Protein AF-0000000084456576 (afdb_homodimer)

Foldseek 3Di:
DFAEEEEALFLLRLLLLLQQLVLPGAYEYEYQAPDDDQAFPFFKAFVLLLQLCVLVPRSVVQPVLWAWDAWFPQQQFQQTQGFDCFLFQGPDRTMTGHGRSVSSVSSVVSSVVSPYHYHYQWAFDAWDDDQAKIKTWTAGPVGDIDIDMHRAYEYAHALPTPLCVRLVWDKDFDDFQFKKKKWKWAFPADDPAWHGDQDQQFIWTWDANRPDRIIMIMAGGLVCGRPDFVPWDDLVNQQVSCCVRPVGSRRTHDTPDITMDTATWIATPFQDRNRYGYFFNNGIDGDCRLNCRSVLSSLLSLQQNLLSSQVSVPLDDDPLNVVSNRVSRVFSVQQVVVVRVSRVVSVLLRHDNDPVSVVVNVVVSVVCSDPVNSSQVSCSSSNFNGDGDDDDPPDQPQAFTFDRQKAWQHGCNVVSNQAGSQAKEKEAQDPVCVVVVCVLCVVVVVRYHYDYNVRHMDGDDPSCVQWGMFMAHNSRGTHDTDGVPDDPVCPSVVVNVVCCSHGHPD/DFAEEEEALFLLRLLLLLQQLVLPGAYEYEYQAPDDDQDFPFFKAFPLLLQLCVLVPRSVVQPVLWAWDAWFPQQQFQQTQGFDCFLFQGQDRTMTGHGRSVSSVVSVVSSVVSPYHYHYQWAFDAWDDDQAKIKTWTAGPVGDIDIDMHRAYEYAHALPTPLCVRLVWDKDFDDFQFKKKKWKWAFPQDDPAWHGDQDLQFIWTWDCNRPDRIIMIMAGGLVCGRPDFVPWDDLVNQQVSCCVRPVGSRRTDDTPDITMDTATWIATPFQDRNRYGYFFNNGIDGDCRLNCRSVLSNLLSLQQNLLSSQVSVPQDDDPLNVVSNRVSRVFSVQQVVVVRVSRVVSVLLRHDNDPVSVVVNVVVSVVCSDPVNSSQVSCSSSNFNGDGDDDDPPDQPQAFTFDRQKAWQHGCNVVSNQAGSQAKEKEAQDPVCVVVVCVLCVVVVVRYHYDYNVRHMDGDDPSCVQWGMFMAHNSRGTHDTDGVPDDPVCPSVVVNVVCCSNGHPD

pLDDT: mean 93.98, std 5.39, range [57.94, 98.94]

Structure (mmCIF, N/CA/C/O backbone):
data_AF-0000000084456576-model_v1
#
loop_
_entity.id
_entity.type
_entity.pdbx_description
1 polymer 'FAD binding domain-containing protein'
#
loop_
_atom_site.group_PDB
_atom_site.id
_atom_site.type_symbol
_atom_site.label_atom_id
_atom_site.label_alt_id
_atom_site.label_comp_id
_atom_site.label_asym_id
_atom_site.label_entity_id
_atom_site.label_seq_id
_atom_site.pdbx_PDB_ins_code
_atom_site.Cartn_x
_atom_site.Cartn_y
_atom_site.Cartn_z
_atom_site.occupancy
_atom_site.B_iso_or_equiv
_atom_site.auth_seq_id
_atom_site.auth_comp_id
_atom_site.auth_asym_id
_atom_site.auth_atom_id
_atom_site.pdbx_PDB_model_num
ATOM 1 N N . MET A 1 1 ? -5.27 46.938 25.719 1 82.5 1 MET A N 1
ATOM 2 C CA . MET A 1 1 ? -5.734 45.562 25.734 1 82.5 1 MET A CA 1
ATOM 3 C C . MET A 1 1 ? -5.199 44.781 24.531 1 82.5 1 MET A C 1
ATOM 5 O O . MET A 1 1 ? -5.328 45.25 23.391 1 82.5 1 MET A O 1
ATOM 9 N N . PRO A 1 2 ? -4.539 43.688 24.875 1 90.06 2 PRO A N 1
ATOM 10 C CA . PRO A 1 2 ? -4.02 42.938 23.734 1 90.06 2 PRO A CA 1
ATOM 11 C C . PRO A 1 2 ? -5.125 42.438 22.812 1 90.06 2 PRO A C 1
ATOM 13 O O . PRO A 1 2 ? -6.277 42.312 23.234 1 90.06 2 PRO A O 1
ATOM 16 N N . ASP A 1 3 ? -4.77 42.281 21.594 1 93.88 3 ASP A N 1
ATOM 17 C CA . ASP A 1 3 ? -5.715 41.719 20.625 1 93.88 3 ASP A CA 1
ATOM 18 C C . ASP A 1 3 ? -5.953 40.219 20.891 1 93.88 3 ASP A C 1
ATOM 20 O O . ASP A 1 3 ? -7.09 39.75 20.828 1 93.88 3 ASP A O 1
ATOM 24 N N . ILE A 1 4 ? -4.891 39.562 21.219 1 98.25 4 ILE A N 1
ATOM 25 C CA . ILE A 1 4 ? -4.984 38.125 21.328 1 98.25 4 ILE A CA 1
ATOM 26 C C . ILE A 1 4 ? -4.145 37.656 22.516 1 98.25 4 ILE A C 1
ATOM 28 O O . ILE A 1 4 ? -3.027 38.125 22.719 1 98.25 4 ILE A O 1
ATOM 32 N N . ILE A 1 5 ? -4.633 36.719 23.297 1 98.75 5 ILE A N 1
ATOM 33 C CA . ILE A 1 5 ? -3.896 35.969 24.312 1 98.75 5 ILE A CA 1
ATOM 34 C C . ILE A 1 5 ? -3.66 34.531 23.844 1 98.75 5 ILE A C 1
ATOM 36 O O . ILE A 1 5 ? -4.574 33.906 23.328 1 98.75 5 ILE A O 1
ATOM 40 N N . ILE A 1 6 ? -2.473 34.094 23.922 1 98.88 6 ILE A N 1
ATOM 41 C CA . ILE A 1 6 ? -2.109 32.719 23.641 1 98.88 6 ILE A CA 1
ATOM 42 C C . ILE A 1 6 ? -1.64 32.031 24.922 1 98.88 6 ILE A C 1
ATOM 44 O O . ILE A 1 6 ? -0.748 32.531 25.609 1 98.88 6 ILE A O 1
ATOM 48 N N . VAL A 1 7 ? -2.271 30.953 25.266 1 98.81 7 VAL A N 1
ATOM 49 C CA . VAL A 1 7 ? -1.843 30.188 26.438 1 98.81 7 VAL A CA 1
ATOM 50 C C . VAL A 1 7 ? -1.043 28.969 25.984 1 98.81 7 VAL A C 1
ATOM 52 O O . VAL A 1 7 ? -1.587 28.062 25.344 1 98.81 7 VAL A O 1
ATOM 55 N N . GLY A 1 8 ? 0.192 28.906 26.344 1 98.19 8 GLY A N 1
ATOM 56 C CA . GLY A 1 8 ? 1.119 27.875 25.922 1 98.19 8 GLY A CA 1
ATOM 57 C C . GLY A 1 8 ? 2.242 28.391 25.047 1 98.19 8 GLY A C 1
ATOM 58 O O . GLY A 1 8 ? 1.994 28.938 23.969 1 98.19 8 GLY A O 1
ATOM 59 N N . ALA A 1 9 ? 3.447 28.219 25.453 1 97.31 9 ALA A N 1
ATOM 60 C CA . ALA A 1 9 ? 4.617 28.688 24.703 1 97.31 9 ALA A CA 1
ATOM 61 C C . ALA A 1 9 ? 5.391 27.516 24.109 1 97.31 9 ALA A C 1
ATOM 63 O O . ALA A 1 9 ? 6.621 27.469 24.172 1 97.31 9 ALA A O 1
ATOM 64 N N . GLY A 1 10 ? 4.633 26.516 23.625 1 95.94 10 GLY A N 1
ATOM 65 C CA . GLY A 1 10 ? 5.223 25.516 22.75 1 95.94 10 GLY A CA 1
ATOM 66 C C . GLY A 1 10 ? 5.395 26 21.312 1 95.94 10 GLY A C 1
ATOM 67 O O . GLY A 1 10 ? 5.066 27.141 21 1 95.94 10 GLY A O 1
ATOM 68 N N . PRO A 1 11 ? 5.867 25.125 20.453 1 96.31 11 PRO A N 1
ATOM 69 C CA . PRO A 1 11 ? 6.125 25.531 19.062 1 96.31 11 PRO A CA 1
ATOM 70 C C . PRO A 1 11 ? 4.891 26.109 18.375 1 96.31 11 PRO A C 1
ATOM 72 O O . PRO A 1 11 ? 4.98 27.125 17.688 1 96.31 11 PRO A O 1
ATOM 75 N N . THR A 1 12 ? 3.766 25.5 18.578 1 98.19 12 THR A N 1
ATOM 76 C CA . THR A 1 12 ? 2.521 25.938 17.969 1 98.19 12 THR A CA 1
ATOM 77 C C . THR A 1 12 ? 2.154 27.344 18.422 1 98.19 12 THR A C 1
ATOM 79 O O . THR A 1 12 ? 1.871 28.219 17.609 1 98.19 12 THR A O 1
ATOM 82 N N . GLY A 1 13 ? 2.156 27.562 19.734 1 98.75 13 GLY A N 1
ATOM 83 C CA . GLY A 1 13 ? 1.813 28.859 20.281 1 98.75 13 GLY A CA 1
ATOM 84 C C . GLY A 1 13 ? 2.793 29.953 19.891 1 98.75 13 GLY A C 1
ATOM 85 O O . GLY A 1 13 ? 2.389 31.078 19.594 1 98.75 13 GLY A O 1
ATOM 86 N N . LEU A 1 14 ? 4.035 29.641 19.922 1 98.56 14 LEU A N 1
ATOM 87 C CA . LEU A 1 14 ? 5.07 30.609 19.594 1 98.56 14 LEU A CA 1
ATOM 88 C C . LEU A 1 14 ? 4.988 31 18.109 1 98.56 14 LEU A C 1
ATOM 90 O O . LEU A 1 14 ? 5.145 32.188 17.766 1 98.56 14 LEU A O 1
ATOM 94 N N . TRP A 1 15 ? 4.77 30.031 17.266 1 98.69 15 TRP A N 1
ATOM 95 C CA . TRP A 1 15 ? 4.617 30.328 15.844 1 98.69 15 TRP A CA 1
ATOM 96 C C . TRP A 1 15 ? 3.404 31.219 15.609 1 98.69 15 TRP A C 1
ATOM 98 O O . TRP A 1 15 ? 3.484 32.219 14.859 1 98.69 15 TRP A O 1
ATOM 108 N N . LEU A 1 16 ? 2.312 30.859 16.234 1 98.88 16 LEU A N 1
ATOM 109 C CA . LEU A 1 16 ? 1.105 31.672 16.125 1 98.88 16 LEU A CA 1
ATOM 110 C C . LEU A 1 16 ? 1.364 33.094 16.578 1 98.88 16 LEU A C 1
ATOM 112 O O . LEU A 1 16 ? 0.956 34.062 15.914 1 98.88 16 LEU A O 1
ATOM 116 N N . ALA A 1 17 ? 2.033 33.219 17.688 1 98.88 17 ALA A N 1
ATOM 117 C CA . ALA A 1 17 ? 2.357 34.562 18.234 1 98.88 17 ALA A CA 1
ATOM 118 C C . ALA A 1 17 ? 3.186 35.375 17.25 1 98.88 17 ALA A C 1
ATOM 120 O O . ALA A 1 17 ? 2.914 36.562 17.031 1 98.88 17 ALA A O 1
ATOM 121 N N . LEU A 1 18 ? 4.129 34.75 16.703 1 98.69 18 LEU A N 1
ATOM 122 C CA . LEU A 1 18 ? 5.02 35.406 15.766 1 98.69 18 LEU A CA 1
ATOM 123 C C . LEU A 1 18 ? 4.254 35.906 14.539 1 98.69 18 LEU A C 1
ATOM 125 O O . LEU A 1 18 ? 4.445 37.031 14.094 1 98.69 18 LEU A O 1
ATOM 129 N N . GLU A 1 19 ? 3.396 35.062 13.992 1 98.38 19 GLU A N 1
ATOM 130 C CA . GLU A 1 19 ? 2.592 35.438 12.836 1 98.38 19 GLU A CA 1
ATOM 131 C C . GLU A 1 19 ? 1.697 36.625 13.141 1 98.38 19 GLU A C 1
ATOM 133 O O . GLU A 1 19 ? 1.658 37.594 12.367 1 98.38 19 GLU A O 1
ATOM 138 N N . LEU A 1 20 ? 1.04 36.562 14.227 1 98.56 20 LEU A N 1
ATOM 139 C CA . LEU A 1 20 ? 0.088 37.594 14.594 1 98.56 20 LEU A CA 1
ATOM 140 C C . LEU A 1 20 ? 0.802 38.938 14.852 1 98.56 20 LEU A C 1
ATOM 142 O O . LEU A 1 20 ? 0.344 39.969 14.406 1 98.56 20 LEU A O 1
ATOM 146 N N . ARG A 1 21 ? 1.88 38.812 15.547 1 98 21 ARG A N 1
ATOM 147 C CA . ARG A 1 21 ? 2.635 40.031 15.836 1 98 21 ARG A CA 1
ATOM 148 C C . ARG A 1 21 ? 3.209 40.625 14.562 1 98 21 ARG A C 1
ATOM 150 O O . ARG A 1 21 ? 3.314 41.844 14.453 1 98 21 ARG A O 1
ATOM 157 N N . SER A 1 22 ? 3.605 39.844 13.68 1 97.12 22 SER A N 1
ATOM 158 C CA . SER A 1 22 ? 4.145 40.281 12.406 1 97.12 22 SER A CA 1
ATOM 159 C C . SER A 1 22 ? 3.102 41.062 11.609 1 97.12 22 SER A C 1
ATOM 161 O O . SER A 1 22 ? 3.447 41.906 10.758 1 97.12 22 SER A O 1
ATOM 163 N N . ALA A 1 23 ? 1.873 40.844 11.898 1 96.31 23 ALA A N 1
ATOM 164 C CA . ALA A 1 23 ? 0.784 41.531 11.234 1 96.31 23 ALA A CA 1
ATOM 165 C C . ALA A 1 23 ? 0.39 42.781 12.008 1 96.31 23 ALA A C 1
ATOM 167 O O . ALA A 1 23 ? -0.576 43.469 11.656 1 96.31 23 ALA A O 1
ATOM 168 N N . GLY A 1 24 ? 1.051 43.062 13.078 1 96.56 24 GLY A N 1
ATOM 169 C CA . GLY A 1 24 ? 0.849 44.281 13.812 1 96.56 24 GLY A CA 1
ATOM 170 C C . GLY A 1 24 ? -0.122 44.156 14.969 1 96.56 24 GLY A C 1
ATOM 171 O O . GLY A 1 24 ? -0.495 45.125 15.602 1 96.56 24 GLY A O 1
ATOM 172 N N . LEU A 1 25 ? -0.509 42.969 15.297 1 98 25 LEU A N 1
ATOM 173 C CA . LEU A 1 25 ? -1.443 42.781 16.406 1 98 25 LEU A CA 1
ATOM 174 C C . LEU A 1 25 ? -0.707 42.719 17.734 1 98 25 LEU A C 1
ATOM 176 O O . LEU A 1 25 ? 0.457 42.312 17.797 1 98 25 LEU A O 1
ATOM 180 N N . GLU A 1 26 ? -1.353 43.156 18.734 1 98.31 26 GLU A N 1
ATOM 181 C CA . GLU A 1 26 ? -0.812 43.031 20.078 1 98.31 26 GLU A CA 1
ATOM 182 C C . GLU A 1 26 ? -1.069 41.656 20.656 1 98.31 26 GLU A C 1
ATOM 184 O O . GLU A 1 26 ? -2.221 41.25 20.797 1 98.31 26 GLU A O 1
ATOM 189 N N . VAL A 1 27 ? 0.01 40.969 21.047 1 98.56 27 VAL A N 1
ATOM 190 C CA . VAL A 1 27 ? -0.103 39.562 21.438 1 98.56 27 VAL A CA 1
ATOM 191 C C . VAL A 1 27 ? 0.546 39.375 22.812 1 98.56 27 VAL A C 1
ATOM 193 O O . VAL A 1 27 ? 1.632 39.906 23.078 1 98.56 27 VAL A O 1
ATOM 196 N N . THR A 1 28 ? -0.114 38.656 23.672 1 98.44 28 THR A N 1
ATOM 197 C CA . THR A 1 28 ? 0.409 38.219 24.969 1 98.44 28 THR A CA 1
ATOM 198 C C . THR A 1 28 ? 0.443 36.719 25.062 1 98.44 28 THR A C 1
ATOM 200 O O . THR A 1 28 ? -0.554 36.031 24.781 1 98.44 28 THR A O 1
ATOM 203 N N . VAL A 1 29 ? 1.594 36.125 25.453 1 98.69 29 VAL A N 1
ATOM 204 C CA . VAL A 1 29 ? 1.735 34.688 25.625 1 98.69 29 VAL A CA 1
ATOM 205 C C . VAL A 1 29 ? 1.855 34.344 27.109 1 98.69 29 VAL A C 1
ATOM 207 O O . VAL A 1 29 ? 2.695 34.938 27.812 1 98.69 29 VAL A O 1
ATOM 210 N N . ILE A 1 30 ? 1.03 33.5 27.531 1 98.31 30 ILE A N 1
ATOM 211 C CA . ILE A 1 30 ? 1.037 33.031 28.922 1 98.31 30 ILE A CA 1
ATOM 212 C C . ILE A 1 30 ? 1.534 31.578 28.969 1 98.31 30 ILE A C 1
ATOM 214 O O . ILE A 1 30 ? 1.06 30.734 28.219 1 98.31 30 ILE A O 1
ATOM 218 N N . GLU A 1 31 ? 2.475 31.312 29.797 1 97.62 31 GLU A N 1
ATOM 219 C CA . GLU A 1 31 ? 3.084 29.984 29.922 1 97.62 31 GLU A CA 1
ATOM 220 C C . GLU A 1 31 ? 3.275 29.609 31.391 1 97.62 31 GLU A C 1
ATOM 222 O O . GLU A 1 31 ? 3.758 30.422 32.188 1 97.62 31 GLU A O 1
ATOM 227 N N . LYS A 1 32 ? 2.895 28.391 31.672 1 95.69 32 LYS A N 1
ATOM 228 C CA . LYS A 1 32 ? 2.93 27.953 33.062 1 95.69 32 LYS A CA 1
ATOM 229 C C . LYS A 1 32 ? 4.363 27.719 33.531 1 95.69 32 LYS A C 1
ATOM 231 O O . LYS A 1 32 ? 4.684 27.906 34.719 1 95.69 32 LYS A O 1
ATOM 236 N N . ASN A 1 33 ? 5.223 27.266 32.688 1 93.62 33 ASN A N 1
ATOM 237 C CA . ASN A 1 33 ? 6.594 26.938 33.062 1 93.62 33 ASN A CA 1
ATOM 238 C C . ASN A 1 33 ? 7.488 28.172 33.062 1 93.62 33 ASN A C 1
ATOM 240 O O . ASN A 1 33 ? 7.375 29.031 32.188 1 93.62 33 ASN A O 1
ATOM 244 N N . ILE A 1 34 ? 8.344 28.203 34 1 91.25 34 ILE A N 1
ATOM 245 C CA . ILE A 1 34 ? 9.305 29.297 34.062 1 91.25 34 ILE A CA 1
ATOM 246 C C . ILE A 1 34 ? 10.539 28.953 33.25 1 91.25 34 ILE A C 1
ATOM 248 O O . ILE A 1 34 ? 11.062 29.812 32.5 1 91.25 34 ILE A O 1
ATOM 252 N N . ASN A 1 35 ? 10.969 27.672 33.438 1 83.69 35 ASN A N 1
ATOM 253 C CA . ASN A 1 35 ? 12.133 27.203 32.688 1 83.69 35 ASN A CA 1
ATOM 254 C C . ASN A 1 35 ? 11.742 26.188 31.625 1 83.69 35 ASN A C 1
ATOM 256 O O . ASN A 1 35 ? 10.719 25.516 31.734 1 83.69 35 ASN A O 1
ATOM 260 N N . ARG A 1 36 ? 12.648 26.266 30.641 1 78.81 36 ARG A N 1
ATOM 261 C CA . ARG A 1 36 ? 12.391 25.312 29.562 1 78.81 36 ARG A CA 1
ATOM 262 C C . ARG A 1 36 ? 13.062 23.969 29.844 1 78.81 36 ARG A C 1
ATOM 264 O O . ARG A 1 36 ? 14.148 23.922 30.438 1 78.81 36 ARG A O 1
ATOM 271 N N . ASP A 1 37 ? 12.305 22.969 29.469 1 76.06 37 ASP A N 1
ATOM 272 C CA . ASP A 1 37 ? 12.805 21.594 29.594 1 76.06 37 ASP A CA 1
ATOM 273 C C . ASP A 1 37 ? 13.734 21.234 28.438 1 76.06 37 ASP A C 1
ATOM 275 O O . ASP A 1 37 ? 13.43 21.516 27.281 1 76.06 37 ASP A O 1
ATOM 279 N N . ILE A 1 38 ? 14.891 20.719 28.766 1 72.44 38 ILE A N 1
ATOM 280 C CA . ILE A 1 38 ? 15.859 20.328 27.734 1 72.44 38 ILE A CA 1
ATOM 281 C C . ILE A 1 38 ? 15.391 19.062 27.031 1 72.44 38 ILE A C 1
ATOM 283 O O . ILE A 1 38 ? 15.867 18.734 25.938 1 72.44 38 ILE A O 1
ATOM 287 N N . ARG A 1 39 ? 14.672 18.375 27.734 1 72.5 39 ARG A N 1
ATOM 288 C CA . ARG A 1 39 ? 14.109 17.188 27.125 1 72.5 39 ARG A CA 1
ATOM 289 C C . ARG A 1 39 ? 13.156 17.547 25.984 1 72.5 39 ARG A C 1
ATOM 291 O O . ARG A 1 39 ? 12.312 18.422 26.141 1 72.5 39 ARG A O 1
ATOM 298 N N . SER A 1 40 ? 13.383 16.906 24.812 1 74.12 40 SER A N 1
ATOM 299 C CA . SER A 1 40 ? 12.641 17.281 23.609 1 74.12 40 SER A CA 1
ATOM 300 C C . SER A 1 40 ? 11.672 16.188 23.188 1 74.12 40 SER A C 1
ATOM 302 O O . SER A 1 40 ? 12.086 15.109 22.766 1 74.12 40 SER A O 1
ATOM 304 N N . ARG A 1 41 ? 10.391 16.469 23.359 1 73 41 ARG A N 1
ATOM 305 C CA . ARG A 1 41 ? 9.375 15.531 22.906 1 73 41 ARG A CA 1
ATOM 306 C C . ARG A 1 41 ? 9.43 15.352 21.391 1 73 41 ARG A C 1
ATOM 308 O O . ARG A 1 41 ? 9.344 14.234 20.891 1 73 41 ARG A O 1
ATOM 315 N N . ALA A 1 42 ? 9.578 16.438 20.781 1 79.44 42 ALA A N 1
ATOM 316 C CA . ALA A 1 42 ? 9.789 16.406 19.344 1 79.44 42 ALA A CA 1
ATOM 317 C C . ALA A 1 42 ? 11.25 16.688 18.984 1 79.44 42 ALA A C 1
ATOM 319 O O . ALA A 1 42 ? 11.906 17.5 19.641 1 79.44 42 ALA A O 1
ATOM 320 N N . ALA A 1 43 ? 11.711 15.922 18.016 1 83.75 43 ALA A N 1
ATOM 321 C CA . ALA A 1 43 ? 13.109 16.109 17.625 1 83.75 43 ALA A CA 1
ATOM 322 C C . ALA A 1 43 ? 13.242 16.266 16.109 1 83.75 43 ALA A C 1
ATOM 324 O O . ALA A 1 43 ? 14.352 16.344 15.586 1 83.75 43 ALA A O 1
ATOM 325 N N . ALA A 1 44 ? 12.102 16.344 15.469 1 88.75 44 ALA A N 1
ATOM 326 C CA . ALA A 1 44 ? 12.148 16.5 14.016 1 88.75 44 ALA A CA 1
ATOM 327 C C . ALA A 1 44 ? 11.18 17.578 13.547 1 88.75 44 ALA A C 1
ATOM 329 O O . ALA A 1 44 ? 10.039 17.641 14.008 1 88.75 44 ALA A O 1
ATOM 330 N N . MET A 1 45 ? 11.742 18.469 12.797 1 93.44 45 MET A N 1
ATOM 331 C CA . MET A 1 45 ? 10.93 19.438 12.07 1 93.44 45 MET A CA 1
ATOM 332 C C . MET A 1 45 ? 10.719 19 10.625 1 93.44 45 MET A C 1
ATOM 334 O O . MET A 1 45 ? 11.656 18.984 9.828 1 93.44 45 MET A O 1
ATOM 338 N N . ALA A 1 46 ? 9.555 18.672 10.312 1 96.5 46 ALA A N 1
ATOM 339 C CA . ALA A 1 46 ? 9.258 18.188 8.969 1 96.5 46 ALA A CA 1
ATOM 340 C C . ALA A 1 46 ? 9.477 19.281 7.93 1 96.5 46 ALA A C 1
ATOM 342 O O . ALA A 1 46 ? 9.438 20.469 8.25 1 96.5 46 ALA A O 1
ATOM 343 N N . ALA A 1 47 ? 9.633 18.906 6.695 1 97.56 47 ALA A N 1
ATOM 344 C CA . ALA A 1 47 ? 9.867 19.828 5.586 1 97.56 47 ALA A CA 1
ATOM 345 C C . ALA A 1 47 ? 8.742 20.844 5.469 1 97.56 47 ALA A C 1
ATOM 347 O O . ALA A 1 47 ? 8.977 22 5.094 1 97.56 47 ALA A O 1
ATOM 348 N N . GLY A 1 48 ? 7.566 20.406 5.777 1 97.44 48 GLY A N 1
ATOM 349 C CA . GLY A 1 48 ? 6.438 21.312 5.699 1 97.44 48 GLY A CA 1
ATOM 350 C C . GLY A 1 48 ? 6.543 22.484 6.66 1 97.44 48 GLY A C 1
ATOM 351 O O . GLY A 1 48 ? 6.168 23.609 6.324 1 97.44 48 GLY A O 1
ATOM 352 N N . SER A 1 49 ? 6.992 22.234 7.867 1 97.19 49 SER A N 1
ATOM 353 C CA . SER A 1 49 ? 7.234 23.297 8.836 1 97.19 49 SER A CA 1
ATOM 354 C C . SER A 1 49 ? 8.383 24.203 8.398 1 97.19 49 SER A C 1
ATOM 356 O O . SER A 1 49 ? 8.289 25.422 8.5 1 97.19 49 SER A O 1
ATOM 358 N N . LEU A 1 50 ? 9.367 23.547 7.918 1 97.5 50 LEU A N 1
ATOM 359 C CA . LEU A 1 50 ? 10.516 24.312 7.441 1 97.5 50 LEU A CA 1
ATOM 360 C C . LEU A 1 50 ? 10.117 25.234 6.297 1 97.5 50 LEU A C 1
ATOM 362 O O . LEU A 1 50 ? 10.586 26.375 6.227 1 97.5 50 LEU A O 1
ATOM 366 N N . GLU A 1 51 ? 9.312 24.734 5.43 1 97.75 51 GLU A N 1
ATOM 367 C CA . GLU A 1 51 ? 8.812 25.562 4.328 1 97.75 51 GLU A CA 1
ATOM 368 C C . GLU A 1 51 ? 7.992 26.734 4.848 1 97.75 51 GLU A C 1
ATOM 370 O O . GLU A 1 51 ? 8.094 27.844 4.324 1 97.75 51 GLU A O 1
ATOM 375 N N . THR A 1 52 ? 7.184 26.484 5.82 1 97.75 52 THR A N 1
ATOM 376 C CA . THR A 1 52 ? 6.414 27.562 6.434 1 97.75 52 THR A CA 1
ATOM 377 C C . THR A 1 52 ? 7.34 28.656 6.969 1 97.75 52 THR A C 1
ATOM 379 O O . THR A 1 52 ? 7.113 29.844 6.734 1 97.75 52 THR A O 1
ATOM 382 N N . PHE A 1 53 ? 8.398 28.266 7.645 1 98.12 53 PHE A N 1
ATOM 383 C CA . PHE A 1 53 ? 9.383 29.203 8.164 1 98.12 53 PHE A CA 1
ATOM 384 C C . PHE A 1 53 ? 10.094 29.938 7.031 1 98.12 53 PHE A C 1
ATOM 386 O O . PHE A 1 53 ? 10.391 31.125 7.137 1 98.12 53 PHE A O 1
ATOM 393 N N . ALA A 1 54 ? 10.312 29.203 5.965 1 97.62 54 ALA A N 1
ATOM 394 C CA . ALA A 1 54 ? 10.992 29.781 4.809 1 97.62 54 ALA A CA 1
ATOM 395 C C . ALA A 1 54 ? 10.164 30.906 4.184 1 97.62 54 ALA A C 1
ATOM 397 O O . ALA A 1 54 ? 10.703 31.922 3.746 1 97.62 54 ALA A O 1
ATOM 398 N N . THR A 1 55 ? 8.906 30.703 4.176 1 96.88 55 THR A N 1
ATOM 399 C CA . THR A 1 55 ? 8.016 31.703 3.582 1 96.88 55 THR A CA 1
ATOM 400 C C . THR A 1 55 ? 8.023 33 4.398 1 96.88 55 THR A C 1
ATOM 402 O O . THR A 1 55 ? 7.559 34.031 3.932 1 96.88 55 THR A O 1
ATOM 405 N N . ARG A 1 56 ? 8.57 32.906 5.578 1 97.06 56 ARG A N 1
ATOM 406 C CA . ARG A 1 56 ? 8.648 34.094 6.422 1 97.06 56 ARG A CA 1
ATOM 407 C C . ARG A 1 56 ? 10.094 34.531 6.594 1 97.06 56 ARG A C 1
ATOM 409 O O . ARG A 1 56 ? 10.375 35.438 7.402 1 97.06 56 ARG A O 1
ATOM 416 N N . GLY A 1 57 ? 11 33.875 5.969 1 96.44 57 GLY A N 1
ATOM 417 C CA . GLY A 1 57 ? 12.383 34.312 5.898 1 96.44 57 GLY A CA 1
ATOM 418 C C . GLY A 1 57 ? 13.18 33.938 7.137 1 96.44 57 GLY A C 1
ATOM 419 O O . GLY A 1 57 ? 14.227 34.562 7.402 1 96.44 57 GLY A O 1
ATOM 420 N N . ILE A 1 58 ? 12.773 32.969 7.902 1 97.44 58 ILE A N 1
ATOM 421 C CA . ILE A 1 58 ? 13.469 32.719 9.156 1 97.44 58 ILE A CA 1
ATOM 422 C C . ILE A 1 58 ? 14.023 31.312 9.18 1 97.44 58 ILE A C 1
ATOM 424 O O . ILE A 1 58 ? 14.633 30.891 10.164 1 97.44 58 ILE A O 1
ATOM 428 N N . ALA A 1 59 ? 13.844 30.531 8.117 1 97.81 59 ALA A N 1
ATOM 429 C CA . ALA A 1 59 ? 14.188 29.109 8.094 1 97.81 59 ALA A CA 1
ATOM 430 C C . ALA A 1 59 ? 15.672 28.906 8.367 1 97.81 59 ALA A C 1
ATOM 432 O O . ALA A 1 59 ? 16.062 27.922 9.008 1 97.81 59 ALA A O 1
ATOM 433 N N . GLN A 1 60 ? 16.484 29.812 7.902 1 97.38 60 GLN A N 1
ATOM 434 C CA . GLN A 1 60 ? 17.938 29.625 7.969 1 97.38 60 GLN A CA 1
ATOM 435 C C . GLN A 1 60 ? 18.406 29.516 9.414 1 97.38 60 GLN A C 1
ATOM 437 O O . GLN A 1 60 ? 19.344 28.766 9.711 1 97.38 60 GLN A O 1
ATOM 442 N N . ARG A 1 61 ? 17.844 30.266 10.312 1 96.94 61 ARG A N 1
ATOM 443 C CA . ARG A 1 61 ? 18.203 30.219 11.727 1 96.94 61 ARG A CA 1
ATOM 444 C C . ARG A 1 61 ? 18.031 28.812 12.289 1 96.94 61 ARG A C 1
ATOM 446 O O . ARG A 1 61 ? 18.828 28.359 13.117 1 96.94 61 ARG A O 1
ATOM 453 N N . PHE A 1 62 ? 17.031 28.156 11.867 1 97.06 62 PHE A N 1
ATOM 454 C CA . PHE A 1 62 ? 16.75 26.812 12.328 1 97.06 62 PHE A CA 1
ATOM 455 C C . PHE A 1 62 ? 17.672 25.797 11.656 1 97.06 62 PHE A C 1
ATOM 457 O O . PHE A 1 62 ? 18.172 24.875 12.297 1 97.06 62 PHE A O 1
ATOM 464 N N . ILE A 1 63 ? 17.906 25.969 10.367 1 97.25 63 ILE A N 1
ATOM 465 C CA . ILE A 1 63 ? 18.781 25.078 9.609 1 97.25 63 ILE A CA 1
ATOM 466 C C . ILE A 1 63 ? 20.188 25.109 10.211 1 97.25 63 ILE A C 1
ATOM 468 O O . ILE A 1 63 ? 20.828 24.062 10.344 1 97.25 63 ILE A O 1
ATOM 472 N N . ASP A 1 64 ? 20.609 26.25 10.633 1 96.56 64 ASP A N 1
ATOM 473 C CA . ASP A 1 64 ? 21.922 26.422 11.227 1 96.56 64 ASP A CA 1
ATOM 474 C C . ASP A 1 64 ? 22.016 25.703 12.57 1 96.56 64 ASP A C 1
ATOM 476 O O . ASP A 1 64 ? 23.109 25.297 12.992 1 96.56 64 ASP A O 1
ATOM 480 N N . ALA A 1 65 ? 20.891 25.547 13.219 1 94.19 65 ALA A N 1
ATOM 481 C CA . ALA A 1 65 ? 20.875 25 14.578 1 94.19 65 ALA A CA 1
ATOM 482 C C . ALA A 1 65 ? 20.578 23.516 14.578 1 94.19 65 ALA A C 1
ATOM 484 O O . ALA A 1 65 ? 20.641 22.859 15.617 1 94.19 65 ALA A O 1
ATOM 485 N N . GLY A 1 66 ? 20.281 22.969 13.422 1 93.56 66 GLY A N 1
ATOM 486 C CA . GLY A 1 66 ? 19.875 21.562 13.352 1 93.56 66 GLY A CA 1
ATOM 487 C C . GLY A 1 66 ? 20.672 20.766 12.336 1 93.56 66 GLY A C 1
ATOM 488 O O . GLY A 1 66 ? 21.734 21.219 11.883 1 93.56 66 GLY A O 1
ATOM 489 N N . THR A 1 67 ? 20.25 19.484 12.094 1 92.81 67 THR A N 1
ATOM 490 C CA . THR A 1 67 ? 20.875 18.578 11.133 1 92.81 67 THR A CA 1
ATOM 491 C C . THR A 1 67 ? 19.859 18.125 10.086 1 92.81 67 THR A C 1
ATOM 493 O O . THR A 1 67 ? 18.859 17.484 10.422 1 92.81 67 THR A O 1
ATOM 496 N N . PRO A 1 68 ? 20.156 18.438 8.828 1 94.56 68 PRO A N 1
ATOM 497 C CA . PRO A 1 68 ? 19.219 18.031 7.781 1 94.56 68 PRO A CA 1
ATOM 498 C C . PRO A 1 68 ? 19.109 16.516 7.652 1 94.56 68 PRO A C 1
ATOM 500 O O . PRO A 1 68 ? 20.109 15.805 7.793 1 94.56 68 PRO A O 1
ATOM 503 N N . ILE A 1 69 ? 17.953 16.031 7.445 1 93.5 69 ILE A N 1
ATOM 504 C CA . ILE A 1 69 ? 17.719 14.633 7.125 1 93.5 69 ILE A CA 1
ATOM 505 C C . ILE A 1 69 ? 16.891 14.539 5.84 1 93.5 69 ILE A C 1
ATOM 507 O O . ILE A 1 69 ? 15.945 15.297 5.645 1 93.5 69 ILE A O 1
ATOM 511 N N . HIS A 1 70 ? 17.234 13.594 5 1 95.31 70 HIS A N 1
ATOM 512 C CA . HIS A 1 70 ? 16.656 13.578 3.658 1 95.31 70 HIS A CA 1
ATOM 513 C C . HIS A 1 70 ? 15.734 12.383 3.463 1 95.31 70 HIS A C 1
ATOM 515 O O . HIS A 1 70 ? 15.219 12.164 2.365 1 95.31 70 HIS A O 1
ATOM 521 N N . SER A 1 71 ? 15.578 11.617 4.473 1 94.19 71 SER A N 1
ATOM 522 C CA . SER A 1 71 ? 14.633 10.508 4.426 1 94.19 71 SER A CA 1
ATOM 523 C C . SER A 1 71 ? 13.922 10.328 5.766 1 94.19 71 SER A C 1
ATOM 525 O O . SER A 1 71 ? 14.422 10.773 6.801 1 94.19 71 SER A O 1
ATOM 527 N N . ILE A 1 72 ? 12.758 9.75 5.73 1 94.06 72 ILE A N 1
ATOM 528 C CA . ILE A 1 72 ? 11.977 9.508 6.938 1 94.06 72 ILE A CA 1
ATOM 529 C C . ILE A 1 72 ? 11.344 8.117 6.867 1 94.06 72 ILE A C 1
ATOM 531 O O . ILE A 1 72 ? 11.18 7.562 5.777 1 94.06 72 ILE A O 1
ATOM 535 N N . HIS A 1 73 ? 11.117 7.57 8.008 1 92.69 73 HIS A N 1
ATOM 536 C CA . HIS A 1 73 ? 10.508 6.246 8.062 1 92.69 73 HIS A CA 1
ATOM 537 C C . HIS A 1 73 ? 8.992 6.328 7.922 1 92.69 73 HIS A C 1
ATOM 539 O O . HIS A 1 73 ? 8.398 7.375 8.188 1 92.69 73 HIS A O 1
ATOM 545 N N . TYR A 1 74 ? 8.32 5.348 7.527 1 94.5 74 TYR A N 1
ATOM 546 C CA . TYR A 1 74 ? 6.898 5.047 7.637 1 94.5 74 TYR A CA 1
ATOM 547 C C . TYR A 1 74 ? 6.68 3.725 8.367 1 94.5 74 TYR A C 1
ATOM 549 O O . TYR A 1 74 ? 7.035 2.66 7.855 1 94.5 74 TYR A O 1
ATOM 557 N N . GLY A 1 75 ? 6.066 3.826 9.492 1 92.62 75 GLY A N 1
ATOM 558 C CA . GLY A 1 75 ? 6.172 2.646 10.336 1 92.62 75 GLY A CA 1
ATOM 559 C C . GLY A 1 75 ? 7.602 2.299 10.703 1 92.62 75 GLY A C 1
ATOM 560 O O . GLY A 1 75 ? 8.375 3.168 11.109 1 92.62 75 GLY A O 1
ATOM 561 N N . SER A 1 76 ? 7.957 1.063 10.688 1 91.62 76 SER A N 1
ATOM 562 C CA . SER A 1 76 ? 9.32 0.635 10.961 1 91.62 76 SER A CA 1
ATOM 563 C C . SER A 1 76 ? 9.93 -0.088 9.766 1 91.62 76 SER A C 1
ATOM 565 O O . SER A 1 76 ? 10.586 -1.119 9.93 1 91.62 76 SER A O 1
ATOM 567 N N . SER A 1 77 ? 9.578 0.456 8.625 1 88.12 77 SER A N 1
ATOM 568 C CA . SER A 1 77 ? 10.102 -0.108 7.383 1 88.12 77 SER A CA 1
ATOM 569 C C . SER A 1 77 ? 11.586 0.207 7.211 1 88.12 77 SER A C 1
ATOM 571 O O . SER A 1 77 ? 12.031 1.313 7.527 1 88.12 77 SER A O 1
ATOM 573 N N . GLU A 1 78 ? 12.312 -0.766 6.656 1 87.5 78 GLU A N 1
ATOM 574 C CA . GLU A 1 78 ? 13.68 -0.49 6.246 1 87.5 78 GLU A CA 1
ATOM 575 C C . GLU A 1 78 ? 13.719 0.447 5.039 1 87.5 78 GLU A C 1
ATOM 577 O O . GLU A 1 78 ? 14.664 1.218 4.875 1 87.5 78 GLU A O 1
ATOM 582 N N . SER A 1 79 ? 12.695 0.243 4.215 1 88.31 79 SER A N 1
ATOM 583 C CA . SER A 1 79 ? 12.547 1.19 3.115 1 88.31 79 SER A CA 1
ATOM 584 C C . SER A 1 79 ? 12.047 2.543 3.613 1 88.31 79 SER A C 1
ATOM 586 O O . SER A 1 79 ? 10.984 2.633 4.223 1 88.31 79 SER A O 1
ATOM 588 N N . ARG A 1 80 ? 12.82 3.568 3.354 1 92.25 80 ARG A N 1
ATOM 589 C CA . ARG A 1 80 ? 12.5 4.902 3.852 1 92.25 80 ARG A CA 1
ATOM 590 C C . ARG A 1 80 ? 11.852 5.75 2.762 1 92.25 80 ARG A C 1
ATOM 592 O O . ARG A 1 80 ? 11.945 5.426 1.577 1 92.25 80 ARG A O 1
ATOM 599 N N . LEU A 1 81 ? 11.102 6.715 3.172 1 95 81 LEU A N 1
ATOM 600 C CA . LEU A 1 81 ? 10.555 7.73 2.277 1 95 81 LEU A CA 1
ATOM 601 C C . LEU A 1 81 ? 11.594 8.812 1.989 1 95 81 LEU A C 1
ATOM 603 O O . LEU A 1 81 ? 12.219 9.344 2.912 1 95 81 LEU A O 1
ATOM 607 N N . HIS A 1 82 ? 11.758 9.18 0.75 1 95.88 82 HIS A N 1
ATOM 608 C CA . HIS A 1 82 ? 12.852 10.062 0.358 1 95.88 82 HIS A CA 1
ATOM 609 C C . HIS A 1 82 ? 12.336 11.453 0.008 1 95.88 82 HIS A C 1
ATOM 611 O O . HIS A 1 82 ? 11.383 11.594 -0.756 1 95.88 82 HIS A O 1
ATOM 617 N N . MET A 1 83 ? 12.945 12.406 0.612 1 97.38 83 MET A N 1
ATOM 618 C CA . MET A 1 83 ? 12.664 13.805 0.322 1 97.38 83 MET A CA 1
ATOM 619 C C . MET A 1 83 ? 13.609 14.352 -0.738 1 97.38 83 MET A C 1
ATOM 621 O O . MET A 1 83 ? 14.828 14.195 -0.623 1 97.38 83 MET A O 1
ATOM 625 N N . SER A 1 84 ? 13.078 14.922 -1.773 1 97.12 84 SER A N 1
ATOM 626 C CA . SER A 1 84 ? 13.844 15.5 -2.875 1 97.12 84 SER A CA 1
ATOM 627 C C . SER A 1 84 ? 13.141 16.719 -3.453 1 97.12 84 SER A C 1
ATOM 629 O O . SER A 1 84 ? 11.992 17.016 -3.1 1 97.12 84 SER A O 1
ATOM 631 N N . ARG A 1 85 ? 13.906 17.422 -4.266 1 96.19 85 ARG A N 1
ATOM 632 C CA . ARG A 1 85 ? 13.32 18.562 -4.965 1 96.19 85 ARG A CA 1
ATOM 633 C C . ARG A 1 85 ? 12.117 18.125 -5.797 1 96.19 85 ARG A C 1
ATOM 635 O O . ARG A 1 85 ? 11.117 18.844 -5.859 1 96.19 85 ARG A O 1
ATOM 642 N N . GLU A 1 86 ? 12.188 16.984 -6.359 1 94.62 86 GLU A N 1
ATOM 643 C CA . GLU A 1 86 ? 11.109 16.469 -7.207 1 94.62 86 GLU A CA 1
ATOM 644 C C . GLU A 1 86 ? 9.891 16.078 -6.375 1 94.62 86 GLU A C 1
ATOM 646 O O . GLU A 1 86 ? 8.75 16.359 -6.77 1 94.62 86 GLU A O 1
ATOM 651 N N . SER A 1 87 ? 10.133 15.477 -5.254 1 95.56 87 SER A N 1
ATOM 652 C CA . SER A 1 87 ? 9.016 14.969 -4.465 1 95.56 87 SER A CA 1
ATOM 653 C C . SER A 1 87 ? 8.328 16.094 -3.691 1 95.56 87 SER A C 1
ATOM 655 O O . SER A 1 87 ? 7.098 16.141 -3.617 1 95.56 87 SER A O 1
ATOM 657 N N . LEU A 1 88 ? 9.094 17.047 -3.139 1 97.69 88 LEU A N 1
ATOM 658 C CA . LEU A 1 88 ? 8.5 18.031 -2.244 1 97.69 88 LEU A CA 1
ATOM 659 C C . LEU A 1 88 ? 8.305 19.359 -2.959 1 97.69 88 LEU A C 1
ATOM 661 O O . LEU A 1 88 ? 7.434 20.156 -2.59 1 97.69 88 LEU A O 1
ATOM 665 N N . GLY A 1 89 ? 9.195 19.75 -3.947 1 97.25 89 GLY A N 1
ATOM 666 C CA . GLY A 1 89 ? 9.055 20.953 -4.754 1 97.25 89 GLY A CA 1
ATOM 667 C C . GLY A 1 89 ? 9.242 22.234 -3.955 1 97.25 89 GLY A C 1
ATOM 668 O O . GLY A 1 89 ? 8.586 23.234 -4.227 1 97.25 89 GLY A O 1
ATOM 669 N N . THR A 1 90 ? 10.039 22.25 -2.871 1 97.5 90 THR A N 1
ATOM 670 C CA . THR A 1 90 ? 10.242 23.406 -2.004 1 97.5 90 THR A CA 1
ATOM 671 C C . THR A 1 90 ? 11.711 23.812 -1.978 1 97.5 90 THR A C 1
ATOM 673 O O . THR A 1 90 ? 12.57 23.094 -2.506 1 97.5 90 THR A O 1
ATOM 676 N N . LYS A 1 91 ? 12.031 24.906 -1.444 1 96.94 91 LYS A N 1
ATOM 677 C CA . LYS A 1 91 ? 13.383 25.453 -1.372 1 96.94 91 LYS A CA 1
ATOM 678 C C . LYS A 1 91 ? 14.305 24.516 -0.6 1 96.94 91 LYS A C 1
ATOM 680 O O . LYS A 1 91 ? 15.461 24.312 -0.984 1 96.94 91 LYS A O 1
ATOM 685 N N . HIS A 1 92 ? 13.828 24.047 0.515 1 97.56 92 HIS A N 1
ATOM 686 C CA . HIS A 1 92 ? 14.562 23.109 1.367 1 97.56 92 HIS A CA 1
ATOM 687 C C . HIS A 1 92 ? 13.867 21.75 1.421 1 97.56 92 HIS A C 1
ATOM 689 O O . HIS A 1 92 ? 13.156 21.453 2.383 1 97.56 92 HIS A O 1
ATOM 695 N N . PRO A 1 93 ? 14.195 20.922 0.448 1 97.75 93 PRO A N 1
ATOM 696 C CA . PRO A 1 93 ? 13.469 19.656 0.342 1 97.75 93 PRO A CA 1
ATOM 697 C C . PRO A 1 93 ? 14.008 18.578 1.296 1 97.75 93 PRO A C 1
ATOM 699 O O . PRO A 1 93 ? 14.383 17.5 0.86 1 97.75 93 PRO A O 1
ATOM 702 N N . HIS A 1 94 ? 14.055 18.906 2.584 1 97.31 94 HIS A N 1
ATOM 703 C CA . HIS A 1 94 ? 14.492 18.016 3.654 1 97.31 94 HIS A CA 1
ATOM 704 C C . HIS A 1 94 ? 13.82 18.375 4.977 1 97.31 94 HIS A C 1
ATOM 706 O O . HIS A 1 94 ? 13.227 19.453 5.102 1 97.31 94 HIS A O 1
ATOM 712 N N . SER A 1 95 ? 13.836 17.484 5.906 1 96.06 95 SER A N 1
ATOM 713 C CA . SER A 1 95 ? 13.477 17.766 7.293 1 96.06 95 SER A CA 1
ATOM 714 C C . SER A 1 95 ? 14.703 18.109 8.125 1 96.06 95 SER A C 1
ATOM 716 O O . SER A 1 95 ? 15.828 18.094 7.613 1 96.06 95 SER A O 1
ATOM 718 N N . LEU A 1 96 ? 14.461 18.516 9.297 1 95.19 96 LEU A N 1
ATOM 719 C CA . LEU A 1 96 ? 15.539 18.938 10.172 1 95.19 96 LEU A CA 1
ATOM 720 C C . LEU A 1 96 ? 15.43 18.266 11.539 1 95.19 96 LEU A C 1
ATOM 722 O O . LEU A 1 96 ? 14.383 18.328 12.188 1 95.19 96 LEU A O 1
ATOM 726 N N . MET A 1 97 ? 16.516 17.547 11.898 1 94.06 97 MET A N 1
ATOM 727 C CA . MET A 1 97 ? 16.625 17.125 13.289 1 94.06 97 MET A CA 1
ATOM 728 C C . MET A 1 97 ? 17.062 18.281 14.18 1 94.06 97 MET A C 1
ATOM 730 O O . MET A 1 97 ? 18.172 18.797 14.016 1 94.06 97 MET A O 1
ATOM 734 N N . ILE A 1 98 ? 16.188 18.656 15 1 93.06 98 ILE A N 1
ATOM 735 C CA . ILE A 1 98 ? 16.422 19.781 15.891 1 93.06 98 ILE A CA 1
ATOM 736 C C . ILE A 1 98 ? 15.609 19.609 17.172 1 93.06 98 ILE A C 1
ATOM 738 O O . ILE A 1 98 ? 14.383 19.469 17.125 1 93.06 98 ILE A O 1
ATOM 742 N N . PRO A 1 99 ? 16.281 19.531 18.312 1 91.81 99 PRO A N 1
ATOM 743 C CA . PRO A 1 99 ? 15.508 19.375 19.547 1 91.81 99 PRO A CA 1
ATOM 744 C C . PRO A 1 99 ? 14.445 20.469 19.703 1 91.81 99 PRO A C 1
ATOM 746 O O . PRO A 1 99 ? 14.68 21.625 19.375 1 91.81 99 PRO A O 1
ATOM 749 N N . GLN A 1 100 ? 13.336 20.062 20.203 1 92.06 100 GLN A N 1
ATOM 750 C CA . GLN A 1 100 ? 12.227 20.984 20.391 1 92.06 100 GLN A CA 1
ATOM 751 C C . GLN A 1 100 ? 12.641 22.188 21.234 1 92.06 100 GLN A C 1
ATOM 753 O O . GLN A 1 100 ? 12.203 23.312 20.984 1 92.06 100 GLN A O 1
ATOM 758 N N . ALA A 1 101 ? 13.461 21.984 22.234 1 90.75 101 ALA A N 1
ATOM 759 C CA . ALA A 1 101 ? 13.922 23.062 23.094 1 90.75 101 ALA A CA 1
ATOM 760 C C . ALA A 1 101 ? 14.625 24.156 22.297 1 90.75 101 ALA A C 1
ATOM 762 O O . ALA A 1 101 ? 14.484 25.344 22.594 1 90.75 101 ALA A O 1
ATOM 763 N N . VAL A 1 102 ? 15.359 23.734 21.344 1 92.69 102 VAL A N 1
ATOM 764 C CA . VAL A 1 102 ? 16.078 24.672 20.5 1 92.69 102 VAL A CA 1
ATOM 765 C C . VAL A 1 102 ? 15.086 25.438 19.625 1 92.69 102 VAL A C 1
ATOM 767 O O . VAL A 1 102 ? 15.18 26.656 19.484 1 92.69 102 VAL A O 1
ATOM 770 N N . THR A 1 103 ? 14.188 24.734 19.062 1 94.62 103 THR A N 1
ATOM 771 C CA . THR A 1 103 ? 13.141 25.359 18.266 1 94.62 103 THR A CA 1
ATOM 772 C C . THR A 1 103 ? 12.398 26.406 19.078 1 94.62 103 THR A C 1
ATOM 774 O O . THR A 1 103 ? 12.172 27.531 18.609 1 94.62 103 THR A O 1
ATOM 777 N N . GLU A 1 104 ? 12.039 26.047 20.25 1 95.5 104 GLU A N 1
ATOM 778 C CA . GLU A 1 104 ? 11.305 26.953 21.125 1 95.5 104 GLU A CA 1
ATOM 779 C C . GLU A 1 104 ? 12.141 28.172 21.5 1 95.5 104 GLU A C 1
ATOM 781 O O . GLU A 1 104 ? 11.641 29.297 21.516 1 95.5 104 GLU A O 1
ATOM 786 N N . GLN A 1 105 ? 13.344 27.922 21.75 1 94.56 105 GLN A N 1
ATOM 787 C CA . GLN A 1 105 ? 14.234 29.031 22.094 1 94.56 105 GLN A CA 1
ATOM 788 C C . GLN A 1 105 ? 14.344 30.016 20.938 1 94.56 105 GLN A C 1
ATOM 790 O O . GLN A 1 105 ? 14.242 31.234 21.141 1 94.56 105 GLN A O 1
ATOM 795 N N . LEU A 1 106 ? 14.539 29.531 19.781 1 96.5 106 LEU A N 1
ATOM 796 C CA . LEU A 1 106 ? 14.656 30.375 18.609 1 96.5 106 LEU A CA 1
ATOM 797 C C . LEU A 1 106 ? 13.367 31.156 18.375 1 96.5 106 LEU A C 1
ATOM 799 O O . LEU A 1 106 ? 13.398 32.344 18.062 1 96.5 106 LEU A O 1
ATOM 803 N N . LEU A 1 107 ? 12.297 30.484 18.547 1 97.81 107 LEU A N 1
ATOM 804 C CA . LEU A 1 107 ? 11.016 31.156 18.328 1 97.81 107 LEU A CA 1
ATOM 805 C C . LEU A 1 107 ? 10.758 32.219 19.406 1 97.81 107 LEU A C 1
ATOM 807 O O . LEU A 1 107 ? 10.188 33.25 19.109 1 97.81 107 LEU A O 1
ATOM 811 N N . VAL A 1 108 ? 11.117 31.922 20.625 1 97.31 108 VAL A N 1
ATOM 812 C CA . VAL A 1 108 ? 10.969 32.906 21.703 1 97.31 108 VAL A CA 1
ATOM 813 C C . VAL A 1 108 ? 11.766 34.156 21.375 1 97.31 108 VAL A C 1
ATOM 815 O O . VAL A 1 108 ? 11.266 35.281 21.5 1 97.31 108 VAL A O 1
ATOM 818 N N . GLU A 1 109 ? 12.969 33.938 20.938 1 97.69 109 GLU A N 1
ATOM 819 C CA . GLU A 1 109 ? 13.828 35.062 20.594 1 97.69 109 GLU A CA 1
ATOM 820 C C . GLU A 1 109 ? 13.211 35.906 19.469 1 97.69 109 GLU A C 1
ATOM 822 O O . GLU A 1 109 ? 13.18 37.156 19.547 1 97.69 109 GLU A O 1
ATOM 827 N N . LEU A 1 110 ? 12.727 35.25 18.531 1 98.19 110 LEU A N 1
ATOM 828 C CA . LEU A 1 110 ? 12.109 35.938 17.406 1 98.19 110 LEU A CA 1
ATOM 829 C C . LEU A 1 110 ? 10.867 36.719 17.844 1 98.19 110 LEU A C 1
ATOM 831 O O . LEU A 1 110 ? 10.641 37.844 17.406 1 98.19 110 LEU A O 1
ATOM 835 N N . CYS A 1 111 ? 10.086 36.062 18.688 1 98.44 111 CYS A N 1
ATOM 836 C CA . CYS A 1 111 ? 8.891 36.719 19.219 1 98.44 111 CYS A CA 1
ATOM 837 C C . CYS A 1 111 ? 9.25 37.938 20.031 1 98.44 111 CYS A C 1
ATOM 839 O O . CYS A 1 111 ? 8.602 38.969 19.906 1 98.44 111 CYS A O 1
ATOM 841 N N . GLN A 1 112 ? 10.25 37.781 20.797 1 97.62 112 GLN A N 1
ATOM 842 C CA . GLN A 1 112 ? 10.703 38.906 21.609 1 97.62 112 GLN A CA 1
ATOM 843 C C . GLN A 1 112 ? 11.195 40.062 20.734 1 97.62 112 GLN A C 1
ATOM 845 O O . GLN A 1 112 ? 10.883 41.219 21 1 97.62 112 GLN A O 1
ATOM 850 N N . GLU A 1 113 ? 11.906 39.719 19.734 1 97.31 113 GLU A N 1
ATOM 851 C CA . GLU A 1 113 ? 12.383 40.719 18.781 1 97.31 113 GLU A CA 1
ATOM 852 C C . GLU A 1 113 ? 11.219 41.469 18.156 1 97.31 113 GLU A C 1
ATOM 854 O O . GLU A 1 113 ? 11.336 42.656 17.844 1 97.31 113 GLU A O 1
ATOM 859 N N . LYS A 1 114 ? 10.102 40.844 18.047 1 97.06 114 LYS A N 1
ATOM 860 C CA . LYS A 1 114 ? 8.945 41.469 17.391 1 97.06 114 LYS A CA 1
ATOM 861 C C . LYS A 1 114 ? 8.047 42.156 18.406 1 97.06 114 LYS A C 1
ATOM 863 O O . LYS A 1 114 ? 7.086 42.844 18.031 1 97.06 114 LYS A O 1
ATOM 868 N N . GLY A 1 115 ? 8.305 41.938 19.672 1 97.06 115 GLY A N 1
ATOM 869 C CA . GLY A 1 115 ? 7.602 42.719 20.688 1 97.06 115 GLY A CA 1
ATOM 870 C C . GLY A 1 115 ? 6.477 41.938 21.359 1 97.06 115 GLY A C 1
ATOM 871 O O . GLY A 1 115 ? 5.582 42.531 21.953 1 97.06 115 GLY A O 1
ATOM 872 N N . VAL A 1 116 ? 6.492 40.625 21.281 1 98.06 116 VAL A N 1
ATOM 873 C CA . VAL A 1 116 ? 5.508 39.812 21.969 1 98.06 116 VAL A CA 1
ATOM 874 C C . VAL A 1 116 ? 5.746 39.875 23.484 1 98.06 116 VAL A C 1
ATOM 876 O O . VAL A 1 116 ? 6.891 39.875 23.938 1 98.06 116 VAL A O 1
ATOM 879 N N . GLU A 1 117 ? 4.691 40 24.203 1 97.88 117 GLU A N 1
ATOM 880 C CA . GLU A 1 117 ? 4.785 40 25.656 1 97.88 117 GLU A CA 1
ATOM 881 C C . GLU A 1 117 ? 4.602 38.594 26.234 1 97.88 117 GLU A C 1
ATOM 883 O O . GLU A 1 117 ? 3.65 37.906 25.875 1 97.88 117 GLU A O 1
ATOM 888 N N . PHE A 1 118 ? 5.531 38.25 27.125 1 97.69 118 PHE A N 1
ATOM 889 C CA . PHE A 1 118 ? 5.48 36.938 27.719 1 97.69 118 PHE A CA 1
ATOM 890 C C . PHE A 1 118 ? 5.203 37 29.219 1 97.69 118 PHE A C 1
ATOM 892 O O . PHE A 1 118 ? 5.727 37.906 29.891 1 97.69 118 PHE A O 1
ATOM 899 N N . PHE A 1 119 ? 4.371 36.156 29.703 1 97.38 119 PHE A N 1
ATOM 900 C CA . PHE A 1 119 ? 4.164 35.906 31.125 1 97.38 119 PHE A CA 1
ATOM 901 C C . PHE A 1 119 ? 4.434 34.469 31.484 1 97.38 119 PHE A C 1
ATOM 903 O O . PHE A 1 119 ? 3.531 33.625 31.422 1 97.38 119 PHE A O 1
ATOM 910 N N . PHE A 1 120 ? 5.645 34.188 31.922 1 96.31 120 PHE A N 1
ATOM 911 C CA . PHE A 1 120 ? 6.047 32.844 32.344 1 96.31 120 PHE A CA 1
ATOM 912 C C . PHE A 1 120 ? 5.676 32.594 33.781 1 96.31 120 PHE A C 1
ATOM 914 O O . PHE A 1 120 ? 5.59 33.531 34.594 1 96.31 120 PHE A O 1
ATOM 921 N N . GLY A 1 121 ? 5.414 31.344 34.094 1 96.25 121 GLY A N 1
ATOM 922 C CA . GLY A 1 121 ? 5.066 30.969 35.469 1 96.25 121 GLY A CA 1
ATOM 923 C C . GLY A 1 121 ? 3.609 31.219 35.812 1 96.25 121 GLY A C 1
ATOM 924 O O . GLY A 1 121 ? 3.223 31.188 36.969 1 96.25 121 GLY A O 1
ATOM 925 N N . HIS A 1 122 ? 2.814 31.531 34.844 1 97 122 HIS A N 1
ATOM 926 C CA . HIS A 1 122 ? 1.392 31.797 35.031 1 97 122 HIS A CA 1
ATOM 927 C C . HIS A 1 122 ? 0.545 30.625 34.562 1 97 122 HIS A C 1
ATOM 929 O O . HIS A 1 122 ? 0.593 30.25 33.375 1 97 122 HIS A O 1
ATOM 935 N N . LEU A 1 123 ? -0.165 30.047 35.438 1 96.81 123 LEU A N 1
ATOM 936 C CA . LEU A 1 123 ? -1.063 28.938 35.094 1 96.81 123 LEU A CA 1
ATOM 937 C C . LEU A 1 123 ? -2.482 29.438 34.875 1 96.81 123 LEU A C 1
ATOM 939 O O . LEU A 1 123 ? -3.049 30.125 35.719 1 96.81 123 LEU A O 1
ATOM 943 N N . ALA A 1 124 ? -3.025 29.156 33.719 1 97.88 124 ALA A N 1
ATOM 944 C CA . ALA A 1 124 ? -4.418 29.516 33.469 1 97.88 124 ALA A CA 1
ATOM 945 C C . ALA A 1 124 ? -5.363 28.688 34.344 1 97.88 124 ALA A C 1
ATOM 947 O O . ALA A 1 124 ? -5.297 27.453 34.344 1 97.88 124 ALA A O 1
ATOM 948 N N . SER A 1 125 ? -6.285 29.328 35.031 1 97 125 SER A N 1
ATOM 949 C CA . SER A 1 125 ? -7.129 28.625 35.969 1 97 125 SER A CA 1
ATOM 950 C C . SER A 1 125 ? -8.594 29 35.812 1 97 125 SER A C 1
ATOM 952 O O . SER A 1 125 ? -9.477 28.375 36.406 1 97 125 SER A O 1
ATOM 954 N N . GLY A 1 126 ? -8.852 29.984 35 1 98 126 GLY A N 1
ATOM 955 C CA . GLY A 1 126 ? -10.211 30.422 34.75 1 98 126 GLY A CA 1
ATOM 956 C C . GLY A 1 126 ? -10.383 31.109 33.406 1 98 126 GLY A C 1
ATOM 957 O O . GLY A 1 126 ? -9.422 31.625 32.844 1 98 126 GLY A O 1
ATOM 958 N N . LEU A 1 127 ? -11.656 31.094 32.938 1 98.31 127 LEU A N 1
ATOM 959 C CA . LEU A 1 127 ? -11.953 31.656 31.625 1 98.31 127 LEU A CA 1
ATOM 960 C C . LEU A 1 127 ? -13.391 32.156 31.562 1 98.31 127 LEU A C 1
ATOM 962 O O . LEU A 1 127 ? -14.312 31.422 31.969 1 98.31 127 LEU A O 1
ATOM 966 N N . VAL A 1 128 ? -13.586 33.406 31.219 1 98 128 VAL A N 1
ATOM 967 C CA . VAL A 1 128 ? -14.898 33.969 30.953 1 98 128 VAL A CA 1
ATOM 968 C C . VAL A 1 128 ? -14.875 34.719 29.625 1 98 128 VAL A C 1
ATOM 970 O O . VAL A 1 128 ? -13.898 35.406 29.312 1 98 128 VAL A O 1
ATOM 973 N N . GLN A 1 129 ? -15.891 34.5 28.812 1 97.62 129 GLN A N 1
ATOM 974 C CA . GLN A 1 129 ? -15.938 35.25 27.547 1 97.62 129 GLN A CA 1
ATOM 975 C C . GLN A 1 129 ? -17.328 35.812 27.281 1 97.62 129 GLN A C 1
ATOM 977 O O . GLN A 1 129 ? -18.328 35.281 27.797 1 97.62 129 GLN A O 1
ATOM 982 N N . ASP A 1 130 ? -17.406 36.906 26.594 1 95.5 130 ASP A N 1
ATOM 983 C CA . ASP A 1 130 ? -18.641 37.438 26.047 1 95.5 130 ASP A CA 1
ATOM 984 C C . ASP A 1 130 ? -18.5 37.688 24.547 1 95.5 130 ASP A C 1
ATOM 986 O O . ASP A 1 130 ? -17.641 37.094 23.891 1 95.5 130 ASP A O 1
ATOM 990 N N . SER A 1 131 ? -19.359 38.5 23.969 1 93.19 131 SER A N 1
ATOM 991 C CA . SER A 1 131 ? -19.391 38.656 22.516 1 93.19 131 SER A CA 1
ATOM 992 C C . SER A 1 131 ? -18.219 39.5 22.031 1 93.19 131 SER A C 1
ATOM 994 O O . SER A 1 131 ? -17.891 39.469 20.844 1 93.19 131 SER A O 1
ATOM 996 N N . ASN A 1 132 ? -17.547 40.156 23 1 92.81 132 ASN A N 1
ATOM 997 C CA . ASN A 1 132 ? -16.547 41.094 22.547 1 92.81 132 ASN A CA 1
ATOM 998 C C . ASN A 1 132 ? -15.172 40.812 23.141 1 92.81 132 ASN A C 1
ATOM 1000 O O . ASN A 1 132 ? -14.156 41.25 22.609 1 92.81 132 ASN A O 1
ATOM 1004 N N . THR A 1 133 ? -15.18 40.094 24.281 1 96.5 133 THR A N 1
ATOM 1005 C CA . THR A 1 133 ? -13.906 39.906 24.969 1 96.5 133 THR A CA 1
ATOM 1006 C C . THR A 1 133 ? -13.828 38.531 25.625 1 96.5 133 THR A C 1
ATOM 1008 O O . THR A 1 133 ? -14.852 37.906 25.844 1 96.5 133 THR A O 1
ATOM 1011 N N . VAL A 1 134 ? -12.633 38.125 25.891 1 98.12 134 VAL A N 1
ATOM 1012 C CA . VAL A 1 134 ? -12.328 36.938 26.672 1 98.12 134 VAL A CA 1
ATOM 1013 C C . VAL A 1 134 ? -11.32 37.281 27.766 1 98.12 134 VAL A C 1
ATOM 1015 O O . VAL A 1 134 ? -10.383 38.031 27.547 1 98.12 134 VAL A O 1
ATOM 1018 N N . ALA A 1 135 ? -11.594 36.781 28.922 1 98.31 135 ALA A N 1
ATOM 1019 C CA . ALA A 1 135 ? -10.719 37 30.078 1 98.31 135 ALA A CA 1
ATOM 1020 C C . ALA A 1 135 ? -10.195 35.656 30.609 1 98.31 135 ALA A C 1
ATOM 1022 O O . ALA A 1 135 ? -10.969 34.719 30.797 1 98.31 135 ALA A O 1
ATOM 1023 N N . VAL A 1 136 ? -8.875 35.625 30.828 1 98.19 136 VAL A N 1
ATOM 1024 C CA . VAL A 1 136 ? -8.234 34.438 31.406 1 98.19 136 VAL A CA 1
ATOM 1025 C C . VAL A 1 136 ? -7.684 34.781 32.781 1 98.19 136 VAL A C 1
ATOM 1027 O O . VAL A 1 136 ? -6.953 35.781 32.969 1 98.19 136 VAL A O 1
ATOM 1030 N N . GLU A 1 137 ? -8.094 34 33.719 1 98.38 137 GLU A N 1
ATOM 1031 C CA . GLU A 1 137 ? -7.5 34.094 35.062 1 98.38 137 GLU A CA 1
ATOM 1032 C C . GLU A 1 137 ? -6.281 33.188 35.188 1 98.38 137 GLU A C 1
ATOM 1034 O O . GLU A 1 137 ? -6.297 32.062 34.719 1 98.38 137 GLU A O 1
ATOM 1039 N N . THR A 1 138 ? -5.211 33.75 35.75 1 97.88 138 THR A N 1
ATOM 1040 C CA . THR A 1 138 ? -3.998 32.969 35.938 1 97.88 138 THR A CA 1
ATOM 1041 C C . THR A 1 138 ? -3.549 33 37.406 1 97.88 138 THR A C 1
ATOM 1043 O O . THR A 1 138 ? -3.971 33.875 38.156 1 97.88 138 THR A O 1
ATOM 1046 N N . GLU A 1 139 ? -2.799 32 37.688 1 97 139 GLU A N 1
ATOM 1047 C CA . GLU A 1 139 ? -2.215 31.906 39.031 1 97 139 GLU A CA 1
ATOM 1048 C C . GLU A 1 139 ? -0.733 31.547 38.969 1 97 139 GLU A C 1
ATOM 1050 O O . GLU A 1 139 ? -0.338 30.656 38.188 1 97 139 GLU A O 1
ATOM 1055 N N . THR A 1 140 ? 0.08 32.25 39.719 1 95.75 140 THR A N 1
ATOM 1056 C CA . THR A 1 140 ? 1.502 31.922 39.812 1 95.75 140 THR A CA 1
ATOM 1057 C C . THR A 1 140 ? 1.774 30.953 40.938 1 95.75 140 THR A C 1
ATOM 1059 O O . THR A 1 140 ? 0.872 30.641 41.719 1 95.75 140 THR A O 1
ATOM 1062 N N . GLY A 1 141 ? 3.027 30.484 40.969 1 92.25 141 GLY A N 1
ATOM 1063 C CA . GLY A 1 141 ? 3.402 29.516 42 1 92.25 141 GLY A CA 1
ATOM 1064 C C . GLY A 1 141 ? 3.201 30.031 43.406 1 92.25 141 GLY A C 1
ATOM 1065 O O . GLY A 1 141 ? 2.916 29.25 44.344 1 92.25 141 GLY A O 1
ATOM 1066 N N . ASP A 1 142 ? 3.252 31.328 43.625 1 92.75 142 ASP A N 1
ATOM 1067 C CA . ASP A 1 142 ? 3.119 31.922 44.969 1 92.75 142 ASP A CA 1
ATOM 1068 C C . ASP A 1 142 ? 1.658 32.219 45.281 1 92.75 142 ASP A C 1
ATOM 1070 O O . ASP A 1 142 ? 1.354 32.812 46.312 1 92.75 142 ASP A O 1
ATOM 1074 N N . GLY A 1 143 ? 0.824 31.906 44.375 1 92.38 143 GLY A N 1
ATOM 1075 C CA . GLY A 1 143 ? -0.6 32.062 44.625 1 92.38 143 GLY A CA 1
ATOM 1076 C C . GLY A 1 143 ? -1.157 33.375 44.125 1 92.38 143 GLY A C 1
ATOM 1077 O O . GLY A 1 143 ? -2.348 33.656 44.281 1 92.38 143 GLY A O 1
ATOM 1078 N N . THR A 1 144 ? -0.369 34.188 43.5 1 95.25 144 THR A N 1
ATOM 1079 C CA . THR A 1 144 ? -0.832 35.469 43 1 95.25 144 THR A CA 1
ATOM 1080 C C . THR A 1 144 ? -1.746 35.281 41.781 1 95.25 144 THR A C 1
ATOM 1082 O O . THR A 1 144 ? -1.385 34.562 40.844 1 95.25 144 THR A O 1
ATOM 1085 N N . LYS A 1 145 ? -2.834 35.906 41.812 1 96.5 145 LYS A N 1
ATOM 1086 C CA . LYS A 1 145 ? -3.805 35.812 40.719 1 96.5 145 LYS A CA 1
ATOM 1087 C C . LYS A 1 145 ? -3.768 37.031 39.812 1 96.5 145 LYS A C 1
ATOM 1089 O O . LYS A 1 145 ? -3.512 38.156 40.281 1 96.5 145 LYS A O 1
ATOM 1094 N N . SER A 1 146 ? -3.912 36.844 38.594 1 96.75 146 SER A N 1
ATOM 1095 C CA . SER A 1 146 ? -4 37.906 37.594 1 96.75 146 SER A CA 1
ATOM 1096 C C . SER A 1 146 ? -5.059 37.594 36.562 1 96.75 146 SER A C 1
ATOM 1098 O O . SER A 1 146 ? -5.406 36.406 36.344 1 96.75 146 SER A O 1
ATOM 1100 N N . THR A 1 147 ? -5.629 38.625 36 1 97.62 147 THR A N 1
ATOM 1101 C CA . THR A 1 147 ? -6.582 38.469 34.906 1 97.62 147 THR A CA 1
ATOM 1102 C C . THR A 1 147 ? -6.086 39.188 33.656 1 97.62 147 THR A C 1
ATOM 1104 O O . THR A 1 147 ? -5.707 40.344 33.719 1 97.62 147 THR A O 1
ATOM 1107 N N . PHE A 1 148 ? -6.066 38.469 32.625 1 97.75 148 PHE A N 1
ATOM 1108 C CA . PHE A 1 148 ? -5.707 39.031 31.297 1 97.75 148 PHE A CA 1
ATOM 1109 C C . PHE A 1 148 ? -6.918 39.031 30.375 1 97.75 148 PHE A C 1
ATOM 1111 O O . PHE A 1 148 ? -7.668 38.062 30.312 1 97.75 148 PHE A O 1
ATOM 1118 N N . THR A 1 149 ? -7.168 40.156 29.703 1 97.94 149 THR A N 1
ATOM 1119 C CA . THR A 1 149 ? -8.32 40.312 28.812 1 97.94 149 THR A CA 1
ATOM 1120 C C . THR A 1 149 ? -7.875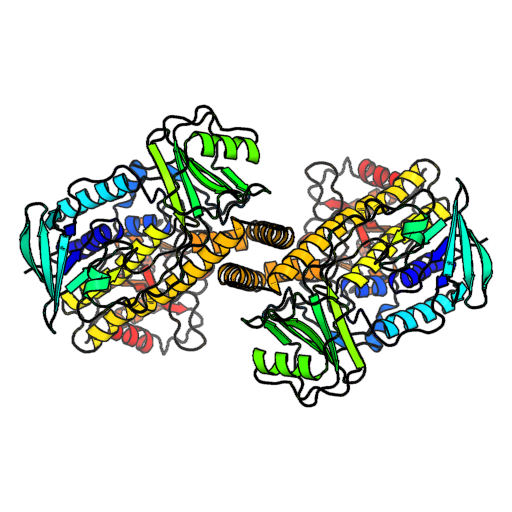 40.625 27.391 1 97.94 149 THR A C 1
ATOM 1122 O O . THR A 1 149 ? -6.922 41.375 27.188 1 97.94 149 THR A O 1
ATOM 1125 N N . ALA A 1 150 ? -8.516 40.031 26.422 1 98.25 150 ALA A N 1
ATOM 1126 C CA . ALA A 1 150 ? -8.234 40.281 25.016 1 98.25 150 ALA A CA 1
ATOM 1127 C C . ALA A 1 150 ? -9.469 40.031 24.156 1 98.25 150 ALA A C 1
ATOM 1129 O O . ALA A 1 150 ? -10.539 39.688 24.672 1 98.25 150 ALA A O 1
ATOM 1130 N N . SER A 1 151 ? -9.367 40.344 22.875 1 97.62 151 SER A N 1
ATOM 1131 C CA . SER A 1 151 ? -10.461 40.094 21.953 1 97.62 151 SER A CA 1
ATOM 1132 C C . SER A 1 151 ? -10.609 38.594 21.656 1 97.62 151 SER A C 1
ATOM 1134 O O . SER A 1 151 ? -11.719 38.125 21.469 1 97.62 151 SER A O 1
ATOM 1136 N N . TRP A 1 152 ? -9.477 37.875 21.562 1 98.31 152 TRP A N 1
ATOM 1137 C CA . TRP A 1 152 ? -9.469 36.438 21.281 1 98.31 152 TRP A CA 1
ATOM 1138 C C . TRP A 1 152 ? -8.477 35.719 22.188 1 98.31 152 TRP A C 1
ATOM 1140 O O . TRP A 1 152 ? -7.52 36.312 22.672 1 98.31 152 TRP A O 1
ATOM 1150 N N . LEU A 1 153 ? -8.75 34.438 22.375 1 98.81 153 LEU A N 1
ATOM 1151 C CA . LEU A 1 153 ? -7.898 33.531 23.156 1 98.81 153 LEU A CA 1
ATOM 1152 C C . LEU A 1 153 ? -7.602 32.281 22.375 1 98.81 153 LEU A C 1
ATOM 1154 O O . LEU A 1 153 ? -8.5 31.688 21.75 1 98.81 153 LEU A O 1
ATOM 1158 N N . VAL A 1 154 ? -6.383 31.875 22.312 1 98.94 154 VAL A N 1
ATOM 1159 C CA . VAL A 1 154 ? -6.023 30.609 21.672 1 98.94 154 VAL A CA 1
ATOM 1160 C C . VAL A 1 154 ? -5.301 29.719 22.688 1 98.94 154 VAL A C 1
ATOM 1162 O O . VAL A 1 154 ? -4.27 30.094 23.234 1 98.94 154 VAL A O 1
ATOM 1165 N N . GLY A 1 155 ? -5.879 28.562 22.922 1 98.88 155 GLY A N 1
ATOM 1166 C CA . GLY A 1 155 ? -5.219 27.562 23.734 1 98.88 155 GLY A CA 1
ATOM 1167 C C . GLY A 1 155 ? -4.23 26.719 22.953 1 98.88 155 GLY A C 1
ATOM 1168 O O . GLY A 1 155 ? -4.621 25.984 22.047 1 98.88 155 GLY A O 1
ATOM 1169 N N . CYS A 1 156 ? -2.977 26.812 23.266 1 98.69 156 CYS A N 1
ATOM 1170 C CA . CYS A 1 156 ? -1.877 26 22.75 1 98.69 156 CYS A CA 1
ATOM 1171 C C . CYS A 1 156 ? -1.12 25.328 23.891 1 98.69 156 CYS A C 1
ATOM 1173 O O . CYS A 1 156 ? 0.11 25.266 23.875 1 98.69 156 CYS A O 1
ATOM 1175 N N . ASP A 1 157 ? -1.858 24.812 24.859 1 98.12 157 ASP A N 1
ATOM 1176 C CA . ASP A 1 157 ? -1.257 24.438 26.141 1 98.12 157 ASP A CA 1
ATOM 1177 C C . ASP A 1 157 ? -1.19 22.922 26.281 1 98.12 157 ASP A C 1
ATOM 1179 O O . ASP A 1 157 ? -1.283 22.406 27.391 1 98.12 157 ASP A O 1
ATOM 1183 N N . GLY A 1 158 ? -1.143 22.234 25.219 1 95.94 158 GLY A N 1
ATOM 1184 C CA . GLY A 1 158 ? -0.741 20.844 25.219 1 95.94 158 GLY A CA 1
ATOM 1185 C C . GLY A 1 158 ? -1.901 19.891 25.422 1 95.94 158 GLY A C 1
ATOM 1186 O O . GLY A 1 158 ? -3.062 20.297 25.406 1 95.94 158 GLY A O 1
ATOM 1187 N N . THR A 1 159 ? -1.571 18.609 25.609 1 94.25 159 THR A N 1
ATOM 1188 C CA . THR A 1 159 ? -2.543 17.531 25.641 1 94.25 159 THR A CA 1
ATOM 1189 C C . THR A 1 159 ? -3.428 17.625 26.875 1 94.25 159 THR A C 1
ATOM 1191 O O . THR A 1 159 ? -4.559 17.141 26.875 1 94.25 159 THR A O 1
ATOM 1194 N N . LYS A 1 160 ? -2.926 18.25 27.922 1 95.62 160 LYS A N 1
ATOM 1195 C CA . LYS A 1 160 ? -3.695 18.484 29.141 1 95.62 160 LYS A CA 1
ATOM 1196 C C . LYS A 1 160 ? -4.191 19.938 29.203 1 95.62 160 LYS A C 1
ATOM 1198 O O . LYS A 1 160 ? -4.223 20.531 30.281 1 95.62 160 LYS A O 1
ATOM 1203 N N . SER A 1 161 ? -4.539 20.391 28.188 1 97.94 161 SER A N 1
ATOM 1204 C CA . SER A 1 161 ? -4.898 21.781 27.984 1 97.94 161 SER A CA 1
ATOM 1205 C C . SER A 1 161 ? -5.938 22.25 29 1 97.94 161 SER A C 1
ATOM 1207 O O . SER A 1 161 ? -7.051 21.719 29.047 1 97.94 161 SER A O 1
ATOM 1209 N N . ALA A 1 162 ? -5.609 23.281 29.781 1 98 162 ALA A N 1
ATOM 1210 C CA . ALA A 1 162 ? -6.543 23.953 30.672 1 98 162 ALA A CA 1
ATOM 1211 C C . ALA A 1 162 ? -7.594 24.734 29.891 1 98 162 ALA A C 1
ATOM 1213 O O . ALA A 1 162 ? -8.766 24.766 30.266 1 98 162 ALA A O 1
ATOM 1214 N N . ILE A 1 163 ? -7.188 25.297 28.812 1 98.69 163 ILE A N 1
ATOM 1215 C CA . ILE A 1 163 ? -8.086 26.109 28.016 1 98.69 163 ILE A CA 1
ATOM 1216 C C . ILE A 1 163 ? -9.164 25.234 27.391 1 98.69 163 ILE A C 1
ATOM 1218 O O . ILE A 1 163 ? -10.344 25.625 27.359 1 98.69 163 ILE A O 1
ATOM 1222 N N . ARG A 1 164 ? -8.758 24.094 26.828 1 98.44 164 ARG A N 1
ATOM 1223 C CA . ARG A 1 164 ? -9.734 23.172 26.266 1 98.44 164 ARG A CA 1
ATOM 1224 C C . ARG A 1 164 ? -10.82 22.828 27.281 1 98.44 164 ARG A C 1
ATOM 1226 O O . ARG A 1 164 ? -12.008 22.859 26.953 1 98.44 164 ARG A O 1
ATOM 1233 N N . LYS A 1 165 ? -10.406 22.578 28.484 1 97.88 165 LYS A N 1
ATOM 1234 C CA . LYS A 1 165 ? -11.336 22.203 29.547 1 97.88 165 LYS A CA 1
ATOM 1235 C C . LYS A 1 165 ? -12.203 23.391 29.953 1 97.88 165 LYS A C 1
ATOM 1237 O O . LYS A 1 165 ? -13.422 23.266 30.078 1 97.88 165 LYS A O 1
ATOM 1242 N N . LEU A 1 166 ? -11.562 24.5 30.188 1 98.06 166 LEU A N 1
ATOM 1243 C CA . LEU A 1 166 ? -12.25 25.688 30.672 1 98.06 166 LEU A CA 1
ATOM 1244 C C . LEU A 1 166 ? -13.266 26.172 29.641 1 98.06 166 LEU A C 1
ATOM 1246 O O . LEU A 1 166 ? -14.305 26.734 30 1 98.06 166 LEU A O 1
ATOM 1250 N N . ALA A 1 167 ? -12.977 25.984 28.391 1 98.12 167 ALA A N 1
ATOM 1251 C CA . ALA A 1 167 ? -13.867 26.438 27.328 1 98.12 167 ALA A CA 1
ATOM 1252 C C . ALA A 1 167 ? -14.836 25.344 26.922 1 98.12 167 ALA A C 1
ATOM 1254 O O . ALA A 1 167 ? -15.609 25.5 25.969 1 98.12 167 ALA A O 1
ATOM 1255 N N . ASN A 1 168 ? -14.797 24.172 27.469 1 97.12 168 ASN A N 1
ATOM 1256 C CA . ASN A 1 168 ? -15.727 23.047 27.328 1 97.12 168 ASN A CA 1
ATOM 1257 C C . ASN A 1 168 ? -15.641 22.438 25.938 1 97.12 168 ASN A C 1
ATOM 1259 O O . ASN A 1 168 ? -16.672 22.156 25.312 1 97.12 168 ASN A O 1
ATOM 1263 N N . PHE A 1 169 ? -14.469 22.375 25.422 1 98.12 169 PHE A N 1
ATOM 1264 C CA . PHE A 1 169 ? -14.258 21.609 24.203 1 98.12 169 PHE A CA 1
ATOM 1265 C C . PHE A 1 169 ? -14.328 20.125 24.469 1 98.12 169 PHE A C 1
ATOM 1267 O O . PHE A 1 169 ? -13.68 19.625 25.391 1 98.12 169 PHE A O 1
ATOM 1274 N N . GLU A 1 170 ? -15.125 19.375 23.688 1 97.94 170 GLU A N 1
ATOM 1275 C CA . GLU A 1 170 ? -15.109 17.922 23.766 1 97.94 170 GLU A CA 1
ATOM 1276 C C . GLU A 1 170 ? -13.836 17.344 23.156 1 97.94 170 GLU A C 1
ATOM 1278 O O . GLU A 1 170 ? -13.367 17.828 22.125 1 97.94 170 GLU A O 1
ATOM 1283 N N . PHE A 1 171 ? -13.297 16.344 23.797 1 97.56 171 PHE A N 1
ATOM 1284 C CA . PHE A 1 171 ? -12.039 15.75 23.375 1 97.56 171 PHE A CA 1
ATOM 1285 C C . PHE A 1 171 ? -12.148 14.227 23.344 1 97.56 171 PHE A C 1
ATOM 1287 O O . PHE A 1 171 ? -11.383 13.531 24.016 1 97.56 171 PHE A O 1
ATOM 1294 N N . PRO A 1 172 ? -12.992 13.68 22.469 1 97.38 172 PRO A N 1
ATOM 1295 C CA . PRO A 1 172 ? -13.18 12.234 22.422 1 97.38 172 PRO A CA 1
ATOM 1296 C C . PRO A 1 172 ? -11.984 11.5 21.828 1 97.38 172 PRO A C 1
ATOM 1298 O O . PRO A 1 172 ? -11.133 12.125 21.188 1 97.38 172 PRO A O 1
ATOM 1301 N N . GLY A 1 173 ? -11.938 10.164 22.047 1 95.38 173 GLY A N 1
ATOM 1302 C CA . GLY A 1 173 ? -10.883 9.336 21.484 1 95.38 173 GLY A CA 1
ATOM 1303 C C . GLY A 1 173 ? -10.711 8.008 22.203 1 95.38 173 GLY A C 1
ATOM 1304 O O . GLY A 1 173 ? -11.656 7.492 22.797 1 95.38 173 GLY A O 1
ATOM 1305 N N . THR A 1 174 ? -9.523 7.426 22.031 1 93.38 174 THR A N 1
ATOM 1306 C CA . THR A 1 174 ? -9.242 6.121 22.609 1 93.38 174 THR A CA 1
ATOM 1307 C C . THR A 1 174 ? -8.023 6.195 23.531 1 93.38 174 THR A C 1
ATOM 1309 O O . THR A 1 174 ? -7.062 6.906 23.25 1 93.38 174 THR A O 1
ATOM 1312 N N . ASP A 1 175 ? -8.117 5.422 24.578 1 93.25 175 ASP A N 1
ATOM 1313 C CA . ASP A 1 175 ? -6.965 5.305 25.469 1 93.25 175 ASP A CA 1
ATOM 1314 C C . ASP A 1 175 ? -5.867 4.449 24.844 1 93.25 175 ASP A C 1
ATOM 1316 O O . ASP A 1 175 ? -6.133 3.668 23.938 1 93.25 175 ASP A O 1
ATOM 1320 N N . GLY A 1 176 ? -4.719 4.68 25.406 1 91.69 176 GLY A N 1
ATOM 1321 C CA . GLY A 1 176 ? -3.596 3.9 24.906 1 91.69 176 GLY A CA 1
ATOM 1322 C C . GLY A 1 176 ? -3.639 2.449 25.344 1 91.69 176 GLY A C 1
ATOM 1323 O O . GLY A 1 176 ? -4.012 2.146 26.484 1 91.69 176 GLY A O 1
ATOM 1324 N N . ASN A 1 177 ? -3.342 1.549 24.344 1 89.31 177 ASN A N 1
ATOM 1325 C CA . ASN A 1 177 ? -3.227 0.131 24.672 1 89.31 177 ASN A CA 1
ATOM 1326 C C . ASN A 1 177 ? -1.881 -0.436 24.234 1 89.31 177 ASN A C 1
ATOM 1328 O O . ASN A 1 177 ? -1.569 -1.596 24.516 1 89.31 177 ASN A O 1
ATOM 1332 N N . ILE A 1 178 ? -1.182 0.329 23.562 1 91.31 178 ILE A N 1
ATOM 1333 C CA . ILE A 1 178 ? 0.175 0.009 23.125 1 91.31 178 ILE A CA 1
ATOM 1334 C C . ILE A 1 178 ? 1.12 1.146 23.516 1 91.31 178 ILE A C 1
ATOM 1336 O O . ILE A 1 178 ? 0.758 2.32 23.422 1 91.31 178 ILE A O 1
ATOM 1340 N N . SER A 1 179 ? 2.271 0.745 24.016 1 94.62 179 SER A N 1
ATOM 1341 C CA . SER A 1 179 ? 3.252 1.774 24.359 1 94.62 179 SER A CA 1
ATOM 1342 C C . SER A 1 179 ? 4.609 1.465 23.734 1 94.62 179 SER A C 1
ATOM 1344 O O . SER A 1 179 ? 4.965 0.298 23.562 1 94.62 179 SER A O 1
ATOM 1346 N N . GLY A 1 180 ? 5.266 2.436 23.281 1 95.12 180 GLY A N 1
ATOM 1347 C CA . GLY A 1 180 ? 6.664 2.381 22.875 1 95.12 180 GLY A CA 1
ATOM 1348 C C . GLY A 1 180 ? 7.598 3.061 23.859 1 95.12 180 GLY A C 1
ATOM 1349 O O . GLY A 1 180 ? 7.164 3.529 24.906 1 95.12 180 GLY A O 1
ATOM 1350 N N . TRP A 1 181 ? 8.844 2.955 23.578 1 95.69 181 TRP A N 1
ATOM 1351 C CA . TRP A 1 181 ? 9.836 3.609 24.438 1 95.69 181 TRP A CA 1
ATOM 1352 C C . TRP A 1 181 ? 10.727 4.539 23.609 1 95.69 181 TRP A C 1
ATOM 1354 O O . TRP A 1 181 ? 10.828 4.395 22.391 1 95.69 181 TRP A O 1
ATOM 1364 N N . LEU A 1 182 ? 11.234 5.5 24.266 1 95.44 182 LEU A N 1
ATOM 1365 C CA . LEU A 1 182 ? 12.156 6.488 23.719 1 95.44 182 LEU A CA 1
ATOM 1366 C C . LEU A 1 182 ? 13.398 6.617 24.578 1 95.44 182 LEU A C 1
ATOM 1368 O O . LEU A 1 182 ? 13.305 6.59 25.812 1 95.44 182 LEU A O 1
ATOM 1372 N N . ALA A 1 183 ? 14.578 6.738 23.938 1 96.56 183 ALA A N 1
ATOM 1373 C CA . ALA A 1 183 ? 15.844 6.957 24.641 1 96.56 183 ALA A CA 1
ATOM 1374 C C . ALA A 1 183 ? 16.734 7.922 23.875 1 96.56 183 ALA A C 1
ATOM 1376 O O . ALA A 1 183 ? 17.078 7.68 22.703 1 96.56 183 ALA A O 1
ATOM 1377 N N . ASP A 1 184 ? 17.062 9.008 24.438 1 95.75 184 ASP A N 1
ATOM 1378 C CA . ASP A 1 184 ? 18.094 9.898 23.922 1 95.75 184 ASP A CA 1
ATOM 1379 C C . ASP A 1 184 ? 19.453 9.578 24.547 1 95.75 184 ASP A C 1
ATOM 1381 O O . ASP A 1 184 ? 19.641 9.773 25.75 1 95.75 184 ASP A O 1
ATOM 1385 N N . VAL A 1 185 ? 20.359 9.148 23.641 1 97.06 185 VAL A N 1
ATOM 1386 C CA . VAL A 1 185 ? 21.562 8.57 24.219 1 97.06 185 VAL A CA 1
ATOM 1387 C C . VAL A 1 185 ? 22.781 8.969 23.375 1 97.06 185 VAL A C 1
ATOM 1389 O O . VAL A 1 185 ? 22.625 9.445 22.25 1 97.06 185 VAL A O 1
ATOM 1392 N N . LEU A 1 186 ? 23.922 8.805 23.969 1 97.25 186 LEU A N 1
ATOM 1393 C CA . LEU A 1 186 ? 25.156 8.742 23.188 1 97.25 186 LEU A CA 1
ATOM 1394 C C . LEU A 1 186 ? 25.453 7.309 22.75 1 97.25 186 LEU A C 1
ATOM 1396 O O . LEU A 1 186 ? 24.938 6.355 23.344 1 97.25 186 LEU A O 1
ATOM 1400 N N . ALA A 1 187 ? 26.156 7.176 21.703 1 97.25 187 ALA A N 1
ATOM 1401 C CA . ALA A 1 187 ? 26.531 5.855 21.188 1 97.25 187 ALA A CA 1
ATOM 1402 C C . ALA A 1 187 ? 27.984 5.828 20.734 1 97.25 187 ALA A C 1
ATOM 1404 O O . ALA A 1 187 ? 28.469 6.766 20.094 1 97.25 187 ALA A O 1
ATOM 1405 N N . THR A 1 188 ? 28.719 4.785 21.062 1 97.19 188 THR A N 1
ATOM 1406 C CA . THR A 1 188 ? 30.109 4.664 20.688 1 97.19 188 THR A CA 1
ATOM 1407 C C . THR A 1 188 ? 30.25 4.148 19.25 1 97.19 188 THR A C 1
ATOM 1409 O O . THR A 1 188 ? 31.266 4.402 18.594 1 97.19 188 THR A O 1
ATOM 1412 N N . ASP A 1 189 ? 29.297 3.395 18.828 1 95.75 189 ASP A N 1
ATOM 1413 C CA . ASP A 1 189 ? 29.328 2.84 17.484 1 95.75 189 ASP A CA 1
ATOM 1414 C C . ASP A 1 189 ? 27.984 2.996 16.797 1 95.75 189 ASP A C 1
ATOM 1416 O O . ASP A 1 189 ? 27.344 2.004 16.438 1 95.75 189 ASP A O 1
ATOM 1420 N N . PRO A 1 190 ? 27.609 4.242 16.562 1 94.25 190 PRO A N 1
ATOM 1421 C CA . PRO A 1 190 ? 26.297 4.457 15.93 1 94.25 190 PRO A CA 1
ATOM 1422 C C . PRO A 1 190 ? 26.312 4.121 14.438 1 94.25 190 PRO A C 1
ATOM 1424 O O . PRO A 1 190 ? 27.375 4.102 13.812 1 94.25 190 PRO A O 1
ATOM 1427 N N . PRO A 1 191 ? 25.109 3.764 13.898 1 91.5 191 PRO A N 1
ATOM 1428 C CA . PRO A 1 191 ? 25.047 3.57 12.453 1 91.5 191 PRO A CA 1
ATOM 1429 C C . PRO A 1 191 ? 25.328 4.855 11.672 1 91.5 191 PRO A C 1
ATOM 1431 O O . PRO A 1 191 ? 25.125 5.953 12.195 1 91.5 191 PRO A O 1
ATOM 1434 N N . SER A 1 192 ? 25.781 4.727 10.414 1 87.94 192 SER A N 1
ATOM 1435 C CA . SER A 1 192 ? 26.141 5.867 9.57 1 87.94 192 SER A CA 1
ATOM 1436 C C . SER A 1 192 ? 24.891 6.586 9.062 1 87.94 192 SER A C 1
ATOM 1438 O O . SER A 1 192 ? 24.938 7.77 8.727 1 87.94 192 SER A O 1
ATOM 1440 N N . GLN A 1 193 ? 23.812 5.879 8.992 1 88.94 193 GLN A N 1
ATOM 1441 C CA . GLN A 1 193 ? 22.531 6.406 8.539 1 88.94 193 GLN A CA 1
ATOM 1442 C C . GLN A 1 193 ? 21.406 6.016 9.484 1 88.94 193 GLN A C 1
ATOM 1444 O O . GLN A 1 193 ? 21.547 5.066 10.258 1 88.94 193 GLN A O 1
ATOM 1449 N N . PRO A 1 194 ? 20.391 6.812 9.445 1 91.38 194 PRO A N 1
ATOM 1450 C CA . PRO A 1 194 ? 19.234 6.41 10.266 1 91.38 194 PRO A CA 1
ATOM 1451 C C . PRO A 1 194 ? 18.812 4.965 10.023 1 91.38 194 PRO A C 1
ATOM 1453 O O . PRO A 1 194 ? 18.859 4.492 8.883 1 91.38 194 PRO A O 1
ATOM 1456 N N . LEU A 1 195 ? 18.469 4.352 11.102 1 92 195 LEU A N 1
ATOM 1457 C CA . LEU A 1 195 ? 18.188 2.922 11.078 1 92 195 LEU A CA 1
ATOM 1458 C C . LEU A 1 195 ? 16.734 2.658 11.453 1 92 195 LEU A C 1
ATOM 1460 O O . LEU A 1 195 ? 16.203 3.275 12.375 1 92 195 LEU A O 1
ATOM 1464 N N . SER A 1 196 ? 16.047 1.851 10.688 1 92.31 196 SER A N 1
ATOM 1465 C CA . SER A 1 196 ? 14.719 1.322 11 1 92.31 196 SER A CA 1
ATOM 1466 C C . SER A 1 196 ? 14.656 -0.183 10.766 1 92.31 196 SER A C 1
ATOM 1468 O O . SER A 1 196 ? 14.969 -0.658 9.672 1 92.31 196 SER A O 1
ATOM 1470 N N . VAL A 1 197 ? 14.312 -0.908 11.836 1 89.62 197 VAL A N 1
ATOM 1471 C CA . VAL A 1 197 ? 14.203 -2.357 11.688 1 89.62 197 VAL A CA 1
ATOM 1472 C C . VAL A 1 197 ? 12.906 -2.848 12.312 1 89.62 197 VAL A C 1
ATOM 1474 O O . VAL A 1 197 ? 12.398 -2.248 13.266 1 89.62 197 VAL A O 1
ATOM 1477 N N . ASN A 1 198 ? 12.273 -3.812 11.75 1 89.81 198 ASN A N 1
ATOM 1478 C CA . ASN A 1 198 ? 11.086 -4.508 12.242 1 89.81 198 ASN A CA 1
ATOM 1479 C C . ASN A 1 198 ? 11.25 -6.023 12.156 1 89.81 198 ASN A C 1
ATOM 1481 O O . ASN A 1 198 ? 11.562 -6.559 11.094 1 89.81 198 ASN A O 1
ATOM 1485 N N . ASN A 1 199 ? 11.148 -6.668 13.242 1 88.88 199 ASN A N 1
ATOM 1486 C CA . ASN A 1 199 ? 11.25 -8.125 13.258 1 88.88 199 ASN A CA 1
ATOM 1487 C C . ASN A 1 199 ? 10.391 -8.734 14.359 1 88.88 199 ASN A C 1
ATOM 1489 O O . ASN A 1 199 ? 9.445 -8.102 14.844 1 88.88 199 ASN A O 1
ATOM 1493 N N . GLU A 1 200 ? 10.555 -10 14.711 1 87 200 GLU A N 1
ATOM 1494 C CA . GLU A 1 200 ? 9.703 -10.742 15.633 1 87 200 GLU A CA 1
ATOM 1495 C C . GLU A 1 200 ? 9.742 -10.133 17.031 1 87 200 GLU A C 1
ATOM 1497 O O . GLU A 1 200 ? 8.859 -10.383 17.859 1 87 200 GLU A O 1
ATOM 1502 N N . TYR A 1 201 ? 10.75 -9.281 17.281 1 91.06 201 TYR A N 1
ATOM 1503 C CA . TYR A 1 201 ? 10.883 -8.672 18.609 1 91.06 201 TYR A CA 1
ATOM 1504 C C . TYR A 1 201 ? 10.172 -7.324 18.656 1 91.06 201 TYR A C 1
ATOM 1506 O O . TYR A 1 201 ? 9.891 -6.801 19.734 1 91.06 201 TYR A O 1
ATOM 1514 N N . GLY A 1 202 ? 9.922 -6.777 17.531 1 92.44 202 GLY A N 1
ATOM 1515 C CA . GLY A 1 202 ? 9.297 -5.469 17.438 1 92.44 202 GLY A CA 1
ATOM 1516 C C . GLY A 1 202 ? 10.047 -4.512 16.531 1 92.44 202 GLY A C 1
ATOM 1517 O O . GLY A 1 202 ? 10.695 -4.934 15.57 1 92.44 202 GLY A O 1
ATOM 1518 N N . SER A 1 203 ? 9.805 -3.264 16.781 1 94.88 203 SER A N 1
ATOM 1519 C CA . SER A 1 203 ? 10.391 -2.232 15.938 1 94.88 203 SER A CA 1
ATOM 1520 C C . SER A 1 203 ? 11.469 -1.452 16.688 1 94.88 203 SER A C 1
ATOM 1522 O O . SER A 1 203 ? 11.406 -1.316 17.906 1 94.88 203 SER A O 1
ATOM 1524 N N . PHE A 1 204 ? 12.492 -0.982 15.961 1 94.69 204 PHE A N 1
ATOM 1525 C CA . PHE A 1 204 ? 13.602 -0.2 16.484 1 94.69 204 PHE A CA 1
ATOM 1526 C C . PHE A 1 204 ? 14.031 0.865 15.484 1 94.69 204 PHE A C 1
ATOM 1528 O O . PHE A 1 204 ? 14.273 0.562 14.312 1 94.69 204 PHE A O 1
ATOM 1535 N N . LEU A 1 205 ? 14.062 2.104 15.945 1 94.94 205 LEU A N 1
ATOM 1536 C CA . LEU A 1 205 ? 14.531 3.23 15.148 1 94.94 205 LEU A CA 1
ATOM 1537 C C . LEU A 1 205 ? 15.664 3.963 15.852 1 94.94 205 LEU A C 1
ATOM 1539 O O . LEU A 1 205 ? 15.641 4.121 17.078 1 94.94 205 LEU A O 1
ATOM 1543 N N . MET A 1 206 ? 16.672 4.375 15.117 1 94.94 206 MET A N 1
ATOM 1544 C CA . MET A 1 206 ? 17.797 5.152 15.648 1 94.94 206 MET A CA 1
ATOM 1545 C C . MET A 1 206 ? 18.203 6.246 14.664 1 94.94 206 MET A C 1
ATOM 1547 O O . MET A 1 206 ? 18.469 5.969 13.492 1 94.94 206 MET A O 1
ATOM 1551 N N . GLN A 1 207 ? 18.203 7.418 15.133 1 92.62 207 GLN A N 1
ATOM 1552 C CA . GLN A 1 207 ? 18.609 8.547 14.305 1 92.62 207 GLN A CA 1
ATOM 1553 C C . GLN A 1 207 ? 19.281 9.633 15.141 1 92.62 207 GLN A C 1
ATOM 1555 O O . GLN A 1 207 ? 19.109 9.688 16.359 1 92.62 207 GLN A O 1
ATOM 1560 N N . PRO A 1 208 ? 20.016 10.508 14.469 1 92.44 208 PRO A N 1
ATOM 1561 C CA . PRO A 1 208 ? 20.609 11.625 15.219 1 92.44 208 PRO A CA 1
ATOM 1562 C C . PRO A 1 208 ? 19.547 12.531 15.852 1 92.44 208 PRO A C 1
ATOM 1564 O O . PRO A 1 208 ? 18.5 12.766 15.25 1 92.44 208 PRO A O 1
ATOM 1567 N N . LEU A 1 209 ? 19.828 13.023 17 1 90.56 209 LEU A N 1
ATOM 1568 C CA . LEU A 1 209 ? 18.906 13.898 17.703 1 90.56 209 LEU A CA 1
ATOM 1569 C C . LEU A 1 209 ? 19.031 15.336 17.219 1 90.56 209 LEU A C 1
ATOM 1571 O O . LEU A 1 209 ? 18.094 16.125 17.344 1 90.56 209 LEU A O 1
ATOM 1575 N N . GLY A 1 210 ? 20.234 15.695 16.625 1 86.88 210 GLY A N 1
ATOM 1576 C CA . GLY A 1 210 ? 20.516 17.062 16.234 1 86.88 210 GLY A CA 1
ATOM 1577 C C . GLY A 1 210 ? 21.078 17.906 17.375 1 86.88 210 GLY A C 1
ATOM 1578 O O . GLY A 1 210 ? 21.047 19.125 17.328 1 86.88 210 GLY A O 1
ATOM 1579 N N . TYR A 1 211 ? 21.422 17.312 18.422 1 85.69 211 TYR A N 1
ATOM 1580 C CA . TYR A 1 211 ? 22.047 17.922 19.594 1 85.69 211 TYR A CA 1
ATOM 1581 C C . TYR A 1 211 ? 23.312 17.172 19.984 1 85.69 211 TYR A C 1
ATOM 1583 O O . TYR A 1 211 ? 23.234 16.047 20.5 1 85.69 211 TYR A O 1
ATOM 1591 N N . GLN A 1 212 ? 24.375 17.922 19.734 1 86 212 GLN A N 1
ATOM 1592 C CA . GLN A 1 212 ? 25.672 17.312 20.031 1 86 212 GLN A CA 1
ATOM 1593 C C . GLN A 1 212 ? 25.812 15.961 19.312 1 86 212 GLN A C 1
ATOM 1595 O O . GLN A 1 212 ? 25.609 15.867 18.109 1 86 212 GLN A O 1
ATOM 1600 N N . LYS A 1 213 ? 26.141 14.859 20.047 1 91.5 213 LYS A N 1
ATOM 1601 C CA . LYS A 1 213 ? 26.328 13.547 19.438 1 91.5 213 LYS A CA 1
ATOM 1602 C C . LYS A 1 213 ? 25.266 12.562 19.922 1 91.5 213 LYS A C 1
ATOM 1604 O O . LYS A 1 213 ? 25.438 11.344 19.797 1 91.5 213 LYS A O 1
ATOM 1609 N N . TYR A 1 214 ? 24.234 13.156 20.375 1 93.12 214 TYR A N 1
ATOM 1610 C CA . TYR A 1 214 ? 23.172 12.297 20.891 1 93.12 214 TYR A CA 1
ATOM 1611 C C . TYR A 1 214 ? 22.344 11.719 19.75 1 93.12 214 TYR A C 1
ATOM 1613 O O . TYR A 1 214 ? 22.219 12.328 18.688 1 93.12 214 TYR A O 1
ATOM 1621 N N . TYR A 1 215 ? 21.859 10.523 20.047 1 94.69 215 TYR A N 1
ATOM 1622 C CA . TYR A 1 215 ? 20.922 9.836 19.156 1 94.69 215 TYR A CA 1
ATOM 1623 C C . TYR A 1 215 ? 19.578 9.625 19.844 1 94.69 215 TYR A C 1
ATOM 1625 O O . TYR A 1 215 ? 19.516 9.414 21.062 1 94.69 215 TYR A O 1
ATOM 1633 N N . ARG A 1 216 ? 18.516 9.688 19.078 1 95.19 216 ARG A N 1
ATOM 1634 C CA . ARG A 1 216 ? 17.203 9.273 19.547 1 95.19 216 ARG A CA 1
ATOM 1635 C C . ARG A 1 216 ? 16.891 7.852 19.094 1 95.19 216 ARG A C 1
ATOM 1637 O O . ARG A 1 216 ? 16.906 7.562 17.891 1 95.19 216 ARG A O 1
ATOM 1644 N N . LEU A 1 217 ? 16.672 7.016 20.078 1 95.81 217 LEU A N 1
ATOM 1645 C CA . LEU A 1 217 ? 16.156 5.664 19.859 1 95.81 217 LEU A CA 1
ATOM 1646 C C . LEU A 1 217 ? 14.68 5.57 20.203 1 95.81 217 LEU A C 1
ATOM 1648 O O . LEU A 1 217 ? 14.234 6.133 21.203 1 95.81 217 LEU A O 1
ATOM 1652 N N . THR A 1 218 ? 13.945 4.984 19.359 1 95.25 218 THR A N 1
ATOM 1653 C CA . THR A 1 218 ? 12.555 4.652 19.656 1 95.25 218 THR A CA 1
ATOM 1654 C C . THR A 1 218 ? 12.25 3.207 19.281 1 95.25 218 THR A C 1
ATOM 1656 O O . THR A 1 218 ? 12.898 2.643 18.391 1 95.25 218 THR A O 1
ATOM 1659 N N . GLY A 1 219 ? 11.359 2.627 20.047 1 94.81 219 GLY A N 1
ATOM 1660 C CA . GLY A 1 219 ? 10.992 1.26 19.719 1 94.81 219 GLY A CA 1
ATOM 1661 C C . GLY A 1 219 ? 9.656 0.844 20.297 1 94.81 219 GLY A C 1
ATOM 1662 O O . GLY A 1 219 ? 9.125 1.513 21.188 1 94.81 219 GLY A O 1
ATOM 1663 N N . VAL A 1 220 ? 9.047 -0.08 19.734 1 95.38 220 VAL A N 1
ATOM 1664 C CA . VAL A 1 220 ? 7.906 -0.826 20.25 1 95.38 220 VAL A CA 1
ATOM 1665 C C . VAL A 1 220 ? 8.273 -2.301 20.391 1 95.38 220 VAL A C 1
ATOM 1667 O O . VAL A 1 220 ? 8.453 -3 19.391 1 95.38 220 VAL A O 1
ATOM 1670 N N . SER A 1 221 ? 8.43 -2.748 21.656 1 94.38 221 SER A N 1
ATOM 1671 C CA . SER A 1 221 ? 8.797 -4.133 21.938 1 94.38 221 SER A CA 1
ATOM 1672 C C . SER A 1 221 ? 7.562 -4.992 22.188 1 94.38 221 SER A C 1
ATOM 1674 O O . SER A 1 221 ? 6.742 -4.68 23.047 1 94.38 221 SER A O 1
ATOM 1676 N N . ILE A 1 222 ? 7.5 -6.105 21.469 1 91.5 222 ILE A N 1
ATOM 1677 C CA . ILE A 1 222 ? 6.359 -7.004 21.609 1 91.5 222 ILE A CA 1
ATOM 1678 C C . ILE A 1 222 ? 6.223 -7.441 23.062 1 91.5 222 ILE A C 1
ATOM 1680 O O . ILE A 1 222 ? 5.109 -7.566 23.578 1 91.5 222 ILE A O 1
ATOM 1684 N N . GLY A 1 223 ? 7.297 -7.562 23.766 1 91.56 223 GLY A N 1
ATOM 1685 C CA . GLY A 1 223 ? 7.293 -8.055 25.141 1 91.56 223 GLY A CA 1
ATOM 1686 C C . GLY A 1 223 ? 6.879 -6.996 26.141 1 91.56 223 GLY A C 1
ATOM 1687 O O . GLY A 1 223 ? 6.449 -7.324 27.25 1 91.56 223 GLY A O 1
ATOM 1688 N N . THR A 1 224 ? 6.984 -5.73 25.766 1 93.94 224 THR A N 1
ATOM 1689 C CA . THR A 1 224 ? 6.75 -4.703 26.781 1 93.94 224 THR A CA 1
ATOM 1690 C C . THR A 1 224 ? 5.73 -3.682 26.281 1 93.94 224 THR A C 1
ATOM 1692 O O . THR A 1 224 ? 5.48 -2.672 26.938 1 93.94 224 THR A O 1
ATOM 1695 N N . MET A 1 225 ? 5.156 -3.896 25.125 1 94.06 225 MET A N 1
ATOM 1696 C CA . MET A 1 225 ? 4.289 -2.902 24.5 1 94.06 225 MET A CA 1
ATOM 1697 C C . MET A 1 225 ? 3.006 -2.715 25.297 1 94.06 225 MET A C 1
ATOM 1699 O O . MET A 1 225 ? 2.27 -1.75 25.094 1 94.06 225 MET A O 1
ATOM 1703 N N . ASN A 1 226 ? 2.715 -3.592 26.25 1 93.62 226 ASN A N 1
ATOM 1704 C CA . ASN A 1 226 ? 1.485 -3.496 27.031 1 93.62 226 ASN A CA 1
ATOM 1705 C C . ASN A 1 226 ? 1.732 -2.844 28.391 1 93.62 226 ASN A C 1
ATOM 1707 O O . ASN A 1 226 ? 0.802 -2.67 29.188 1 93.62 226 ASN A O 1
ATOM 1711 N N . LEU A 1 227 ? 2.961 -2.438 28.656 1 94.81 227 LEU A N 1
ATOM 1712 C CA . LEU A 1 227 ? 3.271 -1.723 29.891 1 94.81 227 LEU A CA 1
ATOM 1713 C C . LEU A 1 227 ? 2.725 -0.3 29.844 1 94.81 227 LEU A C 1
ATOM 1715 O O . LEU A 1 227 ? 2.65 0.307 28.781 1 94.81 227 LEU A O 1
ATOM 1719 N N . PRO A 1 228 ? 2.379 0.168 30.953 1 93.25 228 PRO A N 1
ATOM 1720 C CA . PRO A 1 228 ? 1.884 1.546 31 1 93.25 228 PRO A CA 1
ATOM 1721 C C . PRO A 1 228 ? 2.986 2.576 30.766 1 93.25 228 PRO A C 1
ATOM 1723 O O . PRO A 1 228 ? 4.164 2.285 30.984 1 93.25 228 PRO A O 1
ATOM 1726 N N . PRO A 1 229 ? 2.607 3.738 30.391 1 91.12 229 PRO A N 1
ATOM 1727 C CA . PRO A 1 229 ? 3.59 4.797 30.141 1 91.12 229 PRO A CA 1
ATOM 1728 C C . PRO A 1 229 ? 4.426 5.121 31.375 1 91.12 229 PRO A C 1
ATOM 1730 O O . PRO A 1 229 ? 5.531 5.656 31.266 1 91.12 229 PRO A O 1
ATOM 1733 N N . SER A 1 230 ? 3.98 4.828 32.531 1 93.31 230 SER A N 1
ATOM 1734 C CA . SER A 1 230 ? 4.688 5.109 33.781 1 93.31 230 SER A CA 1
ATOM 1735 C C . SER A 1 230 ? 5.855 4.152 33.969 1 93.31 230 SER A C 1
ATOM 1737 O O . SER A 1 230 ? 6.742 4.41 34.781 1 93.31 230 SER A O 1
ATOM 1739 N N . ALA A 1 231 ? 5.832 3.094 33.219 1 94.75 231 ALA A N 1
ATOM 1740 C CA . ALA A 1 231 ? 6.918 2.117 33.312 1 94.75 231 ALA A CA 1
ATOM 1741 C C . ALA A 1 231 ? 8.094 2.52 32.406 1 94.75 231 ALA A C 1
ATOM 1743 O O . ALA A 1 231 ? 8.359 1.872 31.406 1 94.75 231 ALA A O 1
ATOM 1744 N N . ILE A 1 232 ? 8.875 3.449 32.875 1 95.38 232 ILE A N 1
ATOM 1745 C CA . ILE A 1 232 ? 9.992 3.996 32.125 1 95.38 232 ILE A CA 1
ATOM 1746 C C . ILE A 1 232 ? 11.07 2.932 31.938 1 95.38 232 ILE A C 1
ATOM 1748 O O . ILE A 1 232 ? 11.445 2.254 32.906 1 95.38 232 ILE A O 1
ATOM 1752 N N . PRO A 1 233 ? 11.508 2.744 30.75 1 96.38 233 PRO A N 1
ATOM 1753 C CA . PRO A 1 233 ? 12.57 1.755 30.562 1 96.38 233 PRO A CA 1
ATOM 1754 C C . PRO A 1 233 ? 13.906 2.195 31.156 1 96.38 233 PRO A C 1
ATOM 1756 O O . PRO A 1 233 ? 14.172 3.395 31.266 1 96.38 233 PRO A O 1
ATOM 1759 N N . THR A 1 234 ? 14.68 1.253 31.562 1 96.88 234 THR A N 1
ATOM 1760 C CA . THR A 1 234 ? 16.078 1.532 31.906 1 96.88 234 THR A CA 1
ATOM 1761 C C . THR A 1 234 ? 16.953 1.48 30.656 1 96.88 234 THR A C 1
ATOM 1763 O O . THR A 1 234 ? 16.531 0.974 29.609 1 96.88 234 THR A O 1
ATOM 1766 N N . LEU A 1 235 ? 18.109 2.064 30.812 1 97.75 235 LEU A N 1
ATOM 1767 C CA . LEU A 1 235 ? 19.047 1.968 29.703 1 97.75 235 LEU A CA 1
ATOM 1768 C C . LEU A 1 235 ? 19.344 0.51 29.375 1 97.75 235 LEU A C 1
ATOM 1770 O O . LEU A 1 235 ? 19.531 0.166 28.203 1 97.75 235 LEU A O 1
ATOM 1774 N N . ASP A 1 236 ? 19.375 -0.329 30.375 1 97.44 236 ASP A N 1
ATOM 1775 C CA . ASP A 1 236 ? 19.641 -1.752 30.188 1 97.44 236 ASP A CA 1
ATOM 1776 C C . ASP A 1 236 ? 18.516 -2.41 29.391 1 97.44 236 ASP A C 1
ATOM 1778 O O . ASP A 1 236 ? 18.766 -3.316 28.594 1 97.44 236 ASP A O 1
ATOM 1782 N N . ASN A 1 237 ? 17.297 -2.033 29.672 1 96.94 237 ASN A N 1
ATOM 1783 C CA . ASN A 1 237 ? 16.172 -2.52 28.875 1 96.94 237 ASN A CA 1
ATOM 1784 C C . ASN A 1 237 ? 16.375 -2.205 27.391 1 96.94 237 ASN A C 1
ATOM 1786 O O . ASN A 1 237 ? 16.141 -3.059 26.531 1 96.94 237 ASN A O 1
ATOM 1790 N N . VAL A 1 238 ? 16.812 -0.996 27.125 1 97.44 238 VAL A N 1
ATOM 1791 C CA . VAL A 1 238 ? 17 -0.538 25.75 1 97.44 238 VAL A CA 1
ATOM 1792 C C . VAL A 1 238 ? 18.141 -1.313 25.094 1 97.44 238 VAL A C 1
ATOM 1794 O O . VAL A 1 238 ? 18 -1.783 23.969 1 97.44 238 VAL A O 1
ATOM 1797 N N . LYS A 1 239 ? 19.188 -1.486 25.844 1 97.62 239 LYS A N 1
ATOM 1798 C CA . LYS A 1 239 ? 20.344 -2.234 25.359 1 97.62 239 LYS A CA 1
ATOM 1799 C C . LYS A 1 239 ? 19.969 -3.68 25.047 1 97.62 239 LYS A C 1
ATOM 1801 O O . LYS A 1 239 ? 20.359 -4.215 24 1 97.62 239 LYS A O 1
ATOM 1806 N N . SER A 1 240 ? 19.266 -4.246 25.922 1 96.5 240 SER A N 1
ATOM 1807 C CA . SER A 1 240 ? 18.844 -5.633 25.75 1 96.5 240 SER A CA 1
ATOM 1808 C C . SER A 1 240 ? 17.984 -5.801 24.5 1 96.5 240 SER A C 1
ATOM 1810 O O . SER A 1 240 ? 18.172 -6.754 23.734 1 96.5 240 SER A O 1
ATOM 1812 N N . PHE A 1 241 ? 17.078 -4.945 24.344 1 94.81 241 PHE A N 1
ATOM 1813 C CA . PHE A 1 241 ? 16.219 -5.008 23.172 1 94.81 241 PHE A CA 1
ATOM 1814 C C . PHE A 1 241 ? 17.047 -4.879 21.891 1 94.81 241 PHE A C 1
ATOM 1816 O O . PHE A 1 241 ? 16.875 -5.645 20.953 1 94.81 241 PHE A O 1
ATOM 1823 N N . ALA A 1 242 ? 17.922 -3.863 21.844 1 96.38 242 ALA A N 1
ATOM 1824 C CA . ALA A 1 242 ? 18.766 -3.633 20.672 1 96.38 242 ALA A CA 1
ATOM 1825 C C . ALA A 1 242 ? 19.609 -4.863 20.344 1 96.38 242 ALA A C 1
ATOM 1827 O O . ALA A 1 242 ? 19.734 -5.258 19.188 1 96.38 242 ALA A O 1
ATOM 1828 N N . THR A 1 243 ? 20.125 -5.453 21.375 1 96.75 243 THR A N 1
ATOM 1829 C CA . THR A 1 243 ? 20.953 -6.645 21.203 1 96.75 243 THR A CA 1
ATOM 1830 C C . THR A 1 243 ? 20.125 -7.805 20.672 1 96.75 243 THR A C 1
ATOM 1832 O O . THR A 1 243 ? 20.562 -8.523 19.766 1 96.75 243 THR A O 1
ATOM 1835 N N . GLU A 1 244 ? 18.984 -7.969 21.203 1 93.81 244 GLU A N 1
ATOM 1836 C CA . GLU A 1 244 ? 18.094 -9.047 20.781 1 93.81 244 GLU A CA 1
ATOM 1837 C C . GLU A 1 244 ? 17.641 -8.852 19.328 1 93.81 244 GLU A C 1
ATOM 1839 O O . GLU A 1 244 ? 17.609 -9.805 18.547 1 93.81 244 GLU A O 1
ATOM 1844 N N . ALA A 1 245 ? 17.25 -7.684 19.031 1 91 245 ALA A N 1
ATOM 1845 C CA . ALA A 1 245 ? 16.641 -7.402 17.75 1 91 245 ALA A CA 1
ATOM 1846 C C . ALA A 1 245 ? 17.703 -7.254 16.656 1 91 245 ALA A C 1
ATOM 1848 O O . ALA A 1 245 ? 17.469 -7.621 15.5 1 91 245 ALA A O 1
ATOM 1849 N N . LEU A 1 246 ? 18.906 -6.707 17.016 1 94.12 246 LEU A N 1
ATOM 1850 C CA . LEU A 1 246 ? 19.844 -6.293 15.969 1 94.12 246 LEU A CA 1
ATOM 1851 C C . LEU A 1 246 ? 21.203 -6.961 16.172 1 94.12 246 LEU A C 1
ATOM 1853 O O . LEU A 1 246 ? 22.078 -6.84 15.312 1 94.12 246 LEU A O 1
ATOM 1857 N N . GLY A 1 247 ? 21.406 -7.586 17.219 1 95.44 247 GLY A N 1
ATOM 1858 C CA . GLY A 1 247 ? 22.688 -8.227 17.5 1 95.44 247 GLY A CA 1
ATOM 1859 C C . GLY A 1 247 ? 23.719 -7.266 18.062 1 95.44 247 GLY A C 1
ATOM 1860 O O . GLY A 1 247 ? 24.875 -7.641 18.266 1 95.44 247 GLY A O 1
ATOM 1861 N N . THR A 1 248 ? 23.344 -5.996 18.328 1 96.44 248 THR A N 1
ATOM 1862 C CA . THR A 1 248 ? 24.234 -4.969 18.859 1 96.44 248 THR A CA 1
ATOM 1863 C C . THR A 1 248 ? 23.453 -3.959 19.688 1 96.44 248 THR A C 1
ATOM 1865 O O . THR A 1 248 ? 22.266 -3.758 19.469 1 96.44 248 THR A O 1
ATOM 1868 N N . ASP A 1 249 ? 24.094 -3.393 20.672 1 96.38 249 ASP A N 1
ATOM 1869 C CA . ASP A 1 249 ? 23.484 -2.299 21.406 1 96.38 249 ASP A CA 1
ATOM 1870 C C . ASP A 1 249 ? 24.094 -0.955 21.016 1 96.38 249 ASP A C 1
ATOM 1872 O O . ASP A 1 249 ? 23.812 0.066 21.641 1 96.38 249 ASP A O 1
ATOM 1876 N N . PHE A 1 250 ? 25 -0.984 20 1 96.69 250 PHE A N 1
ATOM 1877 C CA . PHE A 1 250 ? 25.641 0.188 19.422 1 96.69 250 PHE A CA 1
ATOM 1878 C C . PHE A 1 250 ? 26.516 0.905 20.438 1 96.69 250 PHE A C 1
ATOM 1880 O O . PHE A 1 250 ? 26.938 2.037 20.219 1 96.69 250 PHE A O 1
ATOM 1887 N N . GLY A 1 251 ? 26.734 0.31 21.594 1 98.12 251 GLY A N 1
ATOM 1888 C CA . GLY A 1 251 ? 27.484 0.941 22.672 1 98.12 251 GLY A CA 1
ATOM 1889 C C . GLY A 1 251 ? 26.781 2.145 23.266 1 98.12 251 GLY A C 1
ATOM 1890 O O . GLY A 1 251 ? 27.422 3.154 23.578 1 98.12 251 GLY A O 1
ATOM 1891 N N . ILE A 1 252 ? 25.453 2.109 23.344 1 97.88 252 ILE A N 1
ATOM 1892 C CA . ILE A 1 252 ? 24.703 3.26 23.812 1 97.88 252 ILE A CA 1
ATOM 1893 C C . ILE A 1 252 ? 25 3.504 25.297 1 97.88 252 ILE A C 1
ATOM 1895 O O . ILE A 1 252 ? 25.203 2.555 26.062 1 97.88 252 ILE A O 1
ATOM 1899 N N . HIS A 1 253 ? 25.078 4.773 25.688 1 97.69 253 HIS A N 1
ATOM 1900 C CA . HIS A 1 253 ? 25.375 5.176 27.062 1 97.69 253 HIS A CA 1
ATOM 1901 C C . HIS A 1 253 ? 24.938 6.617 27.312 1 97.69 253 HIS A C 1
ATOM 1903 O O . HIS A 1 253 ? 24.391 7.273 26.422 1 97.69 253 HIS A O 1
ATOM 1909 N N . SER A 1 254 ? 24.984 7.09 28.594 1 96.69 254 SER A N 1
ATOM 1910 C CA . SER A 1 254 ? 24.766 8.469 29.016 1 96.69 254 SER A CA 1
ATOM 1911 C C . SER A 1 254 ? 23.406 8.984 28.547 1 96.69 254 SER A C 1
ATOM 1913 O O . SER A 1 254 ? 23.328 9.945 27.781 1 96.69 254 SER A O 1
ATOM 1915 N N . PRO A 1 255 ? 22.375 8.352 29 1 95.81 255 PRO A N 1
ATOM 1916 C CA . PRO A 1 255 ? 21.031 8.781 28.562 1 95.81 255 PRO A CA 1
ATOM 1917 C C . PRO A 1 255 ? 20.719 10.211 28.984 1 95.81 255 PRO A C 1
ATOM 1919 O O . PRO A 1 255 ? 21 10.609 30.109 1 95.81 255 PRO A O 1
ATOM 1922 N N . LEU A 1 256 ? 20.234 10.945 28 1 92.56 256 LEU A N 1
ATOM 1923 C CA . LEU A 1 256 ? 19.688 12.273 28.266 1 92.56 256 LEU A CA 1
ATOM 1924 C C . LEU A 1 256 ? 18.234 12.172 28.719 1 92.56 256 LEU A C 1
ATOM 1926 O O . LEU A 1 256 ? 17.781 12.969 29.531 1 92.56 256 LEU A O 1
ATOM 1930 N N . TRP A 1 257 ? 17.531 11.234 28.203 1 93.81 257 TRP A N 1
ATOM 1931 C CA . TRP A 1 257 ? 16.094 11.094 28.453 1 93.81 257 TRP A CA 1
ATOM 1932 C C . TRP A 1 257 ? 15.625 9.672 28.156 1 93.81 257 TRP A C 1
ATOM 1934 O O . TRP A 1 257 ? 15.977 9.102 27.125 1 93.81 257 TRP A O 1
ATOM 1944 N N . LEU A 1 258 ? 14.93 9.047 29.047 1 95.88 258 LEU A N 1
ATOM 1945 C CA . LEU A 1 258 ? 14.211 7.785 28.875 1 95.88 258 LEU A CA 1
ATOM 1946 C C . LEU A 1 258 ? 12.734 7.957 29.188 1 95.88 258 LEU A C 1
ATOM 1948 O O . LEU A 1 258 ? 12.375 8.539 30.219 1 95.88 258 LEU A O 1
ATOM 1952 N N . SER A 1 259 ? 11.914 7.527 28.297 1 95.25 259 SER A N 1
ATOM 1953 C CA . SER A 1 259 ? 10.477 7.688 28.516 1 95.25 259 SER A CA 1
ATOM 1954 C C . SER A 1 259 ? 9.68 6.648 27.75 1 95.25 259 SER A C 1
ATOM 1956 O O . SER A 1 259 ? 10.25 5.84 27.016 1 95.25 259 SER A O 1
ATOM 1958 N N . ARG A 1 260 ? 8.398 6.566 28.016 1 95.12 260 ARG A N 1
ATOM 1959 C CA . ARG A 1 260 ? 7.453 5.766 27.25 1 95.12 260 ARG A CA 1
ATOM 1960 C C . ARG A 1 260 ? 6.352 6.645 26.656 1 95.12 260 ARG A C 1
ATOM 1962 O O . ARG A 1 260 ? 6.004 7.68 27.219 1 95.12 260 ARG A O 1
ATOM 1969 N N . PHE A 1 261 ? 5.934 6.277 25.547 1 93.12 261 PHE A N 1
ATOM 1970 C CA . PHE A 1 261 ? 4.809 6.934 24.891 1 93.12 261 PHE A CA 1
ATOM 1971 C C . PHE A 1 261 ? 3.725 5.922 24.531 1 93.12 261 PHE A C 1
ATOM 1973 O O . PHE A 1 261 ? 3.984 4.719 24.469 1 93.12 261 PHE A O 1
ATOM 1980 N N . SER A 1 262 ? 2.518 6.371 24.375 1 93.94 262 SER A N 1
ATOM 1981 C CA . SER A 1 262 ? 1.398 5.477 24.109 1 93.94 262 SER A CA 1
ATOM 1982 C C . SER A 1 262 ? 0.68 5.875 22.812 1 93.94 262 SER A C 1
ATOM 1984 O O . SER A 1 262 ? 0.988 6.91 22.219 1 93.94 262 SER A O 1
ATOM 1986 N N . ASN A 1 263 ? -0.255 5.027 22.406 1 93.38 263 ASN A N 1
ATOM 1987 C CA . ASN A 1 263 ? -1.018 5.297 21.203 1 93.38 263 ASN A CA 1
ATOM 1988 C C . ASN A 1 263 ? -2.355 5.957 21.516 1 93.38 263 ASN A C 1
ATOM 1990 O O . ASN A 1 263 ? -3.324 5.793 20.766 1 93.38 263 ASN A O 1
ATOM 1994 N N . THR A 1 264 ? -2.406 6.668 22.672 1 95.44 264 THR A N 1
ATOM 1995 C CA . THR A 1 264 ? -3.596 7.469 22.938 1 95.44 264 THR A CA 1
ATOM 1996 C C . THR A 1 264 ? -3.918 8.367 21.75 1 95.44 264 THR A C 1
ATOM 1998 O O . THR A 1 264 ? -3.027 9.016 21.188 1 95.44 264 THR A O 1
ATOM 2001 N N . THR A 1 265 ? -5.141 8.344 21.297 1 96.31 265 THR A N 1
ATOM 2002 C CA . THR A 1 265 ? -5.578 9.125 20.156 1 96.31 265 THR A CA 1
ATOM 2003 C C . THR A 1 265 ? -6.855 9.891 20.469 1 96.31 265 THR A C 1
ATOM 2005 O O . THR A 1 265 ? -7.867 9.297 20.844 1 96.31 265 THR A O 1
ATOM 2008 N N . ARG A 1 266 ? -6.766 11.234 20.375 1 97.75 266 ARG A N 1
ATOM 2009 C CA . ARG A 1 266 ? -7.906 12.102 20.641 1 97.75 266 ARG A CA 1
ATOM 2010 C C . ARG A 1 266 ? -7.961 13.258 19.656 1 97.75 266 ARG A C 1
ATOM 2012 O O . ARG A 1 266 ? -6.926 13.719 19.172 1 97.75 266 ARG A O 1
ATOM 2019 N N . LEU A 1 267 ? -9.094 13.68 19.344 1 98.38 267 LEU A N 1
ATOM 2020 C CA . LEU A 1 267 ? -9.344 14.812 18.469 1 98.38 267 LEU A CA 1
ATOM 2021 C C . LEU A 1 267 ? -10.531 15.625 18.969 1 98.38 267 LEU A C 1
ATOM 2023 O O . LEU A 1 267 ? -11.641 15.094 19.094 1 98.38 267 LEU A O 1
ATOM 2027 N N . ALA A 1 268 ? -10.273 16.875 19.203 1 98.62 268 ALA A N 1
ATOM 2028 C CA . ALA A 1 268 ? -11.383 17.734 19.625 1 98.62 268 ALA A CA 1
ATOM 2029 C C . ALA A 1 268 ? -12.469 17.781 18.547 1 98.62 268 ALA A C 1
ATOM 2031 O O . ALA A 1 268 ? -12.172 17.781 17.344 1 98.62 268 ALA A O 1
ATOM 2032 N N . THR A 1 269 ? -13.758 17.922 18.938 1 97.75 269 THR A N 1
ATOM 2033 C CA . THR A 1 269 ? -14.875 17.906 18 1 97.75 269 THR A CA 1
ATOM 2034 C C . THR A 1 269 ? -14.984 19.266 17.281 1 97.75 269 THR A C 1
ATOM 2036 O O . THR A 1 269 ? -15.57 19.344 16.203 1 97.75 269 THR A O 1
ATOM 2039 N N . ASN A 1 270 ? -14.484 20.25 17.969 1 97.94 270 ASN A N 1
ATOM 2040 C CA . ASN A 1 270 ? -14.406 21.609 17.438 1 97.94 270 ASN A CA 1
ATOM 2041 C C . ASN A 1 270 ? -13.156 22.328 17.938 1 97.94 270 ASN A C 1
ATOM 2043 O O . ASN A 1 270 ? -12.672 22.062 19.031 1 97.94 270 ASN A O 1
ATOM 2047 N N . PHE A 1 271 ? -12.758 23.281 17.078 1 98.69 271 PHE A N 1
ATOM 2048 C CA . PHE A 1 271 ? -11.531 23.984 17.438 1 98.69 271 PHE A CA 1
ATOM 2049 C C . PHE A 1 271 ? -11.844 25.438 17.828 1 98.69 271 PHE A C 1
ATOM 2051 O O . PHE A 1 271 ? -10.93 26.203 18.109 1 98.69 271 PHE A O 1
ATOM 2058 N N . ARG A 1 272 ? -13.102 25.766 17.812 1 98.62 272 ARG A N 1
ATOM 2059 C CA . ARG A 1 272 ? -13.547 27.109 18.188 1 98.62 272 ARG A CA 1
ATOM 2060 C C . ARG A 1 272 ? -14.742 27.047 19.125 1 98.62 272 ARG A C 1
ATOM 2062 O O . ARG A 1 272 ? -15.641 26.219 18.953 1 98.62 272 ARG A O 1
ATOM 2069 N N . SER A 1 273 ? -14.719 27.828 20.141 1 97.56 273 SER A N 1
ATOM 2070 C CA . SER A 1 273 ? -15.836 28.094 21.031 1 97.56 273 SER A CA 1
ATOM 2071 C C . SER A 1 273 ? -15.953 29.594 21.344 1 97.56 273 SER A C 1
ATOM 2073 O O . SER A 1 273 ? -15.312 30.094 22.266 1 97.56 273 SER A O 1
ATOM 2075 N N . GLY A 1 274 ? -16.859 30.312 20.547 1 96.69 274 GLY A N 1
ATOM 2076 C CA . GLY A 1 274 ? -16.922 31.766 20.672 1 96.69 274 GLY A CA 1
ATOM 2077 C C . GLY A 1 274 ? -15.656 32.469 20.234 1 96.69 274 GLY A C 1
ATOM 2078 O O . GLY A 1 274 ? -15.242 32.344 19.078 1 96.69 274 GLY A O 1
ATOM 2079 N N . ARG A 1 275 ? -15.039 33.125 21.219 1 97.88 275 ARG A N 1
ATOM 2080 C CA . ARG A 1 275 ? -13.812 33.875 20.938 1 97.88 275 ARG A CA 1
ATOM 2081 C C . ARG A 1 275 ? -12.578 33.062 21.312 1 97.88 275 ARG A C 1
ATOM 2083 O O . ARG A 1 275 ? -11.453 33.531 21.234 1 97.88 275 ARG A O 1
ATOM 2090 N N . VAL A 1 276 ? -12.773 31.766 21.656 1 98.69 276 VAL A N 1
ATOM 2091 C CA . VAL A 1 276 ? -11.695 30.891 22.109 1 98.69 276 VAL A CA 1
ATOM 2092 C C . VAL A 1 276 ? -11.391 29.844 21.031 1 98.69 276 VAL A C 1
ATOM 2094 O O . VAL A 1 276 ? -12.305 29.219 20.484 1 98.69 276 VAL A O 1
ATOM 2097 N N . PHE A 1 277 ? -10.125 29.703 20.688 1 98.88 277 PHE A N 1
ATOM 2098 C CA . PHE A 1 277 ? -9.641 28.672 19.766 1 98.88 277 PHE A CA 1
ATOM 2099 C C . PHE A 1 277 ? -8.648 27.75 20.469 1 98.88 277 PHE A C 1
ATOM 2101 O O . PHE A 1 277 ? -8.086 28.109 21.5 1 98.88 277 PHE A O 1
ATOM 2108 N N . ILE A 1 278 ? -8.484 26.562 19.938 1 98.88 278 ILE A N 1
ATOM 2109 C CA . ILE A 1 278 ? -7.41 25.656 20.359 1 98.88 278 ILE A CA 1
ATOM 2110 C C . ILE A 1 278 ? -6.605 25.203 19.141 1 98.88 278 ILE A C 1
ATOM 2112 O O . ILE A 1 278 ? -7.137 25.125 18.031 1 98.88 278 ILE A O 1
ATOM 2116 N N . ALA A 1 279 ? -5.332 24.938 19.328 1 98.75 279 ALA A N 1
ATOM 2117 C CA . ALA A 1 279 ? -4.418 24.531 18.266 1 98.75 279 ALA A CA 1
ATOM 2118 C C . ALA A 1 279 ? -3.332 23.609 18.797 1 98.75 279 ALA A C 1
ATOM 2120 O O . ALA A 1 279 ? -3.002 23.641 19.984 1 98.75 279 ALA A O 1
ATOM 2121 N N . GLY A 1 280 ? -2.771 22.766 17.953 1 97.94 280 GLY A N 1
ATOM 2122 C CA . GLY A 1 280 ? -1.729 21.828 18.344 1 97.94 280 GLY A CA 1
ATOM 2123 C C . GLY A 1 280 ? -2.229 20.719 19.25 1 97.94 280 GLY A C 1
ATOM 2124 O O . GLY A 1 280 ? -3.348 20.234 19.078 1 97.94 280 GLY A O 1
ATOM 2125 N N . ASP A 1 281 ? -1.375 20.344 20.234 1 96.75 281 ASP A N 1
ATOM 2126 C CA . ASP A 1 281 ? -1.671 19.219 21.109 1 96.75 281 ASP A CA 1
ATOM 2127 C C . ASP A 1 281 ? -2.873 19.516 22 1 96.75 281 ASP A C 1
ATOM 2129 O O . ASP A 1 281 ? -3.457 18.594 22.578 1 96.75 281 ASP A O 1
ATOM 2133 N N . ALA A 1 282 ? -3.234 20.75 22.062 1 98.5 282 ALA A N 1
ATOM 2134 C CA . ALA A 1 282 ? -4.457 21.109 22.781 1 98.5 282 ALA A CA 1
ATOM 2135 C C . ALA A 1 282 ? -5.691 20.578 22.047 1 98.5 282 ALA A C 1
ATOM 2137 O O . ALA A 1 282 ? -6.723 20.312 22.656 1 98.5 282 ALA A O 1
ATOM 2138 N N . ALA A 1 283 ? -5.555 20.406 20.719 1 98.5 283 ALA A N 1
ATOM 2139 C CA . ALA A 1 283 ? -6.703 20.031 19.891 1 98.5 283 ALA A CA 1
ATOM 2140 C C . ALA A 1 283 ? -6.609 18.562 19.469 1 98.5 283 ALA A C 1
ATOM 2142 O O . ALA A 1 283 ? -7.609 17.969 19.078 1 98.5 283 ALA A O 1
ATOM 2143 N N . HIS A 1 284 ? -5.469 18.047 19.469 1 98 284 HIS A N 1
ATOM 2144 C CA . HIS A 1 284 ? -5.305 16.688 18.938 1 98 284 HIS A CA 1
ATOM 2145 C C . HIS A 1 284 ? -4.152 15.969 19.625 1 98 284 HIS A C 1
ATOM 2147 O O . HIS A 1 284 ? -3.186 16.594 20.062 1 98 284 HIS A O 1
ATOM 2153 N N . GLN A 1 285 ? -4.258 14.68 19.766 1 96.56 285 GLN A N 1
ATOM 2154 C CA . GLN A 1 285 ? -3.27 13.758 20.297 1 96.56 285 GLN A CA 1
ATOM 2155 C C . GLN A 1 285 ? -3.254 12.445 19.516 1 96.56 285 GLN A C 1
ATOM 2157 O O . GLN A 1 285 ? -4.309 11.875 19.234 1 96.56 285 GLN A O 1
ATOM 2162 N N . PHE A 1 286 ? -2.166 12.016 19.062 1 94.69 286 PHE A N 1
ATOM 2163 C CA . PHE A 1 286 ? -2.049 10.742 18.359 1 94.69 286 PHE A CA 1
ATOM 2164 C C . PHE A 1 286 ? -0.649 10.164 18.516 1 94.69 286 PHE A C 1
ATOM 2166 O O . PHE A 1 286 ? 0.246 10.82 19.047 1 94.69 286 PHE A O 1
ATOM 2173 N N . PHE A 1 287 ? -0.481 8.938 18.172 1 92.25 287 PHE A N 1
ATOM 2174 C CA . PHE A 1 287 ? 0.783 8.211 18.25 1 92.25 287 PHE A CA 1
ATOM 2175 C C . PHE A 1 287 ? 1.87 8.945 17.469 1 92.25 287 PHE A C 1
ATOM 2177 O O . PHE A 1 287 ? 1.629 9.422 16.359 1 92.25 287 PHE A O 1
ATOM 2184 N N . PRO A 1 288 ? 2.992 9.125 18.062 1 89.62 288 PRO A N 1
ATOM 2185 C CA . PRO A 1 288 ? 4.027 9.922 17.406 1 89.62 288 PRO A CA 1
ATOM 2186 C C . PRO A 1 288 ? 4.723 9.164 16.266 1 89.62 288 PRO A C 1
ATOM 2188 O O . PRO A 1 288 ? 5.953 9.156 16.203 1 89.62 288 PRO A O 1
ATOM 2191 N N . ALA A 1 289 ? 3.914 8.664 15.383 1 87.69 289 ALA A N 1
ATOM 2192 C CA . ALA A 1 289 ? 4.414 7.965 14.203 1 87.69 289 ALA A CA 1
ATOM 2193 C C . ALA A 1 289 ? 4.863 8.953 13.133 1 87.69 289 ALA A C 1
ATOM 2195 O O . ALA A 1 289 ? 4.035 9.602 12.492 1 87.69 289 ALA A O 1
ATOM 2196 N N . GLY A 1 290 ? 6.184 9.07 12.922 1 81.56 290 GLY A N 1
ATOM 2197 C CA . GLY A 1 290 ? 6.703 9.961 11.898 1 81.56 290 GLY A CA 1
ATOM 2198 C C . GLY A 1 290 ? 6.883 11.383 12.383 1 81.56 290 GLY A C 1
ATOM 2199 O O . GLY A 1 290 ? 7.168 12.289 11.594 1 81.56 290 GLY A O 1
ATOM 2200 N N . GLY A 1 291 ? 6.652 11.625 13.656 1 85.31 291 GLY A N 1
ATOM 2201 C CA . GLY A 1 291 ? 6.891 12.938 14.234 1 85.31 291 GLY A CA 1
ATOM 2202 C C . GLY A 1 291 ? 6.055 14.031 13.602 1 85.31 291 GLY A C 1
ATOM 2203 O O . GLY A 1 291 ? 6.57 15.094 13.258 1 85.31 291 GLY A O 1
ATOM 2204 N N . GLN A 1 292 ? 4.797 13.836 13.508 1 90.5 292 GLN A N 1
ATOM 2205 C CA . GLN A 1 292 ? 3.953 14.742 12.734 1 90.5 292 GLN A CA 1
ATOM 2206 C C . GLN A 1 292 ? 3.312 15.797 13.641 1 90.5 292 GLN A C 1
ATOM 2208 O O . GLN A 1 292 ? 2.645 16.719 13.164 1 90.5 292 GLN A O 1
ATOM 2213 N N . GLY A 1 293 ? 3.545 15.742 14.945 1 92.56 293 GLY A N 1
ATOM 2214 C CA . GLY A 1 293 ? 2.846 16.594 15.891 1 92.56 293 GLY A CA 1
ATOM 2215 C C . GLY A 1 293 ? 3.17 18.078 15.719 1 92.56 293 GLY A C 1
ATOM 2216 O O . GLY A 1 293 ? 2.271 18.891 15.516 1 92.56 293 GLY A O 1
ATOM 2217 N N . ILE A 1 294 ? 4.426 18.391 15.734 1 93.62 294 ILE A N 1
ATOM 2218 C CA . ILE A 1 294 ? 4.848 19.781 15.625 1 93.62 294 ILE A CA 1
ATOM 2219 C C . ILE A 1 294 ? 4.441 20.344 14.266 1 93.62 294 ILE A C 1
ATOM 2221 O O . ILE A 1 294 ? 3.947 21.469 14.18 1 93.62 294 ILE A O 1
ATOM 2225 N N . THR A 1 295 ? 4.605 19.547 13.281 1 94.69 295 THR A N 1
ATOM 2226 C CA . THR A 1 295 ? 4.262 19.984 11.93 1 94.69 295 THR A CA 1
ATOM 2227 C C . THR A 1 295 ? 2.768 20.297 11.828 1 94.69 295 THR A C 1
ATOM 2229 O O . THR A 1 295 ? 2.371 21.297 11.25 1 94.69 295 THR A O 1
ATOM 2232 N N . THR A 1 296 ? 2.021 19.453 12.391 1 96 296 THR A N 1
ATOM 2233 C CA . THR A 1 296 ? 0.576 19.656 12.391 1 96 296 THR A CA 1
ATOM 2234 C C . THR A 1 296 ? 0.211 20.922 13.172 1 96 296 THR A C 1
ATOM 2236 O O . THR A 1 296 ? -0.622 21.703 12.719 1 96 296 THR A O 1
ATOM 2239 N N . GLY A 1 297 ? 0.799 21.109 14.273 1 97.5 297 GLY A N 1
ATOM 2240 C CA . GLY A 1 297 ? 0.557 22.312 15.07 1 97.5 297 GLY A CA 1
ATOM 2241 C C . GLY A 1 297 ? 0.915 23.594 14.352 1 97.5 297 GLY A C 1
ATOM 2242 O O . GLY A 1 297 ? 0.179 24.578 14.422 1 97.5 297 GLY A O 1
ATOM 2243 N N . ILE A 1 298 ? 2.027 23.562 13.688 1 97.94 298 ILE A N 1
ATOM 2244 C CA . ILE A 1 298 ? 2.469 24.75 12.945 1 97.94 298 ILE A CA 1
ATOM 2245 C C . ILE A 1 298 ? 1.469 25.062 11.828 1 97.94 298 ILE A C 1
ATOM 2247 O O . ILE A 1 298 ? 1.168 26.219 11.57 1 97.94 298 ILE A O 1
ATOM 2251 N N . GLN A 1 299 ? 0.961 24.047 11.234 1 97.5 299 GLN A N 1
ATOM 2252 C CA . GLN A 1 299 ? -0.038 24.25 10.188 1 97.5 299 GLN A CA 1
ATOM 2253 C C . GLN A 1 299 ? -1.348 24.766 10.773 1 97.5 299 GLN A C 1
ATOM 2255 O O . GLN A 1 299 ? -2.027 25.594 10.148 1 97.5 299 GLN A O 1
ATOM 2260 N N . ASP A 1 300 ? -1.714 24.25 11.961 1 98.62 300 ASP A N 1
ATOM 2261 C CA . ASP A 1 300 ? -2.865 24.812 12.656 1 98.62 300 ASP A CA 1
ATOM 2262 C C . ASP A 1 300 ? -2.699 26.312 12.852 1 98.62 300 ASP A C 1
ATOM 2264 O O . ASP A 1 300 ? -3.598 27.094 12.531 1 98.62 300 ASP A O 1
ATOM 2268 N N . ALA A 1 301 ? -1.556 26.641 13.344 1 98.69 301 ALA A N 1
ATOM 2269 C CA . ALA A 1 301 ? -1.27 28.031 13.672 1 98.69 301 ALA A CA 1
ATOM 2270 C C . ALA A 1 301 ? -1.298 28.906 12.414 1 98.69 301 ALA A C 1
ATOM 2272 O O . ALA A 1 301 ? -1.85 30.016 12.43 1 98.69 301 ALA A O 1
ATOM 2273 N N . ALA A 1 302 ? -0.713 28.438 11.367 1 98.12 302 ALA A N 1
ATOM 2274 C CA . ALA A 1 302 ? -0.685 29.188 10.117 1 98.12 302 ALA A CA 1
ATOM 2275 C C . ALA A 1 302 ? -2.094 29.406 9.57 1 98.12 302 ALA A C 1
ATOM 2277 O O . ALA A 1 302 ? -2.428 30.5 9.109 1 98.12 302 ALA A O 1
ATOM 2278 N N . ASN A 1 303 ? -2.865 28.359 9.602 1 98.31 303 ASN A N 1
ATOM 2279 C CA . ASN A 1 303 ? -4.246 28.438 9.133 1 98.31 303 ASN A CA 1
ATOM 2280 C C . ASN A 1 303 ? -5.062 29.438 9.961 1 98.31 303 ASN A C 1
ATOM 2282 O O . ASN A 1 303 ? -5.797 30.25 9.406 1 98.31 303 ASN A O 1
ATOM 2286 N N . LEU A 1 304 ? -4.883 29.422 11.234 1 98.75 304 LEU A N 1
ATOM 2287 C CA . LEU A 1 304 ? -5.656 30.266 12.148 1 98.75 304 LEU A CA 1
ATOM 2288 C C . LEU A 1 304 ? -5.18 31.703 12.094 1 98.75 304 LEU A C 1
ATOM 2290 O O . LEU A 1 304 ? -5.988 32.625 12.156 1 98.75 304 LEU A O 1
ATOM 2294 N N . ALA A 1 305 ? -3.908 31.891 11.953 1 98.69 305 ALA A N 1
ATOM 2295 C CA . ALA A 1 305 ? -3.295 33.219 12.062 1 98.69 305 ALA A CA 1
ATOM 2296 C C . ALA A 1 305 ? -3.869 34.188 11.023 1 98.69 305 ALA A C 1
ATOM 2298 O O . ALA A 1 305 ? -4.32 35.281 11.367 1 98.69 305 ALA A O 1
ATOM 2299 N N . TRP A 1 306 ? -3.869 33.812 9.797 1 97.81 306 TRP A N 1
ATOM 2300 C CA . TRP A 1 306 ? -4.301 34.75 8.773 1 97.81 306 TRP A CA 1
ATOM 2301 C C . TRP A 1 306 ? -5.785 35.094 8.922 1 97.81 306 TRP A C 1
ATOM 2303 O O . TRP A 1 306 ? -6.219 36.188 8.602 1 97.81 306 TRP A O 1
ATOM 2313 N N . LYS A 1 307 ? -6.543 34.156 9.438 1 97.69 307 LYS A N 1
ATOM 2314 C CA . LYS A 1 307 ? -7.969 34.375 9.664 1 97.69 307 LYS A CA 1
ATOM 2315 C C . LYS A 1 307 ? -8.195 35.375 10.797 1 97.69 307 LYS A C 1
ATOM 2317 O O . LYS A 1 307 ? -9.016 36.281 10.672 1 97.69 307 LYS A O 1
ATOM 2322 N N . LEU A 1 308 ? -7.48 35.156 11.852 1 98.06 308 LEU A N 1
ATOM 2323 C CA . LEU A 1 308 ? -7.578 36.094 12.977 1 98.06 308 LEU A CA 1
ATOM 2324 C C . LEU A 1 308 ? -7.129 37.469 12.578 1 98.06 308 LEU A C 1
ATOM 2326 O O . LEU A 1 308 ? -7.738 38.469 12.984 1 98.06 308 LEU A O 1
ATOM 2330 N N . VAL A 1 309 ? -6.102 37.562 11.805 1 97.06 309 VAL A N 1
ATOM 2331 C CA . VAL A 1 309 ? -5.594 38.844 11.336 1 97.06 309 VAL A CA 1
ATOM 2332 C C . VAL A 1 309 ? -6.668 39.562 10.508 1 97.06 309 VAL A C 1
ATOM 2334 O O . VAL A 1 309 ? -6.934 40.75 10.719 1 97.06 309 VAL A O 1
ATOM 2337 N N . ALA A 1 310 ? -7.273 38.844 9.602 1 95.62 310 ALA A N 1
ATOM 2338 C CA . ALA A 1 310 ? -8.305 39.438 8.734 1 95.62 310 ALA A CA 1
ATOM 2339 C C . ALA A 1 310 ? -9.445 40 9.562 1 95.62 310 ALA A C 1
ATOM 2341 O O . ALA A 1 310 ? -9.922 41.125 9.273 1 95.62 310 ALA A O 1
ATOM 2342 N N . VAL A 1 311 ? -9.836 39.312 10.57 1 95.75 311 VAL A N 1
ATOM 2343 C CA . VAL A 1 311 ? -10.977 39.75 11.375 1 95.75 311 VAL A CA 1
ATOM 2344 C C . VAL A 1 311 ? -10.555 40.844 12.344 1 95.75 311 VAL A C 1
ATOM 2346 O O . VAL A 1 311 ? -11.273 41.844 12.539 1 95.75 311 VAL A O 1
ATOM 2349 N N . ALA A 1 312 ? -9.391 40.688 13 1 95.25 312 ALA A N 1
ATOM 2350 C CA . ALA A 1 312 ? -8.891 41.656 13.953 1 95.25 312 ALA A CA 1
ATOM 2351 C C . ALA A 1 312 ? -8.672 43.031 13.281 1 95.25 312 ALA A C 1
ATOM 2353 O O . ALA A 1 312 ? -8.875 44.062 13.898 1 95.25 312 ALA A O 1
ATOM 2354 N N . GLN A 1 313 ? -8.281 43 12.031 1 92.38 313 GLN A N 1
ATOM 2355 C CA . GLN A 1 313 ? -8.039 44.25 11.281 1 92.38 313 GLN A CA 1
ATOM 2356 C C . GLN A 1 313 ? -9.32 44.75 10.625 1 92.38 313 GLN A C 1
ATOM 2358 O O . GLN A 1 313 ? -9.281 45.688 9.82 1 92.38 313 GLN A O 1
ATOM 2363 N N . ARG A 1 314 ? -10.398 44.062 10.797 1 92.38 314 ARG A N 1
ATOM 2364 C CA . ARG A 1 314 ? -11.742 44.469 10.359 1 92.38 314 ARG A CA 1
ATOM 2365 C C . ARG A 1 314 ? -11.859 44.406 8.844 1 92.38 314 ARG A C 1
ATOM 2367 O O . ARG A 1 314 ? -12.586 45.219 8.25 1 92.38 314 ARG A O 1
ATOM 2374 N N . ARG A 1 315 ? -11.031 43.594 8.266 1 90.38 315 ARG A N 1
ATOM 2375 C CA . ARG A 1 315 ? -11.211 43.344 6.84 1 90.38 315 ARG A CA 1
ATOM 2376 C C . ARG A 1 315 ? -12.531 42.625 6.566 1 90.38 315 ARG A C 1
ATOM 2378 O O . ARG A 1 315 ? -13.148 42.844 5.52 1 90.38 315 ARG A O 1
ATOM 2385 N N . LEU A 1 316 ? -12.828 41.75 7.449 1 91.88 316 LEU A N 1
ATOM 2386 C CA . LEU A 1 316 ? -14.133 41.094 7.457 1 91.88 316 LEU A CA 1
ATOM 2387 C C . LEU A 1 316 ? -14.852 41.344 8.781 1 91.88 316 LEU A C 1
ATOM 2389 O O . LEU A 1 316 ? -14.227 41.312 9.844 1 91.88 316 LEU A O 1
ATOM 2393 N N . THR A 1 317 ? -16.172 41.594 8.648 1 91.44 317 THR A N 1
ATOM 2394 C CA . THR A 1 317 ? -16.953 41.844 9.844 1 91.44 317 THR A CA 1
ATOM 2395 C C . THR A 1 317 ? -18.281 41.094 9.812 1 91.44 317 THR A C 1
ATOM 2397 O O . THR A 1 317 ? -18.625 40.469 8.805 1 91.44 317 THR A O 1
ATOM 2400 N N . GLY A 1 318 ? -18.922 41 10.891 1 90.62 318 GLY A N 1
ATOM 2401 C CA . GLY A 1 318 ? -20.25 40.406 10.961 1 90.62 318 GLY A CA 1
ATOM 2402 C C . GLY A 1 318 ? -20.25 38.938 10.656 1 90.62 318 GLY A C 1
ATOM 2403 O O . GLY A 1 318 ? -19.391 38.188 11.148 1 90.62 318 GLY A O 1
ATOM 2404 N N . GLU A 1 319 ? -21.188 38.594 9.922 1 91.5 319 GLU A N 1
ATOM 2405 C CA . GLU A 1 319 ? -21.391 37.188 9.609 1 91.5 319 GLU A CA 1
ATOM 2406 C C . GLU A 1 319 ? -20.234 36.625 8.789 1 91.5 319 GLU A C 1
ATOM 2408 O O . GLU A 1 319 ? -19.875 35.438 8.938 1 91.5 319 GLU A O 1
ATOM 2413 N N . ASN A 1 320 ? -19.688 37.406 7.973 1 92.38 320 ASN A N 1
ATOM 2414 C CA . ASN A 1 320 ? -18.562 36.969 7.148 1 92.38 320 ASN A CA 1
ATOM 2415 C C . ASN A 1 320 ? -17.328 36.656 7.992 1 92.38 320 ASN A C 1
ATOM 2417 O O . ASN A 1 320 ? -16.594 35.719 7.684 1 92.38 320 ASN A O 1
ATOM 2421 N N . ALA A 1 321 ? -17.141 37.469 9.031 1 94.44 321 ALA A N 1
ATOM 2422 C CA . ALA A 1 321 ? -16.047 37.219 9.953 1 94.44 321 ALA A CA 1
ATOM 2423 C C . ALA A 1 321 ? -16.234 35.875 10.672 1 94.44 321 ALA A C 1
ATOM 2425 O O . ALA A 1 321 ? -15.289 35.062 10.781 1 94.44 321 ALA A O 1
ATOM 2426 N N . ASP A 1 322 ? -17.484 35.625 11.07 1 95 322 ASP A N 1
ATOM 2427 C CA . ASP A 1 322 ? -17.797 34.375 11.766 1 95 322 ASP A CA 1
ATOM 2428 C C . ASP A 1 322 ? -17.609 33.188 10.836 1 95 322 ASP A C 1
ATOM 2430 O O . ASP A 1 322 ? -17.078 32.156 11.25 1 95 322 ASP A O 1
ATOM 2434 N N . GLU A 1 323 ? -18.047 33.344 9.688 1 94.62 323 GLU A N 1
ATOM 2435 C CA . GLU A 1 323 ? -17.938 32.281 8.719 1 94.62 323 GLU A CA 1
ATOM 2436 C C . GLU A 1 323 ? -16.469 31.938 8.43 1 94.62 323 GLU A C 1
ATOM 2438 O O . GLU A 1 323 ? -16.094 30.766 8.375 1 94.62 323 GLU A O 1
ATOM 2443 N N . LEU A 1 324 ? -15.664 32.906 8.25 1 95.81 324 LEU A N 1
ATOM 2444 C CA . LEU A 1 324 ? -14.242 32.688 8 1 95.81 324 LEU A CA 1
ATOM 2445 C C . LEU A 1 324 ? -13.586 31.984 9.172 1 95.81 324 LEU A C 1
ATOM 2447 O O . LEU A 1 324 ? -12.859 31 8.984 1 95.81 324 LEU A O 1
ATOM 2451 N N . LEU A 1 325 ? -13.867 32.469 10.375 1 97.31 325 LEU A N 1
ATOM 2452 C CA . LEU A 1 325 ? -13.258 31.891 11.57 1 97.31 325 LEU A CA 1
ATOM 2453 C C . LEU A 1 325 ? -13.695 30.438 11.75 1 97.31 325 LEU A C 1
ATOM 2455 O O . LEU A 1 325 ? -12.922 29.609 12.227 1 97.31 325 LEU A O 1
ATOM 2459 N N . ASN A 1 326 ? -14.891 30.109 11.297 1 96.94 326 ASN A N 1
ATOM 2460 C CA . ASN A 1 326 ? -15.422 28.766 11.43 1 96.94 326 ASN A CA 1
ATOM 2461 C C . ASN A 1 326 ? -14.727 27.797 10.477 1 96.94 326 ASN A C 1
ATOM 2463 O O . ASN A 1 326 ? -14.68 26.594 10.734 1 96.94 326 ASN A O 1
ATOM 2467 N N . THR A 1 327 ? -14.18 28.281 9.406 1 96.62 327 THR A N 1
ATOM 2468 C CA . THR A 1 327 ? -13.508 27.406 8.461 1 96.62 327 THR A CA 1
ATOM 2469 C C . THR A 1 327 ? -12.266 26.781 9.086 1 96.62 327 THR A C 1
ATOM 2471 O O . THR A 1 327 ? -11.773 25.75 8.625 1 96.62 327 THR A O 1
ATOM 2474 N N . TYR A 1 328 ? -11.758 27.453 10.148 1 98.12 328 TYR A N 1
ATOM 2475 C CA . TYR A 1 328 ? -10.586 26.906 10.836 1 98.12 328 TYR A CA 1
ATOM 2476 C C . TYR A 1 328 ? -10.852 25.484 11.32 1 98.12 328 TYR A C 1
ATOM 2478 O O . TYR A 1 328 ? -10.102 24.562 11 1 98.12 328 TYR A O 1
ATOM 2486 N N . SER A 1 329 ? -11.914 25.312 12.055 1 98.31 329 SER A N 1
ATOM 2487 C CA . SER A 1 329 ? -12.266 24 12.57 1 98.31 329 SER A CA 1
ATOM 2488 C C . SER A 1 329 ? -12.5 23 11.445 1 98.31 329 SER A C 1
ATOM 2490 O O . SER A 1 329 ? -12.016 21.875 11.492 1 98.31 329 SER A O 1
ATOM 2492 N N . THR A 1 330 ? -13.164 23.406 10.445 1 97.25 330 THR A N 1
ATOM 2493 C CA . THR A 1 330 ? -13.516 22.516 9.344 1 97.25 330 THR A CA 1
ATOM 2494 C C . THR A 1 330 ? -12.266 22.047 8.602 1 97.25 330 THR A C 1
ATOM 2496 O O . THR A 1 330 ? -12.086 20.859 8.367 1 97.25 330 THR A O 1
ATOM 2499 N N . GLU A 1 331 ? -11.406 22.984 8.258 1 97.5 331 GLU A N 1
ATOM 2500 C CA . GLU A 1 331 ? -10.219 22.688 7.469 1 97.5 331 GLU A CA 1
ATOM 2501 C C . GLU A 1 331 ? -9.234 21.828 8.258 1 97.5 331 GLU A C 1
ATOM 2503 O O . GLU A 1 331 ? -8.742 20.812 7.758 1 97.5 331 GLU A O 1
ATOM 2508 N N . ARG A 1 332 ? -9 22.172 9.461 1 98.19 332 ARG A N 1
ATOM 2509 C CA . ARG A 1 332 ? -7.949 21.5 10.219 1 98.19 332 ARG A CA 1
ATOM 2510 C C . ARG A 1 332 ? -8.438 20.141 10.742 1 98.19 332 ARG A C 1
ATOM 2512 O O . ARG A 1 332 ? -7.656 19.188 10.836 1 98.19 332 ARG A O 1
ATOM 2519 N N . LYS A 1 333 ? -9.727 20.062 11.055 1 97.56 333 LYS A N 1
ATOM 2520 C CA . LYS A 1 333 ? -10.266 18.766 11.461 1 97.56 333 LYS A CA 1
ATOM 2521 C C . LYS A 1 333 ? -10.133 17.734 10.344 1 97.56 333 LYS A C 1
ATOM 2523 O O . LYS A 1 333 ? -9.758 16.594 10.594 1 97.56 333 LYS A O 1
ATOM 2528 N N . LEU A 1 334 ? -10.461 18.172 9.172 1 96.94 334 LEU A N 1
ATOM 2529 C CA . LEU A 1 334 ? -10.336 17.266 8.023 1 96.94 334 LEU A CA 1
ATOM 2530 C C . LEU A 1 334 ? -8.898 16.797 7.859 1 96.94 334 LEU A C 1
ATOM 2532 O O . LEU A 1 334 ? -8.648 15.602 7.656 1 96.94 334 LEU A O 1
ATOM 2536 N N . ALA A 1 335 ? -7.961 17.641 7.922 1 97.25 335 ALA A N 1
ATOM 2537 C CA . ALA A 1 335 ? -6.543 17.312 7.824 1 97.25 335 ALA A CA 1
ATOM 2538 C C . ALA A 1 335 ? -6.129 16.359 8.945 1 97.25 335 ALA A C 1
ATOM 2540 O O . ALA A 1 335 ? -5.43 15.375 8.703 1 97.25 335 ALA A O 1
ATOM 2541 N N . LEU A 1 336 ? -6.598 16.625 10.141 1 97.88 336 LEU A N 1
ATOM 2542 C CA . LEU A 1 336 ? -6.184 15.859 11.305 1 97.88 336 LEU A CA 1
ATOM 2543 C C . LEU A 1 336 ? -6.773 14.453 11.266 1 97.88 336 LEU A C 1
ATOM 2545 O O . LEU A 1 336 ? -6.148 13.5 11.742 1 97.88 336 LEU A O 1
ATOM 2549 N N . GLN A 1 337 ? -7.949 14.344 10.734 1 96.56 337 GLN A N 1
ATOM 2550 C CA . GLN A 1 337 ? -8.523 13.016 10.57 1 96.56 337 GLN A CA 1
ATOM 2551 C C . GLN A 1 337 ? -7.656 12.141 9.664 1 96.56 337 GLN A C 1
ATOM 2553 O O . GLN A 1 337 ? -7.457 10.961 9.945 1 96.56 337 GLN A O 1
ATOM 2558 N N . ALA A 1 338 ? -7.152 12.703 8.672 1 95.88 338 ALA A N 1
ATOM 2559 C CA . ALA A 1 338 ? -6.262 11.977 7.77 1 95.88 338 ALA A CA 1
ATOM 2560 C C . ALA A 1 338 ? -4.945 11.633 8.461 1 95.88 338 ALA A C 1
ATOM 2562 O O . ALA A 1 338 ? -4.41 10.539 8.273 1 95.88 338 ALA A O 1
ATOM 2563 N N . ILE A 1 339 ? -4.418 12.508 9.195 1 96.88 339 ILE A N 1
ATOM 2564 C CA . ILE A 1 339 ? -3.164 12.289 9.914 1 96.88 339 ILE A CA 1
ATOM 2565 C C . ILE A 1 339 ? -3.348 11.188 10.953 1 96.88 339 ILE A C 1
ATOM 2567 O O . ILE A 1 339 ? -2.502 10.297 11.078 1 96.88 339 ILE A O 1
ATOM 2571 N N . ILE A 1 340 ? -4.441 11.266 11.633 1 96.75 340 ILE A N 1
ATOM 2572 C CA . ILE A 1 340 ? -4.73 10.258 12.648 1 96.75 340 ILE A CA 1
ATOM 2573 C C . ILE A 1 340 ? -4.859 8.883 11.984 1 96.75 340 ILE A C 1
ATOM 2575 O O . ILE A 1 340 ? -4.316 7.898 12.484 1 96.75 340 ILE A O 1
ATOM 2579 N N . LYS A 1 341 ? -5.539 8.844 10.867 1 94.88 341 LYS A N 1
ATOM 2580 C CA . LYS A 1 341 ? -5.633 7.586 10.133 1 94.88 341 LYS A CA 1
ATOM 2581 C C . LYS A 1 341 ? -4.246 7.055 9.773 1 94.88 341 LYS A C 1
ATOM 2583 O O . LYS A 1 341 ? -3.975 5.863 9.938 1 94.88 341 LYS A O 1
ATOM 2588 N N . SER A 1 342 ? -3.445 7.887 9.312 1 95.06 342 SER A N 1
ATOM 2589 C CA . SER A 1 342 ? -2.088 7.516 8.922 1 95.06 342 SER A CA 1
ATOM 2590 C C . SER A 1 342 ? -1.285 7.027 10.125 1 95.06 342 SER A C 1
ATOM 2592 O O . SER A 1 342 ? -0.562 6.035 10.031 1 95.06 342 SER A O 1
ATOM 2594 N N . THR A 1 343 ? -1.387 7.719 11.242 1 95.19 343 THR A N 1
ATOM 2595 C CA . THR A 1 343 ? -0.612 7.344 12.422 1 95.19 343 THR A CA 1
ATOM 2596 C C . THR A 1 343 ? -1.131 6.035 13.016 1 95.19 343 THR A C 1
ATOM 2598 O O . THR A 1 343 ? -0.353 5.227 13.531 1 95.19 343 THR A O 1
ATOM 2601 N N . LEU A 1 344 ? -2.422 5.852 12.977 1 94.75 344 LEU A N 1
ATOM 2602 C CA . LEU A 1 344 ? -2.979 4.574 13.406 1 94.75 344 LEU A CA 1
ATOM 2603 C C . LEU A 1 344 ? -2.479 3.436 12.531 1 94.75 344 LEU A C 1
ATOM 2605 O O . LEU A 1 344 ? -2.105 2.373 13.031 1 94.75 344 LEU A O 1
ATOM 2609 N N . ALA A 1 345 ? -2.5 3.666 11.258 1 94.44 345 ALA A N 1
ATOM 2610 C CA . ALA A 1 345 ? -1.975 2.662 10.336 1 94.44 345 ALA A CA 1
ATOM 2611 C C . ALA A 1 345 ? -0.526 2.318 10.672 1 94.44 345 ALA A C 1
ATOM 2613 O O . ALA A 1 345 ? -0.151 1.144 10.695 1 94.44 345 ALA A O 1
ATOM 2614 N N . GLN A 1 346 ? 0.233 3.299 10.898 1 94.38 346 GLN A N 1
ATOM 2615 C CA . GLN A 1 346 ? 1.638 3.07 11.219 1 94.38 346 GLN A CA 1
ATOM 2616 C C . GLN A 1 346 ? 1.785 2.33 12.547 1 94.38 346 GLN A C 1
ATOM 2618 O O . GLN A 1 346 ? 2.709 1.53 12.719 1 94.38 346 GLN A O 1
ATOM 2623 N N . THR A 1 347 ? 0.921 2.648 13.516 1 93.06 347 THR A N 1
ATOM 2624 C CA . THR A 1 347 ? 0.931 1.922 14.781 1 93.06 347 THR A CA 1
ATOM 2625 C C . THR A 1 347 ? 0.808 0.42 14.539 1 93.06 347 THR A C 1
ATOM 2627 O O . THR A 1 347 ? 1.518 -0.373 15.164 1 93.06 347 THR A O 1
ATOM 2630 N N . ALA A 1 348 ? -0.064 0.069 13.617 1 91.56 348 ALA A N 1
ATOM 2631 C CA . ALA A 1 348 ? -0.235 -1.339 13.273 1 91.56 348 ALA A CA 1
ATOM 2632 C C . ALA A 1 348 ? 1.051 -1.922 12.695 1 91.56 348 ALA A C 1
ATOM 2634 O O . ALA A 1 348 ? 1.354 -3.1 12.898 1 91.56 348 ALA A O 1
ATOM 2635 N N . LEU A 1 349 ? 1.792 -1.149 12.016 1 93.31 349 LEU A N 1
ATOM 2636 C CA . LEU A 1 349 ? 3.002 -1.595 11.336 1 93.31 349 LEU A CA 1
ATOM 2637 C C . LEU A 1 349 ? 4.16 -1.728 12.32 1 93.31 349 LEU A C 1
ATOM 2639 O O . LEU A 1 349 ? 5.129 -2.441 12.047 1 93.31 349 LEU A O 1
ATOM 2643 N N . TYR A 1 350 ? 4.09 -1.051 13.492 1 91.12 350 TYR A N 1
ATOM 2644 C CA . TYR A 1 350 ? 5.152 -1.1 14.492 1 91.12 350 TYR A CA 1
ATOM 2645 C C . TYR A 1 350 ? 5.074 -2.385 15.305 1 91.12 350 TYR A C 1
ATOM 2647 O O . TYR A 1 350 ? 6.086 -2.848 15.844 1 91.12 350 TYR A O 1
ATOM 2655 N N . ALA A 1 351 ? 3.91 -2.873 15.398 1 81.5 351 ALA A N 1
ATOM 2656 C CA . ALA A 1 351 ? 3.693 -3.988 16.312 1 81.5 351 ALA A CA 1
ATOM 2657 C C . ALA A 1 351 ? 3.025 -5.164 15.609 1 81.5 351 ALA A C 1
ATOM 2659 O O . ALA A 1 351 ? 1.825 -5.391 15.766 1 81.5 351 ALA A O 1
ATOM 2660 N N . SER A 1 352 ? 3.746 -5.875 14.812 1 81.88 352 SER A N 1
ATOM 2661 C CA . SER A 1 352 ? 3.197 -7.09 14.219 1 81.88 352 SER A CA 1
ATOM 2662 C C . SER A 1 352 ? 3.404 -8.297 15.133 1 81.88 352 SER A C 1
ATOM 2664 O O . SER A 1 352 ? 4.539 -8.719 15.359 1 81.88 352 SER A O 1
ATOM 2666 N N . SER A 1 353 ? 2.26 -8.781 15.641 1 80 353 SER A N 1
ATOM 2667 C CA . SER A 1 353 ? 2.375 -9.766 16.703 1 80 353 SER A CA 1
ATOM 2668 C C . SER A 1 353 ? 2.104 -11.172 16.203 1 80 353 SER A C 1
ATOM 2670 O O . SER A 1 353 ? 2.213 -12.148 16.953 1 80 353 SER A O 1
ATOM 2672 N N . ASN A 1 354 ? 1.701 -11.344 14.938 1 86.12 354 ASN A N 1
ATOM 2673 C CA . ASN A 1 354 ? 1.45 -12.648 14.352 1 86.12 354 ASN A CA 1
ATOM 2674 C C . ASN A 1 354 ? 1.773 -12.664 12.859 1 86.12 354 ASN A C 1
ATOM 2676 O O . ASN A 1 354 ? 2.123 -11.633 12.281 1 86.12 354 ASN A O 1
ATOM 2680 N N . SER A 1 355 ? 1.662 -13.844 12.273 1 87.44 355 SER A N 1
ATOM 2681 C CA . SER A 1 355 ? 2.107 -14.055 10.898 1 87.44 355 SER A CA 1
ATOM 2682 C C . SER A 1 355 ? 1.255 -13.258 9.922 1 87.44 355 SER A C 1
ATOM 2684 O O . SER A 1 355 ? 1.763 -12.75 8.914 1 87.44 355 SER A O 1
ATOM 2686 N N . VAL A 1 356 ? -0.001 -13.07 10.219 1 89.62 356 VAL A N 1
ATOM 2687 C CA . VAL A 1 356 ? -0.928 -12.352 9.352 1 89.62 356 VAL A CA 1
ATOM 2688 C C . VAL A 1 356 ? -0.569 -10.867 9.344 1 89.62 356 VAL A C 1
ATOM 2690 O O . VAL A 1 356 ? -0.472 -10.25 8.273 1 89.62 356 VAL A O 1
ATOM 2693 N N . GLN A 1 357 ? -0.299 -10.328 10.469 1 90.31 357 GLN A N 1
ATOM 2694 C CA . GLN A 1 357 ? 0.081 -8.922 10.594 1 90.31 357 GLN A CA 1
ATOM 2695 C C . GLN A 1 357 ? 1.463 -8.68 9.992 1 90.31 357 GLN A C 1
ATOM 2697 O O . GLN A 1 357 ? 1.688 -7.66 9.336 1 90.31 357 GLN A O 1
ATOM 2702 N N . SER A 1 358 ? 2.346 -9.625 10.25 1 91.12 358 SER A N 1
ATOM 2703 C CA . SER A 1 358 ? 3.691 -9.508 9.695 1 91.12 358 SER A CA 1
ATOM 2704 C C . SER A 1 358 ? 3.668 -9.523 8.172 1 91.12 358 SER A C 1
ATOM 2706 O O . SER A 1 358 ? 4.391 -8.766 7.523 1 91.12 358 SER A O 1
ATOM 2708 N N . ALA A 1 359 ? 2.855 -10.344 7.594 1 92.88 359 ALA A N 1
ATOM 2709 C CA . ALA A 1 359 ? 2.732 -10.422 6.141 1 92.88 359 ALA A CA 1
ATOM 2710 C C . ALA A 1 359 ? 2.18 -9.125 5.562 1 92.88 359 ALA A C 1
ATOM 2712 O O . ALA A 1 359 ? 2.664 -8.641 4.539 1 92.88 359 ALA A O 1
ATOM 2713 N N . LEU A 1 360 ? 1.152 -8.617 6.199 1 93.62 360 LEU A N 1
ATOM 2714 C CA . LEU A 1 360 ? 0.586 -7.355 5.742 1 93.62 360 LEU A CA 1
ATOM 2715 C C . LEU A 1 360 ? 1.626 -6.238 5.805 1 93.62 360 LEU A C 1
ATOM 2717 O O . LEU A 1 360 ? 1.74 -5.438 4.875 1 93.62 360 LEU A O 1
ATOM 2721 N N . ALA A 1 361 ? 2.355 -6.188 6.898 1 93.25 361 ALA A N 1
ATOM 2722 C CA . ALA A 1 361 ? 3.42 -5.195 7.023 1 93.25 361 ALA A CA 1
ATOM 2723 C C . ALA A 1 361 ? 4.422 -5.32 5.879 1 93.25 361 ALA A C 1
ATOM 2725 O O . ALA A 1 361 ? 4.801 -4.316 5.266 1 93.25 361 ALA A O 1
ATOM 2726 N N . ASP A 1 362 ? 4.793 -6.527 5.562 1 92 362 ASP A N 1
ATOM 2727 C CA . ASP A 1 362 ? 5.75 -6.77 4.488 1 92 362 ASP A CA 1
ATOM 2728 C C . ASP A 1 362 ? 5.219 -6.262 3.15 1 92 362 ASP A C 1
ATOM 2730 O O . ASP A 1 362 ? 5.957 -5.66 2.369 1 92 362 ASP A O 1
ATOM 2734 N N . VAL A 1 363 ? 4.012 -6.516 2.922 1 91.94 363 VAL A N 1
ATOM 2735 C CA . VAL A 1 363 ? 3.398 -6.074 1.673 1 91.94 363 VAL A CA 1
ATOM 2736 C C . VAL A 1 363 ? 3.387 -4.547 1.611 1 91.94 363 VAL A C 1
ATOM 2738 O O . VAL A 1 363 ? 3.74 -3.959 0.587 1 91.94 363 VAL A O 1
ATOM 2741 N N . VAL A 1 364 ? 2.969 -3.916 2.672 1 93.5 364 VAL A N 1
ATOM 2742 C CA . VAL A 1 364 ? 2.92 -2.459 2.719 1 93.5 364 VAL A CA 1
ATOM 2743 C C . VAL A 1 364 ? 4.312 -1.886 2.473 1 93.5 364 VAL A C 1
ATOM 2745 O O . VAL A 1 364 ? 4.473 -0.936 1.702 1 93.5 364 VAL A O 1
ATOM 2748 N N . TYR A 1 365 ? 5.305 -2.477 3.08 1 91.5 365 TYR A N 1
ATOM 2749 C CA . TYR A 1 365 ? 6.672 -1.991 2.934 1 91.5 365 TYR A CA 1
ATOM 2750 C C . TYR A 1 365 ? 7.168 -2.176 1.505 1 91.5 365 TYR A C 1
ATOM 2752 O O . TYR A 1 365 ? 7.926 -1.351 0.992 1 91.5 365 TYR A O 1
ATOM 2760 N N . GLU A 1 366 ? 6.754 -3.227 0.871 1 89 366 GLU A N 1
ATOM 2761 C CA . GLU A 1 366 ? 7.055 -3.398 -0.547 1 89 366 GLU A CA 1
ATOM 2762 C C . GLU A 1 366 ? 6.402 -2.305 -1.388 1 89 366 GLU A C 1
ATOM 2764 O O . GLU A 1 366 ? 7.027 -1.754 -2.295 1 89 366 GLU A O 1
ATOM 2769 N N . LEU A 1 367 ? 5.199 -2.002 -1.063 1 88.69 367 LEU A N 1
ATOM 2770 C CA . LEU A 1 367 ? 4.449 -1.005 -1.82 1 88.69 367 LEU A CA 1
ATOM 2771 C C . LEU A 1 367 ? 5.062 0.381 -1.649 1 88.69 367 LEU A C 1
ATOM 2773 O O . LEU A 1 367 ? 5.156 1.146 -2.613 1 88.69 367 LEU A O 1
ATOM 2777 N N . ILE A 1 368 ? 5.48 0.715 -0.517 1 90.06 368 ILE A N 1
ATOM 2778 C CA . ILE A 1 368 ? 5.98 2.059 -0.244 1 90.06 368 ILE A CA 1
ATOM 2779 C C . ILE A 1 368 ? 7.328 2.26 -0.936 1 90.06 368 ILE A C 1
ATOM 2781 O O . ILE A 1 368 ? 7.766 3.395 -1.135 1 90.06 368 ILE A O 1
ATOM 2785 N N . ALA A 1 369 ? 8.008 1.113 -1.271 1 90.06 369 ALA A N 1
ATOM 2786 C CA . ALA A 1 369 ? 9.273 1.192 -1.996 1 90.06 369 ALA A CA 1
ATOM 2787 C C . ALA A 1 369 ? 9.055 1.669 -3.43 1 90.06 369 ALA A C 1
ATOM 2789 O O . ALA A 1 369 ? 9.992 2.141 -4.082 1 90.06 369 ALA A O 1
ATOM 2790 N N . HIS A 1 370 ? 7.859 1.568 -3.932 1 90.12 370 HIS A N 1
ATOM 2791 C CA . HIS A 1 370 ? 7.551 2.078 -5.262 1 90.12 370 HIS A CA 1
ATOM 2792 C C . HIS A 1 370 ? 7.727 3.592 -5.328 1 90.12 370 HIS A C 1
ATOM 2794 O O . HIS A 1 370 ? 7.234 4.316 -4.461 1 90.12 370 HIS A O 1
ATOM 2800 N N . PRO A 1 371 ? 8.359 4.062 -6.375 1 90.44 371 PRO A N 1
ATOM 2801 C CA . PRO A 1 371 ? 8.734 5.477 -6.406 1 90.44 371 PRO A CA 1
ATOM 2802 C C . PRO A 1 371 ? 7.531 6.41 -6.316 1 90.44 371 PRO A C 1
ATOM 2804 O O . PRO A 1 371 ? 7.574 7.414 -5.602 1 90.44 371 PRO A O 1
ATOM 2807 N N . ASP A 1 372 ? 6.48 6.152 -6.988 1 88.38 372 ASP A N 1
ATOM 2808 C CA . ASP A 1 372 ? 5.32 7.035 -6.996 1 88.38 372 ASP A CA 1
ATOM 2809 C C . ASP A 1 372 ? 4.617 7.031 -5.641 1 88.38 372 ASP A C 1
ATOM 2811 O O . ASP A 1 372 ? 4.137 8.07 -5.18 1 88.38 372 ASP A O 1
ATOM 2815 N N . LEU A 1 373 ? 4.59 5.922 -5 1 90.38 373 LEU A N 1
ATOM 2816 C CA . LEU A 1 373 ? 3.959 5.84 -3.686 1 90.38 373 LEU A CA 1
ATOM 2817 C C . LEU A 1 373 ? 4.848 6.465 -2.615 1 90.38 373 LEU A C 1
ATOM 2819 O O . LEU A 1 373 ? 4.348 7.062 -1.659 1 90.38 373 LEU A O 1
ATOM 2823 N N . ASN A 1 374 ? 6.129 6.148 -2.852 1 94.06 374 ASN A N 1
ATOM 2824 C CA . ASN A 1 374 ? 7.082 6.801 -1.959 1 94.06 374 ASN A CA 1
ATOM 2825 C C . ASN A 1 374 ? 6.906 8.32 -1.964 1 94.06 374 ASN A C 1
ATOM 2827 O O . ASN A 1 374 ? 6.809 8.938 -0.905 1 94.06 374 ASN A O 1
ATOM 2831 N N . LYS A 1 375 ? 6.734 8.883 -3.172 1 93.44 375 LYS A N 1
ATOM 2832 C CA . LYS A 1 375 ? 6.547 10.32 -3.332 1 93.44 375 LYS A CA 1
ATOM 2833 C C . LYS A 1 375 ? 5.246 10.781 -2.68 1 93.44 375 LYS A C 1
ATOM 2835 O O . LYS A 1 375 ? 5.211 11.82 -2.02 1 93.44 375 LYS A O 1
ATOM 2840 N N . LEU A 1 376 ? 4.23 10.055 -2.836 1 91.94 376 LEU A N 1
ATOM 2841 C CA . LEU A 1 376 ? 2.93 10.391 -2.264 1 91.94 376 LEU A CA 1
ATOM 2842 C C . LEU A 1 376 ? 2.996 10.406 -0.739 1 91.94 376 LEU A C 1
ATOM 2844 O O . LEU A 1 376 ? 2.537 11.359 -0.105 1 91.94 376 LEU A O 1
ATOM 2848 N N . LEU A 1 377 ? 3.594 9.398 -0.154 1 94.06 377 LEU A N 1
ATOM 2849 C CA . LEU A 1 377 ? 3.59 9.242 1.296 1 94.06 377 LEU A CA 1
ATOM 2850 C C . LEU A 1 377 ? 4.531 10.242 1.956 1 94.06 377 LEU A C 1
ATOM 2852 O O . LEU A 1 377 ? 4.266 10.711 3.066 1 94.06 377 LEU A O 1
ATOM 2856 N N . VAL A 1 378 ? 5.629 10.539 1.287 1 96.44 378 VAL A N 1
ATOM 2857 C CA . VAL A 1 378 ? 6.547 11.5 1.886 1 96.44 378 VAL A CA 1
ATOM 2858 C C . VAL A 1 378 ? 5.871 12.867 1.99 1 96.44 378 VAL A C 1
ATOM 2860 O O . VAL A 1 378 ? 6.059 13.586 2.973 1 96.44 378 VAL A O 1
ATOM 2863 N N . ARG A 1 379 ? 5.078 13.203 1.021 1 95.75 379 ARG A N 1
ATOM 2864 C CA . ARG A 1 379 ? 4.359 14.477 1.062 1 95.75 379 ARG A CA 1
ATOM 2865 C C . ARG A 1 379 ? 3.332 14.492 2.189 1 95.75 379 ARG A C 1
ATOM 2867 O O . ARG A 1 379 ? 3.168 15.5 2.875 1 95.75 379 ARG A O 1
ATOM 2874 N N . ARG A 1 380 ? 2.736 13.391 2.404 1 94.25 380 ARG A N 1
ATOM 2875 C CA . ARG A 1 380 ? 1.735 13.289 3.461 1 94.25 380 ARG A CA 1
ATOM 2876 C C . ARG A 1 380 ? 2.375 13.43 4.836 1 94.25 380 ARG A C 1
ATOM 2878 O O . ARG A 1 380 ? 1.865 14.164 5.691 1 94.25 380 ARG A O 1
ATOM 2885 N N . ILE A 1 381 ? 3.506 12.82 5.008 1 95.38 381 ILE A N 1
ATOM 2886 C CA . ILE A 1 381 ? 4.145 12.758 6.316 1 95.38 381 ILE A CA 1
ATOM 2887 C C . ILE A 1 381 ? 4.82 14.086 6.629 1 95.38 381 ILE A C 1
ATOM 2889 O O . ILE A 1 381 ? 4.926 14.477 7.797 1 95.38 381 ILE A O 1
ATOM 2893 N N . THR A 1 382 ? 5.164 14.805 5.555 1 97 382 THR A N 1
ATOM 2894 C CA . THR A 1 382 ? 5.941 16.016 5.801 1 97 382 THR A CA 1
ATOM 2895 C C . THR A 1 382 ? 5.055 17.25 5.684 1 97 382 THR A C 1
ATOM 2897 O O . THR A 1 382 ? 5.559 18.375 5.621 1 97 382 THR A O 1
ATOM 2900 N N . GLY A 1 383 ? 3.785 17.094 5.566 1 96.38 383 GLY A N 1
ATOM 2901 C CA . GLY A 1 383 ? 2.879 18.219 5.734 1 96.38 383 GLY A CA 1
ATOM 2902 C C . GLY A 1 383 ? 2.443 18.844 4.418 1 96.38 383 GLY A C 1
ATOM 2903 O O . GLY A 1 383 ? 1.979 19.984 4.379 1 96.38 383 GLY A O 1
ATOM 2904 N N . PHE A 1 384 ? 2.578 18.078 3.273 1 96.94 384 PHE A N 1
ATOM 2905 C CA . PHE A 1 384 ? 2.221 18.641 1.975 1 96.94 384 PHE A CA 1
ATOM 2906 C C . PHE A 1 384 ? 1.03 17.891 1.378 1 96.94 384 PHE A C 1
ATOM 2908 O O . PHE A 1 384 ? 0.533 18.266 0.312 1 96.94 384 PHE A O 1
ATOM 2915 N N . GLY A 1 385 ? 0.519 16.891 2.086 1 94.19 385 GLY A N 1
ATOM 2916 C CA . GLY A 1 385 ? -0.521 16.062 1.495 1 94.19 385 GLY A CA 1
ATOM 2917 C C . GLY A 1 385 ? -1.82 16.094 2.275 1 94.19 385 GLY A C 1
ATOM 2918 O O . GLY A 1 385 ? -2.678 15.227 2.094 1 94.19 385 GLY A O 1
ATOM 2919 N N . ASP A 1 386 ? -2.082 17.031 3.158 1 93.81 386 ASP A N 1
ATOM 2920 C CA . ASP A 1 386 ? -3.299 17.125 3.959 1 93.81 386 ASP A CA 1
ATOM 2921 C C . ASP A 1 386 ? -4.508 17.453 3.09 1 93.81 386 ASP A C 1
ATOM 2923 O O . ASP A 1 386 ? -4.43 18.312 2.211 1 93.81 386 ASP A O 1
ATOM 2927 N N . PRO A 1 387 ? -5.559 16.766 3.344 1 93.75 387 PRO A N 1
ATOM 2928 C CA . PRO A 1 387 ? -6.766 17.078 2.574 1 93.75 387 PRO A CA 1
ATOM 2929 C C . PRO A 1 387 ? -7.352 18.438 2.932 1 93.75 387 PRO A C 1
ATOM 2931 O O . PRO A 1 387 ? -7.047 18.984 3.994 1 93.75 387 PRO A O 1
ATOM 2934 N N . PHE A 1 388 ? -8.062 18.953 2.023 1 94.06 388 PHE A N 1
ATOM 2935 C CA . PHE A 1 388 ? -8.758 20.234 2.125 1 94.06 388 PHE A CA 1
ATOM 2936 C C . PHE A 1 388 ? -10.211 20.094 1.68 1 94.06 388 PHE A C 1
ATOM 2938 O O . PHE A 1 388 ? -10.523 19.281 0.804 1 94.06 388 PHE A O 1
ATOM 2945 N N . PRO A 1 389 ? -11.102 20.828 2.359 1 91.94 389 PRO A N 1
ATOM 2946 C CA . PRO A 1 389 ? -12.516 20.703 1.997 1 91.94 389 PRO A CA 1
ATOM 2947 C C . PRO A 1 389 ? -12.773 20.969 0.518 1 91.94 389 PRO A C 1
ATOM 2949 O O . PRO A 1 389 ? -12.164 21.875 -0.061 1 91.94 389 PRO A O 1
ATOM 2952 N N . THR A 1 390 ? -13.531 20.031 -0.059 1 85.56 390 THR A N 1
ATOM 2953 C CA . THR A 1 390 ? -13.906 20.188 -1.462 1 85.56 390 THR A CA 1
ATOM 2954 C C . THR A 1 390 ? -15.383 20.547 -1.596 1 85.56 390 THR A C 1
ATOM 2956 O O . THR A 1 390 ? -16.203 20.078 -0.813 1 85.56 390 THR A O 1
ATOM 2959 N N . LYS A 1 391 ? -15.633 21.578 -2.225 1 73.62 391 LYS A N 1
ATOM 2960 C CA . LYS A 1 391 ? -17.031 21.859 -2.543 1 73.62 391 LYS A CA 1
ATOM 2961 C C . LYS A 1 391 ? -17.578 20.828 -3.537 1 73.62 391 LYS A C 1
ATOM 2963 O O . LYS A 1 391 ? -16.859 19.938 -3.984 1 73.62 391 LYS A O 1
ATOM 2968 N N . GLU A 1 392 ? -18.5 21.078 -4.438 1 63.16 392 GLU A N 1
ATOM 2969 C CA . GLU A 1 392 ? -19.219 20.188 -5.336 1 63.16 392 GLU A CA 1
ATOM 2970 C C . GLU A 1 392 ? -18.281 19.422 -6.25 1 63.16 392 GLU A C 1
ATOM 2972 O O . GLU A 1 392 ? -17.094 19.766 -6.355 1 63.16 392 GLU A O 1
ATOM 2977 N N . GLY A 1 393 ? -18.641 18.312 -6.875 1 63.97 393 GLY A N 1
ATOM 2978 C CA . GLY A 1 393 ? -18.016 17.484 -7.879 1 63.97 393 GLY A CA 1
ATOM 2979 C C . GLY A 1 393 ? -17.297 18.281 -8.953 1 63.97 393 GLY A C 1
ATOM 2980 O O . GLY A 1 393 ? -17.781 19.328 -9.383 1 63.97 393 GLY A O 1
ATOM 2981 N N . GLY A 1 394 ? -15.875 18.109 -9.219 1 69.19 394 GLY A N 1
ATOM 2982 C CA . GLY A 1 394 ? -15.156 18.688 -10.344 1 69.19 394 GLY A CA 1
ATOM 2983 C C . GLY A 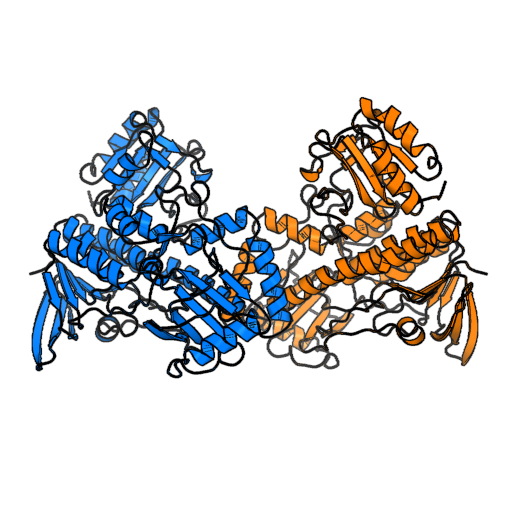1 394 ? -14.125 19.719 -9.93 1 69.19 394 GLY A C 1
ATOM 2984 O O . GLY A 1 394 ? -13.664 20.5 -10.758 1 69.19 394 GLY A O 1
ATOM 2985 N N . GLN A 1 395 ? -13.836 19.875 -8.531 1 85.5 395 GLN A N 1
ATOM 2986 C CA . GLN A 1 395 ? -12.844 20.859 -8.102 1 85.5 395 GLN A CA 1
ATOM 2987 C C . GLN A 1 395 ? -11.445 20.469 -8.578 1 85.5 395 GLN A C 1
ATOM 2989 O O . GLN A 1 395 ? -11.078 19.297 -8.562 1 85.5 395 GLN A O 1
ATOM 2994 N N . ASP A 1 396 ? -10.797 21.516 -9.07 1 90.12 396 ASP A N 1
ATOM 2995 C CA . ASP A 1 396 ? -9.43 21.297 -9.531 1 90.12 396 ASP A CA 1
ATOM 2996 C C . ASP A 1 396 ? -8.562 20.719 -8.414 1 90.12 396 ASP A C 1
ATOM 2998 O O . ASP A 1 396 ? -8.648 21.141 -7.266 1 90.12 396 ASP A O 1
ATOM 3002 N N . PRO A 1 397 ? -7.77 19.75 -8.695 1 88.81 397 PRO A N 1
ATOM 3003 C CA . PRO A 1 397 ? -6.945 19.094 -7.676 1 88.81 397 PRO A CA 1
ATOM 3004 C C . PRO A 1 397 ? -5.93 20.031 -7.039 1 88.81 397 PRO A C 1
ATOM 3006 O O . PRO A 1 397 ? -5.434 19.766 -5.941 1 88.81 397 PRO A O 1
ATOM 3009 N N . LEU A 1 398 ? -5.656 21.062 -7.711 1 94.38 398 LEU A N 1
ATOM 3010 C CA . LEU A 1 398 ? -4.68 22 -7.18 1 94.38 398 LEU A CA 1
ATOM 3011 C C . LEU A 1 398 ? -5.305 22.875 -6.098 1 94.38 398 LEU A C 1
ATOM 3013 O O . LEU A 1 398 ? -4.59 23.469 -5.277 1 94.38 398 LEU A O 1
ATOM 3017 N N . VAL A 1 399 ? -6.613 23.031 -6.113 1 94.56 399 VAL A N 1
ATOM 3018 C CA . VAL A 1 399 ? -7.297 23.812 -5.094 1 94.56 399 VAL A CA 1
ATOM 3019 C C . VAL A 1 399 ? -7.23 23.094 -3.75 1 94.56 399 VAL A C 1
ATOM 3021 O O . VAL A 1 399 ? -7.582 21.922 -3.652 1 94.56 399 VAL A O 1
ATOM 3024 N N . GLY A 1 400 ? -6.785 23.719 -2.783 1 94.69 400 GLY A N 1
ATOM 3025 C CA . GLY A 1 400 ? -6.625 23.141 -1.457 1 94.69 400 GLY A CA 1
ATOM 3026 C C . GLY A 1 400 ? -5.203 22.703 -1.165 1 94.69 400 GLY A C 1
ATOM 3027 O O . GLY A 1 400 ? -4.824 22.547 -0.003 1 94.69 400 GLY A O 1
ATOM 3028 N N . ALA A 1 401 ? -4.414 22.547 -2.195 1 95.69 401 ALA A N 1
ATOM 3029 C CA . ALA A 1 401 ? -3.037 22.078 -2.027 1 95.69 401 ALA A CA 1
ATOM 3030 C C . ALA A 1 401 ? -2.123 23.234 -1.607 1 95.69 401 ALA A C 1
ATOM 3032 O O . ALA A 1 401 ? -2.375 24.391 -1.946 1 95.69 401 ALA A O 1
ATOM 3033 N N . ARG A 1 402 ? -1.149 22.891 -0.849 1 96.62 402 ARG A N 1
ATOM 3034 C CA . ARG A 1 402 ? -0.095 23.859 -0.585 1 96.62 402 ARG A CA 1
ATOM 3035 C C . ARG A 1 402 ? 0.71 24.141 -1.848 1 96.62 402 ARG A C 1
ATOM 3037 O O . ARG A 1 402 ? 0.997 23.234 -2.631 1 96.62 402 ARG A O 1
ATOM 3044 N N . VAL A 1 403 ? 1.104 25.328 -2.051 1 97 403 VAL A N 1
ATOM 3045 C CA . VAL A 1 403 ? 1.851 25.734 -3.24 1 97 403 VAL A CA 1
ATOM 3046 C C . VAL A 1 403 ? 3.26 25.141 -3.186 1 97 403 VAL A C 1
ATOM 3048 O O . VAL A 1 403 ? 4.008 25.391 -2.236 1 97 403 VAL A O 1
ATOM 3051 N N . THR A 1 404 ? 3.596 24.297 -4.113 1 97.12 404 THR A N 1
ATOM 3052 C CA . THR A 1 404 ? 4.918 23.703 -4.301 1 97.12 404 THR A CA 1
ATOM 3053 C C . THR A 1 404 ? 5.281 23.656 -5.785 1 97.12 404 THR A C 1
ATOM 3055 O O . THR A 1 404 ? 4.453 23.969 -6.641 1 97.12 404 THR A O 1
ATOM 3058 N N . HIS A 1 405 ? 6.496 23.391 -6.129 1 97.62 405 HIS A N 1
ATOM 3059 C CA . HIS A 1 405 ? 6.977 23.125 -7.484 1 97.62 405 HIS A CA 1
ATOM 3060 C C . HIS A 1 405 ? 6.832 24.359 -8.367 1 97.62 405 HIS A C 1
ATOM 3062 O O . HIS A 1 405 ? 6.445 24.266 -9.531 1 97.62 405 HIS A O 1
ATOM 3068 N N . LEU A 1 406 ? 6.945 25.5 -7.738 1 96.88 406 LEU A N 1
ATOM 3069 C CA . LEU A 1 406 ? 6.848 26.781 -8.422 1 96.88 406 LEU A CA 1
ATOM 3070 C C . LEU A 1 406 ? 8.039 27.672 -8.086 1 96.88 406 LEU A C 1
ATOM 3072 O O . LEU A 1 406 ? 8.352 27.875 -6.91 1 96.88 406 LEU A O 1
ATOM 3076 N N . GLU A 1 407 ? 8.672 28.172 -9.102 1 97.12 407 GLU A N 1
ATOM 3077 C CA . GLU A 1 407 ? 9.758 29.141 -8.961 1 97.12 407 GLU A CA 1
ATOM 3078 C C . GLU A 1 407 ? 9.422 30.453 -9.656 1 97.12 407 GLU A C 1
ATOM 3080 O O . GLU A 1 407 ? 8.797 30.453 -10.719 1 97.12 407 GLU A O 1
ATOM 3085 N N . VAL A 1 408 ? 9.766 31.5 -9.047 1 97.06 408 VAL A N 1
ATOM 3086 C CA . VAL A 1 408 ? 9.586 32.844 -9.602 1 97.06 408 VAL A CA 1
ATOM 3087 C C . VAL A 1 408 ? 10.93 33.562 -9.641 1 97.06 408 VAL A C 1
ATOM 3089 O O . VAL A 1 408 ? 11.625 33.625 -8.625 1 97.06 408 VAL A O 1
ATOM 3092 N N . GLY A 1 409 ? 11.25 34.094 -10.805 1 96.38 409 GLY A N 1
ATOM 3093 C CA . GLY A 1 409 ? 12.5 34.844 -10.93 1 96.38 409 GLY A CA 1
ATOM 3094 C C . GLY A 1 409 ? 13.719 33.969 -10.758 1 96.38 409 GLY A C 1
ATOM 3095 O O . GLY A 1 409 ? 14.727 34.375 -10.188 1 96.38 409 GLY A O 1
ATOM 3096 N N . GLY A 1 410 ? 13.617 32.719 -11 1 95 410 GLY A N 1
ATOM 3097 C CA . GLY A 1 410 ? 14.766 31.828 -11.008 1 95 410 GLY A CA 1
ATOM 3098 C C . GLY A 1 410 ? 14.938 31.047 -9.711 1 95 410 GLY A C 1
ATOM 3099 O O . GLY A 1 410 ? 15.914 30.312 -9.539 1 95 410 GLY A O 1
ATOM 3100 N N . GLY A 1 411 ? 14.008 31.234 -8.859 1 96.69 411 GLY A N 1
ATOM 3101 C CA . GLY A 1 411 ? 14.086 30.516 -7.602 1 96.69 411 GLY A CA 1
ATOM 3102 C C . GLY A 1 411 ? 12.859 30.688 -6.73 1 96.69 411 GLY A C 1
ATOM 3103 O O . GLY A 1 411 ? 11.789 31.062 -7.223 1 96.69 411 GLY A O 1
ATOM 3104 N N . PHE A 1 412 ? 13.055 30.406 -5.418 1 97.31 412 PHE A N 1
ATOM 3105 C CA . PHE A 1 412 ? 11.914 30.422 -4.512 1 97.31 412 PHE A CA 1
ATOM 3106 C C . PHE A 1 412 ? 11.836 31.75 -3.758 1 97.31 412 PHE A C 1
ATOM 3108 O O . PHE A 1 412 ? 10.82 32.062 -3.123 1 97.31 412 PHE A O 1
ATOM 3115 N N . GLU A 1 413 ? 12.828 32.562 -3.854 1 96.5 413 GLU A N 1
ATOM 3116 C CA . GLU A 1 413 ? 12.992 33.719 -3.002 1 96.5 413 GLU A CA 1
ATOM 3117 C C . GLU A 1 413 ? 11.906 34.781 -3.268 1 96.5 413 GLU A C 1
ATOM 3119 O O . GLU A 1 413 ? 11.344 35.344 -2.33 1 96.5 413 GLU A O 1
ATOM 3124 N N . LEU A 1 414 ? 11.633 35.031 -4.527 1 96.81 414 LEU A N 1
ATOM 3125 C CA . LEU A 1 414 ? 10.656 36.031 -4.867 1 96.81 414 LEU A CA 1
ATOM 3126 C C . LEU A 1 414 ? 9.258 35.625 -4.398 1 96.81 414 LEU A C 1
ATOM 3128 O O . LEU A 1 414 ? 8.516 36.469 -3.861 1 96.81 414 LEU A O 1
ATOM 3132 N N . LEU A 1 415 ? 8.938 34.406 -4.625 1 97.19 415 LEU A N 1
ATOM 3133 C CA . LEU A 1 415 ? 7.648 33.938 -4.156 1 97.19 415 LEU A CA 1
ATOM 3134 C C . LEU A 1 415 ? 7.562 33.969 -2.633 1 97.19 415 LEU A C 1
ATOM 3136 O O . LEU A 1 415 ? 6.562 34.438 -2.08 1 97.19 415 LEU A O 1
ATOM 3140 N N . HIS A 1 416 ? 8.633 33.562 -1.93 1 97.62 416 HIS A N 1
ATOM 3141 C CA . HIS A 1 416 ? 8.664 33.531 -0.471 1 97.62 416 HIS A CA 1
ATOM 3142 C C . HIS A 1 416 ? 8.555 34.938 0.094 1 97.62 416 HIS A C 1
ATOM 3144 O O . HIS A 1 416 ? 7.801 35.188 1.042 1 97.62 416 HIS A O 1
ATOM 3150 N N . SER A 1 417 ? 9.234 35.844 -0.515 1 96.38 417 SER A N 1
ATOM 3151 C CA . SER A 1 417 ? 9.242 37.219 -0.022 1 96.38 417 SER A CA 1
ATOM 3152 C C . SER A 1 417 ? 7.875 37.875 -0.198 1 96.38 417 SER A C 1
ATOM 3154 O O . SER A 1 417 ? 7.543 38.844 0.509 1 96.38 417 SER A O 1
ATOM 3156 N N . ALA A 1 418 ? 7.109 37.344 -1.152 1 96.56 418 ALA A N 1
ATOM 3157 C CA . ALA A 1 418 ? 5.781 37.875 -1.411 1 96.56 418 ALA A CA 1
ATOM 3158 C C . ALA A 1 418 ? 4.766 37.375 -0.402 1 96.56 418 ALA A C 1
ATOM 3160 O O . ALA A 1 418 ? 3.676 37.938 -0.262 1 96.56 418 ALA A O 1
ATOM 3161 N N . MET A 1 419 ? 5.078 36.344 0.329 1 96.56 419 MET A N 1
ATOM 3162 C CA . MET A 1 419 ? 4.129 35.688 1.234 1 96.56 419 MET A CA 1
ATOM 3163 C C . MET A 1 419 ? 4.164 36.344 2.611 1 96.56 419 MET A C 1
ATOM 3165 O O . MET A 1 419 ? 5.242 36.594 3.152 1 96.56 419 MET A O 1
ATOM 3169 N N . ALA A 1 420 ? 3.031 36.625 3.121 1 96.56 420 ALA A N 1
ATOM 3170 C CA . ALA A 1 420 ? 2.84 37.188 4.457 1 96.56 420 ALA A CA 1
ATOM 3171 C C . ALA A 1 420 ? 1.51 36.719 5.055 1 96.56 420 ALA A C 1
ATOM 3173 O O . ALA A 1 420 ? 0.634 36.25 4.336 1 96.56 420 ALA A O 1
ATOM 3174 N N . VAL A 1 421 ? 1.379 36.844 6.344 1 97.19 421 VAL A N 1
ATOM 3175 C CA . VAL A 1 421 ? 0.228 36.344 7.074 1 97.19 421 VAL A CA 1
ATOM 3176 C C . VAL A 1 421 ? -1.035 37.094 6.648 1 97.19 421 VAL A C 1
ATOM 3178 O O . VAL A 1 421 ? -2.146 36.562 6.797 1 97.19 421 VAL A O 1
ATOM 3181 N N . ASP A 1 422 ? -0.892 38.281 5.992 1 94.69 422 ASP A N 1
ATOM 3182 C CA . ASP A 1 422 ? -2.057 39.094 5.676 1 94.69 422 ASP A CA 1
ATOM 3183 C C . ASP A 1 422 ? -2.137 39.375 4.176 1 94.69 422 ASP A C 1
ATOM 3185 O O . ASP A 1 422 ? -2.822 40.312 3.75 1 94.69 422 ASP A O 1
ATOM 3189 N N . THR A 1 423 ? -1.399 38.594 3.395 1 94.75 423 THR A N 1
ATOM 3190 C CA . THR A 1 423 ? -1.304 38.906 1.973 1 94.75 423 THR A CA 1
ATOM 3191 C C . THR A 1 423 ? -1.599 37.656 1.125 1 94.75 423 THR A C 1
ATOM 3193 O O . THR A 1 423 ? -0.998 36.594 1.328 1 94.75 423 THR A O 1
ATOM 3196 N N . PHE A 1 424 ? -2.549 37.844 0.175 1 96.62 424 PHE A N 1
ATOM 3197 C CA . PHE A 1 424 ? -2.777 36.844 -0.854 1 96.62 424 PHE A CA 1
ATOM 3198 C C . PHE A 1 424 ? -1.817 37.031 -2.023 1 96.62 424 PHE A C 1
ATOM 3200 O O . PHE A 1 424 ? -1.272 38.125 -2.211 1 96.62 424 PHE A O 1
ATOM 3207 N N . ILE A 1 425 ? -1.606 35.938 -2.779 1 97.56 425 ILE A N 1
ATOM 3208 C CA . ILE A 1 425 ? -0.768 36.031 -3.971 1 97.56 425 ILE A CA 1
ATOM 3209 C C . ILE A 1 425 ? -1.571 35.594 -5.199 1 97.56 425 ILE A C 1
ATOM 3211 O O . ILE A 1 425 ? -2.16 34.5 -5.219 1 97.56 425 ILE A O 1
ATOM 3215 N N . LEU A 1 426 ? -1.648 36.469 -6.152 1 97.38 426 LEU A N 1
ATOM 3216 C CA . LEU A 1 426 ? -2.193 36.125 -7.457 1 97.38 426 LEU A CA 1
ATOM 3217 C C . LEU A 1 426 ? -1.075 35.812 -8.445 1 97.38 426 LEU A C 1
ATOM 3219 O O . LEU A 1 426 ? -0.238 36.656 -8.727 1 97.38 426 LEU A O 1
ATOM 3223 N N . LEU A 1 427 ? -1.04 34.562 -8.875 1 97.62 427 LEU A N 1
ATOM 3224 C CA . LEU A 1 427 ? -0.1 34.125 -9.906 1 97.62 427 LEU A CA 1
ATOM 3225 C C . LEU A 1 427 ? -0.747 34.188 -11.281 1 97.62 427 LEU A C 1
ATOM 3227 O O . LEU A 1 427 ? -1.788 33.562 -11.5 1 97.62 427 LEU A O 1
ATOM 3231 N N . VAL A 1 428 ? -0.153 34.938 -12.164 1 96.94 428 VAL A N 1
ATOM 3232 C CA . VAL A 1 428 ? -0.656 35 -13.531 1 96.94 428 VAL A CA 1
ATOM 3233 C C . VAL A 1 428 ? 0.44 34.594 -14.508 1 96.94 428 VAL A C 1
ATOM 3235 O O . VAL A 1 428 ? 1.472 35.25 -14.625 1 96.94 428 VAL A O 1
ATOM 3238 N N . ARG A 1 429 ? 0.213 33.469 -15.156 1 95.38 429 ARG A N 1
ATOM 3239 C CA . ARG A 1 429 ? 1.207 32.938 -16.078 1 95.38 429 ARG A CA 1
ATOM 3240 C C . ARG A 1 429 ? 0.895 33.344 -17.516 1 95.38 429 ARG A C 1
ATOM 3242 O O . ARG A 1 429 ? 1.797 33.438 -18.344 1 95.38 429 ARG A O 1
ATOM 3249 N N . ASP A 1 430 ? -0.367 33.625 -17.828 1 93.25 430 ASP A N 1
ATOM 3250 C CA . ASP A 1 430 ? -0.822 34.031 -19.156 1 93.25 430 ASP A CA 1
ATOM 3251 C C . ASP A 1 430 ? -0.875 35.531 -19.297 1 93.25 430 ASP A C 1
ATOM 3253 O O . ASP A 1 430 ? -1.689 36.188 -18.656 1 93.25 430 ASP A O 1
ATOM 3257 N N . LEU A 1 431 ? -0.198 36.031 -20.281 1 92.25 431 LEU A N 1
ATOM 3258 C CA . LEU A 1 431 ? -0.102 37.469 -20.5 1 92.25 431 LEU A CA 1
ATOM 3259 C C . LEU A 1 431 ? -1.461 38.062 -20.875 1 92.25 431 LEU A C 1
ATOM 3261 O O . LEU A 1 431 ? -1.762 39.219 -20.531 1 92.25 431 LEU A O 1
ATOM 3265 N N . ASN A 1 432 ? -2.23 37.281 -21.453 1 91.12 432 ASN A N 1
ATOM 3266 C CA . ASN A 1 432 ? -3.518 37.781 -21.938 1 91.12 432 ASN A CA 1
ATOM 3267 C C . ASN A 1 432 ? -4.531 37.906 -20.797 1 91.12 432 ASN A C 1
ATOM 3269 O O . ASN A 1 432 ? -5.523 38.625 -20.922 1 91.12 432 ASN A O 1
ATOM 3273 N N . LEU A 1 433 ? -4.242 37.25 -19.734 1 92.69 433 LEU A N 1
ATOM 3274 C CA . LEU A 1 433 ? -5.184 37.25 -18.625 1 92.69 433 LEU A CA 1
ATOM 3275 C C . LEU A 1 433 ? -4.828 38.312 -17.609 1 92.69 433 LEU A C 1
ATOM 3277 O O . LEU A 1 433 ? -5.648 38.688 -16.766 1 92.69 433 LEU A O 1
ATOM 3281 N N . GLU A 1 434 ? -3.68 38.812 -17.688 1 93 434 GLU A N 1
ATOM 3282 C CA . GLU A 1 434 ? -3.146 39.688 -16.656 1 93 434 GLU A CA 1
ATOM 3283 C C . GLU A 1 434 ? -4.012 40.938 -16.5 1 93 434 GLU A C 1
ATOM 3285 O O . GLU A 1 434 ? -4.418 41.281 -15.383 1 93 434 GLU A O 1
ATOM 3290 N N . PRO A 1 435 ? -4.383 41.656 -17.609 1 92.75 435 PRO A N 1
ATOM 3291 C CA . PRO A 1 435 ? -5.223 42.844 -17.453 1 92.75 435 PRO A CA 1
ATOM 3292 C C . PRO A 1 435 ? -6.598 42.531 -16.875 1 92.75 435 PRO A C 1
ATOM 3294 O O . PRO A 1 435 ? -7.105 43.25 -16.031 1 92.75 435 PRO A O 1
ATOM 3297 N N . LEU A 1 436 ? -7.09 41.469 -17.297 1 91.81 436 LEU A N 1
ATOM 3298 C CA . LEU A 1 436 ? -8.406 41.062 -16.828 1 91.81 436 LEU A CA 1
ATOM 3299 C C . LEU A 1 436 ? -8.375 40.781 -15.328 1 91.81 436 LEU A C 1
ATOM 3301 O O . LEU A 1 436 ? -9.234 41.25 -14.586 1 91.81 436 LEU A O 1
ATOM 3305 N N . LEU A 1 437 ? -7.438 40.031 -14.938 1 94.44 437 LEU A N 1
ATOM 3306 C CA . LEU A 1 437 ? -7.352 39.625 -13.531 1 94.44 437 LEU A CA 1
ATOM 3307 C C . LEU A 1 437 ? -7 40.812 -12.648 1 94.44 437 LEU A C 1
ATOM 3309 O O . LEU A 1 437 ? -7.496 40.938 -11.531 1 94.44 437 LEU A O 1
ATOM 3313 N N . SER A 1 438 ? -6.172 41.656 -13.188 1 92.69 438 SER A N 1
ATOM 3314 C CA . SER A 1 438 ? -5.848 42.875 -12.453 1 92.69 438 SER A CA 1
ATOM 3315 C C . SER A 1 438 ? -7.098 43.688 -12.18 1 92.69 438 SER A C 1
ATOM 3317 O O . SER A 1 438 ? -7.273 44.219 -11.078 1 92.69 438 SER A O 1
ATOM 3319 N N . ASP A 1 439 ? -7.914 43.781 -13.172 1 92.38 439 ASP A N 1
ATOM 3320 C CA . ASP A 1 439 ? -9.172 44.5 -13.016 1 92.38 439 ASP A CA 1
ATOM 3321 C C . ASP A 1 439 ? -10.094 43.812 -12.016 1 92.38 439 ASP A C 1
ATOM 3323 O O . ASP A 1 439 ? -10.734 44.469 -11.195 1 92.38 439 ASP A O 1
ATOM 3327 N N . CYS A 1 440 ? -10.109 42.562 -12.055 1 91.38 440 CYS A N 1
ATOM 3328 C CA . CYS A 1 440 ? -11 41.781 -11.195 1 91.38 440 CYS A CA 1
ATOM 3329 C C . CYS A 1 440 ? -10.633 41.969 -9.727 1 91.38 440 CYS A C 1
ATOM 3331 O O . CYS A 1 440 ? -11.516 42 -8.867 1 91.38 440 CYS A O 1
ATOM 3333 N N . ILE A 1 441 ? -9.336 42.094 -9.422 1 92.75 441 ILE A N 1
ATOM 3334 C CA . ILE A 1 441 ? -8.914 42.031 -8.023 1 92.75 441 ILE A CA 1
ATOM 3335 C C . ILE A 1 441 ? -8.695 43.469 -7.504 1 92.75 441 ILE A C 1
ATOM 3337 O O . ILE A 1 441 ? -8.367 43.656 -6.328 1 92.75 441 ILE A O 1
ATOM 3341 N N . SER A 1 442 ? -8.898 44.469 -8.312 1 93.25 442 SER A N 1
ATOM 3342 C CA . SER A 1 442 ? -8.562 45.844 -8.016 1 93.25 442 SER A CA 1
ATOM 3343 C C . SER A 1 442 ? -9.172 46.281 -6.688 1 93.25 442 SER A C 1
ATOM 3345 O O . SER A 1 442 ? -8.531 47 -5.906 1 93.25 442 SER A O 1
ATOM 3347 N N . PRO A 1 443 ? -10.398 45.875 -6.355 1 91.75 443 PRO A N 1
ATOM 3348 C CA . PRO A 1 443 ? -10.969 46.281 -5.07 1 91.75 443 PRO A CA 1
ATOM 3349 C C . PRO A 1 443 ? -10.195 45.719 -3.879 1 91.75 443 PRO A C 1
ATOM 3351 O O . PRO A 1 443 ? -10.289 46.281 -2.77 1 91.75 443 PRO A O 1
ATOM 3354 N N . TRP A 1 444 ? -9.414 44.688 -4.07 1 92.75 444 TRP A N 1
ATOM 3355 C CA . TRP A 1 444 ? -8.688 44 -2.996 1 92.75 444 TRP A CA 1
ATOM 3356 C C . TRP A 1 444 ? -7.18 44.188 -3.17 1 92.75 444 TRP A C 1
ATOM 3358 O O . TRP A 1 444 ? -6.387 43.469 -2.557 1 92.75 444 TRP A O 1
ATOM 3368 N N . ALA A 1 445 ? -6.781 45.125 -3.916 1 91.88 445 ALA A N 1
ATOM 3369 C CA . ALA A 1 445 ? -5.391 45.312 -4.312 1 91.88 445 ALA A CA 1
ATOM 3370 C C . ALA A 1 445 ? -4.488 45.469 -3.092 1 91.88 445 ALA A C 1
ATOM 3372 O O . ALA A 1 445 ? -3.322 45.094 -3.111 1 91.88 445 ALA A O 1
ATOM 3373 N N . ALA A 1 446 ? -5.047 46 -2.018 1 90.56 446 ALA A N 1
ATOM 3374 C CA . ALA A 1 446 ? -4.27 46.25 -0.81 1 90.56 446 ALA A CA 1
ATOM 3375 C C . ALA A 1 446 ? -3.875 44.938 -0.122 1 90.56 446 ALA A C 1
ATOM 3377 O O . ALA A 1 446 ? -2.924 44.906 0.662 1 90.56 446 ALA A O 1
ATOM 3378 N N . TYR A 1 447 ? -4.527 43.906 -0.471 1 92.88 447 TYR A N 1
ATOM 3379 C CA . TYR A 1 447 ? -4.336 42.625 0.249 1 92.88 447 TYR A CA 1
ATOM 3380 C C . TYR A 1 447 ? -3.781 41.562 -0.673 1 92.88 447 TYR A C 1
ATOM 3382 O O . TYR A 1 447 ? -3.596 40.406 -0.256 1 92.88 447 TYR A O 1
ATOM 3390 N N . ILE A 1 448 ? -3.529 41.875 -1.936 1 95.88 448 ILE A N 1
ATOM 3391 C CA . ILE A 1 448 ? -3.105 40.875 -2.91 1 95.88 448 ILE A CA 1
ATOM 3392 C C . ILE A 1 448 ? -1.82 41.344 -3.596 1 95.88 448 ILE A C 1
ATOM 3394 O O . ILE A 1 448 ? -1.758 42.469 -4.133 1 95.88 448 ILE A O 1
ATOM 3398 N N . LYS A 1 449 ? -0.833 40.562 -3.529 1 96.44 449 LYS A N 1
ATOM 3399 C CA . LYS A 1 449 ? 0.363 40.781 -4.34 1 96.44 449 LYS A CA 1
ATOM 3400 C C . LYS A 1 449 ? 0.289 39.969 -5.637 1 96.44 449 LYS A C 1
ATOM 3402 O O . LYS A 1 449 ? -0.017 38.781 -5.621 1 96.44 449 LYS A O 1
ATOM 3407 N N . CYS A 1 450 ? 0.542 40.594 -6.727 1 96.56 450 CYS A N 1
ATOM 3408 C CA . CYS A 1 450 ? 0.455 39.938 -8.023 1 96.56 450 CYS A CA 1
ATOM 3409 C C . CYS A 1 450 ? 1.843 39.625 -8.562 1 96.56 450 CYS A C 1
ATOM 3411 O O . CYS A 1 450 ? 2.744 40.469 -8.523 1 96.56 450 CYS A O 1
ATOM 3413 N N . LEU A 1 451 ? 2.012 38.406 -8.945 1 97.25 451 LEU A N 1
ATOM 3414 C CA . LEU A 1 451 ? 3.17 37.969 -9.711 1 97.25 451 LEU A CA 1
ATOM 3415 C C . LEU A 1 451 ? 2.764 37.594 -11.125 1 97.25 451 LEU A C 1
ATOM 3417 O O . LEU A 1 451 ? 1.967 36.656 -11.32 1 97.25 451 LEU A O 1
ATOM 3421 N N . GLY A 1 452 ? 3.367 38.25 -12.094 1 95.88 452 GLY A N 1
ATOM 3422 C CA . GLY A 1 452 ? 2.893 38.125 -13.461 1 95.88 452 GLY A CA 1
ATOM 3423 C C . GLY A 1 452 ? 3.877 37.406 -14.375 1 95.88 452 GLY A C 1
ATOM 3424 O O . GLY A 1 452 ? 4.891 36.906 -13.914 1 95.88 452 GLY A O 1
ATOM 3425 N N . PRO A 1 453 ? 3.492 37.375 -15.641 1 94.25 453 PRO A N 1
ATOM 3426 C CA . PRO A 1 453 ? 4.305 36.688 -16.641 1 94.25 453 PRO A CA 1
ATOM 3427 C C . PRO A 1 453 ? 5.73 37.219 -16.719 1 94.25 453 PRO A C 1
ATOM 3429 O O . PRO A 1 453 ? 6.66 36.469 -17.031 1 94.25 453 PRO A O 1
ATOM 3432 N N . ASN A 1 454 ? 5.891 38.406 -16.438 1 94.5 454 ASN A N 1
ATOM 3433 C CA . ASN A 1 454 ? 7.203 39.031 -16.562 1 94.5 454 ASN A CA 1
ATOM 3434 C C . ASN A 1 454 ? 8.094 38.75 -15.367 1 94.5 454 ASN A C 1
ATOM 3436 O O . ASN A 1 454 ? 9.281 39.062 -15.375 1 94.5 454 ASN A O 1
ATOM 3440 N N . ASP A 1 455 ? 7.562 38.094 -14.391 1 95.94 455 ASP A N 1
ATOM 3441 C CA . ASP A 1 455 ? 8.336 37.781 -13.188 1 95.94 455 ASP A CA 1
ATOM 3442 C C . ASP A 1 455 ? 9.086 36.469 -13.344 1 95.94 455 ASP A C 1
ATOM 3444 O O . ASP A 1 455 ? 9.836 36.062 -12.453 1 95.94 455 ASP A O 1
ATOM 3448 N N . GLY A 1 456 ? 8.93 35.781 -14.453 1 95.44 456 GLY A N 1
ATOM 3449 C CA . GLY A 1 456 ? 9.648 34.562 -14.703 1 95.44 456 GLY A CA 1
ATOM 3450 C C . GLY A 1 456 ? 9.109 33.375 -13.906 1 95.44 456 GLY A C 1
ATOM 3451 O O . GLY A 1 456 ? 9.859 32.688 -13.219 1 95.44 456 GLY A O 1
ATOM 3452 N N . ILE A 1 457 ? 7.809 33.156 -14.031 1 96.56 457 ILE A N 1
ATOM 3453 C CA . ILE A 1 457 ? 7.164 32.031 -13.32 1 96.56 457 ILE A CA 1
ATOM 3454 C C . ILE A 1 457 ? 7.438 30.734 -14.055 1 96.56 457 ILE A C 1
ATOM 3456 O O . ILE A 1 457 ? 7.078 30.578 -15.227 1 96.56 457 ILE A O 1
ATOM 3460 N N . VAL A 1 458 ? 8.086 29.766 -13.367 1 96.12 458 VAL A N 1
ATOM 3461 C CA . VAL A 1 458 ? 8.398 28.453 -13.922 1 96.12 458 VAL A CA 1
ATOM 3462 C C . VAL A 1 458 ? 7.898 27.359 -12.969 1 96.12 458 VAL A C 1
ATOM 3464 O O . VAL A 1 458 ? 8.117 27.438 -11.758 1 96.12 458 VAL A O 1
ATOM 3467 N N . SER A 1 459 ? 7.145 26.391 -13.547 1 95.75 459 SER A N 1
ATOM 3468 C CA . SER A 1 459 ? 6.703 25.25 -12.75 1 95.75 459 SER A CA 1
ATOM 3469 C C . SER A 1 459 ? 7.434 23.969 -13.164 1 95.75 459 SER A C 1
ATOM 3471 O O . SER A 1 459 ? 7.957 23.875 -14.273 1 95.75 459 SER A O 1
ATOM 3473 N N . PHE A 1 460 ? 7.625 22.984 -12.297 1 92.75 460 PHE A N 1
ATOM 3474 C CA . PHE A 1 460 ? 8.266 21.719 -12.633 1 92.75 460 PHE A CA 1
ATOM 3475 C C . PHE A 1 460 ? 7.488 20.547 -12.055 1 92.75 460 PHE A C 1
ATOM 3477 O O . PHE A 1 460 ? 8.023 19.438 -11.922 1 92.75 460 PHE A O 1
ATOM 3484 N N . GLY A 1 461 ? 6.27 20.688 -11.766 1 89.5 461 GLY A N 1
ATOM 3485 C CA . GLY A 1 461 ? 5.371 19.625 -11.344 1 89.5 461 GLY A CA 1
ATOM 3486 C C . GLY A 1 461 ? 4.18 19.453 -12.273 1 89.5 461 GLY A C 1
ATOM 3487 O O . GLY A 1 461 ? 3.709 20.422 -12.875 1 89.5 461 GLY A O 1
ATOM 3488 N N . GLN A 1 462 ? 3.646 18.266 -12.352 1 90 462 GLN A N 1
ATOM 3489 C CA . GLN A 1 462 ? 2.535 17.953 -13.25 1 90 462 GLN A CA 1
ATOM 3490 C C . GLN A 1 462 ? 1.262 18.672 -12.812 1 90 462 GLN A C 1
ATOM 3492 O O . GLN A 1 462 ? 0.375 18.922 -13.625 1 90 462 GLN A O 1
ATOM 3497 N N . GLN A 1 463 ? 1.213 19.047 -11.555 1 92.12 463 GLN A N 1
ATOM 3498 C CA . GLN A 1 463 ? 0.007 19.656 -11 1 92.12 463 GLN A CA 1
ATOM 3499 C C . GLN A 1 463 ? -0.235 21.031 -11.602 1 92.12 463 GLN A C 1
ATOM 3501 O O . GLN A 1 463 ? -1.346 21.562 -11.531 1 92.12 463 GLN A O 1
ATOM 3506 N N . TRP A 1 464 ? 0.773 21.594 -12.203 1 95.62 464 TRP A N 1
ATOM 3507 C CA . TRP A 1 464 ? 0.676 22.953 -12.727 1 95.62 464 TRP A CA 1
ATOM 3508 C C . TRP A 1 464 ? 0.437 22.938 -14.234 1 95.62 464 TRP A C 1
ATOM 3510 O O . TRP A 1 464 ? 0.387 24 -14.867 1 95.62 464 TRP A O 1
ATOM 3520 N N . GLU A 1 465 ? 0.319 21.734 -14.805 1 93.94 465 GLU A N 1
ATOM 3521 C CA . GLU A 1 465 ? 0.07 21.641 -16.234 1 93.94 465 GLU A CA 1
ATOM 3522 C C . GLU A 1 465 ? -1.229 22.344 -16.625 1 93.94 465 GLU A C 1
ATOM 3524 O O . GLU A 1 465 ? -2.273 22.109 -16.016 1 93.94 465 GLU A O 1
ATOM 3529 N N . GLY A 1 466 ? -1.105 23.219 -17.531 1 94.38 466 GLY A N 1
ATOM 3530 C CA . GLY A 1 466 ? -2.27 23.906 -18.078 1 94.38 466 GLY A CA 1
ATOM 3531 C C . GLY A 1 466 ? -2.781 25.016 -17.188 1 94.38 466 GLY A C 1
ATOM 3532 O O . GLY A 1 466 ? -3.836 25.594 -17.438 1 94.38 466 GLY A O 1
ATOM 3533 N N . VAL A 1 467 ? -2.084 25.359 -16.125 1 96.31 467 VAL A N 1
ATOM 3534 C CA . VAL A 1 467 ? -2.537 26.406 -15.203 1 96.31 467 VAL A CA 1
ATOM 3535 C C . VAL A 1 467 ? -2.123 27.766 -15.727 1 96.31 467 VAL A C 1
ATOM 3537 O O . VAL A 1 467 ? -0.932 28.047 -15.875 1 96.31 467 VAL A O 1
ATOM 3540 N N . ASP A 1 468 ? -3.072 28.672 -15.93 1 95.62 468 ASP A N 1
ATOM 3541 C CA . ASP A 1 468 ? -2.832 30.016 -16.438 1 95.62 468 ASP A CA 1
ATOM 3542 C C . ASP A 1 468 ? -2.748 31.016 -15.289 1 95.62 468 ASP A C 1
ATOM 3544 O O . ASP A 1 468 ? -2.066 32.031 -15.406 1 95.62 468 ASP A O 1
ATOM 3548 N N . ALA A 1 469 ? -3.465 30.781 -14.266 1 96.12 469 ALA A N 1
ATOM 3549 C CA . ALA A 1 469 ? -3.461 31.656 -13.094 1 96.12 469 ALA A CA 1
ATOM 3550 C C . ALA A 1 469 ? -3.914 30.906 -11.844 1 96.12 469 ALA A C 1
ATOM 3552 O O . ALA A 1 469 ? -4.605 29.891 -11.938 1 96.12 469 ALA A O 1
ATOM 3553 N N . ALA A 1 470 ? -3.504 31.375 -10.703 1 97 470 ALA A N 1
ATOM 3554 C CA . ALA A 1 470 ? -3.889 30.797 -9.43 1 97 470 ALA A CA 1
ATOM 3555 C C . ALA A 1 470 ? -3.855 31.828 -8.312 1 97 470 ALA A C 1
ATOM 3557 O O . ALA A 1 470 ? -3.051 32.75 -8.352 1 97 470 ALA A O 1
ATOM 3558 N N . LEU A 1 471 ? -4.746 31.703 -7.371 1 96.88 471 LEU A N 1
ATOM 3559 C CA . LEU A 1 471 ? -4.758 32.531 -6.164 1 96.88 471 LEU A CA 1
ATOM 3560 C C . LEU A 1 471 ? -4.324 31.703 -4.949 1 96.88 471 LEU A C 1
ATOM 3562 O O . LEU A 1 471 ? -4.844 30.609 -4.719 1 96.88 471 LEU A O 1
ATOM 3566 N N . VAL A 1 472 ? -3.355 32.219 -4.207 1 97.5 472 VAL A N 1
ATOM 3567 C CA . VAL A 1 472 ? -2.791 31.531 -3.053 1 97.5 472 VAL A CA 1
ATOM 3568 C C . VAL A 1 472 ? -3.133 32.281 -1.776 1 97.5 472 VAL A C 1
ATOM 3570 O O . VAL A 1 472 ? -2.932 33.5 -1.702 1 97.5 472 VAL A O 1
ATOM 3573 N N . ARG A 1 473 ? -3.605 31.562 -0.78 1 96.94 473 ARG A N 1
ATOM 3574 C CA . ARG A 1 473 ? -3.918 32.125 0.531 1 96.94 473 ARG A CA 1
ATOM 3575 C C . ARG A 1 473 ? -2.646 32.438 1.316 1 96.94 473 ARG A C 1
ATOM 3577 O O . ARG A 1 473 ? -1.578 31.906 1.003 1 96.94 473 ARG A O 1
ATOM 3584 N N . PRO A 1 474 ? -2.785 33.219 2.381 1 96.88 474 PRO A N 1
ATOM 3585 C CA . PRO A 1 474 ? -1.624 33.5 3.217 1 96.88 474 PRO A CA 1
ATOM 3586 C C . PRO A 1 474 ? -1.006 32.281 3.85 1 96.88 474 PRO A C 1
ATOM 3588 O O . PRO A 1 474 ? 0.183 32.281 4.184 1 96.88 474 PRO A O 1
ATOM 3591 N N . ASP A 1 475 ? -1.775 31.203 4.043 1 96.75 475 ASP A N 1
ATOM 3592 C CA . ASP A 1 475 ? -1.226 29.969 4.605 1 96.75 475 ASP A CA 1
ATOM 3593 C C . ASP A 1 475 ? -0.703 29.047 3.506 1 96.75 475 ASP A C 1
ATOM 3595 O O . ASP A 1 475 ? -0.576 27.844 3.711 1 96.75 475 ASP A O 1
ATOM 3599 N N . ALA A 1 476 ? -0.515 29.531 2.311 1 97.06 476 ALA A N 1
ATOM 3600 C CA . ALA A 1 476 ? 0.202 28.938 1.19 1 97.06 476 ALA A CA 1
ATOM 3601 C C . ALA A 1 476 ? -0.67 27.906 0.47 1 97.06 476 ALA A C 1
ATOM 3603 O O . ALA A 1 476 ? -0.167 27.094 -0.302 1 97.06 476 ALA A O 1
ATOM 3604 N N . ARG A 1 477 ? -1.987 27.953 0.702 1 97 477 ARG A N 1
ATOM 3605 C CA . ARG A 1 477 ? -2.898 27.047 0.007 1 97 477 ARG A CA 1
ATOM 3606 C C . ARG A 1 477 ? -3.486 27.703 -1.234 1 97 477 ARG A C 1
ATOM 3608 O O . ARG A 1 477 ? -3.873 28.875 -1.196 1 97 477 ARG A O 1
ATOM 3615 N N . VAL A 1 478 ? -3.549 26.938 -2.281 1 97.06 478 VAL A N 1
ATOM 3616 C CA . VAL A 1 478 ? -4.207 27.406 -3.496 1 97.06 478 VAL A CA 1
ATOM 3617 C C . VAL A 1 478 ? -5.719 27.375 -3.309 1 97.06 478 VAL A C 1
ATOM 3619 O O . VAL A 1 478 ? -6.281 26.375 -2.877 1 97.06 478 VAL A O 1
ATOM 3622 N N . VAL A 1 479 ? -6.348 28.516 -3.65 1 95.31 479 VAL A N 1
ATOM 3623 C CA . VAL A 1 479 ? -7.781 28.547 -3.373 1 95.31 479 VAL A CA 1
ATOM 3624 C C . VAL A 1 479 ? -8.555 28.812 -4.668 1 95.31 479 VAL A C 1
ATOM 3626 O O . VAL A 1 479 ? -9.781 28.688 -4.703 1 95.31 479 VAL A O 1
ATOM 3629 N N . TRP A 1 480 ? -7.922 29.141 -5.754 1 94.31 480 TRP A N 1
ATOM 3630 C CA . TRP A 1 480 ? -8.523 29.375 -7.062 1 94.31 480 TRP A CA 1
ATOM 3631 C C . TRP A 1 480 ? -7.531 29.094 -8.18 1 94.31 480 TRP A C 1
ATOM 3633 O O . TRP A 1 480 ? -6.348 29.422 -8.062 1 94.31 480 TRP A O 1
ATOM 3643 N N . VAL A 1 481 ? -8.008 28.391 -9.227 1 94.81 481 VAL A N 1
ATOM 3644 C CA . VAL A 1 481 ? -7.16 28.047 -10.367 1 94.81 481 VAL A CA 1
ATOM 3645 C C . VAL A 1 481 ? -7.91 28.312 -11.664 1 94.81 481 VAL A C 1
ATOM 3647 O O . VAL A 1 481 ? -9.117 28.078 -11.758 1 94.81 481 VAL A O 1
ATOM 3650 N N . CYS A 1 482 ? -7.215 28.984 -12.602 1 93.75 482 CYS A N 1
ATOM 3651 C CA . CYS A 1 482 ? -7.664 29.109 -13.984 1 93.75 482 CYS A CA 1
ATOM 3652 C C . CYS A 1 482 ? -6.754 28.312 -14.922 1 93.75 482 CYS A C 1
ATOM 3654 O O . CYS A 1 482 ? -5.57 28.641 -15.055 1 93.75 482 CYS A O 1
ATOM 3656 N N . ARG A 1 483 ? -7.332 27.25 -15.516 1 93.5 483 ARG A N 1
ATOM 3657 C CA . ARG A 1 483 ? -6.562 26.5 -16.484 1 93.5 483 ARG A CA 1
ATOM 3658 C C . ARG A 1 483 ? -6.926 26.906 -17.922 1 93.5 483 ARG A C 1
ATOM 3660 O O . ARG A 1 483 ? -7.922 27.594 -18.125 1 93.5 483 ARG A O 1
ATOM 3667 N N . ASP A 1 484 ? -6.07 26.516 -18.859 1 88.75 484 ASP A N 1
ATOM 3668 C CA . ASP A 1 484 ? -6.281 26.875 -20.266 1 88.75 484 ASP A CA 1
ATOM 3669 C C . ASP A 1 484 ? -7.59 26.281 -20.797 1 88.75 484 ASP A C 1
ATOM 3671 O O . ASP A 1 484 ? -8.219 26.859 -21.688 1 88.75 484 ASP A O 1
ATOM 3675 N N . SER A 1 485 ? -8.039 25.188 -20.172 1 80.94 485 SER A N 1
ATOM 3676 C CA . SER A 1 485 ? -9.273 24.547 -20.578 1 80.94 485 SER A CA 1
ATOM 3677 C C . SER A 1 485 ? -10.484 25.219 -19.938 1 80.94 485 SER A C 1
ATOM 3679 O O . SER A 1 485 ? -11.625 24.953 -20.344 1 80.94 485 SER A O 1
ATOM 3681 N N . SER A 1 486 ? -10.32 26.188 -19.031 1 79.12 486 SER A N 1
ATOM 3682 C CA . SER A 1 486 ? -11.406 26.844 -18.312 1 79.12 486 SER A CA 1
ATOM 3683 C C . SER A 1 486 ? -12.055 27.922 -19.172 1 79.12 486 SER A C 1
ATOM 3685 O O . SER A 1 486 ? -11.375 28.656 -19.875 1 79.12 486 SER A O 1
ATOM 3687 N N . PRO A 1 487 ? -13.391 27.922 -19.156 1 79.56 487 PRO A N 1
ATOM 3688 C CA . PRO A 1 487 ? -14.047 29.031 -19.844 1 79.56 487 PRO A CA 1
ATOM 3689 C C . PRO A 1 487 ? -13.703 30.391 -19.25 1 79.56 487 PRO A C 1
ATOM 3691 O O . PRO A 1 487 ? -13.844 30.594 -18.047 1 79.56 487 PRO A O 1
ATOM 3694 N N . ARG A 1 488 ? -13.328 31.328 -20.062 1 79.06 488 ARG A N 1
ATOM 3695 C CA . ARG A 1 488 ? -12.836 32.625 -19.625 1 79.06 488 ARG A CA 1
ATOM 3696 C C . ARG A 1 488 ? -13.984 33.5 -19.156 1 79.06 488 ARG A C 1
ATOM 3698 O O . ARG A 1 488 ? -13.781 34.438 -18.344 1 79.06 488 ARG A O 1
ATOM 3705 N N . GLU A 1 489 ? -15.148 33.188 -19.562 1 80.5 489 GLU A N 1
ATOM 3706 C CA . GLU A 1 489 ? -16.312 34.031 -19.281 1 80.5 489 GLU A CA 1
ATOM 3707 C C . GLU A 1 489 ? -16.641 34.031 -17.781 1 80.5 489 GLU A C 1
ATOM 3709 O O . GLU A 1 489 ? -17.25 34.969 -17.281 1 80.5 489 GLU A O 1
ATOM 3714 N N . HIS A 1 490 ? -16.188 33.031 -17.094 1 84.38 490 HIS A N 1
ATOM 3715 C CA . HIS A 1 490 ? -16.609 32.906 -15.695 1 84.38 490 HIS A CA 1
ATOM 3716 C C . HIS A 1 490 ? -15.461 33.25 -14.742 1 84.38 490 HIS A C 1
ATOM 3718 O O . HIS A 1 490 ? -15.617 33.156 -13.523 1 84.38 490 HIS A O 1
ATOM 3724 N N . ILE A 1 491 ? -14.453 33.781 -15.297 1 87.38 491 ILE A N 1
ATOM 3725 C CA . ILE A 1 491 ? -13.266 34.031 -14.492 1 87.38 491 ILE A CA 1
ATOM 3726 C C . ILE A 1 491 ? -13.555 35.156 -13.5 1 87.38 491 ILE A C 1
ATOM 3728 O O . ILE A 1 491 ? -13.273 35.031 -12.305 1 87.38 491 ILE A O 1
ATOM 3732 N N . HIS A 1 492 ? -14.195 36.219 -13.969 1 88 492 HIS A N 1
ATOM 3733 C CA . HIS A 1 492 ? -14.469 37.406 -13.133 1 88 492 HIS A CA 1
ATOM 3734 C C . HIS A 1 492 ? -15.383 37.031 -11.969 1 88 492 HIS A C 1
ATOM 3736 O O . HIS A 1 492 ? -15.078 37.344 -10.812 1 88 492 HIS A O 1
ATOM 3742 N N . LEU A 1 493 ? -16.359 36.312 -12.281 1 86.88 493 LEU A N 1
ATOM 3743 C CA . LEU A 1 493 ? -17.344 35.969 -11.258 1 86.88 493 LEU A CA 1
ATOM 3744 C C . LEU A 1 493 ? -16.734 35 -10.234 1 86.88 493 LEU A C 1
ATOM 3746 O O . LEU A 1 493 ? -17 35.125 -9.031 1 86.88 493 LEU A O 1
ATOM 3750 N N . SER A 1 494 ? -15.977 34.156 -10.688 1 88.75 494 SER A N 1
ATOM 3751 C CA . SER A 1 494 ? -15.461 33.094 -9.805 1 88.75 494 SER A CA 1
ATOM 3752 C C . SER A 1 494 ? -14.438 33.656 -8.828 1 88.75 494 SER A C 1
ATOM 3754 O O . SER A 1 494 ? -14.5 33.375 -7.625 1 88.75 494 SER A O 1
ATOM 3756 N N . ILE A 1 495 ? -13.57 34.469 -9.297 1 90.69 495 ILE A N 1
ATOM 3757 C CA . ILE A 1 495 ? -12.508 34.969 -8.43 1 90.69 495 ILE A CA 1
ATOM 3758 C C . ILE A 1 495 ? -13.07 36.031 -7.492 1 90.69 495 ILE A C 1
ATOM 3760 O O . ILE A 1 495 ? -12.664 36.125 -6.328 1 90.69 495 ILE A O 1
ATOM 3764 N N . ARG A 1 496 ? -13.984 36.812 -7.91 1 88.88 496 ARG A N 1
ATOM 3765 C CA . ARG A 1 496 ? -14.562 37.844 -7.066 1 88.88 496 ARG A CA 1
ATOM 3766 C C . ARG A 1 496 ? -15.375 37.25 -5.926 1 88.88 496 ARG A C 1
ATOM 3768 O O . ARG A 1 496 ? -15.289 37.719 -4.785 1 88.88 496 ARG A O 1
ATOM 3775 N N . LYS A 1 497 ? -16.125 36.312 -6.312 1 87.81 497 LYS A N 1
ATOM 3776 C CA . LYS A 1 497 ? -16.906 35.656 -5.281 1 87.81 497 LYS A CA 1
ATOM 3777 C C . LYS A 1 497 ? -16 35.094 -4.172 1 87.81 497 LYS A C 1
ATOM 3779 O O . LYS A 1 497 ? -16.312 35.25 -2.988 1 87.81 497 LYS A O 1
ATOM 3784 N N . LEU A 1 498 ? -14.945 34.562 -4.551 1 90.56 498 LEU A N 1
ATOM 3785 C CA . LEU A 1 498 ? -14 33.969 -3.598 1 90.56 498 LEU A CA 1
ATOM 3786 C C . LEU A 1 498 ? -13.367 35.062 -2.734 1 90.56 498 LEU A C 1
ATOM 3788 O O . LEU A 1 498 ? -13.242 34.906 -1.518 1 90.56 498 LEU A O 1
ATOM 3792 N N . LEU A 1 499 ? -12.992 36.094 -3.334 1 90.19 499 LEU A N 1
ATOM 3793 C CA . LEU A 1 499 ? -12.328 37.188 -2.619 1 90.19 499 LEU A CA 1
ATOM 3794 C C . LEU A 1 499 ? -13.289 37.875 -1.656 1 90.19 499 LEU A C 1
ATOM 3796 O O . LEU A 1 499 ? -12.883 38.312 -0.572 1 90.19 499 LEU A O 1
ATOM 3800 N N . GLU A 1 500 ? -14.5 37.938 -2.041 1 86.06 500 GLU A N 1
ATOM 3801 C CA . GLU A 1 500 ? -15.508 38.5 -1.146 1 86.06 500 GLU A CA 1
ATOM 3802 C C . GLU A 1 500 ? -15.68 37.625 0.099 1 86.06 500 GLU A C 1
ATOM 3804 O O . GLU A 1 500 ? -15.953 38.125 1.187 1 86.06 500 GLU A O 1
ATOM 3809 N N . GLU A 1 501 ? -15.438 36.406 -0.138 1 85.56 501 GLU A N 1
ATOM 3810 C CA . GLU A 1 501 ? -15.586 35.438 0.962 1 85.56 501 GLU A CA 1
ATOM 3811 C C . GLU A 1 501 ? -14.367 35.469 1.875 1 85.56 501 GLU A C 1
ATOM 3813 O O . GLU A 1 501 ? -14.484 35.25 3.082 1 85.56 501 GLU A O 1
ATOM 3818 N N . LEU A 1 502 ? -13.211 35.844 1.333 1 88.38 502 LEU A N 1
ATOM 3819 C CA . LEU A 1 502 ? -11.977 35.562 2.07 1 88.38 502 LEU A CA 1
ATOM 3820 C C . LEU A 1 502 ? -11.297 36.875 2.482 1 88.38 502 LEU A C 1
ATOM 3822 O O . LEU A 1 502 ? -10.438 36.875 3.359 1 88.38 502 LEU A O 1
ATOM 3826 N N . CYS A 1 503 ? -11.555 37.969 1.897 1 81.75 503 CYS A N 1
ATOM 3827 C CA . CYS A 1 503 ? -10.836 39.219 2.145 1 81.75 503 CYS A CA 1
ATOM 3828 C C . CYS A 1 503 ? -11.773 40.281 2.689 1 81.75 503 CYS A C 1
ATOM 3830 O O . CYS A 1 503 ? -11.633 40.688 3.836 1 81.75 503 CYS A O 1
ATOM 3832 N N . LYS A 1 504 ? -12.227 41.125 1.839 1 72.94 504 LYS A N 1
ATOM 3833 C CA . LYS A 1 504 ? -13.039 42.281 2.27 1 72.94 504 LYS A CA 1
ATOM 3834 C C . LYS A 1 504 ? -14.406 42.25 1.587 1 72.94 504 LYS A C 1
ATOM 3836 O O . LYS A 1 504 ? -14.508 41.938 0.4 1 72.94 504 LYS A O 1
ATOM 3841 N N . GLU A 1 505 ? -15.289 42.469 2.59 1 68.19 505 GLU A N 1
ATOM 3842 C CA . GLU A 1 505 ? -16.594 42.719 1.981 1 68.19 505 GLU A CA 1
ATOM 3843 C C . GLU A 1 505 ? -16.594 44.062 1.246 1 68.19 505 GLU A C 1
ATOM 3845 O O . GLU A 1 505 ? -16.141 45.094 1.788 1 68.19 505 GLU A O 1
ATOM 3850 N N . ILE A 1 506 ? -16.641 44.094 0.039 1 57.94 506 ILE A N 1
ATOM 3851 C CA . ILE A 1 506 ? -16.75 45.344 -0.727 1 57.94 506 ILE A CA 1
ATOM 3852 C C . ILE A 1 506 ? -18.203 45.75 -0.825 1 57.94 506 ILE A C 1
ATOM 3854 O O . ILE A 1 506 ? -19.094 44.938 -1.062 1 57.94 506 ILE A O 1
ATOM 3858 N N . MET B 1 1 ? 4.141 -50.031 -19.859 1 81.5 1 MET B N 1
ATOM 3859 C CA . MET B 1 1 ? 4.234 -49.281 -18.609 1 81.5 1 MET B CA 1
ATOM 3860 C C . MET B 1 1 ? 4.137 -47.781 -18.891 1 81.5 1 MET B C 1
ATOM 3862 O O . MET B 1 1 ? 4.859 -47.25 -19.734 1 81.5 1 MET B O 1
ATOM 3866 N N . PRO B 1 2 ? 3.148 -47.219 -18.188 1 89.5 2 PRO B N 1
ATOM 3867 C CA . PRO B 1 2 ? 3.047 -45.781 -18.438 1 89.5 2 PRO B CA 1
ATOM 3868 C C . PRO B 1 2 ? 4.301 -45 -18.016 1 89.5 2 PRO B C 1
ATOM 3870 O O . PRO B 1 2 ? 5.078 -45.5 -17.203 1 89.5 2 PRO B O 1
ATOM 3873 N N . ASP B 1 3 ? 4.496 -43.906 -18.672 1 93.44 3 ASP B N 1
ATOM 3874 C CA . ASP B 1 3 ? 5.617 -43.062 -18.312 1 93.44 3 ASP B CA 1
ATOM 3875 C C . ASP B 1 3 ? 5.371 -42.375 -16.969 1 93.44 3 ASP B C 1
ATOM 3877 O O . ASP B 1 3 ? 6.285 -42.281 -16.141 1 93.44 3 ASP B O 1
ATOM 3881 N N . ILE B 1 4 ? 4.16 -41.969 -16.781 1 98.19 4 ILE B N 1
ATOM 3882 C CA . ILE B 1 4 ? 3.865 -41.188 -15.609 1 98.19 4 ILE B CA 1
ATOM 3883 C C . ILE B 1 4 ? 2.506 -41.594 -15.039 1 98.19 4 ILE B C 1
ATOM 3885 O O . ILE B 1 4 ? 1.547 -41.781 -15.781 1 98.19 4 ILE B O 1
ATOM 3889 N N . ILE B 1 5 ? 2.371 -41.688 -13.734 1 98.75 5 ILE B N 1
ATOM 3890 C CA . ILE B 1 5 ? 1.116 -41.812 -13 1 98.75 5 ILE B CA 1
ATOM 3891 C C . ILE B 1 5 ? 0.802 -40.531 -12.281 1 98.75 5 ILE B C 1
ATOM 3893 O O . ILE B 1 5 ? 1.68 -39.938 -11.648 1 98.75 5 ILE B O 1
ATOM 3897 N N . ILE B 1 6 ? -0.367 -40.031 -12.438 1 98.88 6 ILE B N 1
ATOM 3898 C CA . ILE B 1 6 ? -0.867 -38.875 -11.703 1 98.88 6 ILE B CA 1
ATOM 3899 C C . ILE B 1 6 ? -1.995 -39.312 -10.766 1 98.88 6 ILE B C 1
ATOM 3901 O O . ILE B 1 6 ? -2.959 -39.938 -11.203 1 98.88 6 ILE B O 1
ATOM 3905 N N . VAL B 1 7 ? -1.84 -39.031 -9.508 1 98.81 7 VAL B N 1
ATOM 3906 C CA . VAL B 1 7 ? -2.9 -39.312 -8.547 1 98.81 7 VAL B CA 1
ATOM 3907 C C . VAL B 1 7 ? -3.666 -38.031 -8.219 1 98.81 7 VAL B C 1
ATOM 3909 O O . VAL B 1 7 ? -3.115 -37.125 -7.605 1 98.81 7 VAL B O 1
ATOM 3912 N N . GLY B 1 8 ? -4.918 -38 -8.555 1 98.19 8 GLY B N 1
ATOM 3913 C CA . GLY B 1 8 ? -5.766 -36.844 -8.398 1 98.19 8 GLY B CA 1
ATOM 3914 C C . GLY B 1 8 ? -6.234 -36.25 -9.727 1 98.19 8 GLY B C 1
ATOM 3915 O O . GLY B 1 8 ? -5.422 -35.844 -10.547 1 98.19 8 GLY B O 1
ATOM 3916 N N . ALA B 1 9 ? -7.504 -36.188 -9.93 1 97.25 9 ALA B N 1
ATOM 3917 C CA . ALA B 1 9 ? -8.086 -35.688 -11.164 1 97.25 9 ALA B CA 1
ATOM 3918 C C . ALA B 1 9 ? -8.758 -34.312 -10.938 1 97.25 9 ALA B C 1
ATOM 3920 O O . ALA B 1 9 ? -9.867 -34.094 -11.414 1 97.25 9 ALA B O 1
ATOM 3921 N N . GLY B 1 10 ? -8.109 -33.5 -10.094 1 95.81 10 GLY B N 1
ATOM 3922 C CA . GLY B 1 10 ? -8.453 -32.094 -10.047 1 95.81 10 GLY B CA 1
ATOM 3923 C C . GLY B 1 10 ? -7.863 -31.281 -11.188 1 95.81 10 GLY B C 1
ATOM 3924 O O . GLY B 1 10 ? -7.18 -31.844 -12.055 1 95.81 10 GLY B O 1
ATOM 3925 N N . PRO B 1 11 ? -8.086 -29.984 -11.188 1 96.19 11 PRO B N 1
ATOM 3926 C CA . PRO B 1 11 ? -7.609 -29.156 -12.297 1 96.19 11 PRO B CA 1
ATOM 3927 C C . PRO B 1 11 ? -6.102 -29.281 -12.508 1 96.19 11 PRO B C 1
ATOM 3929 O O . PRO B 1 11 ? -5.645 -29.375 -13.648 1 96.19 11 PRO B O 1
ATOM 3932 N N . THR B 1 12 ? -5.352 -29.297 -11.453 1 98.12 12 THR B N 1
ATOM 3933 C CA . THR B 1 12 ? -3.898 -29.375 -11.531 1 98.12 12 THR B CA 1
ATOM 3934 C C . THR B 1 12 ? -3.469 -30.688 -12.188 1 98.12 12 THR B C 1
ATOM 3936 O O . THR B 1 12 ? -2.67 -30.688 -13.125 1 98.12 12 THR B O 1
ATOM 3939 N N . GLY B 1 13 ? -4.004 -31.797 -11.703 1 98.75 13 GLY B N 1
ATOM 3940 C CA . GLY B 1 13 ? -3.658 -33.094 -12.242 1 98.75 13 GLY B CA 1
ATOM 3941 C C . GLY B 1 13 ? -4.094 -33.281 -13.688 1 98.75 13 GLY B C 1
ATOM 3942 O O . GLY B 1 13 ? -3.352 -33.844 -14.5 1 98.75 13 GLY B O 1
ATOM 3943 N N . LEU B 1 14 ? -5.254 -32.844 -13.992 1 98.56 14 LEU B N 1
ATOM 3944 C CA . LEU B 1 14 ? -5.781 -32.969 -15.344 1 98.56 14 LEU B CA 1
ATOM 3945 C C . LEU B 1 14 ? -4.973 -32.125 -16.328 1 98.56 14 LEU B C 1
ATOM 3947 O O . LEU B 1 14 ? -4.688 -32.594 -17.438 1 98.56 14 LEU B O 1
ATOM 3951 N N . TRP B 1 15 ? -4.625 -30.938 -15.93 1 98.69 15 TRP B N 1
ATOM 3952 C CA . TRP B 1 15 ? -3.797 -30.094 -16.797 1 98.69 15 TRP B CA 1
ATOM 3953 C C . TRP B 1 15 ? -2.438 -30.734 -17.031 1 98.69 15 TRP B C 1
ATOM 3955 O O . TRP B 1 15 ? -1.958 -30.781 -18.172 1 98.69 15 TRP B O 1
ATOM 3965 N N . LEU B 1 16 ? -1.845 -31.219 -15.969 1 98.88 16 LEU B N 1
ATOM 3966 C CA . LEU B 1 16 ? -0.562 -31.906 -16.094 1 98.88 16 LEU B CA 1
ATOM 3967 C C . LEU B 1 16 ? -0.668 -33.094 -17.047 1 98.88 16 LEU B C 1
ATOM 3969 O O . LEU B 1 16 ? 0.195 -33.281 -17.906 1 98.88 16 LEU B O 1
ATOM 3973 N N . ALA B 1 17 ? -1.717 -33.875 -16.891 1 98.88 17 ALA B N 1
ATOM 3974 C CA . ALA B 1 17 ? -1.941 -35.031 -17.75 1 98.88 17 ALA B CA 1
ATOM 3975 C C . ALA B 1 17 ? -2.037 -34.625 -19.203 1 98.88 17 ALA B C 1
ATOM 3977 O O . ALA B 1 17 ? -1.436 -35.25 -20.078 1 98.88 17 ALA B O 1
ATOM 3978 N N . LEU B 1 18 ? -2.756 -33.594 -19.422 1 98.69 18 LEU B N 1
ATOM 3979 C CA . LEU B 1 18 ? -2.961 -33.125 -20.797 1 98.69 18 LEU B CA 1
ATOM 3980 C C . LEU B 1 18 ? -1.643 -32.688 -21.422 1 98.69 18 LEU B C 1
ATOM 3982 O O . LEU B 1 18 ? -1.354 -33 -22.578 1 98.69 18 LEU B O 1
ATOM 3986 N N . GLU B 1 19 ? -0.848 -31.938 -20.688 1 98.38 19 GLU B N 1
ATOM 3987 C CA . GLU B 1 19 ? 0.449 -31.484 -21.172 1 98.38 19 GLU B CA 1
ATOM 3988 C C . GLU B 1 19 ? 1.358 -32.656 -21.516 1 98.38 19 GLU B C 1
ATOM 3990 O O . GLU B 1 19 ? 1.947 -32.688 -22.594 1 98.38 19 GLU B O 1
ATOM 3995 N N . LEU B 1 20 ? 1.436 -33.562 -20.641 1 98.56 20 LEU B N 1
ATOM 3996 C CA . LEU B 1 20 ? 2.336 -34.688 -20.812 1 98.56 20 LEU B CA 1
ATOM 3997 C C . LEU B 1 20 ? 1.897 -35.562 -21.984 1 98.56 20 LEU B C 1
ATOM 3999 O O . LEU B 1 20 ? 2.727 -36 -22.797 1 98.56 20 LEU B O 1
ATOM 4003 N N . ARG B 1 21 ? 0.625 -35.781 -22.031 1 98.06 21 ARG B N 1
ATOM 4004 C CA . ARG B 1 21 ? 0.112 -36.594 -23.125 1 98.06 21 ARG B CA 1
ATOM 4005 C C . ARG B 1 21 ? 0.313 -35.906 -24.469 1 98.06 21 ARG B C 1
ATOM 4007 O O . ARG B 1 21 ? 0.546 -36.562 -25.484 1 98.06 21 ARG B O 1
ATOM 4014 N N . SER B 1 22 ? 0.179 -34.656 -24.5 1 97.25 22 SER B N 1
ATOM 4015 C CA . SER B 1 22 ? 0.375 -33.875 -25.719 1 97.25 22 SER B CA 1
ATOM 4016 C C . SER B 1 22 ? 1.808 -34 -26.219 1 97.25 22 SER B C 1
ATOM 4018 O O . SER B 1 22 ? 2.066 -33.812 -27.406 1 97.25 22 SER B O 1
ATOM 4020 N N . ALA B 1 23 ? 2.703 -34.312 -25.344 1 96.5 23 ALA B N 1
ATOM 4021 C CA . ALA B 1 23 ? 4.102 -34.5 -25.719 1 96.5 23 ALA B CA 1
ATOM 4022 C C . ALA B 1 23 ? 4.383 -35.969 -26.094 1 96.5 23 ALA B C 1
ATOM 4024 O O . ALA B 1 23 ? 5.535 -36.344 -26.344 1 96.5 23 ALA B O 1
ATOM 4025 N N . GLY B 1 24 ? 3.389 -36.781 -26.047 1 96.62 24 GLY B N 1
ATOM 4026 C CA . GLY B 1 24 ? 3.518 -38.156 -26.516 1 96.62 24 GLY B CA 1
ATOM 4027 C C . GLY B 1 24 ? 3.814 -39.125 -25.406 1 96.62 24 GLY B C 1
ATOM 4028 O O . GLY B 1 24 ? 4.078 -40.312 -25.672 1 96.62 24 GLY B O 1
ATOM 4029 N N . LEU B 1 25 ? 3.742 -38.719 -24.203 1 98.06 25 LEU B N 1
ATOM 4030 C CA . LEU B 1 25 ? 4.02 -39.625 -23.094 1 98.06 25 LEU B CA 1
ATOM 4031 C C . LEU B 1 25 ? 2.779 -40.438 -22.734 1 98.06 25 LEU B C 1
ATOM 4033 O O . LEU B 1 25 ? 1.653 -39.969 -22.906 1 98.06 25 LEU B O 1
ATOM 4037 N N . GLU B 1 26 ? 2.994 -41.594 -22.266 1 98.31 26 GLU B N 1
ATOM 4038 C CA . GLU B 1 26 ? 1.898 -42.406 -21.75 1 98.31 26 GLU B CA 1
ATOM 4039 C C . GLU B 1 26 ? 1.556 -42.031 -20.312 1 98.31 26 GLU B C 1
ATOM 4041 O O . GLU B 1 26 ? 2.398 -42.125 -19.422 1 98.31 26 GLU B O 1
ATOM 4046 N N . VAL B 1 27 ? 0.298 -41.656 -20.094 1 98.56 27 VAL B N 1
ATOM 4047 C CA . VAL B 1 27 ? -0.097 -41.094 -18.812 1 98.56 27 VAL B CA 1
ATOM 4048 C C . VAL B 1 27 ? -1.311 -41.875 -18.281 1 98.56 27 VAL B C 1
ATOM 4050 O O . VAL B 1 27 ? -2.25 -42.156 -19.016 1 98.56 27 VAL B O 1
ATOM 4053 N N . THR B 1 28 ? -1.286 -42.188 -17.016 1 98.44 28 THR B N 1
ATOM 4054 C CA . THR B 1 28 ? -2.408 -42.781 -16.281 1 98.44 28 THR B CA 1
ATOM 4055 C C . THR B 1 28 ? -2.82 -41.875 -15.117 1 98.44 28 THR B C 1
ATOM 4057 O O . THR B 1 28 ? -1.978 -41.469 -14.32 1 98.44 28 THR B O 1
ATOM 4060 N N . VAL B 1 29 ? -4.117 -41.562 -15.016 1 98.69 29 VAL B N 1
ATOM 4061 C CA . VAL B 1 29 ? -4.637 -40.75 -13.914 1 98.69 29 VAL B CA 1
ATOM 4062 C C . VAL B 1 29 ? -5.477 -41.625 -12.984 1 98.69 29 VAL B C 1
ATOM 4064 O O . VAL B 1 29 ? -6.387 -42.344 -13.43 1 98.69 29 VAL B O 1
ATOM 4067 N N . ILE B 1 30 ? -5.137 -41.594 -11.75 1 98.31 30 ILE B N 1
ATOM 4068 C CA . ILE B 1 30 ? -5.855 -42.312 -10.719 1 98.31 30 ILE B CA 1
ATOM 4069 C C . ILE B 1 30 ? -6.637 -41.344 -9.836 1 98.31 30 ILE B C 1
ATOM 4071 O O . ILE B 1 30 ? -6.082 -40.344 -9.367 1 98.31 30 ILE B O 1
ATOM 4075 N N . GLU B 1 31 ? -7.891 -41.594 -9.648 1 97.62 31 GLU B N 1
ATOM 4076 C CA . GLU B 1 31 ? -8.773 -40.719 -8.867 1 97.62 31 GLU B CA 1
ATOM 4077 C C . GLU B 1 31 ? -9.672 -41.562 -7.941 1 97.62 31 GLU B C 1
ATOM 4079 O O . GLU B 1 31 ? -10.266 -42.531 -8.367 1 97.62 31 GLU B O 1
ATOM 4084 N N . LYS B 1 32 ? -9.727 -41.094 -6.723 1 95.62 32 LYS B N 1
ATOM 4085 C CA . LYS B 1 32 ? -10.469 -41.844 -5.719 1 95.62 32 LYS B CA 1
ATOM 4086 C C . LYS B 1 32 ? -11.977 -41.719 -5.941 1 95.62 32 LYS B C 1
ATOM 4088 O O . LYS B 1 32 ? -12.734 -42.625 -5.641 1 95.62 32 LYS B O 1
ATOM 4093 N N . ASN B 1 33 ? -12.453 -40.594 -6.406 1 93.5 33 ASN B N 1
ATOM 4094 C CA . ASN B 1 33 ? -13.883 -40.375 -6.586 1 93.5 33 ASN B CA 1
ATOM 4095 C C . ASN B 1 33 ? -14.383 -40.969 -7.898 1 93.5 33 ASN B C 1
ATOM 4097 O O . ASN B 1 33 ? -13.711 -40.875 -8.922 1 93.5 33 ASN B O 1
ATOM 4101 N N . ILE B 1 34 ? -15.539 -41.5 -7.848 1 91.19 34 ILE B N 1
ATOM 4102 C CA . ILE B 1 34 ? -16.156 -42.031 -9.055 1 91.19 34 ILE B CA 1
ATOM 4103 C C . ILE B 1 34 ? -16.938 -40.938 -9.766 1 91.19 34 ILE B C 1
ATOM 4105 O O . ILE B 1 34 ? -16.875 -40.781 -10.984 1 91.19 34 ILE B O 1
ATOM 4109 N N . ASN B 1 35 ? -17.688 -40.156 -8.898 1 83.44 35 ASN B N 1
ATOM 4110 C CA . ASN B 1 35 ? -18.484 -39.062 -9.43 1 83.44 35 ASN B CA 1
ATOM 4111 C C . ASN B 1 35 ? -17.875 -37.719 -9.039 1 83.44 35 ASN B C 1
ATOM 4113 O O . ASN B 1 35 ? -17.188 -37.594 -8.023 1 83.44 35 ASN B O 1
ATOM 4117 N N . ARG B 1 36 ? -18.219 -36.844 -9.977 1 78.5 36 ARG B N 1
ATOM 4118 C CA . ARG B 1 36 ? -17.734 -35.5 -9.695 1 78.5 36 ARG B CA 1
ATOM 4119 C C . ARG B 1 36 ? -18.719 -34.719 -8.836 1 78.5 36 ARG B C 1
ATOM 4121 O O . ARG B 1 36 ? -19.938 -34.875 -8.961 1 78.5 36 ARG B O 1
ATOM 4128 N N . ASP B 1 37 ? -18.109 -33.938 -7.949 1 75.75 37 ASP B N 1
ATOM 4129 C CA . ASP B 1 37 ? -18.891 -33.062 -7.078 1 75.75 37 ASP B CA 1
ATOM 4130 C C . ASP B 1 37 ? -19.297 -31.781 -7.797 1 75.75 37 ASP B C 1
ATOM 4132 O O . ASP B 1 37 ? -18.453 -31.141 -8.438 1 75.75 37 ASP B O 1
ATOM 4136 N N . ILE B 1 38 ? -20.547 -31.438 -7.758 1 71.56 38 ILE B N 1
ATOM 4137 C CA . ILE B 1 38 ? -21.031 -30.219 -8.406 1 71.56 38 ILE B CA 1
ATOM 4138 C C . ILE B 1 38 ? -20.609 -29 -7.602 1 71.56 38 ILE B C 1
ATOM 4140 O O . ILE B 1 38 ? -20.625 -27.875 -8.117 1 71.56 38 ILE B O 1
ATOM 4144 N N . ARG B 1 39 ? -20.438 -29.266 -6.422 1 71.88 39 ARG B N 1
ATOM 4145 C CA . ARG B 1 39 ? -19.938 -28.172 -5.586 1 71.88 39 ARG B CA 1
ATOM 4146 C C . ARG B 1 39 ? -18.547 -27.75 -6 1 71.88 39 ARG B C 1
ATOM 4148 O O . ARG B 1 39 ? -17.672 -28.594 -6.199 1 71.88 39 ARG B O 1
ATOM 4155 N N . SER B 1 40 ? -18.391 -26.422 -6.242 1 73.56 40 SER B N 1
ATOM 4156 C CA . SER B 1 40 ? -17.125 -25.906 -6.793 1 73.56 40 SER B CA 1
ATOM 4157 C C . SER B 1 40 ? -16.344 -25.141 -5.746 1 73.56 40 SER B C 1
ATOM 4159 O O . SER B 1 40 ? -16.75 -24.047 -5.336 1 73.56 40 SER B O 1
ATOM 4161 N N . ARG B 1 41 ? -15.234 -25.719 -5.305 1 72.44 41 ARG B N 1
ATOM 4162 C CA . ARG B 1 41 ? -14.352 -25.016 -4.375 1 72.44 41 ARG B CA 1
ATOM 4163 C C . ARG B 1 41 ? -13.773 -23.766 -5.012 1 72.44 41 ARG B C 1
ATOM 4165 O O . ARG B 1 41 ? -13.719 -22.703 -4.375 1 72.44 41 ARG B O 1
ATOM 4172 N N . ALA B 1 42 ? -13.406 -23.953 -6.195 1 78.38 42 ALA B N 1
ATOM 4173 C CA . ALA B 1 42 ? -12.961 -22.812 -6.98 1 78.38 42 ALA B CA 1
ATOM 4174 C C . ALA B 1 42 ? -14.008 -22.406 -8.008 1 78.38 42 ALA B C 1
ATOM 4176 O O . ALA B 1 42 ? -14.68 -23.266 -8.594 1 78.38 42 ALA B O 1
ATOM 4177 N N . ALA B 1 43 ? -14.164 -21.094 -8.117 1 83.06 43 ALA B N 1
ATOM 4178 C CA . ALA B 1 43 ? -15.164 -20.609 -9.07 1 83.06 43 ALA B CA 1
ATOM 4179 C C . ALA B 1 43 ? -14.578 -19.562 -10 1 83.06 43 ALA B C 1
ATOM 4181 O O . ALA B 1 43 ? -15.305 -18.953 -10.789 1 83.06 43 ALA B O 1
ATOM 4182 N N . ALA B 1 44 ? -13.273 -19.391 -9.883 1 88.5 44 ALA B N 1
ATOM 4183 C CA . ALA B 1 44 ? -12.648 -18.391 -10.742 1 88.5 44 ALA B CA 1
ATOM 4184 C C . ALA B 1 44 ? -11.352 -18.922 -11.352 1 88.5 44 ALA B C 1
ATOM 4186 O O . ALA B 1 44 ? -10.555 -19.562 -10.656 1 88.5 44 ALA B O 1
ATOM 4187 N N . MET B 1 45 ? -11.305 -18.781 -12.633 1 93.31 45 MET B N 1
ATOM 4188 C CA . MET B 1 45 ? -10.055 -19.031 -13.352 1 93.31 45 MET B CA 1
ATOM 4189 C C . MET B 1 45 ? -9.328 -17.719 -13.641 1 93.31 45 MET B C 1
ATOM 4191 O O . MET B 1 45 ? -9.805 -16.906 -14.438 1 93.31 45 MET B O 1
ATOM 4195 N N . ALA B 1 46 ? -8.25 -17.562 -13.047 1 96.44 46 ALA B N 1
ATOM 4196 C CA . ALA B 1 46 ? -7.504 -16.312 -13.211 1 96.44 46 ALA B CA 1
ATOM 4197 C C . ALA B 1 46 ? -6.992 -16.172 -14.641 1 96.44 46 ALA B C 1
ATOM 4199 O O . ALA B 1 46 ? -6.824 -17.172 -15.352 1 96.44 46 ALA B O 1
ATOM 4200 N N . ALA B 1 47 ? -6.664 -14.977 -15.023 1 97.56 47 ALA B N 1
ATOM 4201 C CA . ALA B 1 47 ? -6.168 -14.664 -16.359 1 97.56 47 ALA B CA 1
ATOM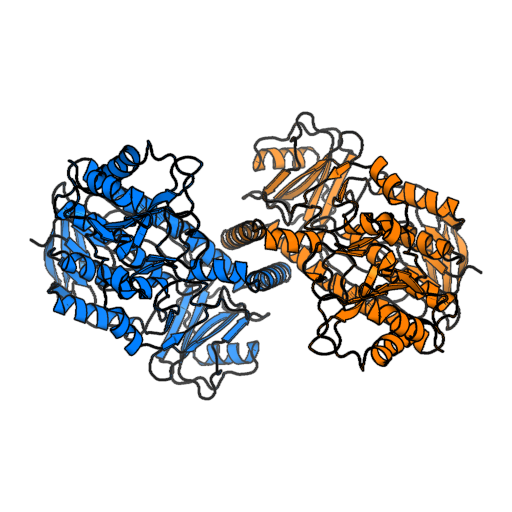 4202 C C . ALA B 1 47 ? -4.91 -15.461 -16.688 1 97.56 47 ALA B C 1
ATOM 4204 O O . ALA B 1 47 ? -4.688 -15.852 -17.828 1 97.56 47 ALA B O 1
ATOM 4205 N N . GLY B 1 48 ? -4.125 -15.68 -15.68 1 97.5 48 GLY B N 1
ATOM 4206 C CA . GLY B 1 48 ? -2.904 -16.438 -15.898 1 97.5 48 GLY B CA 1
ATOM 4207 C C . GLY B 1 48 ? -3.164 -17.875 -16.344 1 97.5 48 GLY B C 1
ATOM 4208 O O . GLY B 1 48 ? -2.436 -18.406 -17.172 1 97.5 48 GLY B O 1
ATOM 4209 N N . SER B 1 49 ? -4.148 -18.5 -15.758 1 97.19 49 SER B N 1
ATOM 4210 C CA . SER B 1 49 ? -4.547 -19.844 -16.172 1 97.19 49 SER B CA 1
ATOM 4211 C C . SER B 1 49 ? -5.145 -19.828 -17.578 1 97.19 49 SER B C 1
ATOM 4213 O O . SER B 1 49 ? -4.832 -20.703 -18.406 1 97.19 49 SER B O 1
ATOM 4215 N N . LEU B 1 50 ? -5.941 -18.844 -17.781 1 97.5 50 LEU B N 1
ATOM 4216 C CA . LEU B 1 50 ? -6.551 -18.719 -19.094 1 97.5 50 LEU B CA 1
ATOM 4217 C C . LEU B 1 50 ? -5.484 -18.531 -20.172 1 97.5 50 LEU B C 1
ATOM 4219 O O . LEU B 1 50 ? -5.598 -19.094 -21.266 1 97.5 50 LEU B O 1
ATOM 4223 N N . GLU B 1 51 ? -4.512 -17.75 -19.875 1 97.75 51 GLU B N 1
ATOM 4224 C CA . GLU B 1 51 ? -3.404 -17.547 -20.797 1 97.75 51 GLU B CA 1
ATOM 4225 C C . GLU B 1 51 ? -2.658 -18.859 -21.062 1 97.75 51 GLU B C 1
ATOM 4227 O O . GLU B 1 51 ? -2.268 -19.141 -22.188 1 97.75 51 GLU B O 1
ATOM 4232 N N . THR B 1 52 ? -2.445 -19.609 -20.016 1 97.75 52 THR B N 1
ATOM 4233 C CA . THR B 1 52 ? -1.808 -20.906 -20.188 1 97.75 52 THR B CA 1
ATOM 4234 C C . THR B 1 52 ? -2.602 -21.781 -21.141 1 97.75 52 THR B C 1
ATOM 4236 O O . THR B 1 52 ? -2.031 -22.406 -22.047 1 97.75 52 THR B O 1
ATOM 4239 N N . PHE B 1 53 ? -3.91 -21.812 -20.984 1 98.19 53 PHE B N 1
ATOM 4240 C CA . PHE B 1 53 ? -4.773 -22.578 -21.875 1 98.19 53 PHE B CA 1
ATOM 4241 C C . PHE B 1 53 ? -4.727 -22.031 -23.297 1 98.19 53 PHE B C 1
ATOM 4243 O O . PHE B 1 53 ? -4.762 -22.781 -24.266 1 98.19 53 PHE B O 1
ATOM 4250 N N . ALA B 1 54 ? -4.605 -20.734 -23.391 1 97.69 54 ALA B N 1
ATOM 4251 C CA . ALA B 1 54 ? -4.555 -20.078 -24.688 1 97.69 54 ALA B CA 1
ATOM 4252 C C . ALA B 1 54 ? -3.303 -20.5 -25.469 1 97.69 54 ALA B C 1
ATOM 4254 O O . ALA B 1 54 ? -3.354 -20.703 -26.672 1 97.69 54 ALA B O 1
ATOM 4255 N N . THR B 1 55 ? -2.25 -20.656 -24.766 1 96.88 55 THR B N 1
ATOM 4256 C CA . THR B 1 55 ? -0.994 -21.031 -25.406 1 96.88 55 THR B CA 1
ATOM 4257 C C . THR B 1 55 ? -1.074 -22.438 -25.969 1 96.88 55 THR B C 1
ATOM 4259 O O . THR B 1 55 ? -0.229 -22.844 -26.766 1 96.88 55 THR B O 1
ATOM 4262 N N . ARG B 1 56 ? -2.086 -23.141 -25.531 1 97.06 56 ARG B N 1
ATOM 4263 C CA . ARG B 1 56 ? -2.26 -24.5 -26.031 1 97.06 56 ARG B CA 1
ATOM 4264 C C . ARG B 1 56 ? -3.488 -24.609 -26.938 1 97.06 56 ARG B C 1
ATOM 4266 O O . ARG B 1 56 ? -3.896 -25.703 -27.312 1 97.06 56 ARG B O 1
ATOM 4273 N N . GLY B 1 57 ? -4.148 -23.531 -27.156 1 96.44 57 GLY B N 1
ATOM 4274 C CA . GLY B 1 57 ? -5.223 -23.453 -28.141 1 96.44 57 GLY B CA 1
ATOM 4275 C C . GLY B 1 57 ? -6.547 -23.969 -27.609 1 96.44 57 GLY B C 1
ATOM 4276 O O . GLY B 1 57 ? -7.43 -24.328 -28.406 1 96.44 57 GLY B O 1
ATOM 4277 N N . ILE B 1 58 ? -6.75 -24.016 -26.312 1 97.44 58 ILE B N 1
ATOM 4278 C CA . ILE B 1 58 ? -7.969 -24.656 -25.828 1 97.44 58 ILE B CA 1
ATOM 4279 C C . ILE B 1 58 ? -8.773 -23.656 -25 1 97.44 58 ILE B C 1
ATOM 4281 O O . ILE B 1 58 ? -9.844 -23.984 -24.484 1 97.44 58 ILE B O 1
ATOM 4285 N N . ALA B 1 59 ? -8.32 -22.406 -24.875 1 97.75 59 ALA B N 1
ATOM 4286 C CA . ALA B 1 59 ? -8.922 -21.422 -23.984 1 97.75 59 ALA B CA 1
ATOM 4287 C C . ALA B 1 59 ? -10.383 -21.172 -24.359 1 97.75 59 ALA B C 1
ATOM 4289 O O . ALA B 1 59 ? -11.227 -20.953 -23.484 1 97.75 59 ALA B O 1
ATOM 4290 N N . GLN B 1 60 ? -10.68 -21.203 -25.625 1 97.38 60 GLN B N 1
ATOM 4291 C CA . GLN B 1 60 ? -12 -20.812 -26.094 1 97.38 60 GLN B CA 1
ATOM 4292 C C . GLN B 1 60 ? -13.086 -21.734 -25.531 1 97.38 60 GLN B C 1
ATOM 4294 O O . GLN B 1 60 ? -14.188 -21.281 -25.219 1 97.38 60 GLN B O 1
ATOM 4299 N N . ARG B 1 61 ? -12.82 -23 -25.375 1 96.94 61 ARG B N 1
ATOM 4300 C CA . ARG B 1 61 ? -13.773 -23.938 -24.812 1 96.94 61 ARG B CA 1
ATOM 4301 C C . ARG B 1 61 ? -14.188 -23.516 -23.406 1 96.94 61 ARG B C 1
ATOM 4303 O O . ARG B 1 61 ? -15.352 -23.688 -23.016 1 96.94 61 ARG B O 1
ATOM 4310 N N . PHE B 1 62 ? -13.289 -23 -22.688 1 97.06 62 PHE B N 1
ATOM 4311 C CA . PHE B 1 62 ? -13.555 -22.562 -21.312 1 97.06 62 PHE B CA 1
ATOM 4312 C C . PHE B 1 62 ? -14.281 -21.234 -21.312 1 97.06 62 PHE B C 1
ATOM 4314 O O . PHE B 1 62 ? -15.211 -21.016 -20.531 1 97.06 62 PHE B O 1
ATOM 4321 N N . ILE B 1 63 ? -13.875 -20.328 -22.188 1 97.19 63 ILE B N 1
ATOM 4322 C CA . ILE B 1 63 ? -14.5 -19.016 -22.297 1 97.19 63 ILE B CA 1
ATOM 4323 C C . ILE B 1 63 ? -15.984 -19.172 -22.641 1 97.19 63 ILE B C 1
ATOM 4325 O O . ILE B 1 63 ? -16.828 -18.484 -22.078 1 97.19 63 ILE B O 1
ATOM 4329 N N . ASP B 1 64 ? -16.266 -20.109 -23.469 1 96.44 64 ASP B N 1
ATOM 4330 C CA . ASP B 1 64 ? -17.641 -20.375 -23.891 1 96.44 64 ASP B CA 1
ATOM 4331 C C . ASP B 1 64 ? -18.484 -20.906 -22.734 1 96.44 64 ASP B C 1
ATOM 4333 O O . ASP B 1 64 ? -19.703 -20.734 -22.703 1 96.44 64 ASP B O 1
ATOM 4337 N N . ALA B 1 65 ? -17.828 -21.531 -21.797 1 94.06 65 ALA B N 1
ATOM 4338 C CA . ALA B 1 65 ? -18.531 -22.219 -20.703 1 94.06 65 ALA B CA 1
ATOM 4339 C C . ALA B 1 65 ? -18.609 -21.344 -19.469 1 94.06 65 ALA B C 1
ATOM 4341 O O . ALA B 1 65 ? -19.281 -21.688 -18.5 1 94.06 65 ALA B O 1
ATOM 4342 N N . GLY B 1 66 ? -17.953 -20.203 -19.5 1 93.31 66 GLY B N 1
ATOM 4343 C CA . GLY B 1 66 ? -17.891 -19.359 -18.312 1 93.31 66 GLY B CA 1
ATOM 4344 C C . GLY B 1 66 ? -18.312 -17.938 -18.578 1 93.31 66 GLY B C 1
ATOM 4345 O O . GLY B 1 66 ? -18.922 -17.641 -19.609 1 93.31 66 GLY B O 1
ATOM 4346 N N . THR B 1 67 ? -18.141 -17.031 -17.547 1 92.31 67 THR B N 1
ATOM 4347 C CA . THR B 1 67 ? -18.453 -15.602 -17.625 1 92.31 67 THR B CA 1
ATOM 4348 C C . THR B 1 67 ? -17.219 -14.758 -17.344 1 92.31 67 THR B C 1
ATOM 4350 O O . THR B 1 67 ? -16.641 -14.828 -16.266 1 92.31 67 THR B O 1
ATOM 4353 N N . PRO B 1 68 ? -16.828 -13.961 -18.344 1 94.25 68 PRO B N 1
ATOM 4354 C CA . PRO B 1 68 ? -15.641 -13.125 -18.125 1 94.25 68 PRO B CA 1
ATOM 4355 C C . PRO B 1 68 ? -15.836 -12.102 -17 1 94.25 68 PRO B C 1
ATOM 4357 O O . PRO B 1 68 ? -16.922 -11.547 -16.844 1 94.25 68 PRO B O 1
ATOM 4360 N N . ILE B 1 69 ? -14.859 -11.898 -16.25 1 93.25 69 ILE B N 1
ATOM 4361 C CA . ILE B 1 69 ? -14.82 -10.836 -15.242 1 93.25 69 ILE B CA 1
ATOM 4362 C C . ILE B 1 69 ? -13.555 -10 -15.43 1 93.25 69 ILE B C 1
ATOM 4364 O O . ILE B 1 69 ? -12.469 -10.539 -15.656 1 93.25 69 ILE B O 1
ATOM 4368 N N . HIS B 1 70 ? -13.68 -8.703 -15.297 1 95.19 70 HIS B N 1
ATOM 4369 C CA . HIS B 1 70 ? -12.594 -7.812 -15.703 1 95.19 70 HIS B CA 1
ATOM 4370 C C . HIS B 1 70 ? -11.969 -7.125 -14.492 1 95.19 70 HIS B C 1
ATOM 4372 O O . HIS B 1 70 ? -11.086 -6.281 -14.641 1 95.19 70 HIS B O 1
ATOM 4378 N N . SER B 1 71 ? -12.453 -7.434 -13.344 1 94.12 71 SER B N 1
ATOM 4379 C CA . SER B 1 71 ? -11.859 -6.914 -12.117 1 94.12 71 SER B CA 1
ATOM 4380 C C . SER B 1 71 ? -11.875 -7.953 -11 1 94.12 71 SER B C 1
ATOM 4382 O O . SER B 1 71 ? -12.664 -8.898 -11.047 1 94.12 71 SER B O 1
ATOM 4384 N N . ILE B 1 72 ? -10.984 -7.816 -10.07 1 94 72 ILE B N 1
ATOM 4385 C CA . ILE B 1 72 ? -10.898 -8.734 -8.938 1 94 72 ILE B CA 1
ATOM 4386 C C . ILE B 1 72 ? -10.617 -7.945 -7.656 1 94 72 ILE B C 1
ATOM 4388 O O . ILE B 1 72 ? -10.109 -6.828 -7.707 1 94 72 ILE B O 1
ATOM 4392 N N . HIS B 1 73 ? -11.055 -8.5 -6.578 1 92.75 73 HIS B N 1
ATOM 4393 C CA . HIS B 1 73 ? -10.844 -7.84 -5.293 1 92.75 73 HIS B CA 1
ATOM 4394 C C . HIS B 1 73 ? -9.445 -8.125 -4.754 1 92.75 73 HIS B C 1
ATOM 4396 O O . HIS B 1 73 ? -8.82 -9.109 -5.137 1 92.75 73 HIS B O 1
ATOM 4402 N N . TYR B 1 74 ? -8.906 -7.371 -3.916 1 94.44 74 TYR B N 1
ATOM 4403 C CA . TYR B 1 74 ? -7.793 -7.578 -2.998 1 94.44 74 TYR B CA 1
ATOM 4404 C C . TYR B 1 74 ? -8.219 -7.332 -1.556 1 94.44 74 TYR B C 1
ATOM 4406 O O . TYR B 1 74 ? -8.531 -6.199 -1.178 1 94.44 74 TYR B O 1
ATOM 4414 N N . GLY B 1 75 ? -8.172 -8.359 -0.798 1 92.62 75 GLY B N 1
ATOM 4415 C CA . GLY B 1 75 ? -8.906 -8.219 0.45 1 92.62 75 GLY B CA 1
ATOM 4416 C C . GLY B 1 75 ? -10.383 -7.949 0.247 1 92.62 75 GLY B C 1
ATOM 4417 O O . GLY B 1 75 ? -11.039 -8.633 -0.548 1 92.62 75 GLY B O 1
ATOM 4418 N N . SER B 1 76 ? -10.969 -7.094 1.008 1 91.75 76 SER B N 1
ATOM 4419 C CA . SER B 1 76 ? -12.375 -6.734 0.851 1 91.75 76 SER B CA 1
ATOM 4420 C C . SER B 1 76 ? -12.531 -5.25 0.541 1 91.75 76 SER B C 1
ATOM 4422 O O . SER B 1 76 ? -13.375 -4.574 1.135 1 91.75 76 SER B O 1
ATOM 4424 N N . SER B 1 77 ? -11.617 -4.82 -0.299 1 88.12 77 SER B N 1
ATOM 4425 C CA . SER B 1 77 ? -11.648 -3.424 -0.717 1 88.12 77 SER B CA 1
ATOM 4426 C C . SER B 1 77 ? -12.781 -3.164 -1.702 1 88.12 77 SER B C 1
ATOM 4428 O O . SER B 1 77 ? -13.055 -3.992 -2.572 1 88.12 77 SER B O 1
ATOM 4430 N N . GLU B 1 78 ? -13.391 -1.984 -1.579 1 87.56 78 GLU B N 1
ATOM 4431 C CA . GLU B 1 78 ? -14.328 -1.546 -2.607 1 87.56 78 GLU B CA 1
ATOM 4432 C C . GLU B 1 78 ? -13.609 -1.231 -3.916 1 87.56 78 GLU B C 1
ATOM 4434 O O . GLU B 1 78 ? -14.18 -1.385 -4.996 1 87.56 78 GLU B O 1
ATOM 4439 N N . SER B 1 79 ? -12.398 -0.724 -3.709 1 88.31 79 SER B N 1
ATOM 4440 C CA . SER B 1 79 ? -11.562 -0.536 -4.891 1 88.31 79 SER B CA 1
ATOM 4441 C C . SER B 1 79 ? -11.055 -1.869 -5.426 1 88.31 79 SER B C 1
ATOM 4443 O O . SER B 1 79 ? -10.398 -2.625 -4.707 1 88.31 79 SER B O 1
ATOM 4445 N N . ARG B 1 80 ? -11.359 -2.148 -6.672 1 92.38 80 ARG B N 1
ATOM 4446 C CA . ARG B 1 80 ? -11 -3.428 -7.273 1 92.38 80 ARG B CA 1
ATOM 4447 C C . ARG B 1 80 ? -9.766 -3.293 -8.148 1 92.38 80 ARG B C 1
ATOM 4449 O O . ARG B 1 80 ? -9.383 -2.184 -8.531 1 92.38 80 ARG B O 1
ATOM 4456 N N . LEU B 1 81 ? -9.078 -4.375 -8.336 1 95.06 81 LEU B N 1
ATOM 4457 C CA . LEU B 1 81 ? -7.984 -4.469 -9.289 1 95.06 81 LEU B CA 1
ATOM 4458 C C . LEU B 1 81 ? -8.516 -4.707 -10.703 1 95.06 81 LEU B C 1
ATOM 4460 O O . LEU B 1 81 ? -9.344 -5.59 -10.922 1 95.06 81 LEU B O 1
ATOM 4464 N N . HIS B 1 82 ? -8.023 -3.963 -11.664 1 95.88 82 HIS B N 1
ATOM 4465 C CA . HIS B 1 82 ? -8.602 -3.982 -13 1 95.88 82 HIS B CA 1
ATOM 4466 C C . HIS B 1 82 ? -7.695 -4.707 -13.984 1 95.88 82 HIS B C 1
ATOM 4468 O O . HIS B 1 82 ? -6.492 -4.441 -14.039 1 95.88 82 HIS B O 1
ATOM 4474 N N . MET B 1 83 ? -8.289 -5.621 -14.68 1 97.38 83 MET B N 1
ATOM 4475 C CA . MET B 1 83 ? -7.602 -6.352 -15.742 1 97.38 83 MET B CA 1
ATOM 4476 C C . MET B 1 83 ? -7.836 -5.688 -17.094 1 97.38 83 MET B C 1
ATOM 4478 O O . MET B 1 83 ? -8.977 -5.418 -17.469 1 97.38 83 MET B O 1
ATOM 4482 N N . SER B 1 84 ? -6.785 -5.383 -17.781 1 97.12 84 SER B N 1
ATOM 4483 C CA . SER B 1 84 ? -6.828 -4.754 -19.109 1 97.12 84 SER B CA 1
ATOM 4484 C C . SER B 1 84 ? -5.688 -5.238 -19.984 1 97.12 84 SER B C 1
ATOM 4486 O O . SER B 1 84 ? -4.789 -5.941 -19.516 1 97.12 84 SER B O 1
ATOM 4488 N N . ARG B 1 85 ? -5.832 -4.898 -21.25 1 96.19 85 ARG B N 1
ATOM 4489 C CA . ARG B 1 85 ? -4.754 -5.211 -22.188 1 96.19 85 ARG B CA 1
ATOM 4490 C C . ARG B 1 85 ? -3.439 -4.586 -21.734 1 96.19 85 ARG B C 1
ATOM 4492 O O . ARG B 1 85 ? -2.381 -5.207 -21.844 1 96.19 85 ARG B O 1
ATOM 4499 N N . GLU B 1 86 ? -3.506 -3.434 -21.172 1 94.62 86 GLU B N 1
ATOM 4500 C CA . GLU B 1 86 ? -2.314 -2.717 -20.734 1 94.62 86 GLU B CA 1
ATOM 4501 C C . GLU B 1 86 ? -1.714 -3.369 -19.484 1 94.62 86 GLU B C 1
ATOM 4503 O O . GLU B 1 86 ? -0.493 -3.496 -19.375 1 94.62 86 GLU B O 1
ATOM 4508 N N . SER B 1 87 ? -2.564 -3.779 -18.594 1 95.56 87 SER B N 1
ATOM 4509 C CA . SER B 1 87 ? -2.061 -4.297 -17.328 1 95.56 87 SER B CA 1
ATOM 4510 C C . SER B 1 87 ? -1.555 -5.727 -17.484 1 95.56 87 SER B C 1
ATOM 4512 O O . SER B 1 87 ? -0.509 -6.082 -16.938 1 95.56 87 SER B O 1
ATOM 4514 N N . LEU B 1 88 ? -2.24 -6.574 -18.25 1 97.69 88 LEU B N 1
ATOM 4515 C CA . LEU B 1 88 ? -1.896 -7.988 -18.281 1 97.69 88 LEU B CA 1
ATOM 4516 C C . LEU B 1 88 ? -1.11 -8.328 -19.547 1 97.69 88 LEU B C 1
ATOM 4518 O O . LEU B 1 88 ? -0.33 -9.289 -19.562 1 97.69 88 LEU B O 1
ATOM 4522 N N . GLY B 1 89 ? -1.371 -7.637 -20.719 1 97.25 89 GLY B N 1
ATOM 4523 C CA . GLY B 1 89 ? -0.622 -7.816 -21.953 1 97.25 89 GLY B CA 1
ATOM 4524 C C . GLY B 1 89 ? -0.846 -9.172 -22.594 1 97.25 89 GLY B C 1
ATOM 4525 O O . GLY B 1 89 ? 0.07 -9.742 -23.188 1 97.25 89 GLY B O 1
ATOM 4526 N N . THR B 1 90 ? -2.02 -9.828 -22.438 1 97.56 90 THR B N 1
ATOM 4527 C CA . THR B 1 90 ? -2.318 -11.156 -22.953 1 97.56 90 THR B CA 1
ATOM 4528 C C . THR B 1 90 ? -3.512 -11.102 -23.906 1 97.56 90 THR B C 1
ATOM 4530 O O . THR B 1 90 ? -4.18 -10.07 -24.016 1 97.56 90 THR B O 1
ATOM 4533 N N . LYS B 1 91 ? -3.773 -12.133 -24.609 1 97 91 LYS B N 1
ATOM 4534 C CA . LYS B 1 91 ? -4.863 -12.219 -25.578 1 97 91 LYS B CA 1
ATOM 4535 C C . LYS B 1 91 ? -6.215 -12.008 -24.906 1 97 91 LYS B C 1
ATOM 4537 O O . LYS B 1 91 ? -7.094 -11.344 -25.469 1 97 91 LYS B O 1
ATOM 4542 N N . HIS B 1 92 ? -6.391 -12.648 -23.781 1 97.56 92 HIS B N 1
ATOM 4543 C CA . HIS B 1 92 ? -7.613 -12.539 -23 1 97.56 92 HIS B CA 1
ATOM 4544 C C . HIS B 1 92 ? -7.344 -11.883 -21.656 1 97.56 92 HIS B C 1
ATOM 4546 O O . HIS B 1 92 ? -7.223 -12.57 -20.641 1 97.56 92 HIS B O 1
ATOM 4552 N N . PRO B 1 93 ? -7.371 -10.562 -21.656 1 97.75 93 PRO B N 1
ATOM 4553 C CA . PRO B 1 93 ? -6.988 -9.844 -20.438 1 97.75 93 PRO B CA 1
ATOM 4554 C C . PRO B 1 93 ? -8.117 -9.773 -19.406 1 97.75 93 PRO B C 1
ATOM 4556 O O . PRO B 1 93 ? -8.5 -8.68 -18.969 1 97.75 93 PRO B O 1
ATOM 4559 N N . HIS B 1 94 ? -8.664 -10.93 -19.031 1 97.31 94 HIS B N 1
ATOM 4560 C CA . HIS B 1 94 ? -9.719 -11.07 -18.031 1 97.31 94 HIS B CA 1
ATOM 4561 C C . HIS B 1 94 ? -9.648 -12.438 -17.359 1 97.31 94 HIS B C 1
ATOM 4563 O O . HIS B 1 94 ? -8.953 -13.336 -17.828 1 97.31 94 HIS B O 1
ATOM 4569 N N . SER B 1 95 ? -10.273 -12.57 -16.234 1 96 95 SER B N 1
ATOM 4570 C CA . SER B 1 95 ? -10.523 -13.859 -15.602 1 96 95 SER B CA 1
ATOM 4571 C C . SER B 1 95 ? -11.883 -14.422 -16 1 96 95 SER B C 1
ATOM 4573 O O . SER B 1 95 ? -12.633 -13.781 -16.75 1 96 95 SER B O 1
ATOM 4575 N N . LEU B 1 96 ? -12.102 -15.609 -15.609 1 95.06 96 LEU B N 1
ATOM 4576 C CA . LEU B 1 96 ? -13.336 -16.297 -15.977 1 95.06 96 LEU B CA 1
ATOM 4577 C C . LEU B 1 96 ? -14 -16.906 -14.75 1 95.06 96 LEU B C 1
ATOM 4579 O O . LEU B 1 96 ? -13.367 -17.656 -14.008 1 95.06 96 LEU B O 1
ATOM 4583 N N . MET B 1 97 ? -15.266 -16.484 -14.523 1 93.69 97 MET B N 1
ATOM 4584 C CA . MET B 1 97 ? -16.062 -17.234 -13.562 1 93.69 97 MET B CA 1
ATOM 4585 C C . MET B 1 97 ? -16.594 -18.531 -14.18 1 93.69 97 MET B C 1
ATOM 4587 O O . MET B 1 97 ? -17.359 -18.5 -15.141 1 93.69 97 MET B O 1
ATOM 4591 N N . ILE B 1 98 ? -16.094 -19.562 -13.664 1 92.75 98 ILE B N 1
ATOM 4592 C CA . ILE B 1 98 ? -16.422 -20.891 -14.172 1 92.75 98 ILE B CA 1
ATOM 4593 C C . ILE B 1 98 ? -16.328 -21.922 -13.039 1 92.75 98 ILE B C 1
ATOM 4595 O O . ILE B 1 98 ? -15.289 -22.062 -12.406 1 92.75 98 ILE B O 1
ATOM 4599 N N . PRO B 1 99 ? -17.438 -22.594 -12.727 1 91.31 99 PRO B N 1
ATOM 4600 C CA . PRO B 1 99 ? -17.344 -23.594 -11.664 1 91.31 99 PRO B CA 1
ATOM 4601 C C . PRO B 1 99 ? -16.25 -24.625 -11.906 1 91.31 99 PRO B C 1
ATOM 4603 O O . PRO B 1 99 ? -16.031 -25.047 -13.047 1 91.31 99 PRO B O 1
ATOM 4606 N N . GLN B 1 100 ? -15.609 -24.984 -10.867 1 91.69 100 GLN B N 1
ATOM 4607 C CA . GLN B 1 100 ? -14.516 -25.953 -10.969 1 91.69 100 GLN B CA 1
ATOM 4608 C C . GLN B 1 100 ? -14.984 -27.234 -11.633 1 91.69 100 GLN B C 1
ATOM 4610 O O . GLN B 1 100 ? -14.234 -27.859 -12.398 1 91.69 100 GLN B O 1
ATOM 4615 N N . ALA B 1 101 ? -16.188 -27.672 -11.367 1 90.31 101 ALA B N 1
ATOM 4616 C CA . ALA B 1 101 ? -16.734 -28.891 -11.945 1 90.31 101 ALA B CA 1
ATOM 4617 C C . ALA B 1 101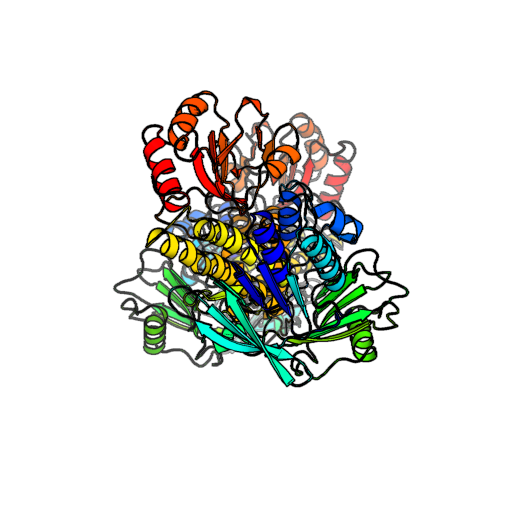 ? -16.734 -28.828 -13.469 1 90.31 101 ALA B C 1
ATOM 4619 O O . ALA B 1 101 ? -16.484 -29.828 -14.141 1 90.31 101 ALA B O 1
ATOM 4620 N N . VAL B 1 102 ? -17.047 -27.688 -13.938 1 92.38 102 VAL B N 1
ATOM 4621 C CA . VAL B 1 102 ? -17.078 -27.5 -15.383 1 92.38 102 VAL B CA 1
ATOM 4622 C C . VAL B 1 102 ? -15.656 -27.531 -15.938 1 92.38 102 VAL B C 1
ATOM 4624 O O . VAL B 1 102 ? -15.398 -28.172 -16.969 1 92.38 102 VAL B O 1
ATOM 4627 N N . THR B 1 103 ? -14.789 -26.875 -15.289 1 94.38 103 THR B N 1
ATOM 4628 C CA . THR B 1 103 ? -13.391 -26.891 -15.68 1 94.38 103 THR B CA 1
ATOM 4629 C C . THR B 1 103 ? -12.859 -28.328 -15.727 1 94.38 103 THR B C 1
ATOM 4631 O O . THR B 1 103 ? -12.203 -28.719 -16.688 1 94.38 103 THR B O 1
ATOM 4634 N N . GLU B 1 104 ? -13.156 -29.062 -14.711 1 95.38 104 GLU B N 1
ATOM 4635 C CA . GLU B 1 104 ? -12.695 -30.438 -14.625 1 95.38 104 GLU B CA 1
ATOM 4636 C C . GLU B 1 104 ? -13.312 -31.297 -15.727 1 95.38 104 GLU B C 1
ATOM 4638 O O . GLU B 1 104 ? -12.633 -32.125 -16.328 1 95.38 104 GLU B O 1
ATOM 4643 N N . GLN B 1 105 ? -14.531 -31.062 -15.961 1 94.31 105 GLN B N 1
ATOM 4644 C CA . GLN B 1 105 ? -15.203 -31.812 -17.016 1 94.31 105 GLN B CA 1
ATOM 4645 C C . GLN B 1 105 ? -14.555 -31.547 -18.375 1 94.31 105 GLN B C 1
ATOM 4647 O O . GLN B 1 105 ? -14.281 -32.469 -19.125 1 94.31 105 GLN B O 1
ATOM 4652 N N . LEU B 1 106 ? -14.328 -30.328 -18.656 1 96.44 106 LEU B N 1
ATOM 4653 C CA . LEU B 1 106 ? -13.711 -29.969 -19.922 1 96.44 106 LEU B CA 1
ATOM 4654 C C . LEU B 1 106 ? -12.312 -30.562 -20.047 1 96.44 106 LEU B C 1
ATOM 4656 O O . LEU B 1 106 ? -11.938 -31.062 -21.109 1 96.44 106 LEU B O 1
ATOM 4660 N N . LEU B 1 107 ? -11.617 -30.516 -18.984 1 97.81 107 LEU B N 1
ATOM 4661 C CA . LEU B 1 107 ? -10.258 -31.047 -19.016 1 97.81 107 LEU B CA 1
ATOM 4662 C C . LEU B 1 107 ? -10.273 -32.562 -19.156 1 97.81 107 LEU B C 1
ATOM 4664 O O . LEU B 1 107 ? -9.414 -33.125 -19.844 1 97.81 107 LEU B O 1
ATOM 4668 N N . VAL B 1 108 ? -11.188 -33.219 -18.5 1 97.31 108 VAL B N 1
ATOM 4669 C CA . VAL B 1 108 ? -11.312 -34.656 -18.625 1 97.31 108 VAL B CA 1
ATOM 4670 C C . VAL B 1 108 ? -11.586 -35.031 -20.094 1 97.31 108 VAL B C 1
ATOM 4672 O O . VAL B 1 108 ? -10.953 -35.938 -20.641 1 97.31 108 VAL B O 1
ATOM 4675 N N . GLU B 1 109 ? -12.477 -34.312 -20.688 1 97.62 109 GLU B N 1
ATOM 4676 C CA . GLU B 1 109 ? -12.82 -34.562 -22.078 1 97.62 109 GLU B CA 1
ATOM 4677 C C . GLU B 1 109 ? -11.602 -34.406 -22.984 1 97.62 109 GLU B C 1
ATOM 4679 O O . GLU B 1 109 ? -11.336 -35.25 -23.844 1 97.62 109 GLU B O 1
ATOM 4684 N N . LEU B 1 110 ? -10.914 -33.406 -22.75 1 98.19 110 LEU B N 1
ATOM 4685 C CA . LEU B 1 110 ? -9.727 -33.125 -23.547 1 98.19 110 LEU B CA 1
ATOM 4686 C C . LEU B 1 110 ? -8.672 -34.219 -23.344 1 98.19 110 LEU B C 1
ATOM 4688 O O . LEU B 1 110 ? -8.031 -34.656 -24.297 1 98.19 110 LEU B O 1
ATOM 4692 N N . CYS B 1 111 ? -8.508 -34.594 -22.094 1 98.44 111 CYS B N 1
ATOM 4693 C CA . CYS B 1 111 ? -7.559 -35.656 -21.781 1 98.44 111 CYS B CA 1
ATOM 4694 C C . CYS B 1 111 ? -7.961 -36.969 -22.453 1 98.44 111 CYS B C 1
ATOM 4696 O O . CYS B 1 111 ? -7.113 -37.688 -23.016 1 98.44 111 CYS B O 1
ATOM 4698 N N . GLN B 1 112 ? -9.203 -37.219 -22.406 1 97.62 112 GLN B N 1
ATOM 4699 C CA . GLN B 1 112 ? -9.703 -38.438 -23.047 1 97.62 112 GLN B CA 1
ATOM 4700 C C . GLN B 1 112 ? -9.484 -38.406 -24.562 1 97.62 112 GLN B C 1
ATOM 4702 O O . GLN B 1 112 ? -9.078 -39.406 -25.156 1 97.62 112 GLN B O 1
ATOM 4707 N N . GLU B 1 113 ? -9.742 -37.281 -25.094 1 97.31 113 GLU B N 1
ATOM 4708 C CA . GLU B 1 113 ? -9.508 -37.094 -26.531 1 97.31 113 GLU B CA 1
ATOM 4709 C C . GLU B 1 113 ? -8.047 -37.344 -26.891 1 97.31 113 GLU B C 1
ATOM 4711 O O . GLU B 1 113 ? -7.75 -37.844 -27.984 1 97.31 113 GLU B O 1
ATOM 4716 N N . LYS B 1 114 ? -7.172 -37.125 -25.984 1 97.12 114 LYS B N 1
ATOM 4717 C CA . LYS B 1 114 ? -5.742 -37.281 -26.25 1 97.12 114 LYS B CA 1
ATOM 4718 C C . LYS B 1 114 ? -5.254 -38.656 -25.875 1 97.12 114 LYS B C 1
ATOM 4720 O O . LYS B 1 114 ? -4.102 -39.031 -26.141 1 97.12 114 LYS B O 1
ATOM 4725 N N . GLY B 1 115 ? -6.086 -39.438 -25.203 1 97 115 GLY B N 1
ATOM 4726 C CA . GLY B 1 115 ? -5.754 -40.812 -24.953 1 97 115 GLY B CA 1
ATOM 4727 C C . GLY B 1 115 ? -5.246 -41.062 -23.547 1 97 115 GLY B C 1
ATOM 4728 O O . GLY B 1 115 ? -4.598 -42.094 -23.281 1 97 115 GLY B O 1
ATOM 4729 N N . VAL B 1 116 ? -5.52 -40.188 -22.609 1 98.06 116 VAL B N 1
ATOM 4730 C CA . VAL B 1 116 ? -5.156 -40.406 -21.219 1 98.06 116 VAL B CA 1
ATOM 4731 C C . VAL B 1 116 ? -6.012 -41.531 -20.641 1 98.06 116 VAL B C 1
ATOM 4733 O O . VAL B 1 116 ? -7.215 -41.594 -20.891 1 98.06 116 VAL B O 1
ATOM 4736 N N . GLU B 1 117 ? -5.391 -42.375 -19.891 1 97.88 117 GLU B N 1
ATOM 4737 C CA . GLU B 1 117 ? -6.117 -43.438 -19.219 1 97.88 117 GLU B CA 1
ATOM 4738 C C . GLU B 1 117 ? -6.523 -43.031 -17.797 1 97.88 117 GLU B C 1
ATOM 4740 O O . GLU B 1 117 ? -5.699 -42.531 -17.031 1 97.88 117 GLU B O 1
ATOM 4745 N N . PHE B 1 118 ? -7.801 -43.281 -17.516 1 97.62 118 PHE B N 1
ATOM 4746 C CA . PHE B 1 118 ? -8.32 -42.906 -16.203 1 97.62 118 PHE B CA 1
ATOM 4747 C C . PHE B 1 118 ? -8.719 -44.156 -15.398 1 97.62 118 PHE B C 1
ATOM 4749 O O . PHE B 1 118 ? -9.281 -45.094 -15.953 1 97.62 118 PHE B O 1
ATOM 4756 N N . PHE B 1 119 ? -8.406 -44.156 -14.148 1 97.31 119 PHE B N 1
ATOM 4757 C CA . PHE B 1 119 ? -8.914 -45.125 -13.172 1 97.31 119 PHE B CA 1
ATOM 4758 C C . PHE B 1 119 ? -9.633 -44.406 -12.031 1 97.31 119 PHE B C 1
ATOM 4760 O O . PHE B 1 119 ? -9 -44.031 -11.047 1 97.31 119 PHE B O 1
ATOM 4767 N N . PHE B 1 120 ? -10.938 -44.312 -12.141 1 96.25 120 PHE B N 1
ATOM 4768 C CA . PHE B 1 120 ? -11.773 -43.688 -11.125 1 96.25 120 PHE B CA 1
ATOM 4769 C C . PHE B 1 120 ? -12.148 -44.688 -10.039 1 96.25 120 PHE B C 1
ATOM 4771 O O . PHE B 1 120 ? -12.219 -45.875 -10.297 1 96.25 120 PHE B O 1
ATOM 4778 N N . GLY B 1 121 ? -12.328 -44.188 -8.836 1 96.19 121 GLY B N 1
ATOM 4779 C CA . GLY B 1 121 ? -12.719 -45.062 -7.73 1 96.19 121 GLY B CA 1
ATOM 4780 C C . GLY B 1 121 ? -11.547 -45.781 -7.094 1 96.19 121 GLY B C 1
ATOM 4781 O O . GLY B 1 121 ? -11.734 -46.719 -6.332 1 96.19 121 GLY B O 1
ATOM 4782 N N . HIS B 1 122 ? -10.352 -45.406 -7.453 1 96.94 122 HIS B N 1
ATOM 4783 C CA . HIS B 1 122 ? -9.148 -46.031 -6.922 1 96.94 122 HIS B CA 1
ATOM 4784 C C . HIS B 1 122 ? -8.461 -45.125 -5.91 1 96.94 122 HIS B C 1
ATOM 4786 O O . HIS B 1 122 ? -8.055 -44 -6.242 1 96.94 122 HIS B O 1
ATOM 4792 N N . LEU B 1 123 ? -8.359 -45.562 -4.723 1 96.75 123 LEU B N 1
ATOM 4793 C CA . LEU B 1 123 ? -7.68 -44.844 -3.662 1 96.75 123 LEU B CA 1
ATOM 4794 C C . LEU B 1 123 ? -6.23 -45.281 -3.527 1 96.75 123 LEU B C 1
ATOM 4796 O O . LEU B 1 123 ? -5.965 -46.469 -3.373 1 96.75 123 LEU B O 1
ATOM 4800 N N . ALA B 1 124 ? -5.312 -44.375 -3.643 1 97.81 124 ALA B N 1
ATOM 4801 C CA . ALA B 1 124 ? -3.91 -44.719 -3.418 1 97.81 124 ALA B CA 1
ATOM 4802 C C . ALA B 1 124 ? -3.656 -45.062 -1.951 1 97.81 124 ALA B C 1
ATOM 4804 O O . ALA B 1 124 ? -3.982 -44.25 -1.062 1 97.81 124 ALA B O 1
ATOM 4805 N N . SER B 1 125 ? -3.033 -46.188 -1.691 1 97 125 SER B N 1
ATOM 4806 C CA . SER B 1 125 ? -2.885 -46.625 -0.312 1 97 125 SER B CA 1
ATOM 4807 C C . SER B 1 125 ? -1.454 -47.062 -0.026 1 97 125 SER B C 1
ATOM 4809 O O . SER B 1 125 ? -1.097 -47.312 1.126 1 97 125 SER B O 1
ATOM 4811 N N . GLY B 1 126 ? -0.645 -47.125 -1.044 1 97.94 126 GLY B N 1
ATOM 4812 C CA . GLY B 1 126 ? 0.748 -47.5 -0.894 1 97.94 126 GLY B CA 1
ATOM 4813 C C . GLY B 1 126 ? 1.642 -46.969 -1.992 1 97.94 126 GLY B C 1
ATOM 4814 O O . GLY B 1 126 ? 1.171 -46.656 -3.09 1 97.94 126 GLY B O 1
ATOM 4815 N N . LEU B 1 127 ? 2.941 -46.906 -1.646 1 98.31 127 LEU B N 1
ATOM 4816 C CA . LEU B 1 127 ? 3.904 -46.344 -2.59 1 98.31 127 LEU B CA 1
ATOM 4817 C C . LEU B 1 127 ? 5.297 -46.906 -2.346 1 98.31 127 LEU B C 1
ATOM 4819 O O . LEU B 1 127 ? 5.762 -46.969 -1.204 1 98.31 127 LEU B O 1
ATOM 4823 N N . VAL B 1 128 ? 5.891 -47.469 -3.363 1 97.94 128 VAL B N 1
ATOM 4824 C CA . VAL B 1 128 ? 7.281 -47.906 -3.332 1 97.94 128 VAL B CA 1
ATOM 4825 C C . VAL B 1 128 ? 8.016 -47.406 -4.566 1 97.94 128 VAL B C 1
ATOM 4827 O O . VAL B 1 128 ? 7.461 -47.375 -5.668 1 97.94 128 VAL B O 1
ATOM 4830 N N . GLN B 1 129 ? 9.211 -46.875 -4.371 1 97.56 129 GLN B N 1
ATOM 4831 C CA . GLN B 1 129 ? 9.977 -46.406 -5.523 1 97.56 129 GLN B CA 1
ATOM 4832 C C . GLN B 1 129 ? 11.43 -46.875 -5.441 1 97.56 129 GLN B C 1
ATOM 4834 O O . GLN B 1 129 ? 11.938 -47.125 -4.352 1 97.56 129 GLN B O 1
ATOM 4839 N N . ASP B 1 130 ? 12.039 -47.062 -6.562 1 95.5 130 ASP B N 1
ATOM 4840 C CA . ASP B 1 130 ? 13.477 -47.25 -6.699 1 95.5 130 ASP B CA 1
ATOM 4841 C C . ASP B 1 130 ? 14.078 -46.25 -7.695 1 95.5 130 ASP B C 1
ATOM 4843 O O . ASP B 1 130 ? 13.484 -45.219 -7.961 1 95.5 130 ASP B O 1
ATOM 4847 N N . SER B 1 131 ? 15.25 -46.5 -8.195 1 93.19 131 SER B N 1
ATOM 4848 C CA . SER B 1 131 ? 15.961 -45.531 -9.016 1 93.19 131 SER B CA 1
ATOM 4849 C C . SER B 1 131 ? 15.344 -45.438 -10.406 1 93.19 131 SER B C 1
ATOM 4851 O O . SER B 1 131 ? 15.578 -44.469 -11.125 1 93.19 131 SER B O 1
ATOM 4853 N N . ASN B 1 132 ? 14.469 -46.438 -10.711 1 92.81 132 ASN B N 1
ATOM 4854 C CA . ASN B 1 132 ? 14.023 -46.469 -12.094 1 92.81 132 ASN B CA 1
ATOM 4855 C C . ASN B 1 132 ? 12.5 -46.438 -12.188 1 92.81 132 ASN B C 1
ATOM 4857 O O . ASN B 1 132 ? 11.945 -46.094 -13.234 1 92.81 132 ASN B O 1
ATOM 4861 N N . THR B 1 133 ? 11.852 -46.844 -11.094 1 96.5 133 THR B N 1
ATOM 4862 C CA . THR B 1 133 ? 10.398 -46.969 -11.188 1 96.5 133 THR B CA 1
ATOM 4863 C C . THR B 1 133 ? 9.734 -46.594 -9.875 1 96.5 133 THR B C 1
ATOM 4865 O O . THR B 1 133 ? 10.383 -46.562 -8.828 1 96.5 133 THR B O 1
ATOM 4868 N N . VAL B 1 134 ? 8.492 -46.281 -9.969 1 98.12 134 VAL B N 1
ATOM 4869 C CA . VAL B 1 134 ? 7.613 -46.031 -8.828 1 98.12 134 VAL B CA 1
ATOM 4870 C C . VAL B 1 134 ? 6.332 -46.844 -8.977 1 98.12 134 VAL B C 1
ATOM 4872 O O . VAL B 1 134 ? 5.785 -46.969 -10.078 1 98.12 134 VAL B O 1
ATOM 4875 N N . ALA B 1 135 ? 5.941 -47.469 -7.91 1 98.31 135 ALA B N 1
ATOM 4876 C CA . ALA B 1 135 ? 4.719 -48.25 -7.887 1 98.31 135 ALA B CA 1
ATOM 4877 C C . ALA B 1 135 ? 3.729 -47.719 -6.855 1 98.31 135 ALA B C 1
ATOM 4879 O O . ALA B 1 135 ? 4.105 -47.438 -5.719 1 98.31 135 ALA B O 1
ATOM 4880 N N . VAL B 1 136 ? 2.48 -47.562 -7.301 1 98.19 136 VAL B N 1
ATOM 4881 C CA . VAL B 1 136 ? 1.404 -47.125 -6.422 1 98.19 136 VAL B CA 1
ATOM 4882 C C . VAL B 1 136 ? 0.391 -48.25 -6.234 1 98.19 136 VAL B C 1
ATOM 4884 O O . VAL B 1 136 ? -0.093 -48.812 -7.211 1 98.19 136 VAL B O 1
ATOM 4887 N N . GLU B 1 137 ? 0.163 -48.531 -5.008 1 98.38 137 GLU B N 1
ATOM 4888 C CA . GLU B 1 137 ? -0.917 -49.469 -4.688 1 98.38 137 GLU B CA 1
ATOM 4889 C C . GLU B 1 137 ? -2.236 -48.719 -4.484 1 98.38 137 GLU B C 1
ATOM 4891 O O . GLU B 1 137 ? -2.271 -47.656 -3.857 1 98.38 137 GLU B O 1
ATOM 4896 N N . THR B 1 138 ? -3.293 -49.281 -5.098 1 97.81 138 THR B N 1
ATOM 4897 C CA . THR B 1 138 ? -4.605 -48.656 -4.961 1 97.81 138 THR B CA 1
ATOM 4898 C C . THR B 1 138 ? -5.633 -49.656 -4.465 1 97.81 138 THR B C 1
ATOM 4900 O O . THR B 1 138 ? -5.414 -50.875 -4.547 1 97.81 138 THR B O 1
ATOM 4903 N N . GLU B 1 139 ? -6.637 -49.094 -3.896 1 97 139 GLU B N 1
ATOM 4904 C CA . GLU B 1 139 ? -7.758 -49.906 -3.418 1 97 139 GLU B CA 1
ATOM 4905 C C . GLU B 1 139 ? -9.094 -49.281 -3.85 1 97 139 GLU B C 1
ATOM 4907 O O . GLU B 1 139 ? -9.289 -48.062 -3.75 1 97 139 GLU B O 1
ATOM 4912 N N . THR B 1 140 ? -9.977 -50.125 -4.355 1 95.69 140 THR B N 1
ATOM 4913 C CA . THR B 1 140 ? -11.32 -49.656 -4.715 1 95.69 140 THR B CA 1
ATOM 4914 C C . THR B 1 140 ? -12.281 -49.875 -3.545 1 95.69 140 THR B C 1
ATOM 4916 O O . THR B 1 140 ? -11.914 -50.438 -2.52 1 95.69 140 THR B O 1
ATOM 4919 N N . GLY B 1 141 ? -13.5 -49.312 -3.719 1 92.19 141 GLY B N 1
ATOM 4920 C CA . GLY B 1 141 ? -14.492 -49.375 -2.66 1 92.19 141 GLY B CA 1
ATOM 4921 C C . GLY B 1 141 ? -14.828 -50.781 -2.254 1 92.19 141 GLY B C 1
ATOM 4922 O O . GLY B 1 141 ? -15.164 -51.062 -1.095 1 92.19 141 GLY B O 1
ATOM 4923 N N . ASP B 1 142 ? -14.672 -51.75 -3.145 1 92.62 142 ASP B N 1
ATOM 4924 C CA . ASP B 1 142 ? -15.016 -53.125 -2.869 1 92.62 142 ASP B CA 1
ATOM 4925 C C . ASP B 1 142 ? -13.828 -53.906 -2.287 1 92.62 142 ASP B C 1
ATOM 4927 O O . ASP B 1 142 ? -13.898 -55.094 -2.061 1 92.62 142 ASP B O 1
ATOM 4931 N N . GLY B 1 143 ? -12.773 -53.188 -2.119 1 92.31 143 GLY B N 1
ATOM 4932 C CA . GLY B 1 143 ? -11.617 -53.781 -1.471 1 92.31 143 GLY B CA 1
ATOM 4933 C C . GLY B 1 143 ? -10.617 -54.375 -2.451 1 92.31 143 GLY B C 1
ATOM 4934 O O . GLY B 1 143 ? -9.594 -54.938 -2.045 1 92.31 143 GLY B O 1
ATOM 4935 N N . THR B 1 144 ? -10.852 -54.281 -3.711 1 95.12 144 THR B N 1
ATOM 4936 C CA . THR B 1 144 ? -9.93 -54.781 -4.715 1 95.12 144 THR B CA 1
ATOM 4937 C C . THR B 1 144 ? -8.648 -53.969 -4.758 1 95.12 144 THR B C 1
ATOM 4939 O O . THR B 1 144 ? -8.695 -52.719 -4.867 1 95.12 144 THR B O 1
ATOM 4942 N N . LYS B 1 145 ? -7.559 -54.625 -4.758 1 96.44 145 LYS B N 1
ATOM 4943 C CA . LYS B 1 145 ? -6.262 -53.938 -4.785 1 96.44 145 LYS B CA 1
ATOM 4944 C C . LYS B 1 145 ? -5.617 -54.062 -6.164 1 96.44 145 LYS B C 1
ATOM 4946 O O . LYS B 1 145 ? -5.801 -55.031 -6.867 1 96.44 145 LYS B O 1
ATOM 4951 N N . SER B 1 146 ? -4.992 -53.031 -6.562 1 96.69 146 SER B N 1
ATOM 4952 C CA . SER B 1 146 ? -4.234 -52.969 -7.809 1 96.69 146 SER B CA 1
ATOM 4953 C C . SER B 1 146 ? -2.92 -52.219 -7.617 1 96.69 146 SER B C 1
ATOM 4955 O O . SER B 1 146 ? -2.785 -51.438 -6.691 1 96.69 146 SER B O 1
ATOM 4957 N N . THR B 1 147 ? -1.949 -52.594 -8.422 1 97.62 147 THR B N 1
ATOM 4958 C CA . THR B 1 147 ? -0.675 -51.906 -8.422 1 97.62 147 THR B CA 1
ATOM 4959 C C . THR B 1 147 ? -0.392 -51.281 -9.797 1 97.62 147 THR B C 1
ATOM 4961 O O . THR B 1 147 ? -0.483 -51.969 -10.812 1 97.62 147 THR B O 1
ATOM 4964 N N . PHE B 1 148 ? -0.105 -50.062 -9.805 1 97.75 148 PHE B N 1
ATOM 4965 C CA . PHE B 1 148 ? 0.283 -49.344 -11.016 1 97.75 148 PHE B CA 1
ATOM 4966 C C . PHE B 1 148 ? 1.748 -48.938 -10.953 1 97.75 148 PHE B C 1
ATOM 4968 O O . PHE B 1 148 ? 2.211 -48.438 -9.93 1 97.75 148 PHE B O 1
ATOM 4975 N N . THR B 1 149 ? 2.518 -49.188 -12.016 1 97.94 149 THR B N 1
ATOM 4976 C CA . THR B 1 149 ? 3.939 -48.875 -12.047 1 97.94 149 THR B CA 1
ATOM 4977 C C . THR B 1 149 ? 4.254 -47.906 -13.195 1 97.94 149 THR B C 1
ATOM 4979 O O . THR B 1 149 ? 3.686 -48.031 -14.281 1 97.94 149 THR B O 1
ATOM 4982 N N . ALA B 1 150 ? 5.102 -46.938 -12.945 1 98.25 150 ALA B N 1
ATOM 4983 C CA . ALA B 1 150 ? 5.531 -46 -13.953 1 98.25 150 ALA B CA 1
ATOM 4984 C C . ALA B 1 150 ? 6.938 -45.469 -13.656 1 98.25 150 ALA B C 1
ATOM 4986 O O . ALA B 1 150 ? 7.559 -45.875 -12.672 1 98.25 150 ALA B O 1
ATOM 4987 N N . SER B 1 151 ? 7.48 -44.688 -14.555 1 97.62 151 SER B N 1
ATOM 4988 C CA . SER B 1 151 ? 8.789 -44.062 -14.344 1 97.62 151 SER B CA 1
ATOM 4989 C C . SER B 1 151 ? 8.711 -42.969 -13.305 1 97.62 151 SER B C 1
ATOM 4991 O O . SER B 1 151 ? 9.648 -42.75 -12.539 1 97.62 151 SER B O 1
ATOM 4993 N N . TRP B 1 152 ? 7.609 -42.188 -13.312 1 98.31 152 TRP B N 1
ATOM 4994 C CA . TRP B 1 152 ? 7.406 -41.062 -12.391 1 98.31 152 TRP B CA 1
ATOM 4995 C C . TRP B 1 152 ? 5.984 -41.062 -11.844 1 98.31 152 TRP B C 1
ATOM 4997 O O . TRP B 1 152 ? 5.07 -41.594 -12.477 1 98.31 152 TRP B O 1
ATOM 5007 N N . LEU B 1 153 ? 5.848 -40.469 -10.672 1 98.81 153 LEU B N 1
ATOM 5008 C CA . LEU B 1 153 ? 4.562 -40.312 -10 1 98.81 153 LEU B CA 1
ATOM 5009 C C . LEU B 1 153 ? 4.363 -38.844 -9.57 1 98.81 153 LEU B C 1
ATOM 5011 O O . LEU B 1 153 ? 5.289 -38.219 -9.047 1 98.81 153 LEU B O 1
ATOM 5015 N N . VAL B 1 154 ? 3.242 -38.281 -9.844 1 98.94 154 VAL B N 1
ATOM 5016 C CA . VAL B 1 154 ? 2.928 -36.938 -9.375 1 98.94 154 VAL B CA 1
ATOM 5017 C C . VAL B 1 154 ? 1.654 -36.969 -8.531 1 98.94 154 VAL B C 1
ATOM 5019 O O . VAL B 1 154 ? 0.6 -37.406 -9 1 98.94 154 VAL B O 1
ATOM 5022 N N . GLY B 1 155 ? 1.793 -36.562 -7.297 1 98.88 155 GLY B N 1
ATOM 5023 C CA . GLY B 1 155 ? 0.632 -36.406 -6.438 1 98.88 155 GLY B CA 1
ATOM 5024 C C . GLY B 1 155 ? -0.069 -35.062 -6.629 1 98.88 155 GLY B C 1
ATOM 5025 O O . GLY B 1 155 ? 0.509 -34 -6.363 1 98.88 155 GLY B O 1
ATOM 5026 N N . CYS B 1 156 ? -1.273 -35.094 -7.102 1 98.69 156 CYS B N 1
ATOM 5027 C CA . CYS B 1 156 ? -2.184 -33.969 -7.242 1 98.69 156 CYS B CA 1
ATOM 5028 C C . CYS B 1 156 ? -3.494 -34.219 -6.512 1 98.69 156 CYS B C 1
ATOM 5030 O O . CYS B 1 156 ? -4.57 -33.875 -7.016 1 98.69 156 CYS B O 1
ATOM 5032 N N . ASP B 1 157 ? -3.398 -34.781 -5.32 1 98.12 157 ASP B N 1
ATOM 5033 C CA . ASP B 1 157 ? -4.57 -35.375 -4.68 1 98.12 157 ASP B CA 1
ATOM 5034 C C . ASP B 1 157 ? -5.035 -34.531 -3.502 1 98.12 157 ASP B C 1
ATOM 5036 O O . ASP B 1 157 ? -5.57 -35.031 -2.521 1 98.12 157 ASP B O 1
ATOM 5040 N N . GLY B 1 158 ? -4.754 -33.281 -3.539 1 95.88 158 GLY B N 1
ATOM 5041 C CA . GLY B 1 158 ? -5.418 -32.312 -2.676 1 95.88 158 GLY B CA 1
ATOM 5042 C C . GLY B 1 158 ? -4.719 -32.125 -1.343 1 95.88 158 GLY B C 1
ATOM 5043 O O . GLY B 1 158 ? -3.611 -32.625 -1.141 1 95.88 158 GLY B O 1
ATOM 5044 N N . THR B 1 159 ? -5.367 -31.391 -0.45 1 94.12 159 THR B N 1
ATOM 5045 C CA . THR B 1 159 ? -4.777 -30.953 0.807 1 94.12 159 THR B CA 1
ATOM 5046 C C . THR B 1 159 ? -4.535 -32.125 1.741 1 94.12 159 THR B C 1
ATOM 5048 O O . THR B 1 159 ? -3.656 -32.062 2.605 1 94.12 159 THR B O 1
ATOM 5051 N N . LYS B 1 160 ? -5.301 -33.188 1.567 1 95.56 160 LYS B N 1
ATOM 5052 C CA . LYS B 1 160 ? -5.113 -34.406 2.336 1 95.56 160 LYS B CA 1
ATOM 5053 C C . LYS B 1 160 ? -4.391 -35.469 1.51 1 95.56 160 LYS B C 1
ATOM 5055 O O . LYS B 1 160 ? -4.707 -36.656 1.605 1 95.56 160 LYS B O 1
ATOM 5060 N N . SER B 1 161 ? -3.535 -35.094 0.82 1 97.94 161 SER B N 1
ATOM 5061 C CA . SER B 1 161 ? -2.822 -35.875 -0.166 1 97.94 161 SER B CA 1
ATOM 5062 C C . SER B 1 161 ? -2.266 -37.156 0.458 1 97.94 161 SER B C 1
ATOM 5064 O O . SER B 1 161 ? -1.432 -37.094 1.363 1 97.94 161 SER B O 1
ATOM 5066 N N . ALA B 1 162 ? -2.672 -38.312 -0.074 1 98 162 ALA B N 1
ATOM 5067 C CA . ALA B 1 162 ? -2.105 -39.625 0.279 1 98 162 ALA B CA 1
ATOM 5068 C C . ALA B 1 162 ? -0.669 -39.75 -0.219 1 98 162 ALA B C 1
ATOM 5070 O O . ALA B 1 162 ? 0.187 -40.281 0.471 1 98 162 ALA B O 1
ATOM 5071 N N . ILE B 1 163 ? -0.419 -39.219 -1.35 1 98.69 163 ILE B N 1
ATOM 5072 C CA . ILE B 1 163 ? 0.9 -39.312 -1.963 1 98.69 163 ILE B CA 1
ATOM 5073 C C . ILE B 1 163 ? 1.921 -38.531 -1.134 1 98.69 163 ILE B C 1
ATOM 5075 O O . ILE B 1 163 ? 3.035 -39 -0.906 1 98.69 163 ILE B O 1
ATOM 5079 N N . ARG B 1 164 ? 1.562 -37.312 -0.744 1 98.44 164 ARG B N 1
ATOM 5080 C CA . ARG B 1 164 ? 2.455 -36.531 0.101 1 98.44 164 ARG B CA 1
ATOM 5081 C C . ARG B 1 164 ? 2.873 -37.312 1.339 1 98.44 164 ARG B C 1
ATOM 5083 O O . ARG B 1 164 ? 4.055 -37.344 1.693 1 98.44 164 ARG B O 1
ATOM 5090 N N . LYS B 1 165 ? 1.918 -37.969 1.949 1 97.88 165 LYS B N 1
ATOM 5091 C CA . LYS B 1 165 ? 2.172 -38.719 3.162 1 97.88 165 LYS B CA 1
ATOM 5092 C C . LYS B 1 165 ? 3.012 -39.969 2.861 1 97.88 165 LYS B C 1
ATOM 5094 O O . LYS B 1 165 ? 3.99 -40.25 3.559 1 97.88 165 LYS B O 1
ATOM 5099 N N . LEU B 1 166 ? 2.604 -40.688 1.864 1 98 166 LEU B N 1
ATOM 5100 C CA . LEU B 1 166 ? 3.258 -41.938 1.515 1 98 166 LEU B CA 1
ATOM 5101 C C . LEU B 1 166 ? 4.703 -41.719 1.091 1 98 166 LEU B C 1
ATOM 5103 O O . LEU B 1 166 ? 5.566 -42.562 1.308 1 98 166 LEU B O 1
ATOM 5107 N N . ALA B 1 167 ? 4.953 -40.594 0.496 1 98.06 167 ALA B N 1
ATOM 5108 C CA . ALA B 1 167 ? 6.301 -40.281 0.026 1 98.06 167 ALA B CA 1
ATOM 5109 C C . ALA B 1 167 ? 7.074 -39.5 1.072 1 98.06 167 ALA B C 1
ATOM 5111 O O . ALA B 1 167 ? 8.195 -39.031 0.817 1 98.06 167 ALA B O 1
ATOM 5112 N N . ASN B 1 168 ? 6.527 -39.156 2.203 1 97.12 168 ASN B N 1
ATOM 5113 C CA . ASN B 1 168 ? 7.152 -38.562 3.375 1 97.12 168 ASN B CA 1
ATOM 5114 C C . ASN B 1 168 ? 7.559 -37.125 3.107 1 97.12 168 ASN B C 1
ATOM 5116 O O . ASN B 1 168 ? 8.664 -36.688 3.471 1 97.12 168 ASN B O 1
ATOM 5120 N N . PHE B 1 169 ? 6.754 -36.438 2.371 1 98.12 169 PHE B N 1
ATOM 5121 C CA . PHE B 1 169 ? 6.945 -35 2.238 1 98.12 169 PHE B CA 1
ATOM 5122 C C . PHE B 1 169 ? 6.551 -34.281 3.523 1 98.12 169 PHE B C 1
ATOM 5124 O O . PHE B 1 169 ? 5.461 -34.5 4.059 1 98.12 169 PHE B O 1
ATOM 5131 N N . GLU 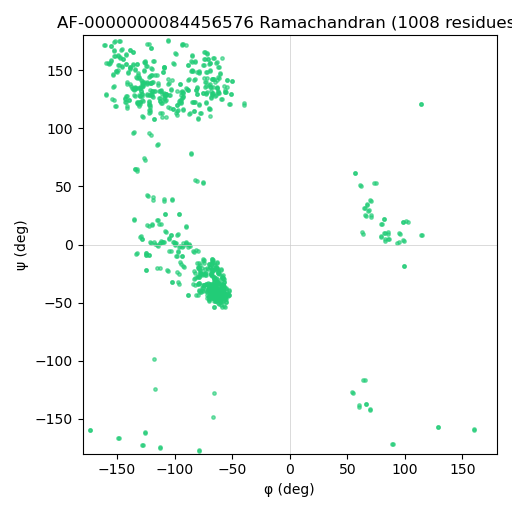B 1 170 ? 7.422 -33.406 4.035 1 97.94 170 GLU B N 1
ATOM 5132 C CA . GLU B 1 170 ? 7.047 -32.562 5.16 1 97.94 170 GLU B CA 1
ATOM 5133 C C . GLU B 1 170 ? 6.086 -31.453 4.719 1 97.94 170 GLU B C 1
ATOM 5135 O O . GLU B 1 170 ? 6.25 -30.875 3.645 1 97.94 170 GLU B O 1
ATOM 5140 N N . PHE B 1 171 ? 5.117 -31.188 5.539 1 97.5 171 PHE B N 1
ATOM 5141 C CA . PHE B 1 171 ? 4.07 -30.219 5.219 1 97.5 171 PHE B CA 1
ATOM 5142 C C . PHE B 1 171 ? 3.84 -29.266 6.383 1 97.5 171 PHE B C 1
ATOM 5144 O O . PHE B 1 171 ? 2.723 -29.172 6.898 1 97.5 171 PHE B O 1
ATOM 5151 N N . PRO B 1 172 ? 4.844 -28.469 6.738 1 97.38 172 PRO B N 1
ATOM 5152 C CA . PRO B 1 172 ? 4.707 -27.562 7.883 1 97.38 172 PRO B CA 1
ATOM 5153 C C . PRO B 1 172 ? 3.771 -26.391 7.594 1 97.38 172 PRO B C 1
ATOM 5155 O O . PRO B 1 172 ? 3.459 -26.109 6.434 1 97.38 172 PRO B O 1
ATOM 5158 N N . GLY B 1 173 ? 3.332 -25.719 8.68 1 95.25 173 GLY B N 1
ATOM 5159 C CA . GLY B 1 173 ? 2.482 -24.547 8.555 1 95.25 173 GLY B CA 1
ATOM 5160 C C . GLY B 1 173 ? 1.721 -24.219 9.82 1 95.25 173 GLY B C 1
ATOM 5161 O O . GLY B 1 173 ? 2.174 -24.531 10.922 1 95.25 173 GLY B O 1
ATOM 5162 N N . THR B 1 174 ? 0.643 -23.453 9.648 1 93.19 174 THR B N 1
ATOM 5163 C CA . THR B 1 174 ? -0.152 -23.016 10.789 1 93.19 174 THR B CA 1
ATOM 5164 C C . THR B 1 174 ? -1.599 -23.484 10.656 1 93.19 174 THR B C 1
ATOM 5166 O O . THR B 1 174 ? -2.15 -23.5 9.555 1 93.19 174 THR B O 1
ATOM 5169 N N . ASP B 1 175 ? -2.156 -23.797 11.797 1 93.25 175 ASP B N 1
ATOM 5170 C CA . ASP B 1 175 ? -3.576 -24.125 11.82 1 93.25 175 ASP B CA 1
ATOM 5171 C C . ASP B 1 175 ? -4.441 -22.875 11.656 1 93.25 175 ASP B C 1
ATOM 5173 O O . ASP B 1 175 ? -3.975 -21.766 11.898 1 93.25 175 ASP B O 1
ATOM 5177 N N . GLY B 1 176 ? -5.645 -23.188 11.258 1 91.81 176 GLY B N 1
ATOM 5178 C CA . GLY B 1 176 ? -6.57 -22.078 11.094 1 91.81 176 GLY B CA 1
ATOM 5179 C C . GLY B 1 176 ? -7.051 -21.5 12.414 1 91.81 176 GLY B C 1
ATOM 5180 O O . GLY B 1 176 ? -7.301 -22.25 13.367 1 91.81 176 GLY B O 1
ATOM 5181 N N . ASN B 1 177 ? -7.055 -20.125 12.453 1 89.44 177 ASN B N 1
ATOM 5182 C CA . ASN B 1 177 ? -7.621 -19.453 13.617 1 89.44 177 ASN B CA 1
ATOM 5183 C C . ASN B 1 177 ? -8.719 -18.469 13.227 1 89.44 177 ASN B C 1
ATOM 5185 O O . ASN B 1 177 ? -9.375 -17.875 14.086 1 89.44 177 ASN B O 1
ATOM 5189 N N . ILE B 1 1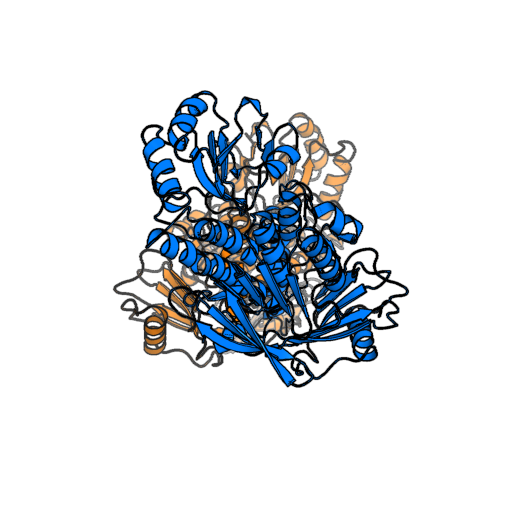78 ? -8.852 -18.297 12.008 1 91.44 178 ILE B N 1
ATOM 5190 C CA . ILE B 1 178 ? -9.914 -17.484 11.43 1 91.44 178 ILE B CA 1
ATOM 5191 C C . ILE B 1 178 ? -10.656 -18.281 10.359 1 91.44 178 ILE B C 1
ATOM 5193 O O . ILE B 1 178 ? -10.039 -19.016 9.594 1 91.44 178 ILE B O 1
ATOM 5197 N N . SER B 1 179 ? -11.953 -18.141 10.406 1 94.62 179 SER B N 1
ATOM 5198 C CA . SER B 1 179 ? -12.727 -18.812 9.367 1 94.62 179 SER B CA 1
ATOM 5199 C C . SER B 1 179 ? -13.703 -17.859 8.688 1 94.62 179 SER B C 1
ATOM 5201 O O . SER B 1 179 ? -14.188 -16.922 9.32 1 94.62 179 SER B O 1
ATOM 5203 N N . GLY B 1 180 ? -13.859 -17.984 7.449 1 95.12 180 GLY B N 1
ATOM 5204 C CA . GLY B 1 180 ? -14.898 -17.344 6.672 1 95.12 180 GLY B CA 1
ATOM 5205 C C . GLY B 1 180 ? -16 -18.297 6.242 1 95.12 180 GLY B C 1
ATOM 5206 O O . GLY B 1 180 ? -15.984 -19.469 6.609 1 95.12 180 GLY B O 1
ATOM 5207 N N . TRP B 1 181 ? -17 -17.75 5.629 1 95.69 181 TRP B N 1
ATOM 5208 C CA . TRP B 1 181 ? -18.078 -18.578 5.125 1 95.69 181 TRP B CA 1
ATOM 5209 C C . TRP B 1 181 ? -18.297 -18.359 3.631 1 95.69 181 TRP B C 1
ATOM 5211 O O . TRP B 1 181 ? -17.875 -17.344 3.086 1 95.69 181 TRP B O 1
ATOM 5221 N N . LEU B 1 182 ? -18.797 -19.344 3.012 1 95.38 182 LEU B N 1
ATOM 5222 C CA . LEU B 1 182 ? -19.141 -19.359 1.594 1 95.38 182 LEU B CA 1
ATOM 5223 C C . LEU B 1 182 ? -20.578 -19.812 1.384 1 95.38 182 LEU B C 1
ATOM 5225 O O . LEU B 1 182 ? -21.047 -20.734 2.057 1 95.38 182 LEU B O 1
ATOM 5229 N N . ALA B 1 183 ? -21.297 -19.141 0.444 1 96.5 183 ALA B N 1
ATOM 5230 C CA . ALA B 1 183 ? -22.656 -19.516 0.076 1 96.5 183 ALA B CA 1
ATOM 5231 C C . ALA B 1 183 ? -22.891 -19.359 -1.425 1 96.5 183 ALA B C 1
ATOM 5233 O O . ALA B 1 183 ? -22.719 -18.266 -1.971 1 96.5 183 ALA B O 1
ATOM 5234 N N . ASP B 1 184 ? -23.172 -20.406 -2.086 1 95.56 184 ASP B N 1
ATOM 5235 C CA . ASP B 1 184 ? -23.656 -20.344 -3.463 1 95.56 184 ASP B CA 1
ATOM 5236 C C . ASP B 1 184 ? -25.172 -20.328 -3.51 1 95.56 184 ASP B C 1
ATOM 5238 O O . ASP B 1 184 ? -25.828 -21.312 -3.15 1 95.56 184 ASP B O 1
ATOM 5242 N N . VAL B 1 185 ? -25.656 -19.172 -4.043 1 97 185 VAL B N 1
ATOM 5243 C CA . VAL B 1 18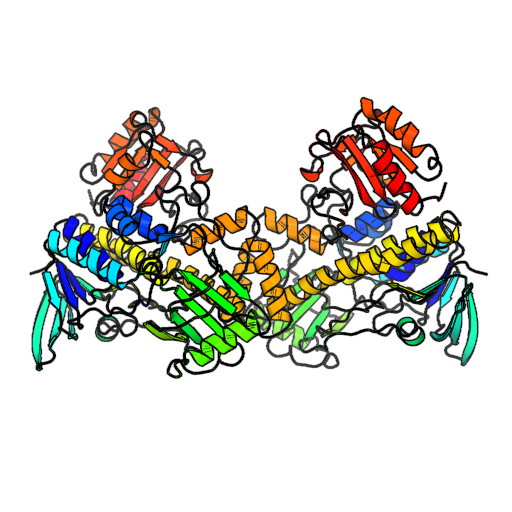5 ? -27.094 -18.969 -3.865 1 97 185 VAL B CA 1
ATOM 5244 C C . VAL B 1 185 ? -27.688 -18.328 -5.113 1 97 185 VAL B C 1
ATOM 5246 O O . VAL B 1 185 ? -26.953 -17.812 -5.965 1 97 185 VAL B O 1
ATOM 5249 N N . LEU B 1 186 ? -28.984 -18.406 -5.207 1 97.19 186 LEU B N 1
ATOM 5250 C CA . LEU B 1 186 ? -29.734 -17.516 -6.09 1 97.19 186 LEU B CA 1
ATOM 5251 C C . LEU B 1 186 ? -30.109 -16.234 -5.371 1 97.19 186 LEU B C 1
ATOM 5253 O O . LEU B 1 186 ? -30.125 -16.188 -4.137 1 97.19 186 LEU B O 1
ATOM 5257 N N . ALA B 1 187 ? -30.297 -15.203 -6.117 1 97.19 187 ALA B N 1
ATOM 5258 C CA . ALA B 1 187 ? -30.688 -13.922 -5.547 1 97.19 187 ALA B CA 1
ATOM 5259 C C . ALA B 1 187 ? -31.75 -13.25 -6.398 1 97.19 187 ALA B C 1
ATOM 5261 O O . ALA B 1 187 ? -31.688 -13.258 -7.629 1 97.19 187 ALA B O 1
ATOM 5262 N N . THR B 1 188 ? -32.75 -12.664 -5.785 1 97.19 188 THR B N 1
ATOM 5263 C CA . THR B 1 188 ? -33.844 -12.008 -6.5 1 97.19 188 THR B CA 1
ATOM 5264 C C . THR B 1 188 ? -33.438 -10.586 -6.891 1 97.19 188 THR B C 1
ATOM 5266 O O . THR B 1 188 ? -33.969 -10.031 -7.859 1 97.19 188 THR B O 1
ATOM 5269 N N . ASP B 1 189 ? -32.594 -10 -6.109 1 95.75 189 ASP B N 1
ATOM 5270 C CA . ASP B 1 189 ? -32.156 -8.633 -6.379 1 95.75 189 ASP B CA 1
ATOM 5271 C C . ASP B 1 189 ? -30.641 -8.508 -6.238 1 95.75 189 ASP B C 1
ATOM 5273 O O . ASP B 1 189 ? -30.156 -7.758 -5.395 1 95.75 189 ASP B O 1
ATOM 5277 N N . PRO B 1 190 ? -29.938 -9.203 -7.113 1 94.12 190 PRO B N 1
ATOM 5278 C CA . PRO B 1 190 ? -28.469 -9.148 -7.008 1 94.12 190 PRO B CA 1
ATOM 5279 C C . PRO B 1 190 ? -27.891 -7.828 -7.504 1 94.12 190 PRO B C 1
ATOM 5281 O O . PRO B 1 190 ? -28.547 -7.109 -8.266 1 94.12 190 PRO B O 1
ATOM 5284 N N . PRO B 1 191 ? -26.688 -7.457 -6.973 1 91.31 191 PRO B N 1
ATOM 5285 C CA . PRO B 1 191 ? -26.047 -6.266 -7.527 1 91.31 191 PRO B CA 1
ATOM 5286 C C . PRO B 1 191 ? -25.672 -6.43 -9 1 91.31 191 PRO B C 1
ATOM 5288 O O . PRO B 1 191 ? -25.484 -7.555 -9.469 1 91.31 191 PRO B O 1
ATOM 5291 N N . SER B 1 192 ? -25.531 -5.312 -9.734 1 87.81 192 SER B N 1
ATOM 5292 C CA . SER B 1 192 ? -25.219 -5.324 -11.156 1 87.81 192 SER B CA 1
ATOM 5293 C C . SER B 1 192 ? -23.75 -5.66 -11.398 1 87.81 192 SER B C 1
ATOM 5295 O O . SER B 1 192 ? -23.391 -6.141 -12.477 1 87.81 192 SER B O 1
ATOM 5297 N N . GLN B 1 193 ? -22.938 -5.406 -10.438 1 88.75 193 GLN B N 1
ATOM 5298 C CA . GLN B 1 193 ? -21.5 -5.676 -10.492 1 88.75 193 GLN B CA 1
ATOM 5299 C C . GLN B 1 193 ? -21.031 -6.387 -9.234 1 88.75 193 GLN B C 1
ATOM 5301 O O . GLN B 1 193 ? -21.688 -6.336 -8.195 1 88.75 193 GLN B O 1
ATOM 5306 N N . PRO B 1 194 ? -19.953 -7.078 -9.398 1 91.25 194 PRO B N 1
ATOM 5307 C CA . PRO B 1 194 ? -19.391 -7.691 -8.18 1 91.25 194 PRO B CA 1
ATOM 5308 C C . PRO B 1 194 ? -19.25 -6.691 -7.039 1 91.25 194 PRO B C 1
ATOM 5310 O O . PRO B 1 194 ? -18.875 -5.535 -7.266 1 91.25 194 PRO B O 1
ATOM 5313 N N . LEU B 1 195 ? -19.547 -7.188 -5.891 1 92 195 LEU B N 1
ATOM 5314 C CA . LEU B 1 195 ? -19.609 -6.336 -4.707 1 92 195 LEU B CA 1
ATOM 5315 C C . LEU B 1 195 ? -18.562 -6.77 -3.682 1 92 195 LEU B C 1
ATOM 5317 O O . LEU B 1 195 ? -18.375 -7.969 -3.447 1 92 195 LEU B O 1
ATOM 5321 N N . SER B 1 196 ? -17.812 -5.848 -3.158 1 92.31 196 SER B N 1
ATOM 5322 C CA . SER B 1 196 ? -16.906 -6.043 -2.023 1 92.31 196 SER B CA 1
ATOM 5323 C C . SER B 1 196 ? -17.078 -4.93 -0.994 1 92.31 196 SER B C 1
ATOM 5325 O O . SER B 1 196 ? -16.953 -3.748 -1.324 1 92.31 196 SER B O 1
ATOM 5327 N N . VAL B 1 197 ? -17.406 -5.332 0.242 1 89.62 197 VAL B N 1
ATOM 5328 C CA . VAL B 1 197 ? -17.562 -4.332 1.291 1 89.62 197 VAL B CA 1
ATOM 5329 C C . VAL B 1 197 ? -16.828 -4.777 2.551 1 89.62 197 VAL B C 1
ATOM 5331 O O . VAL B 1 197 ? -16.703 -5.977 2.811 1 89.62 197 VAL B O 1
ATOM 5334 N N . ASN B 1 198 ? -16.25 -3.893 3.264 1 89.94 198 ASN B N 1
ATOM 5335 C CA . ASN B 1 198 ? -15.594 -4.082 4.559 1 89.94 198 ASN B CA 1
ATOM 5336 C C . ASN B 1 198 ? -16.047 -3.035 5.57 1 89.94 198 ASN B C 1
ATOM 5338 O O . ASN B 1 198 ? -15.984 -1.835 5.297 1 89.94 198 ASN B O 1
ATOM 5342 N N . ASN B 1 199 ? -16.562 -3.471 6.648 1 88.88 199 ASN B N 1
ATOM 5343 C CA . ASN B 1 199 ? -16.984 -2.547 7.695 1 88.88 199 ASN B CA 1
ATOM 5344 C C . ASN B 1 199 ? -16.859 -3.174 9.078 1 88.88 199 ASN B C 1
ATOM 5346 O O . ASN B 1 199 ? -16.109 -4.141 9.266 1 88.88 199 ASN B O 1
ATOM 5350 N N . GLU B 1 200 ? -17.438 -2.607 10.125 1 87 200 GLU B N 1
ATOM 5351 C CA . GLU B 1 200 ? -17.266 -3.021 11.516 1 87 200 GLU B CA 1
ATOM 5352 C C . GLU B 1 200 ? -17.797 -4.438 11.742 1 87 200 GLU B C 1
ATOM 5354 O O . GLU B 1 200 ? -17.438 -5.09 12.727 1 87 200 GLU B O 1
ATOM 5359 N N . TYR B 1 201 ? -18.594 -4.938 10.781 1 91.12 201 TYR B N 1
ATOM 5360 C CA . TYR B 1 201 ? -19.156 -6.281 10.914 1 91.12 201 TYR B CA 1
ATOM 5361 C C . TYR B 1 201 ? -18.25 -7.312 10.25 1 91.12 201 TYR B C 1
ATOM 5363 O O . TYR B 1 201 ? -18.359 -8.516 10.523 1 91.12 201 TYR B O 1
ATOM 5371 N N . GLY B 1 202 ? -17.406 -6.871 9.398 1 92.56 202 GLY B N 1
ATOM 5372 C CA . GLY B 1 202 ? -16.531 -7.766 8.656 1 92.56 202 GLY B CA 1
ATOM 5373 C C . GLY B 1 202 ? -16.562 -7.523 7.156 1 92.56 202 GLY B C 1
ATOM 5374 O O . GLY B 1 202 ? -16.797 -6.398 6.707 1 92.56 202 GLY B O 1
ATOM 5375 N N . SER B 1 203 ? -16.188 -8.555 6.461 1 95 203 SER B N 1
ATOM 5376 C CA . SER B 1 203 ? -16.109 -8.445 5.012 1 95 203 SER B CA 1
ATOM 5377 C C . SER B 1 203 ? -17.203 -9.25 4.32 1 95 203 SER B C 1
ATOM 5379 O O . SER B 1 203 ? -17.656 -10.266 4.852 1 95 203 SER B O 1
ATOM 5381 N N . PHE B 1 204 ? -17.672 -8.781 3.16 1 94.69 204 PHE B N 1
ATOM 5382 C CA . PHE B 1 204 ? -18.703 -9.414 2.344 1 94.69 204 PHE B CA 1
ATOM 5383 C C . PHE B 1 204 ? -18.391 -9.242 0.86 1 94.69 204 PHE B C 1
ATOM 5385 O O . PHE B 1 204 ? -18.156 -8.125 0.396 1 94.69 204 PHE B O 1
ATOM 5392 N N . LEU B 1 205 ? -18.344 -10.359 0.158 1 94.94 205 LEU B N 1
ATOM 5393 C CA . LEU B 1 205 ? -18.141 -10.375 -1.288 1 94.94 205 LEU B CA 1
ATOM 5394 C C . LEU B 1 205 ? -19.281 -11.117 -1.982 1 94.94 205 LEU B C 1
ATOM 5396 O O . LEU B 1 205 ? -19.766 -12.133 -1.478 1 94.94 205 LEU B O 1
ATOM 5400 N N . MET B 1 206 ? -19.75 -10.609 -3.1 1 94.81 206 MET B N 1
ATOM 5401 C CA . MET B 1 206 ? -20.781 -11.25 -3.91 1 94.81 206 MET B CA 1
ATOM 5402 C C . MET B 1 206 ? -20.469 -11.109 -5.395 1 94.81 206 MET B C 1
ATOM 5404 O O . MET B 1 206 ? -20.234 -10 -5.887 1 94.81 206 MET B O 1
ATOM 5408 N N . GLN B 1 207 ? -20.406 -12.195 -6.055 1 92.38 207 GLN B N 1
ATOM 5409 C CA . GLN B 1 207 ? -20.141 -12.195 -7.488 1 92.38 207 GLN B CA 1
ATOM 5410 C C . GLN B 1 207 ? -20.859 -13.352 -8.18 1 92.38 207 GLN B C 1
ATOM 5412 O O . GLN B 1 207 ? -21.234 -14.336 -7.531 1 92.38 207 GLN B O 1
ATOM 5417 N N . PRO B 1 208 ? -21.031 -13.227 -9.492 1 92.06 208 PRO B N 1
ATOM 5418 C CA . PRO B 1 208 ? -21.609 -14.359 -10.203 1 92.06 208 PRO B CA 1
ATOM 5419 C C . PRO B 1 208 ? -20.766 -15.633 -10.109 1 92.06 208 PRO B C 1
ATOM 5421 O O . PRO B 1 208 ? -19.531 -15.555 -10.125 1 92.06 208 PRO B O 1
ATOM 5424 N N . LEU B 1 209 ? -21.406 -16.75 -10.023 1 89.88 209 LEU B N 1
ATOM 5425 C CA . LEU B 1 209 ? -20.734 -18.031 -9.922 1 89.88 209 LEU B CA 1
ATOM 5426 C C . LEU B 1 209 ? -20.312 -18.531 -11.297 1 89.88 209 LEU B C 1
ATOM 5428 O O . LEU B 1 209 ? -19.375 -19.328 -11.414 1 89.88 209 LEU B O 1
ATOM 5432 N N . GLY B 1 210 ? -21.016 -18.062 -12.391 1 86.38 210 GLY B N 1
ATOM 5433 C CA . GLY B 1 210 ? -20.797 -18.578 -13.734 1 86.38 210 GLY B CA 1
ATOM 5434 C C . GLY B 1 210 ? -21.609 -19.828 -14.023 1 86.38 210 GLY B C 1
ATOM 5435 O O . GLY B 1 210 ? -21.281 -20.562 -14.953 1 86.38 210 GLY B O 1
ATOM 5436 N N . TYR B 1 211 ? -22.484 -20.172 -13.195 1 85.38 211 TYR B N 1
ATOM 5437 C CA . TYR B 1 211 ? -23.391 -21.297 -13.336 1 85.38 211 TYR B CA 1
ATOM 5438 C C . TYR B 1 211 ? -24.844 -20.859 -13.133 1 85.38 211 TYR B C 1
ATOM 5440 O O . TYR B 1 211 ? -25.25 -20.547 -12.016 1 85.38 211 TYR B O 1
ATOM 5448 N N . GLN B 1 212 ? -25.484 -20.906 -14.289 1 85.81 212 GLN B N 1
ATOM 5449 C CA . GLN B 1 212 ? -26.875 -20.469 -14.258 1 85.81 212 GLN B CA 1
ATOM 5450 C C . GLN B 1 212 ? -26.984 -19.062 -13.68 1 85.81 212 GLN B C 1
ATOM 5452 O O . GLN B 1 212 ? -26.312 -18.141 -14.133 1 85.81 212 GLN B O 1
ATOM 5457 N N . LYS B 1 213 ? -27.844 -18.828 -12.648 1 91.06 213 LYS B N 1
ATOM 5458 C CA . LYS B 1 213 ? -28.031 -17.5 -12.07 1 91.06 213 LYS B CA 1
ATOM 5459 C C . LYS B 1 213 ? -27.531 -17.469 -10.625 1 91.06 213 LYS B C 1
ATOM 5461 O O . LYS B 1 213 ? -27.906 -16.562 -9.859 1 91.06 213 LYS B O 1
ATOM 5466 N N . TYR B 1 214 ? -26.703 -18.406 -10.383 1 92.88 214 TYR B N 1
ATOM 5467 C CA . TYR B 1 214 ? -26.203 -18.484 -9.016 1 92.88 214 TYR B CA 1
ATOM 5468 C C . TYR B 1 214 ? -25.109 -17.453 -8.781 1 92.88 214 TYR B C 1
ATOM 5470 O O . TYR B 1 214 ? -24.391 -17.062 -9.711 1 92.88 214 TYR B O 1
ATOM 5478 N N . TYR B 1 215 ? -25.078 -17 -7.531 1 94.38 215 TYR B N 1
ATOM 5479 C CA . TYR B 1 215 ? -24.016 -16.125 -7.039 1 94.38 215 TYR B CA 1
ATOM 5480 C C . TYR B 1 215 ? -23.203 -16.797 -5.949 1 94.38 215 TYR B C 1
ATOM 5482 O O . TYR B 1 215 ? -23.734 -17.594 -5.164 1 94.38 215 TYR B O 1
ATOM 5490 N N . ARG B 1 216 ? -21.938 -16.5 -5.922 1 94.94 216 ARG B N 1
ATOM 5491 C CA . ARG B 1 216 ? -21.094 -16.875 -4.789 1 94.94 216 ARG B CA 1
ATOM 5492 C C . ARG B 1 216 ? -20.922 -15.711 -3.82 1 94.94 216 ARG B C 1
ATOM 5494 O O . ARG B 1 216 ? -20.484 -14.625 -4.211 1 94.94 216 ARG B O 1
ATOM 5501 N N . LEU B 1 217 ? -21.359 -15.969 -2.602 1 95.69 217 LEU B N 1
ATOM 5502 C CA . LEU B 1 217 ? -21.109 -15.062 -1.481 1 95.69 217 LEU B CA 1
ATOM 5503 C C . LEU B 1 217 ? -20 -15.594 -0.586 1 95.69 217 LEU B C 1
ATOM 5505 O O . LEU B 1 217 ? -19.938 -16.797 -0.31 1 95.69 217 LEU B O 1
ATOM 5509 N N . THR B 1 218 ? -19.109 -14.758 -0.246 1 95.25 218 THR B N 1
ATOM 5510 C CA . THR B 1 218 ? -18.109 -15.07 0.757 1 95.25 218 THR B CA 1
ATOM 5511 C C . THR B 1 218 ? -17.984 -13.953 1.783 1 95.25 218 THR B C 1
ATOM 5513 O O . THR B 1 218 ? -18.281 -12.789 1.478 1 95.25 218 THR B O 1
ATOM 5516 N N . GLY B 1 219 ? -17.703 -14.352 3.002 1 94.81 219 GLY B N 1
ATOM 5517 C CA . GLY B 1 219 ? -17.531 -13.328 4.02 1 94.81 219 GLY B CA 1
ATOM 5518 C C . GLY B 1 219 ? -16.719 -13.797 5.211 1 94.81 219 GLY B C 1
ATOM 5519 O O . GLY B 1 219 ? -16.5 -14.992 5.387 1 94.81 219 GLY B O 1
ATOM 5520 N N . VAL B 1 220 ? -16.141 -12.922 5.887 1 95.44 220 VAL B N 1
ATOM 5521 C CA . VAL B 1 220 ? -15.547 -13.094 7.207 1 95.44 220 VAL B CA 1
ATOM 5522 C C . VAL B 1 220 ? -16.25 -12.195 8.219 1 95.44 220 VAL B C 1
ATOM 5524 O O . VAL B 1 220 ? -16.109 -10.969 8.172 1 95.44 220 VAL B O 1
ATOM 5527 N N . SER B 1 221 ? -17.047 -12.828 9.094 1 94.44 221 SER B N 1
ATOM 5528 C CA . SER B 1 221 ? -17.797 -12.094 10.109 1 94.44 221 SER B CA 1
ATOM 5529 C C . SER B 1 221 ? -17.016 -12.008 11.414 1 94.44 221 SER B C 1
ATOM 5531 O O . SER B 1 221 ? -16.609 -13.023 11.977 1 94.44 221 SER B O 1
ATOM 5533 N N . ILE B 1 222 ? -16.891 -10.789 11.906 1 91.62 222 ILE B N 1
ATOM 5534 C CA . ILE B 1 222 ? -16.156 -10.578 13.148 1 91.62 222 ILE B CA 1
ATOM 5535 C C . ILE B 1 222 ? -16.766 -11.414 14.266 1 91.62 222 ILE B C 1
ATOM 5537 O O . ILE B 1 222 ? -16.062 -11.969 15.109 1 91.62 222 ILE B O 1
ATOM 5541 N N . GLY B 1 223 ? -18.047 -11.625 14.242 1 91.56 223 GLY B N 1
ATOM 5542 C CA . GLY B 1 223 ? -18.75 -12.336 15.297 1 91.56 223 GLY B CA 1
ATOM 5543 C C . GLY B 1 223 ? -18.609 -13.844 15.195 1 91.56 223 GLY B C 1
ATOM 5544 O O . GLY B 1 223 ? -18.797 -14.555 16.188 1 91.56 223 GLY B O 1
ATOM 5545 N N . THR B 1 224 ? -18.25 -14.328 14.016 1 93.94 224 THR B N 1
ATOM 5546 C CA . THR B 1 224 ? -18.266 -15.781 13.859 1 93.94 224 THR B CA 1
ATOM 5547 C C . THR B 1 224 ? -16.938 -16.281 13.305 1 93.94 224 THR B C 1
ATOM 5549 O O . THR B 1 224 ? -16.797 -17.453 12.992 1 93.94 224 THR B O 1
ATOM 5552 N N . MET B 1 225 ? -15.977 -15.406 13.141 1 94.12 225 MET B N 1
ATOM 5553 C CA . MET B 1 225 ? -14.727 -15.758 12.469 1 94.12 225 MET B CA 1
ATOM 5554 C C . MET B 1 225 ? -13.93 -16.75 13.297 1 94.12 225 MET B C 1
ATOM 5556 O O . MET B 1 225 ? -12.984 -17.359 12.797 1 94.12 225 MET B O 1
ATOM 5560 N N . ASN B 1 226 ? -14.297 -16.969 14.562 1 93.62 226 ASN B N 1
ATOM 5561 C CA . ASN B 1 226 ? -13.555 -17.875 15.422 1 93.62 226 ASN B CA 1
ATOM 5562 C C . ASN B 1 226 ? -14.227 -19.25 15.5 1 93.62 226 ASN B C 1
ATOM 5564 O O . ASN B 1 226 ? -13.719 -20.156 16.172 1 93.62 226 ASN B O 1
ATOM 5568 N N . LEU B 1 227 ? -15.328 -19.438 14.797 1 94.81 227 LEU B N 1
ATOM 5569 C CA . LEU B 1 227 ? -15.977 -20.734 14.742 1 94.81 227 LEU B CA 1
ATOM 5570 C C . LEU B 1 227 ? -15.172 -21.719 13.898 1 94.81 227 LEU B C 1
ATOM 5572 O O . LEU B 1 227 ? -14.492 -21.312 12.945 1 94.81 227 LEU B O 1
ATOM 5576 N N . PRO B 1 228 ? -15.258 -22.922 14.25 1 93.25 228 PRO B N 1
ATOM 5577 C CA . PRO B 1 228 ? -14.539 -23.938 13.461 1 93.25 228 PRO B CA 1
ATOM 5578 C C . PRO B 1 228 ? -15.164 -24.156 12.086 1 93.25 228 PRO B C 1
ATOM 5580 O O . PRO B 1 228 ? -16.344 -23.875 11.891 1 93.25 228 PRO B O 1
ATOM 5583 N N . PRO B 1 229 ? -14.398 -24.688 11.203 1 91.25 229 PRO B N 1
ATOM 5584 C CA . PRO B 1 229 ? -14.906 -24.953 9.852 1 91.25 229 PRO B CA 1
ATOM 5585 C C . PRO B 1 229 ? -16.109 -25.906 9.852 1 91.25 229 PRO B C 1
ATOM 5587 O O . PRO B 1 229 ? -16.891 -25.906 8.898 1 91.25 229 PRO B O 1
ATOM 5590 N N . SER B 1 230 ? -16.297 -26.672 10.844 1 93.31 230 SER B N 1
ATOM 5591 C CA . SER B 1 230 ? -17.391 -27.625 10.93 1 93.31 230 SER B CA 1
ATOM 5592 C C . SER B 1 230 ? -18.719 -26.922 11.234 1 93.31 230 SER B C 1
ATOM 5594 O O . SER B 1 230 ? -19.781 -27.5 11.055 1 93.31 230 SER B O 1
ATOM 5596 N N . ALA B 1 231 ? -18.594 -25.688 11.648 1 94.69 231 ALA B N 1
ATOM 5597 C CA . ALA B 1 231 ? -19.797 -24.906 11.945 1 94.69 231 ALA B CA 1
ATOM 5598 C C . ALA B 1 231 ? -20.344 -24.234 10.688 1 94.69 231 ALA B C 1
ATOM 5600 O O . ALA B 1 231 ? -20.266 -23.016 10.547 1 94.69 231 ALA B O 1
ATOM 5601 N N . ILE B 1 232 ? -21.016 -25.016 9.875 1 95.5 232 ILE B N 1
ATOM 5602 C CA . ILE B 1 232 ? -21.531 -24.547 8.594 1 95.5 232 ILE B CA 1
ATOM 5603 C C . ILE B 1 232 ? -22.625 -23.516 8.828 1 95.5 232 ILE B C 1
ATOM 5605 O O . ILE B 1 232 ? -23.531 -23.719 9.648 1 95.5 232 ILE B O 1
ATOM 5609 N N . PRO B 1 233 ? -22.531 -22.406 8.18 1 96.38 233 PRO B N 1
ATOM 5610 C CA . PRO B 1 233 ? -23.578 -21.406 8.352 1 96.38 233 PRO B CA 1
ATOM 5611 C C . PRO B 1 233 ? -24.906 -21.828 7.73 1 96.38 233 PRO B C 1
ATOM 5613 O O . PRO B 1 233 ? -24.922 -22.609 6.777 1 96.38 233 PRO B O 1
ATOM 5616 N N . THR B 1 234 ? -25.969 -21.375 8.305 1 96.94 234 THR B N 1
ATOM 5617 C CA . THR B 1 234 ? -27.266 -21.5 7.648 1 96.94 234 THR B CA 1
ATOM 5618 C C . THR B 1 234 ? -27.484 -20.344 6.676 1 96.94 234 THR B C 1
ATOM 5620 O O . THR B 1 234 ? -26.781 -19.344 6.723 1 96.94 234 THR B O 1
ATOM 5623 N N . LEU B 1 235 ? -28.453 -20.578 5.801 1 97.75 235 LEU B N 1
ATOM 5624 C CA . LEU B 1 235 ? -28.797 -19.484 4.902 1 97.75 235 LEU B CA 1
ATOM 5625 C C . LEU B 1 235 ? -29.219 -18.25 5.691 1 97.75 235 LEU B C 1
ATOM 5627 O O . LEU B 1 235 ? -28.938 -17.109 5.281 1 97.75 235 LEU B O 1
ATOM 5631 N N . ASP B 1 236 ? -29.875 -18.453 6.797 1 97.38 236 ASP B N 1
ATOM 5632 C CA . ASP B 1 236 ? -30.328 -17.359 7.645 1 97.38 236 ASP B CA 1
ATOM 5633 C C . ASP B 1 236 ? -29.141 -16.594 8.234 1 97.38 236 ASP B C 1
ATOM 5635 O O . ASP B 1 236 ? -29.203 -15.375 8.406 1 97.38 236 ASP B O 1
ATOM 5639 N N . ASN B 1 237 ? -28.109 -17.312 8.633 1 96.94 237 ASN B N 1
ATOM 5640 C CA . ASN B 1 237 ? -26.891 -16.656 9.094 1 96.94 237 ASN B CA 1
ATOM 5641 C C . ASN B 1 237 ? -26.344 -15.711 8.039 1 96.94 237 ASN B C 1
ATOM 5643 O O . ASN B 1 237 ? -25.938 -14.586 8.352 1 96.94 237 ASN B O 1
ATOM 5647 N N . VAL B 1 238 ? -26.344 -16.172 6.809 1 97.44 238 VAL B N 1
ATOM 5648 C CA . VAL B 1 238 ? -25.797 -15.406 5.699 1 97.44 238 VAL B CA 1
ATOM 5649 C C . VAL B 1 238 ? -26.672 -14.18 5.449 1 97.44 238 VAL B C 1
ATOM 5651 O O . VAL B 1 238 ? -26.172 -13.062 5.289 1 97.44 238 VAL B O 1
ATOM 5654 N N . LYS B 1 239 ? -27.953 -14.391 5.496 1 97.62 239 LYS B N 1
ATOM 5655 C CA . LYS B 1 239 ? -28.906 -13.305 5.297 1 97.62 239 LYS B CA 1
ATOM 5656 C C . LYS B 1 239 ? -28.766 -12.242 6.383 1 97.62 239 LYS B C 1
ATOM 5658 O O . LYS B 1 239 ? -28.766 -11.039 6.09 1 97.62 239 LYS B O 1
ATOM 5663 N N . SER B 1 240 ? -28.672 -12.695 7.547 1 96.44 240 SER B N 1
ATOM 5664 C CA . SER B 1 240 ? -28.547 -11.781 8.68 1 96.44 240 SER B CA 1
ATOM 5665 C C . SER B 1 240 ? -27.281 -10.938 8.562 1 96.44 240 SER B C 1
ATOM 5667 O O . SER B 1 240 ? -27.312 -9.727 8.812 1 96.44 240 SER B O 1
ATOM 5669 N N . PHE B 1 241 ? -26.219 -11.562 8.258 1 94.88 241 PHE B N 1
ATOM 5670 C CA . PHE B 1 241 ? -24.969 -10.82 8.086 1 94.88 241 PHE B CA 1
ATOM 5671 C C . PHE B 1 241 ? -25.109 -9.773 6.988 1 94.88 241 PHE B C 1
ATOM 5673 O O . PHE B 1 241 ? -24.703 -8.625 7.168 1 94.88 241 PHE B O 1
ATOM 5680 N N . ALA B 1 242 ? -25.625 -10.172 5.824 1 96.44 242 ALA B N 1
ATOM 5681 C CA . ALA B 1 242 ? -25.781 -9.266 4.695 1 96.44 242 ALA B CA 1
ATOM 5682 C C . ALA B 1 242 ? -26.656 -8.062 5.078 1 96.44 242 ALA B C 1
ATOM 5684 O O . ALA B 1 242 ? -26.328 -6.922 4.742 1 96.44 242 ALA B O 1
ATOM 5685 N N . THR B 1 243 ? -27.688 -8.352 5.809 1 96.75 243 THR B N 1
ATOM 5686 C CA . THR B 1 243 ? -28.578 -7.293 6.242 1 96.75 243 THR B CA 1
ATOM 5687 C C . THR B 1 243 ? -27.875 -6.344 7.211 1 96.75 243 THR B C 1
ATOM 5689 O O . THR B 1 243 ? -28.016 -5.125 7.102 1 96.75 243 THR B O 1
ATOM 5692 N N . GLU B 1 244 ? -27.156 -6.898 8.102 1 93.88 244 GLU B N 1
ATOM 5693 C CA . GLU B 1 244 ? -26.438 -6.094 9.094 1 93.88 244 GLU B CA 1
ATOM 5694 C C . GLU B 1 244 ? -25.359 -5.238 8.43 1 93.88 244 GLU B C 1
ATOM 5696 O O . GLU B 1 244 ? -25.219 -4.062 8.766 1 93.88 244 GLU B O 1
ATOM 5701 N N . ALA B 1 245 ? -24.641 -5.84 7.574 1 91.06 245 ALA B N 1
ATOM 5702 C CA . ALA B 1 245 ? -23.484 -5.18 6.984 1 91.06 245 ALA B CA 1
ATOM 5703 C C . ALA B 1 245 ? -23.906 -4.23 5.867 1 91.06 245 ALA B C 1
ATOM 5705 O O . ALA B 1 245 ? -23.281 -3.184 5.668 1 91.06 245 ALA B O 1
ATOM 5706 N N . LEU B 1 246 ? -24.984 -4.574 5.105 1 94.06 246 LEU B N 1
ATOM 5707 C CA . LEU B 1 246 ? -25.25 -3.848 3.867 1 94.06 246 LEU B CA 1
ATOM 5708 C C . LEU B 1 246 ? -26.672 -3.283 3.863 1 94.06 246 LEU B C 1
ATOM 5710 O O . LEU B 1 246 ? -27.031 -2.533 2.957 1 94.06 246 LEU B O 1
ATOM 5714 N N . GLY B 1 247 ? -27.453 -3.633 4.773 1 95.44 247 GLY B N 1
ATOM 5715 C CA . GLY B 1 247 ? -28.828 -3.168 4.824 1 95.44 247 GLY B CA 1
ATOM 5716 C C . GLY B 1 247 ? -29.766 -3.965 3.932 1 95.44 247 GLY B C 1
ATOM 5717 O O . GLY B 1 247 ? -30.938 -3.629 3.799 1 95.44 247 GLY B O 1
ATOM 5718 N N . THR B 1 248 ? -29.281 -5.027 3.26 1 96.44 248 THR B N 1
ATOM 5719 C CA . THR B 1 248 ? -30.047 -5.879 2.365 1 96.44 248 THR B CA 1
ATOM 5720 C C . THR B 1 248 ? -29.516 -7.309 2.379 1 96.44 248 THR B C 1
ATOM 5722 O O . THR B 1 248 ? -28.344 -7.531 2.652 1 96.44 248 THR B O 1
ATOM 5725 N N . ASP B 1 249 ? -30.375 -8.258 2.156 1 96.44 249 ASP B N 1
ATOM 5726 C CA . ASP B 1 249 ? -29.922 -9.633 1.982 1 96.44 249 ASP B CA 1
ATOM 5727 C C . ASP B 1 249 ? -29.984 -10.047 0.514 1 96.44 249 ASP B C 1
ATOM 5729 O O . ASP B 1 249 ? -29.797 -11.227 0.187 1 96.44 249 ASP B O 1
ATOM 5733 N N . PHE B 1 250 ? -30.328 -9.07 -0.37 1 96.69 250 PHE B N 1
ATOM 5734 C CA . PHE B 1 250 ? -30.375 -9.227 -1.819 1 96.69 250 PHE B CA 1
ATOM 5735 C C . PHE B 1 250 ? -31.422 -10.258 -2.227 1 96.69 250 PHE B C 1
ATOM 5737 O O . PHE B 1 250 ? -31.438 -10.703 -3.375 1 96.69 250 PHE B O 1
ATOM 5744 N N . GLY B 1 251 ? -32.25 -10.688 -1.306 1 98.12 251 GLY B N 1
ATOM 5745 C CA . GLY B 1 251 ? -33.25 -11.719 -1.579 1 98.12 251 GLY B CA 1
ATOM 5746 C C . GLY B 1 251 ? -32.625 -13.078 -1.863 1 98.12 251 GLY B C 1
ATOM 5747 O O . GLY B 1 251 ? -33.094 -13.805 -2.742 1 98.12 251 GLY B O 1
ATOM 5748 N N . ILE B 1 252 ? -31.516 -13.406 -1.223 1 97.88 252 ILE B N 1
ATOM 5749 C CA . ILE B 1 252 ? -30.812 -14.656 -1.506 1 97.88 252 ILE B CA 1
ATOM 5750 C C . ILE B 1 252 ? -31.672 -15.844 -1.084 1 97.88 252 ILE B C 1
ATOM 5752 O O . ILE B 1 252 ? -32.406 -15.773 -0.082 1 97.88 252 ILE B O 1
ATOM 5756 N N . HIS B 1 253 ? -31.641 -16.938 -1.856 1 97.69 253 HIS B N 1
ATOM 5757 C CA . HIS B 1 253 ? -32.406 -18.141 -1.603 1 97.69 253 HIS B CA 1
ATOM 5758 C C . HIS B 1 253 ? -31.828 -19.328 -2.357 1 97.69 253 HIS B C 1
ATOM 5760 O O . HIS B 1 253 ? -30.812 -19.203 -3.049 1 97.69 253 HIS B O 1
ATOM 5766 N N . SER B 1 254 ? -32.312 -20.562 -2.098 1 96.69 254 SER B N 1
ATOM 5767 C CA . SER B 1 254 ? -32 -21.797 -2.824 1 96.69 254 SER B CA 1
ATOM 5768 C C . SER B 1 254 ? -30.516 -22.062 -2.842 1 96.69 254 SER B C 1
ATOM 5770 O O . SER B 1 254 ? -29.891 -22.109 -3.91 1 96.69 254 SER B O 1
ATOM 5772 N N . PRO B 1 255 ? -29.953 -22.234 -1.684 1 95.81 255 PRO B N 1
ATOM 5773 C CA . PRO B 1 255 ? -28.5 -22.469 -1.632 1 95.81 255 PRO B CA 1
ATOM 5774 C C . PRO B 1 255 ? -28.094 -23.75 -2.342 1 95.81 255 PRO B C 1
ATOM 5776 O O . PRO B 1 255 ? -28.75 -24.781 -2.203 1 95.81 255 PRO B O 1
ATOM 5779 N N . LEU B 1 256 ? -27.094 -23.578 -3.166 1 92.44 256 LEU B N 1
ATOM 5780 C CA . LEU B 1 256 ? -26.422 -24.719 -3.775 1 92.44 256 LEU B CA 1
ATOM 5781 C C . LEU B 1 256 ? -25.375 -25.312 -2.834 1 92.44 256 LEU B C 1
ATOM 5783 O O . LEU B 1 256 ? -25.172 -26.531 -2.816 1 92.44 256 LEU B O 1
ATOM 5787 N N . TRP B 1 257 ? -24.75 -24.5 -2.084 1 93.62 257 TRP B N 1
ATOM 5788 C CA . TRP B 1 257 ? -23.641 -24.906 -1.226 1 93.62 257 TRP B CA 1
ATOM 5789 C C . TRP B 1 257 ? -23.422 -23.906 -0.105 1 93.62 257 TRP B C 1
ATOM 5791 O O . TRP B 1 257 ? -23.406 -22.688 -0.346 1 93.62 257 TRP B O 1
ATOM 5801 N N . LEU B 1 258 ? -23.359 -24.312 1.115 1 95.81 258 LEU B N 1
ATOM 5802 C CA . LEU B 1 258 ? -22.938 -23.562 2.291 1 95.81 258 LEU B CA 1
ATOM 5803 C C . LEU B 1 258 ? -21.75 -24.234 2.979 1 95.81 258 LEU B C 1
ATOM 5805 O O . LEU B 1 258 ? -21.766 -25.438 3.215 1 95.81 258 LEU B O 1
ATOM 5809 N N . SER B 1 259 ? -20.734 -23.469 3.215 1 95.19 259 SER B N 1
ATOM 5810 C CA . SER B 1 259 ? -19.547 -24.062 3.844 1 95.19 259 SER B CA 1
ATOM 5811 C C . SER B 1 259 ? -18.75 -23 4.586 1 95.19 259 SER B C 1
ATOM 5813 O O . SER B 1 259 ? -19.094 -21.812 4.566 1 95.19 259 SER B O 1
ATOM 5815 N N . ARG B 1 260 ? -17.766 -23.422 5.348 1 95.12 260 ARG B N 1
ATOM 5816 C CA . ARG B 1 260 ? -16.781 -22.562 5.973 1 95.12 260 ARG B CA 1
ATOM 5817 C C . ARG B 1 260 ? -15.367 -22.906 5.504 1 95.12 260 ARG B C 1
ATOM 5819 O O . ARG B 1 260 ? -15.094 -24.062 5.172 1 95.12 260 ARG B O 1
ATOM 5826 N N . PHE B 1 261 ? -14.594 -21.938 5.414 1 93.12 261 PHE B N 1
ATOM 5827 C CA . PHE B 1 261 ? -13.18 -22.125 5.094 1 93.12 261 PHE B CA 1
ATOM 5828 C C . PHE B 1 261 ? -12.305 -21.453 6.152 1 93.12 261 PHE B C 1
ATOM 5830 O O . PHE B 1 261 ? -12.766 -20.594 6.895 1 93.12 261 PHE B O 1
ATOM 5837 N N . SER B 1 262 ? -11.102 -21.906 6.289 1 93.88 262 SER B N 1
ATOM 5838 C CA . SER B 1 262 ? -10.195 -21.375 7.312 1 93.88 262 SER B CA 1
ATOM 5839 C C . SER B 1 262 ? -8.922 -20.828 6.688 1 93.88 262 SER B C 1
ATOM 5841 O O . SER B 1 262 ? -8.703 -20.953 5.484 1 93.88 262 SER B O 1
ATOM 5843 N N . ASN B 1 263 ? -8.117 -20.188 7.531 1 93.38 263 ASN B N 1
ATOM 5844 C CA . ASN B 1 263 ? -6.863 -19.625 7.059 1 93.38 263 ASN B CA 1
ATOM 5845 C C . ASN B 1 263 ? -5.691 -20.562 7.312 1 93.38 263 ASN B C 1
ATOM 5847 O O . ASN B 1 263 ? -4.555 -20.109 7.48 1 93.38 263 ASN B O 1
ATOM 5851 N N . THR B 1 264 ? -5.996 -21.875 7.387 1 95.38 264 THR B N 1
ATOM 5852 C CA . THR B 1 264 ? -4.902 -22.844 7.445 1 95.38 264 THR B CA 1
ATOM 5853 C C . THR B 1 264 ? -3.896 -22.594 6.324 1 95.38 264 THR B C 1
ATOM 5855 O O . THR B 1 264 ? -4.285 -22.391 5.172 1 95.38 264 THR B O 1
ATOM 5858 N N . THR B 1 265 ? -2.645 -22.516 6.668 1 96.31 265 THR B N 1
ATOM 5859 C CA . THR B 1 265 ? -1.584 -22.25 5.703 1 96.31 265 THR B CA 1
ATOM 5860 C C . THR B 1 265 ? -0.45 -23.266 5.852 1 96.31 265 THR B C 1
ATOM 5862 O O . THR B 1 265 ? 0.124 -23.406 6.934 1 96.31 265 THR B O 1
ATOM 5865 N N . ARG B 1 266 ? -0.183 -24 4.754 1 97.75 266 ARG B N 1
ATOM 5866 C CA . ARG B 1 266 ? 0.88 -25 4.742 1 97.75 266 ARG B CA 1
ATOM 5867 C C . ARG B 1 266 ? 1.626 -24.984 3.414 1 97.75 266 ARG B C 1
ATOM 5869 O O . ARG B 1 266 ? 1.044 -24.688 2.371 1 97.75 266 ARG B O 1
ATOM 5876 N N . LEU B 1 267 ? 2.832 -25.281 3.459 1 98.38 267 LEU B N 1
ATOM 5877 C CA . LEU B 1 267 ? 3.691 -25.391 2.285 1 98.38 267 LEU B CA 1
ATOM 5878 C C . LEU B 1 267 ? 4.691 -26.531 2.449 1 98.38 267 LEU B C 1
ATOM 5880 O O . LEU B 1 267 ? 5.473 -26.547 3.404 1 98.38 267 LEU B O 1
ATOM 5884 N N . ALA B 1 268 ? 4.641 -27.422 1.528 1 98.62 268 ALA B N 1
ATOM 5885 C CA . ALA B 1 268 ? 5.609 -28.516 1.583 1 98.62 268 ALA B CA 1
ATOM 5886 C C . ALA B 1 268 ? 7.039 -27.984 1.501 1 98.62 268 ALA B C 1
ATOM 5888 O O . ALA B 1 268 ? 7.312 -27.031 0.773 1 98.62 268 ALA B O 1
ATOM 5889 N N . THR B 1 269 ? 8.008 -28.641 2.168 1 97.75 269 THR B N 1
ATOM 5890 C CA . THR B 1 269 ? 9.398 -28.203 2.205 1 97.75 269 THR B CA 1
ATOM 5891 C C . THR B 1 269 ? 10.109 -28.531 0.897 1 97.75 269 THR B C 1
ATOM 5893 O O . THR B 1 269 ? 11.117 -27.906 0.561 1 97.75 269 THR B O 1
ATOM 5896 N N . ASN B 1 270 ? 9.602 -29.547 0.267 1 97.94 270 ASN B N 1
ATOM 5897 C CA . ASN B 1 270 ? 10.07 -29.984 -1.04 1 97.94 270 ASN B CA 1
ATOM 5898 C C . ASN B 1 270 ? 8.93 -30.531 -1.893 1 97.94 270 ASN B C 1
ATOM 5900 O O . ASN B 1 270 ? 7.965 -31.078 -1.364 1 97.94 270 ASN B O 1
ATOM 5904 N N . PHE B 1 271 ? 9.164 -30.391 -3.199 1 98.69 271 PHE B N 1
ATOM 5905 C CA . PHE B 1 271 ? 8.102 -30.828 -4.094 1 98.69 271 PHE B CA 1
ATOM 5906 C C . PHE B 1 271 ? 8.516 -32.094 -4.836 1 98.69 271 PHE B C 1
ATOM 5908 O O . PHE B 1 271 ? 7.773 -32.594 -5.68 1 98.69 271 PHE B O 1
ATOM 5915 N N . ARG B 1 272 ? 9.695 -32.594 -4.531 1 98.62 272 ARG B N 1
ATOM 5916 C CA . ARG B 1 272 ? 10.219 -33.781 -5.156 1 98.62 272 ARG B CA 1
ATOM 5917 C C . ARG B 1 272 ? 10.82 -34.719 -4.113 1 98.62 272 ARG B C 1
ATOM 5919 O O . ARG B 1 272 ? 11.5 -34.281 -3.188 1 98.62 272 ARG B O 1
ATOM 5926 N N . SER B 1 273 ? 10.523 -35.969 -4.199 1 97.62 273 SER B N 1
ATOM 5927 C CA . SER B 1 273 ? 11.156 -37.031 -3.463 1 97.62 273 SER B CA 1
ATOM 5928 C C . SER B 1 273 ? 11.453 -38.219 -4.375 1 97.62 273 SER B C 1
ATOM 5930 O O . SER B 1 273 ? 10.609 -39.094 -4.574 1 97.62 273 SER B O 1
ATOM 5932 N N . GLY B 1 274 ? 12.766 -38.281 -4.902 1 96.69 274 GLY B N 1
ATOM 5933 C CA . GLY B 1 274 ? 13.094 -39.281 -5.891 1 96.69 274 GLY B CA 1
ATOM 5934 C C . GLY B 1 274 ? 12.328 -39.125 -7.191 1 96.69 274 GLY B C 1
ATOM 5935 O O . GLY B 1 274 ? 12.461 -38.094 -7.863 1 96.69 274 GLY B O 1
ATOM 5936 N N . ARG B 1 275 ? 11.516 -40.156 -7.477 1 97.88 275 ARG B N 1
ATOM 5937 C CA . ARG B 1 275 ? 10.742 -40.156 -8.711 1 97.88 275 ARG B CA 1
ATOM 5938 C C . ARG B 1 275 ? 9.32 -39.656 -8.461 1 97.88 275 ARG B C 1
ATOM 5940 O O . ARG B 1 275 ? 8.492 -39.625 -9.375 1 97.88 275 ARG B O 1
ATOM 5947 N N . VAL B 1 276 ? 9.047 -39.125 -7.242 1 98.69 276 VAL B N 1
ATOM 5948 C CA . VAL B 1 276 ? 7.715 -38.688 -6.844 1 98.69 276 VAL B CA 1
ATOM 5949 C C . VAL B 1 276 ? 7.688 -37.156 -6.727 1 98.69 276 VAL B C 1
ATOM 5951 O O . VAL B 1 276 ? 8.586 -36.562 -6.121 1 98.69 276 VAL B O 1
ATOM 5954 N N . PHE B 1 277 ? 6.715 -36.531 -7.367 1 98.88 277 PHE B N 1
ATOM 5955 C CA . PHE B 1 277 ? 6.473 -35.094 -7.262 1 98.88 277 PHE B CA 1
ATOM 5956 C C . PHE B 1 277 ? 5.094 -34.812 -6.676 1 98.88 277 PHE B C 1
ATOM 5958 O O . PHE B 1 277 ? 4.219 -35.688 -6.695 1 98.88 277 PHE B O 1
ATOM 5965 N N . ILE B 1 278 ? 4.922 -33.625 -6.117 1 98.88 278 ILE B N 1
ATOM 5966 C CA . ILE B 1 278 ? 3.602 -33.156 -5.719 1 98.88 278 ILE B CA 1
ATOM 5967 C C . ILE B 1 278 ? 3.336 -31.797 -6.34 1 98.88 278 ILE B C 1
ATOM 5969 O O . ILE B 1 278 ? 4.27 -31.031 -6.59 1 98.88 278 ILE B O 1
ATOM 5973 N N . ALA B 1 279 ? 2.088 -31.484 -6.621 1 98.75 279 ALA B N 1
ATOM 5974 C CA . ALA B 1 279 ? 1.672 -30.234 -7.246 1 98.75 279 ALA B CA 1
ATOM 5975 C C . ALA B 1 279 ? 0.285 -29.812 -6.77 1 98.75 279 ALA B C 1
ATOM 5977 O O . ALA B 1 279 ? -0.516 -30.656 -6.355 1 98.75 279 ALA B O 1
ATOM 5978 N N . GLY B 1 280 ? -0.018 -28.547 -6.801 1 97.94 280 GLY B N 1
ATOM 5979 C CA . GLY B 1 280 ? -1.306 -28.016 -6.371 1 97.94 280 GLY B CA 1
ATOM 5980 C C . GLY B 1 280 ? -1.519 -28.109 -4.871 1 97.94 280 GLY B C 1
ATOM 5981 O O . GLY B 1 280 ? -0.583 -27.922 -4.094 1 97.94 280 GLY B O 1
ATOM 5982 N N . ASP B 1 281 ? -2.779 -28.422 -4.488 1 96.69 281 ASP B N 1
ATOM 5983 C CA . ASP B 1 281 ? -3.16 -28.422 -3.08 1 96.69 281 ASP B CA 1
ATOM 5984 C C . ASP B 1 281 ? -2.443 -29.547 -2.324 1 96.69 281 ASP B C 1
ATOM 5986 O O . ASP B 1 281 ? -2.4 -29.547 -1.093 1 96.69 281 ASP B O 1
ATOM 5990 N N . ALA B 1 282 ? -1.874 -30.453 -3.066 1 98.44 282 ALA B N 1
ATOM 5991 C CA . ALA B 1 282 ? -1.048 -31.469 -2.428 1 98.44 282 ALA B CA 1
ATOM 5992 C C . ALA B 1 282 ? 0.234 -30.859 -1.864 1 98.44 282 ALA B C 1
ATOM 5994 O O . ALA B 1 282 ? 0.802 -31.391 -0.9 1 98.44 282 ALA B O 1
ATOM 5995 N N . ALA B 1 283 ? 0.665 -29.734 -2.449 1 98.5 283 ALA B N 1
ATOM 5996 C CA . ALA B 1 283 ? 1.939 -29.141 -2.064 1 98.5 283 ALA B CA 1
ATOM 5997 C C . ALA B 1 283 ? 1.723 -27.875 -1.228 1 98.5 283 ALA B C 1
ATOM 5999 O O . ALA B 1 283 ? 2.633 -27.422 -0.53 1 98.5 283 ALA B O 1
ATOM 6000 N N . HIS B 1 284 ? 0.614 -27.297 -1.334 1 98 284 HIS B N 1
ATOM 6001 C CA . HIS B 1 284 ? 0.407 -26.016 -0.666 1 98 284 HIS B CA 1
ATOM 6002 C C . HIS B 1 284 ? -1.06 -25.828 -0.298 1 98 284 HIS B C 1
ATOM 6004 O O . HIS B 1 284 ? -1.95 -26.328 -0.987 1 98 284 HIS B O 1
ATOM 6010 N N . GLN B 1 285 ? -1.309 -25.125 0.776 1 96.56 285 GLN B N 1
ATOM 6011 C CA . GLN B 1 285 ? -2.613 -24.734 1.301 1 96.56 285 GLN B CA 1
ATOM 6012 C C . GLN B 1 285 ? -2.574 -23.328 1.882 1 96.56 285 GLN B C 1
ATOM 6014 O O . GLN B 1 285 ? -1.656 -22.984 2.631 1 96.56 285 GLN B O 1
ATOM 6019 N N . PHE B 1 286 ? -3.428 -22.484 1.491 1 94.75 286 PHE B N 1
ATOM 6020 C CA . PHE B 1 286 ? -3.5 -21.141 2.037 1 94.75 286 PHE B CA 1
ATOM 6021 C C . PHE B 1 286 ? -4.914 -20.594 1.929 1 94.75 286 PHE B C 1
ATOM 6023 O O . PHE B 1 286 ? -5.781 -21.203 1.308 1 94.75 286 PHE B O 1
ATOM 6030 N N . PHE B 1 287 ? -5.18 -19.516 2.602 1 92.19 287 PHE B N 1
ATOM 6031 C CA . PHE B 1 287 ? -6.473 -18.844 2.615 1 92.19 287 PHE B CA 1
ATOM 6032 C C . PHE B 1 287 ? -6.906 -18.484 1.201 1 92.19 287 PHE B C 1
ATOM 6034 O O . PHE B 1 287 ? -6.102 -18 0.399 1 92.19 287 PHE B O 1
ATOM 6041 N N . PRO B 1 288 ? -8.102 -18.797 0.861 1 89.56 288 PRO B N 1
ATOM 6042 C CA . PRO B 1 288 ? -8.531 -18.562 -0.521 1 89.56 288 PRO B CA 1
ATOM 6043 C C . PRO B 1 288 ? -8.812 -17.094 -0.823 1 89.56 288 PRO B C 1
ATOM 6045 O O . PRO B 1 288 ? -9.852 -16.766 -1.392 1 89.56 288 PRO B O 1
ATOM 6048 N N . ALA B 1 289 ? -7.82 -16.297 -0.531 1 87.44 289 ALA B N 1
ATOM 6049 C CA . ALA B 1 289 ? -7.891 -14.867 -0.822 1 87.44 289 ALA B CA 1
ATOM 6050 C C . ALA B 1 289 ? -7.586 -14.594 -2.293 1 87.44 289 ALA B C 1
ATOM 6052 O O . ALA B 1 289 ? -6.438 -14.703 -2.729 1 87.44 289 ALA B O 1
ATOM 6053 N N . GLY B 1 290 ? -8.617 -14.211 -3.061 1 81.25 290 GLY B N 1
ATOM 6054 C CA . GLY B 1 290 ? -8.422 -13.891 -4.465 1 81.25 290 GLY B CA 1
ATOM 6055 C C . GLY B 1 290 ? -8.477 -15.109 -5.371 1 81.25 290 GLY B C 1
ATOM 6056 O O . GLY B 1 290 ? -8.164 -15.016 -6.559 1 81.25 290 GLY B O 1
ATOM 6057 N N . GLY B 1 291 ? -8.773 -16.25 -4.812 1 84.94 291 GLY B N 1
ATOM 6058 C CA . GLY B 1 291 ? -8.945 -17.453 -5.613 1 84.94 291 GLY B CA 1
ATOM 6059 C C . GLY B 1 291 ? -7.695 -17.859 -6.371 1 84.94 291 GLY B C 1
ATOM 6060 O O . GLY B 1 291 ? -7.754 -18.156 -7.562 1 84.94 291 GLY B O 1
ATOM 6061 N N . GLN B 1 292 ? -6.605 -17.938 -5.723 1 90.25 292 GLN B N 1
ATOM 6062 C CA . GLN B 1 292 ? -5.328 -18.125 -6.406 1 90.25 292 GLN B CA 1
ATOM 6063 C C . GLN B 1 292 ? -4.941 -19.594 -6.453 1 90.25 292 GLN B C 1
ATOM 6065 O O . GLN B 1 292 ? -3.938 -19.969 -7.07 1 90.25 292 GLN B O 1
ATOM 6070 N N . GLY B 1 293 ? -5.738 -20.484 -5.875 1 92.25 293 GLY B N 1
ATOM 6071 C CA . GLY B 1 293 ? -5.363 -21.891 -5.73 1 92.25 293 GLY B CA 1
ATOM 6072 C C . GLY B 1 293 ? -5.238 -22.609 -7.059 1 92.25 293 GLY B C 1
ATOM 6073 O O . GLY B 1 293 ? -4.188 -23.172 -7.371 1 92.25 293 GLY B O 1
ATOM 6074 N N . ILE B 1 294 ? -6.262 -22.547 -7.844 1 93.38 294 ILE B N 1
ATOM 6075 C CA . ILE B 1 294 ? -6.27 -23.25 -9.117 1 93.38 294 ILE B CA 1
ATOM 6076 C C . ILE B 1 294 ? -5.188 -22.672 -10.031 1 93.38 294 ILE B C 1
ATOM 6078 O O . ILE B 1 294 ? -4.465 -23.422 -10.695 1 93.38 294 ILE B O 1
ATOM 6082 N N . THR B 1 295 ? -5.078 -21.391 -10.008 1 94.56 295 THR B N 1
ATOM 6083 C CA . THR B 1 295 ? -4.078 -20.75 -10.852 1 94.56 295 THR B CA 1
ATOM 6084 C C . THR B 1 295 ? -2.672 -21.188 -10.461 1 94.56 295 THR B C 1
ATOM 6086 O O . THR B 1 295 ? -1.842 -21.469 -11.328 1 94.56 295 THR B O 1
ATOM 6089 N N . THR B 1 296 ? -2.463 -21.25 -9.234 1 95.88 296 THR B N 1
ATOM 6090 C CA . THR B 1 296 ? -1.166 -21.703 -8.734 1 95.88 296 THR B CA 1
ATOM 6091 C C . THR B 1 296 ? -0.907 -23.141 -9.133 1 95.88 296 THR B C 1
ATOM 6093 O O . THR B 1 296 ? 0.194 -23.484 -9.57 1 95.88 296 THR B O 1
ATOM 6096 N N . GLY B 1 297 ? -1.859 -23.969 -8.984 1 97.44 297 GLY B N 1
ATOM 6097 C CA . GLY B 1 297 ? -1.732 -25.359 -9.375 1 97.44 297 GLY B CA 1
ATOM 6098 C C . GLY B 1 297 ? -1.436 -25.547 -10.852 1 97.44 297 GLY B C 1
ATOM 6099 O O . GLY B 1 297 ? -0.607 -26.391 -11.219 1 97.44 297 GLY B O 1
ATOM 6100 N N . ILE B 1 298 ? -2.107 -24.797 -11.656 1 97.88 298 ILE B N 1
ATOM 6101 C CA . ILE B 1 298 ? -1.898 -24.875 -13.102 1 97.88 298 ILE B CA 1
ATOM 6102 C C . ILE B 1 298 ? -0.467 -24.469 -13.438 1 97.88 298 ILE B C 1
ATOM 6104 O O . ILE B 1 298 ? 0.171 -25.078 -14.305 1 97.88 298 ILE B O 1
ATOM 6108 N N . GLN B 1 299 ? 0.018 -23.5 -12.758 1 97.56 299 GLN B N 1
ATOM 6109 C CA . GLN B 1 299 ? 1.394 -23.078 -12.977 1 97.56 299 GLN B CA 1
ATOM 6110 C C . GLN B 1 299 ? 2.387 -24.125 -12.492 1 97.56 299 GLN B C 1
ATOM 6112 O O . GLN B 1 299 ? 3.436 -24.328 -13.109 1 97.56 299 GLN B O 1
ATOM 6117 N N . ASP B 1 300 ? 2.051 -24.766 -11.352 1 98.62 300 ASP B N 1
ATOM 6118 C CA . ASP B 1 300 ? 2.869 -25.891 -10.922 1 98.62 300 ASP B CA 1
ATOM 6119 C C . ASP B 1 300 ? 2.977 -26.938 -12.016 1 98.62 300 ASP B C 1
ATOM 6121 O O . ASP B 1 300 ? 4.078 -27.375 -12.359 1 98.62 300 ASP B O 1
ATOM 6125 N N . ALA B 1 301 ? 1.839 -27.266 -12.531 1 98.69 301 ALA B N 1
ATOM 6126 C CA . ALA B 1 301 ? 1.764 -28.312 -13.539 1 98.69 301 ALA B CA 1
ATOM 6127 C C . ALA B 1 301 ? 2.539 -27.922 -14.797 1 98.69 301 ALA B C 1
ATOM 6129 O O . ALA B 1 301 ? 3.266 -28.75 -15.359 1 98.69 301 ALA B O 1
ATOM 6130 N N . ALA B 1 302 ? 2.393 -26.703 -15.219 1 98.12 302 ALA B N 1
ATOM 6131 C CA . ALA B 1 302 ? 3.09 -26.25 -16.422 1 98.12 302 ALA B CA 1
ATOM 6132 C C . ALA B 1 302 ? 4.602 -26.281 -16.219 1 98.12 302 ALA B C 1
ATOM 6134 O O . ALA B 1 302 ? 5.344 -26.703 -17.109 1 98.12 302 ALA B O 1
ATOM 6135 N N . ASN B 1 303 ? 5.027 -25.828 -15.078 1 98.38 303 ASN B N 1
ATOM 6136 C CA . ASN B 1 303 ? 6.449 -25.828 -14.75 1 98.38 303 ASN B CA 1
ATOM 6137 C C . ASN B 1 303 ? 7.012 -27.234 -14.719 1 98.38 303 ASN B C 1
ATOM 6139 O O . ASN B 1 303 ? 8.086 -27.5 -15.273 1 98.38 303 ASN B O 1
ATOM 6143 N N . LEU B 1 304 ? 6.289 -28.156 -14.164 1 98.81 304 LEU B N 1
ATOM 6144 C CA . LEU B 1 304 ? 6.746 -29.531 -13.992 1 98.81 304 LEU B CA 1
ATOM 6145 C C . LEU B 1 304 ? 6.684 -30.281 -15.312 1 98.81 304 LEU B C 1
ATOM 6147 O O . LEU B 1 304 ? 7.57 -31.094 -15.609 1 98.81 304 LEU B O 1
ATOM 6151 N N . ALA B 1 305 ? 5.695 -30.031 -16.094 1 98.75 305 ALA B N 1
ATOM 6152 C CA . ALA B 1 305 ? 5.41 -30.797 -17.297 1 98.75 305 ALA B CA 1
ATOM 6153 C C . ALA B 1 305 ? 6.586 -30.766 -18.266 1 98.75 305 ALA B C 1
ATOM 6155 O O . ALA B 1 305 ? 7.07 -31.797 -18.703 1 98.75 305 ALA B O 1
ATOM 6156 N N . TRP B 1 306 ? 7.047 -29.609 -18.609 1 97.94 306 TRP B N 1
ATOM 6157 C CA . TRP B 1 306 ? 8.086 -29.531 -19.625 1 97.94 306 TRP B CA 1
ATOM 6158 C C . TRP B 1 306 ? 9.383 -30.172 -19.125 1 97.94 306 TRP B C 1
ATOM 6160 O O . TRP B 1 306 ? 10.156 -30.719 -19.922 1 97.94 306 TRP B O 1
ATOM 6170 N N . LYS B 1 307 ? 9.594 -30.141 -17.844 1 97.94 307 LYS B N 1
ATOM 6171 C CA . LYS B 1 307 ? 10.781 -30.766 -17.266 1 97.94 307 LYS B CA 1
ATOM 6172 C C . LYS B 1 307 ? 10.703 -32.281 -17.344 1 97.94 307 LYS B C 1
ATOM 6174 O O . LYS B 1 307 ? 11.672 -32.938 -17.734 1 97.94 307 LYS B O 1
ATOM 6179 N N . LEU B 1 308 ? 9.57 -32.781 -16.969 1 98.19 308 LEU B N 1
ATOM 6180 C CA . LEU B 1 308 ? 9.359 -34.219 -17.062 1 98.19 308 LEU B CA 1
ATOM 6181 C C . LEU B 1 308 ? 9.469 -34.688 -18.5 1 98.19 308 LEU B C 1
ATOM 6183 O O . LEU B 1 308 ? 10.039 -35.75 -18.766 1 98.19 308 LEU B O 1
ATOM 6187 N N . VAL B 1 309 ? 8.93 -33.938 -19.406 1 97.38 309 VAL B N 1
ATOM 6188 C CA . VAL B 1 309 ? 8.984 -34.312 -20.812 1 97.38 309 VAL B CA 1
ATOM 6189 C C . VAL B 1 309 ? 10.445 -34.375 -21.281 1 97.38 309 VAL B C 1
ATOM 6191 O O . VAL B 1 309 ? 10.852 -35.312 -21.938 1 97.38 309 VAL B O 1
ATOM 6194 N N . ALA B 1 310 ? 11.219 -33.375 -20.938 1 96.06 310 ALA B N 1
ATOM 6195 C CA . ALA B 1 310 ? 12.617 -33.312 -21.328 1 96.06 310 ALA B CA 1
ATOM 6196 C C . ALA B 1 310 ? 13.375 -34.531 -20.859 1 96.06 310 ALA B C 1
ATOM 6198 O O . ALA B 1 310 ? 14.164 -35.125 -21.609 1 96.06 310 ALA B O 1
ATOM 6199 N N . VAL B 1 311 ? 13.117 -34.969 -19.672 1 96.19 311 VAL B N 1
ATOM 6200 C CA . VAL B 1 311 ? 13.852 -36.062 -19.078 1 96.19 311 VAL B CA 1
ATOM 6201 C C . VAL B 1 311 ? 13.289 -37.375 -19.609 1 96.19 311 VAL B C 1
ATOM 6203 O O . VAL B 1 311 ? 14.047 -38.312 -19.938 1 96.19 311 VAL B O 1
ATOM 6206 N N . ALA B 1 312 ? 11.961 -37.531 -19.688 1 95.62 312 ALA B N 1
ATOM 6207 C CA . ALA B 1 312 ? 11.328 -38.75 -20.172 1 95.62 312 ALA B CA 1
ATOM 6208 C C . ALA B 1 312 ? 11.734 -39.031 -21.609 1 95.62 312 ALA B C 1
ATOM 6210 O O . ALA B 1 312 ? 11.883 -40.188 -22 1 95.62 312 ALA B O 1
ATOM 6211 N N . GLN B 1 313 ? 11.945 -38 -22.391 1 93 313 GLN B N 1
ATOM 6212 C CA . GLN B 1 313 ? 12.344 -38.156 -23.781 1 93 313 GLN B CA 1
ATOM 6213 C C . GLN B 1 313 ? 13.859 -38.281 -23.906 1 93 313 GLN B C 1
ATOM 6215 O O . GLN B 1 313 ? 14.398 -38.25 -25.016 1 93 313 GLN B O 1
ATOM 6220 N N . ARG B 1 314 ? 14.578 -38.219 -22.844 1 92.88 314 ARG B N 1
ATOM 6221 C CA . ARG B 1 314 ? 16.016 -38.438 -22.75 1 92.88 314 ARG B CA 1
ATOM 6222 C C . ARG B 1 314 ? 16.781 -37.281 -23.422 1 92.88 314 ARG B C 1
ATOM 6224 O O . ARG B 1 314 ? 17.859 -37.5 -23.984 1 92.88 314 ARG B O 1
ATOM 6231 N N . ARG B 1 315 ? 16.125 -36.156 -23.469 1 91.38 315 ARG B N 1
ATOM 6232 C CA . ARG B 1 315 ? 16.859 -34.969 -23.906 1 91.38 315 ARG B CA 1
ATOM 6233 C C . ARG B 1 315 ? 17.953 -34.594 -22.938 1 91.38 315 ARG B C 1
ATOM 6235 O O . ARG B 1 315 ? 19 -34.094 -23.328 1 91.38 315 ARG B O 1
ATOM 6242 N N . LEU B 1 316 ? 17.656 -34.812 -21.703 1 92.62 316 LEU B N 1
ATOM 6243 C CA . LEU B 1 316 ? 18.625 -34.688 -20.625 1 92.62 316 LEU B CA 1
ATOM 6244 C C . LEU B 1 316 ? 18.719 -35.969 -19.828 1 92.62 316 LEU B C 1
ATOM 6246 O O . LEU B 1 316 ? 17.703 -36.625 -19.578 1 92.62 316 LEU B O 1
ATOM 6250 N N . THR B 1 317 ? 19.969 -36.312 -19.5 1 92.06 317 THR B N 1
ATOM 6251 C CA . THR B 1 317 ? 20.172 -37.562 -18.75 1 92.06 317 THR B CA 1
ATOM 6252 C C . THR B 1 317 ? 21.172 -37.344 -17.625 1 92.06 317 THR B C 1
ATOM 6254 O O . THR B 1 317 ? 21.781 -36.281 -17.5 1 92.06 317 THR B O 1
ATOM 6257 N N . GLY B 1 318 ? 21.219 -38.25 -16.734 1 91.38 318 GLY B N 1
ATOM 6258 C CA . GLY B 1 318 ? 22.203 -38.219 -15.664 1 91.38 318 GLY B CA 1
ATOM 6259 C C . GLY B 1 318 ? 22.016 -37.062 -14.711 1 91.38 318 GLY B C 1
ATOM 6260 O O . GLY B 1 318 ? 20.891 -36.781 -14.297 1 91.38 318 GLY B O 1
ATOM 6261 N N . GLU B 1 319 ? 23.078 -36.5 -14.398 1 92.5 319 GLU B N 1
ATOM 6262 C CA . GLU B 1 319 ? 23.094 -35.438 -13.414 1 92.5 319 GLU B CA 1
ATOM 6263 C C . GLU B 1 319 ? 22.328 -34.219 -13.914 1 92.5 319 GLU B C 1
ATOM 6265 O O . GLU B 1 319 ? 21.672 -33.5 -13.133 1 92.5 319 GLU B O 1
ATOM 6270 N N . ASN B 1 320 ? 22.375 -33.969 -15.148 1 93.25 320 ASN B N 1
ATOM 6271 C CA . ASN B 1 320 ? 21.672 -32.844 -15.742 1 93.25 320 ASN B CA 1
ATOM 6272 C C . ASN B 1 320 ? 20.172 -33 -15.625 1 93.25 320 ASN B C 1
ATOM 6274 O O . ASN B 1 320 ? 19.453 -32 -15.414 1 93.25 320 ASN B O 1
ATOM 6278 N N . ALA B 1 321 ? 19.719 -34.25 -15.805 1 94.94 321 ALA B N 1
ATOM 6279 C CA . ALA B 1 321 ? 18.297 -34.531 -15.641 1 94.94 321 ALA B CA 1
ATOM 6280 C C . ALA B 1 321 ? 17.844 -34.25 -14.203 1 94.94 321 ALA B C 1
ATOM 6282 O O . ALA B 1 321 ? 16.812 -33.625 -13.977 1 94.94 321 ALA B O 1
ATOM 6283 N N . ASP B 1 322 ? 18.703 -34.688 -13.273 1 95.44 322 ASP B N 1
ATOM 6284 C CA . ASP B 1 322 ? 18.391 -34.5 -11.859 1 95.44 322 ASP B CA 1
ATOM 6285 C C . ASP B 1 322 ? 18.375 -33 -11.5 1 95.44 322 ASP B C 1
ATOM 6287 O O . ASP B 1 322 ? 17.5 -32.562 -10.766 1 95.44 322 ASP B O 1
ATOM 6291 N N . GLU B 1 323 ? 19.297 -32.344 -12 1 95.06 323 GLU B N 1
ATOM 6292 C CA . GLU B 1 323 ? 19.375 -30.922 -11.727 1 95.06 323 GLU B CA 1
ATOM 6293 C C . GLU B 1 323 ? 18.172 -30.172 -12.273 1 95.06 323 GLU B C 1
ATOM 6295 O O . GLU B 1 323 ? 17.594 -29.312 -11.586 1 95.06 323 GLU B O 1
ATOM 6300 N N . LEU B 1 324 ? 17.766 -30.469 -13.445 1 96.19 324 LEU B N 1
ATOM 6301 C CA . LEU B 1 324 ? 16.594 -29.844 -14.039 1 96.19 324 LEU B CA 1
ATOM 6302 C C . LEU B 1 324 ? 15.336 -30.125 -13.211 1 96.19 324 LEU B C 1
ATOM 6304 O O . LEU B 1 324 ? 14.578 -29.203 -12.898 1 96.19 324 LEU B O 1
ATOM 6308 N N . LEU B 1 325 ? 15.156 -31.391 -12.859 1 97.5 325 LEU B N 1
ATOM 6309 C CA . LEU B 1 325 ? 13.969 -31.781 -12.109 1 97.5 325 LEU B CA 1
ATOM 6310 C C . LEU B 1 325 ? 13.945 -31.109 -10.734 1 97.5 325 LEU B C 1
ATOM 6312 O O . LEU B 1 325 ? 12.875 -30.766 -10.227 1 97.5 325 LEU B O 1
ATOM 6316 N N . ASN B 1 326 ? 15.117 -30.828 -10.195 1 97.12 326 ASN B N 1
ATOM 6317 C CA . ASN B 1 326 ? 15.211 -30.203 -8.883 1 97.12 326 ASN B CA 1
ATOM 6318 C C . ASN B 1 326 ? 14.812 -28.734 -8.945 1 97.12 326 ASN B C 1
ATOM 6320 O O . ASN B 1 326 ? 14.391 -28.156 -7.938 1 97.12 326 ASN B O 1
ATOM 6324 N N . THR B 1 327 ? 14.922 -28.125 -10.078 1 96.81 327 THR B N 1
ATOM 6325 C CA . THR B 1 327 ? 14.555 -26.719 -10.188 1 96.81 327 THR B CA 1
ATOM 6326 C C . THR B 1 327 ? 13.062 -26.516 -9.969 1 96.81 327 THR B C 1
ATOM 6328 O O . THR B 1 327 ? 12.609 -25.422 -9.641 1 96.81 327 THR B O 1
ATOM 6331 N N . TYR B 1 328 ? 12.297 -27.625 -10.172 1 98.19 328 TYR B N 1
ATOM 6332 C CA . TYR B 1 328 ? 10.859 -27.531 -9.945 1 98.19 328 TYR B CA 1
ATOM 6333 C C . TYR B 1 328 ? 10.555 -27.062 -8.523 1 98.19 328 TYR B C 1
ATOM 6335 O O . TYR B 1 328 ? 9.836 -26.078 -8.336 1 98.19 328 TYR B O 1
ATOM 6343 N N . SER B 1 329 ? 11.117 -27.734 -7.562 1 98.38 329 SER B N 1
ATOM 6344 C CA . SER B 1 329 ? 10.898 -27.375 -6.164 1 98.38 329 SER B CA 1
ATOM 6345 C C . SER B 1 329 ? 11.383 -25.953 -5.875 1 98.38 329 SER B C 1
ATOM 6347 O O . SER B 1 329 ? 10.672 -25.172 -5.23 1 98.38 329 SER B O 1
ATOM 6349 N N . THR B 1 330 ? 12.477 -25.609 -6.379 1 97.25 330 THR B N 1
ATOM 6350 C CA . THR B 1 330 ? 13.07 -24.297 -6.105 1 97.25 330 THR B CA 1
ATOM 6351 C C . THR B 1 330 ? 12.211 -23.188 -6.684 1 97.25 330 THR B C 1
ATOM 6353 O O . THR B 1 330 ? 11.891 -22.219 -5.984 1 97.25 330 THR B O 1
ATOM 6356 N N . GLU B 1 331 ? 11.828 -23.328 -7.93 1 97.5 331 GLU B N 1
ATOM 6357 C CA . GLU B 1 331 ? 11.078 -22.297 -8.625 1 97.5 331 GLU B CA 1
ATOM 6358 C C . GLU B 1 331 ? 9.68 -22.125 -8.031 1 97.5 331 GLU B C 1
ATOM 6360 O O . GLU B 1 331 ? 9.25 -21.016 -7.742 1 97.5 331 GLU B O 1
ATOM 6365 N N . ARG B 1 332 ? 9.023 -23.188 -7.797 1 98.19 332 ARG B N 1
ATOM 6366 C CA . ARG B 1 332 ? 7.625 -23.109 -7.383 1 98.19 332 ARG B CA 1
ATOM 6367 C C . ARG B 1 332 ? 7.516 -22.75 -5.902 1 98.19 332 ARG B C 1
ATOM 6369 O O . ARG B 1 332 ? 6.59 -22.047 -5.492 1 98.19 332 ARG B O 1
ATOM 6376 N N . LYS B 1 333 ? 8.477 -23.203 -5.105 1 97.62 333 LYS B N 1
ATOM 6377 C CA . LYS B 1 333 ? 8.469 -22.812 -3.699 1 97.62 333 LYS B CA 1
ATOM 6378 C C . LYS B 1 333 ? 8.617 -21.312 -3.549 1 97.62 333 LYS B C 1
ATOM 6380 O O . LYS B 1 333 ? 7.93 -20.688 -2.736 1 97.62 333 LYS B O 1
ATOM 6385 N N . LEU B 1 334 ? 9.523 -20.781 -4.312 1 96.94 334 LEU B N 1
ATOM 6386 C CA . LEU B 1 334 ? 9.719 -19.328 -4.266 1 96.94 334 LEU B CA 1
ATOM 6387 C C . LEU B 1 334 ? 8.438 -18.594 -4.637 1 96.94 334 LEU B C 1
ATOM 6389 O O . LEU B 1 334 ? 8.047 -17.641 -3.959 1 96.94 334 LEU B O 1
ATOM 6393 N N . ALA B 1 335 ? 7.789 -18.984 -5.652 1 97.19 335 ALA B N 1
ATOM 6394 C CA . ALA B 1 335 ? 6.523 -18.391 -6.082 1 97.19 335 ALA B CA 1
ATOM 6395 C C . ALA B 1 335 ? 5.457 -18.531 -5 1 97.19 335 ALA B C 1
ATOM 6397 O O . ALA B 1 335 ? 4.738 -17.578 -4.699 1 97.19 335 ALA B O 1
ATOM 6398 N N . LEU B 1 336 ? 5.395 -19.688 -4.395 1 97.81 336 LEU B N 1
ATOM 6399 C CA . LEU B 1 336 ? 4.348 -19.984 -3.426 1 97.81 336 LEU B CA 1
ATOM 6400 C C . LEU B 1 336 ? 4.559 -19.203 -2.135 1 97.81 336 LEU B C 1
ATOM 6402 O O . LEU B 1 336 ? 3.596 -18.828 -1.47 1 97.81 336 LEU B O 1
ATOM 6406 N N . GLN B 1 337 ? 5.793 -18.984 -1.795 1 96.5 337 GLN B N 1
ATOM 6407 C CA . GLN B 1 337 ? 6.07 -18.156 -0.631 1 96.5 337 GLN B CA 1
ATOM 6408 C C . GLN B 1 337 ? 5.516 -16.75 -0.82 1 96.5 337 GLN B C 1
ATOM 6410 O O . GLN B 1 337 ? 4.957 -16.156 0.11 1 96.5 337 GLN B O 1
ATOM 6415 N N . ALA B 1 338 ? 5.652 -16.25 -1.962 1 95.75 338 ALA B N 1
ATOM 6416 C CA . ALA B 1 338 ? 5.117 -14.93 -2.266 1 95.75 338 ALA B CA 1
ATOM 6417 C C . ALA B 1 338 ? 3.59 -14.938 -2.252 1 95.75 338 ALA B C 1
ATOM 6419 O O . ALA B 1 338 ? 2.961 -14 -1.763 1 95.75 338 ALA B O 1
ATOM 6420 N N . ILE B 1 339 ? 2.998 -15.914 -2.768 1 96.81 339 ILE B N 1
ATOM 6421 C CA . ILE B 1 339 ? 1.545 -16.031 -2.809 1 96.81 339 ILE B CA 1
ATOM 6422 C C . ILE B 1 339 ? 0.998 -16.156 -1.389 1 96.81 339 ILE B C 1
ATOM 6424 O O . ILE B 1 339 ? 0.009 -15.508 -1.04 1 96.81 339 ILE B O 1
ATOM 6428 N N . ILE B 1 340 ? 1.665 -16.953 -0.622 1 96.69 340 ILE B N 1
ATOM 6429 C CA . ILE B 1 340 ? 1.244 -17.141 0.762 1 96.69 340 ILE B CA 1
ATOM 6430 C C . ILE B 1 340 ? 1.341 -15.82 1.515 1 96.69 340 ILE B C 1
ATOM 6432 O O . ILE B 1 340 ? 0.428 -15.453 2.258 1 96.69 340 ILE B O 1
ATOM 6436 N N . LYS B 1 341 ? 2.414 -15.102 1.29 1 94.81 341 LYS B N 1
ATOM 6437 C CA . LYS B 1 341 ? 2.545 -13.789 1.902 1 94.81 341 LYS B CA 1
ATOM 6438 C C . LYS B 1 341 ? 1.381 -12.883 1.51 1 94.81 341 LYS B C 1
ATOM 6440 O O . LYS B 1 341 ? 0.808 -12.195 2.357 1 94.81 341 LYS B O 1
ATOM 6445 N N . SER B 1 342 ? 1.074 -12.883 0.306 1 94.94 342 SER B N 1
ATOM 6446 C CA . SER B 1 342 ? -0.017 -12.062 -0.214 1 94.94 342 SER B CA 1
ATOM 6447 C C . SER B 1 342 ? -1.354 -12.477 0.388 1 94.94 342 SER B C 1
ATOM 6449 O O . SER B 1 342 ? -2.164 -11.625 0.762 1 94.94 342 SER B O 1
ATOM 6451 N N . THR B 1 343 ? -1.614 -13.766 0.472 1 95.12 343 THR B N 1
ATOM 6452 C CA . THR B 1 343 ? -2.893 -14.242 0.991 1 95.12 343 THR B CA 1
ATOM 6453 C C . THR B 1 343 ? -2.996 -13.977 2.492 1 95.12 343 THR B C 1
ATOM 6455 O O . THR B 1 343 ? -4.078 -13.68 3 1 95.12 343 THR B O 1
ATOM 6458 N N . LEU B 1 344 ? -1.899 -14.125 3.184 1 94.69 344 LEU B N 1
ATOM 6459 C CA . LEU B 1 344 ? -1.892 -13.773 4.598 1 94.69 344 LEU B CA 1
ATOM 6460 C C . LEU B 1 344 ? -2.191 -12.289 4.793 1 94.69 344 LEU B C 1
ATOM 6462 O O . LEU B 1 344 ? -2.973 -11.914 5.672 1 94.69 344 LEU B O 1
ATOM 6466 N N . ALA B 1 345 ? -1.563 -11.492 3.998 1 94.38 345 ALA B N 1
ATOM 6467 C CA . ALA B 1 345 ? -1.833 -10.062 4.059 1 94.38 345 ALA B CA 1
ATOM 6468 C C . ALA B 1 345 ? -3.314 -9.766 3.832 1 94.38 345 ALA B C 1
ATOM 6470 O O . ALA B 1 345 ? -3.912 -8.969 4.555 1 94.38 345 ALA B O 1
ATOM 6471 N N . GLN B 1 346 ? -3.854 -10.383 2.883 1 94.31 346 GLN B N 1
ATOM 6472 C CA . GLN B 1 346 ? -5.266 -10.172 2.588 1 94.31 346 GLN B CA 1
ATOM 6473 C C . GLN B 1 346 ? -6.145 -10.664 3.734 1 94.31 346 GLN B C 1
ATOM 6475 O O . GLN B 1 346 ? -7.199 -10.086 4.004 1 94.31 346 GLN B O 1
ATOM 6480 N N . THR B 1 347 ? -5.758 -11.773 4.359 1 93.06 347 THR B N 1
ATOM 6481 C CA . THR B 1 347 ? -6.488 -12.258 5.527 1 93.06 347 THR B CA 1
ATOM 6482 C C . THR B 1 347 ? -6.602 -11.164 6.586 1 93.06 347 THR B C 1
ATOM 6484 O O . THR B 1 347 ? -7.668 -10.977 7.172 1 93.06 347 THR B O 1
ATOM 6487 N N . ALA B 1 348 ? -5.508 -10.461 6.777 1 91.62 348 ALA B N 1
ATOM 6488 C CA . ALA B 1 348 ? -5.508 -9.352 7.734 1 91.62 348 ALA B CA 1
ATOM 6489 C C . ALA B 1 348 ? -6.496 -8.266 7.312 1 91.62 348 ALA B C 1
ATOM 6491 O O . ALA B 1 348 ? -7.109 -7.613 8.156 1 91.62 348 ALA B O 1
ATOM 6492 N N . LEU B 1 349 ? -6.656 -8.078 6.07 1 93.38 349 LEU B N 1
ATOM 6493 C CA . LEU B 1 349 ? -7.504 -7.02 5.527 1 93.38 349 LEU B CA 1
ATOM 6494 C C . LEU B 1 349 ? -8.977 -7.406 5.609 1 93.38 349 LEU B C 1
ATOM 6496 O O . LEU B 1 349 ? -9.852 -6.539 5.594 1 93.38 349 LEU B O 1
ATOM 6500 N N . TYR B 1 350 ? -9.297 -8.719 5.703 1 91.25 350 TYR B N 1
ATOM 6501 C CA . TYR B 1 350 ? -10.672 -9.195 5.77 1 91.25 350 TYR B CA 1
ATOM 6502 C C . TYR B 1 350 ? -11.242 -9.023 7.176 1 91.25 350 TYR B C 1
ATOM 6504 O O . TYR B 1 350 ? -12.461 -8.914 7.348 1 91.25 350 TYR B O 1
ATOM 6512 N N . ALA B 1 351 ? -10.367 -9.055 8.094 1 81.94 351 ALA B N 1
ATOM 6513 C CA . ALA B 1 351 ? -10.82 -9.109 9.484 1 81.94 351 ALA B CA 1
ATOM 6514 C C . ALA B 1 351 ? -10.195 -7.984 10.305 1 81.94 351 ALA B C 1
ATOM 6516 O O . ALA B 1 351 ? -9.305 -8.219 11.125 1 81.94 351 ALA B O 1
ATOM 6517 N N . SER B 1 352 ? -10.625 -6.781 10.102 1 82.31 352 SER B N 1
ATOM 6518 C CA . SER B 1 352 ? -10.164 -5.688 10.953 1 82.31 352 SER B CA 1
ATOM 6519 C C . SER B 1 352 ? -11.023 -5.566 12.203 1 82.31 352 SER B C 1
ATOM 6521 O O . SER B 1 352 ? -12.211 -5.242 12.125 1 82.31 352 SER B O 1
ATOM 6523 N N . SER B 1 353 ? -10.367 -5.863 13.336 1 80.56 353 SER B N 1
ATOM 6524 C CA . SER B 1 353 ? -11.164 -6.016 14.547 1 80.56 353 SER B CA 1
ATOM 6525 C C . SER B 1 353 ? -11.016 -4.805 15.461 1 80.56 353 SER B C 1
ATOM 6527 O O . SER B 1 353 ? -11.664 -4.73 16.516 1 80.56 353 SER B O 1
ATOM 6529 N N . ASN B 1 354 ? -10.148 -3.855 15.148 1 86.38 354 ASN B N 1
ATOM 6530 C CA . ASN B 1 354 ? -9.953 -2.646 15.938 1 86.38 354 ASN B CA 1
ATOM 6531 C C . ASN B 1 354 ? -9.578 -1.455 15.062 1 86.38 354 ASN B C 1
ATOM 6533 O O . ASN B 1 354 ? -9.391 -1.603 13.852 1 86.38 354 ASN B O 1
ATOM 6537 N N . SER B 1 355 ? -9.492 -0.302 15.695 1 87.69 355 SER B N 1
ATOM 6538 C CA . SER B 1 355 ? -9.312 0.949 14.969 1 87.69 355 SER B CA 1
ATOM 6539 C C . SER B 1 355 ? -7.957 0.989 14.266 1 87.69 355 SER B C 1
ATOM 6541 O O . SER B 1 355 ? -7.84 1.536 13.164 1 87.69 355 SER B O 1
ATOM 6543 N N . VAL B 1 356 ? -6.969 0.377 14.836 1 89.81 356 VAL B N 1
ATOM 6544 C CA . VAL B 1 356 ? -5.621 0.358 14.281 1 89.81 356 VAL B CA 1
ATOM 6545 C C . VAL B 1 356 ? -5.594 -0.486 13.008 1 89.81 356 VAL B C 1
ATOM 6547 O O . VAL B 1 356 ? -5.066 -0.055 11.984 1 89.81 356 VAL B O 1
ATOM 6550 N N . GLN B 1 357 ? -6.203 -1.608 13.062 1 90.5 357 GLN B N 1
ATOM 6551 C CA . GLN B 1 357 ? -6.277 -2.494 11.906 1 90.5 357 GLN B CA 1
ATOM 6552 C C . GLN B 1 357 ? -7.152 -1.897 10.805 1 90.5 357 GLN B C 1
ATOM 6554 O O . GLN B 1 357 ? -6.832 -2.004 9.617 1 90.5 357 GLN B O 1
ATOM 6559 N N . SER B 1 358 ? -8.242 -1.3 11.242 1 91.31 358 SER B N 1
ATOM 6560 C CA . SER B 1 358 ? -9.141 -0.667 10.281 1 91.31 358 SER B CA 1
ATOM 6561 C C . SER B 1 358 ? -8.445 0.476 9.547 1 91.31 358 SER B C 1
ATOM 6563 O O . SER B 1 358 ? -8.617 0.638 8.336 1 91.31 358 SER B O 1
ATOM 6565 N N . ALA B 1 359 ? -7.664 1.246 10.234 1 93 359 ALA B N 1
ATOM 6566 C CA . ALA B 1 359 ? -6.93 2.354 9.625 1 93 359 ALA B CA 1
ATOM 6567 C C . ALA B 1 359 ? -5.906 1.844 8.609 1 93 359 ALA B C 1
ATOM 6569 O O . ALA B 1 359 ? -5.77 2.406 7.523 1 93 359 ALA B O 1
ATOM 6570 N N . LEU B 1 360 ? -5.18 0.825 9.008 1 93.75 360 LEU B N 1
ATOM 6571 C CA . LEU B 1 360 ? -4.207 0.245 8.086 1 93.75 360 LEU B CA 1
ATOM 6572 C C . LEU B 1 360 ? -4.891 -0.274 6.824 1 93.75 360 LEU B C 1
ATOM 6574 O O . LEU B 1 360 ? -4.402 -0.056 5.715 1 93.75 360 LEU B O 1
ATOM 6578 N N . ALA B 1 361 ? -6.004 -0.966 7.004 1 93.38 361 ALA B N 1
ATOM 6579 C CA . ALA B 1 361 ? -6.766 -1.449 5.855 1 93.38 361 ALA B CA 1
ATOM 6580 C C . ALA B 1 361 ? -7.16 -0.297 4.934 1 93.38 361 ALA B C 1
ATOM 6582 O O . ALA B 1 361 ? -6.992 -0.384 3.715 1 93.38 361 ALA B O 1
ATOM 6583 N N . ASP B 1 362 ? -7.613 0.777 5.52 1 92.12 362 ASP B N 1
ATOM 6584 C CA . ASP B 1 362 ? -8.023 1.942 4.742 1 92.12 362 ASP B CA 1
ATOM 6585 C C . ASP B 1 362 ? -6.855 2.502 3.932 1 92.12 362 ASP B C 1
ATOM 6587 O O . ASP B 1 362 ? -7.023 2.867 2.766 1 92.12 362 ASP B O 1
ATOM 6591 N N . VAL B 1 363 ? -5.766 2.574 4.539 1 92 363 VAL B N 1
ATOM 6592 C CA . VAL B 1 363 ? -4.582 3.096 3.863 1 92 363 VAL B CA 1
ATOM 6593 C C . VAL B 1 363 ? -4.203 2.178 2.703 1 92 363 VAL B C 1
ATOM 6595 O O . VAL B 1 363 ? -3.932 2.648 1.596 1 92 363 VAL B O 1
ATOM 6598 N N . VAL B 1 364 ? -4.16 0.892 2.945 1 93.56 364 VAL B N 1
ATOM 6599 C CA . VAL B 1 364 ? -3.812 -0.072 1.905 1 93.56 364 VAL B CA 1
ATOM 6600 C C . VAL B 1 364 ? -4.785 0.056 0.736 1 93.56 364 VAL B C 1
ATOM 6602 O O . VAL B 1 364 ? -4.375 0.069 -0.426 1 93.56 364 VAL B O 1
ATOM 6605 N N . TYR B 1 365 ? -6.055 0.187 1.04 1 91.69 365 TYR B N 1
ATOM 6606 C CA . TYR B 1 365 ? -7.07 0.293 -0.001 1 91.69 365 TYR B CA 1
ATOM 6607 C C . TYR B 1 365 ? -6.906 1.584 -0.794 1 91.69 365 TYR B C 1
ATOM 6609 O O . TYR B 1 365 ? -7.145 1.612 -2.004 1 91.69 365 TYR B O 1
ATOM 6617 N N . GLU B 1 366 ? -6.508 2.631 -0.134 1 89.19 366 GLU B N 1
ATOM 6618 C CA . GLU B 1 366 ? -6.184 3.863 -0.845 1 89.19 366 GLU B CA 1
ATOM 6619 C C . GLU B 1 366 ? -4.996 3.664 -1.785 1 89.19 366 GLU B C 1
ATOM 6621 O O . GLU B 1 366 ? -5.016 4.133 -2.924 1 89.19 366 GLU B O 1
ATOM 6626 N N . LEU B 1 367 ? -4.039 2.971 -1.317 1 88.81 367 LEU B N 1
ATOM 6627 C CA . LEU B 1 367 ? -2.824 2.754 -2.098 1 88.81 367 LEU B CA 1
ATOM 6628 C C . LEU B 1 367 ? -3.111 1.88 -3.316 1 88.81 367 LEU B C 1
ATOM 6630 O O . LEU B 1 367 ? -2.59 2.135 -4.402 1 88.81 367 LEU B O 1
ATOM 6634 N N . ILE B 1 368 ? -3.904 0.916 -3.191 1 90.19 368 ILE B N 1
ATOM 6635 C CA . ILE B 1 368 ? -4.145 -0.024 -4.281 1 90.19 368 ILE B CA 1
ATOM 6636 C C . ILE B 1 368 ? -4.969 0.655 -5.375 1 90.19 368 ILE B C 1
ATOM 6638 O O . ILE B 1 368 ? -5.008 0.182 -6.512 1 90.19 368 ILE B O 1
ATOM 6642 N N . ALA B 1 369 ? -5.672 1.772 -4.988 1 90.31 369 ALA B N 1
ATOM 6643 C CA . ALA B 1 369 ? -6.434 2.539 -5.973 1 90.31 369 ALA B CA 1
ATOM 6644 C C . ALA B 1 369 ? -5.5 3.266 -6.938 1 90.31 369 ALA B C 1
ATOM 6646 O O . ALA B 1 369 ? -5.918 3.668 -8.023 1 90.31 369 ALA B O 1
ATOM 6647 N N . HIS B 1 370 ? -4.258 3.453 -6.586 1 90.19 370 HIS B N 1
ATOM 6648 C CA . HIS B 1 370 ? -3.285 4.059 -7.484 1 90.19 370 HIS B CA 1
ATOM 6649 C C . HIS B 1 370 ? -3.074 3.205 -8.727 1 90.19 370 HIS B C 1
ATOM 6651 O O . HIS B 1 370 ? -2.871 1.992 -8.625 1 90.19 370 HIS B O 1
ATOM 6657 N N . PRO B 1 371 ? -3.057 3.832 -9.875 1 90.44 371 PRO B N 1
ATOM 6658 C CA . PRO B 1 371 ? -3.057 3.055 -11.109 1 90.44 371 PRO B CA 1
ATOM 6659 C C . PRO B 1 371 ? -1.846 2.133 -11.234 1 90.44 371 PRO B C 1
ATOM 6661 O O . PRO B 1 371 ? -1.982 0.976 -11.641 1 90.44 371 PRO B O 1
ATOM 6664 N N . ASP B 1 372 ? -0.7 2.562 -10.906 1 88.38 372 ASP B N 1
ATOM 6665 C CA . ASP B 1 372 ? 0.506 1.754 -11.062 1 88.38 372 ASP B CA 1
ATOM 6666 C C . ASP B 1 372 ? 0.515 0.593 -10.07 1 88.38 372 ASP B C 1
ATOM 6668 O O . ASP B 1 372 ? 0.963 -0.508 -10.398 1 88.38 372 ASP B O 1
ATOM 6672 N N . LEU B 1 373 ? 0.01 0.794 -8.906 1 90.5 373 LEU B N 1
ATOM 6673 C CA . LEU B 1 373 ? -0.042 -0.271 -7.91 1 90.5 373 LEU B CA 1
ATOM 6674 C C . LEU B 1 373 ? -1.146 -1.27 -8.242 1 90.5 373 LEU B C 1
ATOM 6676 O O . LEU B 1 373 ? -1 -2.469 -7.992 1 90.5 373 LEU B O 1
ATOM 6680 N N . ASN B 1 374 ? -2.221 -0.607 -8.68 1 94.12 374 ASN B N 1
ATOM 6681 C CA . ASN B 1 374 ? -3.299 -1.473 -9.148 1 94.12 374 ASN B CA 1
ATOM 6682 C C . ASN B 1 374 ? -2.807 -2.459 -10.203 1 94.12 374 ASN B C 1
ATOM 6684 O O . ASN B 1 374 ? -3.051 -3.662 -10.102 1 94.12 374 ASN B O 1
ATOM 6688 N N . LYS B 1 375 ? -2.006 -1.947 -11.156 1 93.38 375 LYS B N 1
ATOM 6689 C CA . LYS B 1 375 ? -1.452 -2.773 -12.227 1 93.38 375 LYS B CA 1
ATOM 6690 C C . LYS B 1 375 ? -0.51 -3.836 -11.664 1 93.38 375 LYS B C 1
ATOM 6692 O O . LYS B 1 375 ? -0.539 -4.988 -12.094 1 93.38 375 LYS B O 1
ATOM 6697 N N . LEU B 1 376 ? 0.279 -3.494 -10.742 1 91.94 376 LEU B N 1
ATOM 6698 C CA . LEU B 1 376 ? 1.227 -4.418 -10.133 1 91.94 376 LEU B CA 1
ATOM 6699 C C . LEU B 1 376 ? 0.496 -5.551 -9.414 1 91.94 376 LEU B C 1
ATOM 6701 O O . LEU B 1 376 ? 0.824 -6.723 -9.602 1 91.94 376 LEU B O 1
ATOM 6705 N N . LEU B 1 377 ? -0.5 -5.227 -8.648 1 94 377 LEU B N 1
ATOM 6706 C CA . LEU B 1 377 ? -1.175 -6.211 -7.805 1 94 377 LEU B CA 1
ATOM 6707 C C . LEU B 1 377 ? -2.061 -7.125 -8.641 1 94 377 LEU B C 1
ATOM 6709 O O . LEU B 1 377 ? -2.219 -8.305 -8.32 1 94 377 LEU B O 1
ATOM 6713 N N . VAL B 1 378 ? -2.656 -6.566 -9.688 1 96.44 378 VAL B N 1
ATOM 6714 C CA . VAL B 1 378 ? -3.5 -7.418 -10.516 1 96.44 378 VAL B CA 1
ATOM 6715 C C . VAL B 1 378 ? -2.648 -8.5 -11.18 1 96.44 378 VAL B C 1
ATOM 6717 O O . VAL B 1 378 ? -3.086 -9.648 -11.305 1 96.44 378 VAL B O 1
ATOM 6720 N N . ARG B 1 379 ? -1.456 -8.172 -11.555 1 95.75 379 ARG B N 1
ATOM 6721 C CA . ARG B 1 379 ? -0.565 -9.156 -12.156 1 95.75 379 ARG B CA 1
ATOM 6722 C C . ARG B 1 379 ? -0.173 -10.227 -11.148 1 95.75 379 ARG B C 1
ATOM 6724 O O . ARG B 1 379 ? -0.106 -11.414 -11.484 1 95.75 379 ARG B O 1
ATOM 6731 N N . ARG B 1 380 ? 0.002 -9.828 -9.953 1 94.25 380 ARG B N 1
ATOM 6732 C CA . ARG B 1 380 ? 0.376 -10.773 -8.906 1 94.25 380 ARG B CA 1
ATOM 6733 C C . ARG B 1 380 ? -0.756 -11.75 -8.625 1 94.25 380 ARG B C 1
ATOM 6735 O O . ARG B 1 380 ? -0.526 -12.961 -8.508 1 94.25 380 ARG B O 1
ATOM 6742 N N . ILE B 1 381 ? -1.948 -11.25 -8.586 1 95.31 381 ILE B N 1
ATOM 6743 C CA . ILE B 1 381 ? -3.096 -12.047 -8.18 1 95.31 381 ILE B CA 1
ATOM 6744 C C . ILE B 1 381 ? -3.521 -12.969 -9.32 1 95.31 381 ILE B C 1
ATOM 6746 O O . ILE B 1 381 ? -4.039 -14.062 -9.086 1 95.31 381 ILE B O 1
ATOM 6750 N N . THR B 1 382 ? -3.186 -12.531 -10.539 1 96.94 382 THR B N 1
ATOM 6751 C CA . THR B 1 382 ? -3.695 -13.305 -11.664 1 96.94 382 THR B CA 1
ATOM 6752 C C . THR B 1 382 ? -2.598 -14.188 -12.258 1 96.94 382 THR B C 1
ATOM 6754 O O . THR B 1 382 ? -2.756 -14.734 -13.344 1 96.94 382 THR B O 1
ATOM 6757 N N . GLY B 1 383 ? -1.479 -14.281 -11.641 1 96.38 383 GLY B N 1
ATOM 6758 C CA . GLY B 1 383 ? -0.515 -15.312 -11.992 1 96.38 383 GLY B CA 1
ATOM 6759 C C . GLY B 1 383 ? 0.588 -14.805 -12.906 1 96.38 383 GLY B C 1
ATOM 6760 O O . GLY B 1 383 ? 1.264 -15.602 -13.57 1 96.38 383 GLY B O 1
ATOM 6761 N N . PHE B 1 384 ? 0.81 -13.453 -12.961 1 96.94 384 PHE B N 1
ATOM 6762 C CA . PHE B 1 384 ? 1.824 -12.906 -13.859 1 96.94 384 PHE B CA 1
ATOM 6763 C C . PHE B 1 384 ? 2.955 -12.266 -13.062 1 96.94 384 PHE B C 1
ATOM 6765 O O . PHE B 1 384 ? 3.943 -11.805 -13.641 1 96.94 384 PHE B O 1
ATOM 6772 N N . GLY B 1 385 ? 2.85 -12.273 -11.75 1 94.19 385 GLY B N 1
ATOM 6773 C CA . GLY B 1 385 ? 3.826 -11.539 -10.953 1 94.19 385 GLY B CA 1
ATOM 6774 C C . GLY B 1 385 ? 4.609 -12.43 -10.008 1 94.19 385 GLY B C 1
ATOM 6775 O O . GLY B 1 385 ? 5.234 -11.945 -9.062 1 94.19 385 GLY B O 1
ATOM 6776 N N . ASP B 1 386 ? 4.664 -13.734 -10.172 1 93.69 386 ASP B N 1
ATOM 6777 C CA . ASP B 1 386 ? 5.383 -14.656 -9.305 1 93.69 386 ASP B CA 1
ATOM 6778 C C . ASP B 1 386 ? 6.891 -14.484 -9.445 1 93.69 386 ASP B C 1
ATOM 6780 O O . ASP B 1 386 ? 7.406 -14.352 -10.555 1 93.69 386 ASP B O 1
AT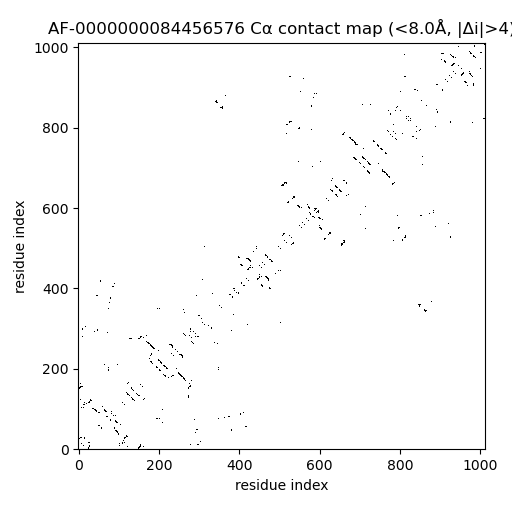OM 6784 N N . PRO B 1 387 ? 7.531 -14.477 -8.32 1 93.69 387 PRO B N 1
ATOM 6785 C CA . PRO B 1 387 ? 8.992 -14.359 -8.398 1 93.69 387 PRO B CA 1
ATOM 6786 C C . PRO B 1 387 ? 9.648 -15.609 -8.984 1 93.69 387 PRO B C 1
ATOM 6788 O O . PRO B 1 387 ? 9.039 -16.688 -9.008 1 93.69 387 PRO B O 1
ATOM 6791 N N . PHE B 1 388 ? 10.781 -15.406 -9.5 1 94.06 388 PHE B N 1
ATOM 6792 C CA . PHE B 1 388 ? 11.625 -16.438 -10.102 1 94.06 388 PHE B CA 1
ATOM 6793 C C . PHE B 1 388 ? 13.055 -16.344 -9.562 1 94.06 388 PHE B C 1
ATOM 6795 O O . PHE B 1 388 ? 13.531 -15.242 -9.25 1 94.06 388 PHE B O 1
ATOM 6802 N N . PRO B 1 389 ? 13.695 -17.5 -9.391 1 92 389 PRO B N 1
ATOM 6803 C CA . PRO B 1 389 ? 15.047 -17.453 -8.836 1 92 389 PRO B CA 1
ATOM 6804 C C . PRO B 1 389 ? 15.992 -16.578 -9.648 1 92 389 PRO B C 1
ATOM 6806 O O . PRO B 1 389 ? 15.922 -16.562 -10.883 1 92 389 PRO B O 1
ATOM 6809 N N . THR B 1 390 ? 16.703 -15.734 -8.875 1 85.56 390 THR B N 1
ATOM 6810 C CA . THR B 1 390 ? 17.688 -14.859 -9.508 1 85.56 390 THR B CA 1
ATOM 6811 C C . THR B 1 390 ? 19.109 -15.312 -9.172 1 85.56 390 THR B C 1
ATOM 6813 O O . THR B 1 390 ? 19.359 -15.789 -8.062 1 85.56 390 THR B O 1
ATOM 6816 N N . LYS B 1 391 ? 19.859 -15.562 -10.102 1 74 391 LYS B N 1
ATOM 6817 C CA . LYS B 1 391 ? 21.266 -15.828 -9.828 1 74 391 LYS B CA 1
ATOM 6818 C C . LYS B 1 391 ? 21.969 -14.578 -9.289 1 74 391 LYS B C 1
ATOM 6820 O O . LYS B 1 391 ? 21.328 -13.562 -9.023 1 74 391 LYS B O 1
ATOM 6825 N N . GLU B 1 392 ? 23.109 -14.109 -9.852 1 62.91 392 GLU B N 1
ATOM 6826 C CA . GLU B 1 392 ? 23.984 -13.047 -9.359 1 62.91 392 GLU B CA 1
ATOM 6827 C C . GLU B 1 392 ? 23.312 -11.68 -9.484 1 62.91 392 GLU B C 1
ATOM 6829 O O . GLU B 1 392 ? 22.312 -11.539 -10.18 1 62.91 392 GLU B O 1
ATOM 6834 N N . GLY B 1 393 ? 23.688 -10.703 -8.695 1 64.88 393 GLY B N 1
ATOM 6835 C CA . GLY B 1 393 ? 23.375 -9.289 -8.797 1 64.88 393 GLY B CA 1
ATOM 6836 C C . GLY B 1 393 ? 23.391 -8.773 -10.227 1 64.88 393 GLY B C 1
ATOM 6837 O O . GLY B 1 393 ? 24.25 -9.188 -11.023 1 64.88 393 GLY B O 1
ATOM 6838 N N . GLY B 1 394 ? 22.25 -8.188 -10.852 1 69.81 394 GLY B N 1
ATOM 6839 C CA . GLY B 1 394 ? 22.234 -7.52 -12.141 1 69.81 394 GLY B CA 1
ATOM 6840 C C . GLY B 1 394 ? 21.406 -8.25 -13.188 1 69.81 394 GLY B C 1
ATOM 6841 O O . GLY B 1 394 ? 21.547 -7.984 -14.383 1 69.81 394 GLY B O 1
ATOM 6842 N N . GLN B 1 395 ? 20.625 -9.344 -12.773 1 85.56 395 GLN B N 1
ATOM 6843 C CA . GLN B 1 395 ? 19.797 -10.062 -13.742 1 85.56 395 GLN B CA 1
ATOM 6844 C C . GLN B 1 395 ? 18.719 -9.164 -14.32 1 85.56 395 GLN B C 1
ATOM 6846 O O . GLN B 1 395 ? 18.125 -8.359 -13.602 1 85.56 395 GLN B O 1
ATOM 6851 N N . ASP B 1 396 ? 18.625 -9.289 -15.641 1 90.12 396 ASP B N 1
ATOM 6852 C CA . ASP B 1 396 ? 17.578 -8.523 -16.328 1 90.12 396 ASP B CA 1
ATOM 6853 C C . ASP B 1 396 ? 16.203 -8.797 -15.727 1 90.12 396 ASP B C 1
ATOM 6855 O O . ASP B 1 396 ? 15.867 -9.945 -15.445 1 90.12 396 ASP B O 1
ATOM 6859 N N . PRO B 1 397 ? 15.43 -7.805 -15.508 1 88.75 397 PRO B N 1
ATOM 6860 C CA . PRO B 1 397 ? 14.117 -7.977 -14.883 1 88.75 397 PRO B CA 1
ATOM 6861 C C . PRO B 1 397 ? 13.172 -8.82 -15.734 1 88.75 397 PRO B C 1
ATOM 6863 O O . PRO B 1 397 ? 12.188 -9.359 -15.211 1 88.75 397 PRO B O 1
ATOM 6866 N N . LEU B 1 398 ? 13.461 -8.906 -16.938 1 94.44 398 LEU B N 1
ATOM 6867 C CA . LEU B 1 398 ? 12.594 -9.688 -17.828 1 94.44 398 LEU B CA 1
ATOM 6868 C C . LEU B 1 398 ? 12.852 -11.18 -17.656 1 94.44 398 LEU B C 1
ATOM 6870 O O . LEU B 1 398 ? 12 -12 -18 1 94.44 398 LEU B O 1
ATOM 6874 N N . VAL B 1 399 ? 14.023 -11.547 -17.203 1 94.56 399 VAL B N 1
ATOM 6875 C CA . VAL B 1 399 ? 14.344 -12.961 -16.969 1 94.56 399 VAL B CA 1
ATOM 6876 C C . VAL B 1 399 ? 13.523 -13.492 -15.805 1 94.56 399 VAL B C 1
ATOM 6878 O O . VAL B 1 399 ? 13.523 -12.906 -14.719 1 94.56 399 VAL B O 1
ATOM 6881 N N . GLY B 1 400 ? 12.852 -14.516 -15.992 1 94.69 400 GLY B N 1
ATOM 6882 C CA . GLY B 1 400 ? 12 -15.109 -14.984 1 94.69 400 GLY B CA 1
ATOM 6883 C C . GLY B 1 400 ? 10.531 -14.742 -15.148 1 94.69 400 GLY B C 1
ATOM 6884 O O . GLY B 1 400 ? 9.656 -15.43 -14.633 1 94.69 400 GLY B O 1
ATOM 6885 N N . ALA B 1 401 ? 10.273 -13.688 -15.883 1 95.62 401 ALA B N 1
ATOM 6886 C CA . ALA B 1 401 ? 8.898 -13.227 -16.078 1 95.62 401 ALA B CA 1
ATOM 6887 C C . ALA B 1 401 ? 8.18 -14.07 -17.125 1 95.62 401 ALA B C 1
ATOM 6889 O O . ALA B 1 401 ? 8.812 -14.594 -18.047 1 95.62 401 ALA B O 1
ATOM 6890 N N . ARG B 1 402 ? 6.914 -14.211 -16.922 1 96.69 402 ARG B N 1
ATOM 6891 C CA . ARG B 1 402 ? 6.105 -14.781 -18 1 96.69 402 ARG B CA 1
ATOM 6892 C C . ARG B 1 402 ? 6.035 -13.844 -19.203 1 96.69 402 ARG B C 1
ATOM 6894 O O . ARG B 1 402 ? 5.926 -12.625 -19.031 1 96.69 402 ARG B O 1
ATOM 6901 N N . VAL B 1 403 ? 6.055 -14.344 -20.359 1 97.06 403 VAL B N 1
ATOM 6902 C CA . VAL B 1 403 ? 6.023 -13.531 -21.578 1 97.06 403 VAL B CA 1
ATOM 6903 C C . VAL B 1 403 ? 4.648 -12.891 -21.734 1 97.06 403 VAL B C 1
ATOM 6905 O O . VAL B 1 403 ? 3.633 -13.594 -21.781 1 97.06 403 VAL B O 1
ATOM 6908 N N . THR B 1 404 ? 4.582 -11.594 -21.719 1 97.19 404 THR B N 1
ATOM 6909 C CA . THR B 1 404 ? 3.389 -10.789 -21.953 1 97.19 404 THR B CA 1
ATOM 6910 C C . THR B 1 404 ? 3.721 -9.57 -22.812 1 97.19 404 THR B C 1
ATOM 6912 O O . THR B 1 404 ? 4.891 -9.312 -23.094 1 97.19 404 THR B O 1
ATOM 6915 N N . HIS B 1 405 ? 2.756 -8.875 -23.328 1 97.56 405 HIS B N 1
ATOM 6916 C CA . HIS B 1 405 ? 2.883 -7.594 -24.016 1 97.56 405 HIS B CA 1
ATOM 6917 C C . HIS B 1 405 ? 3.68 -7.742 -25.297 1 97.56 405 HIS B C 1
ATOM 6919 O O . HIS B 1 405 ? 4.504 -6.887 -25.625 1 97.56 405 HIS B O 1
ATOM 6925 N N . LEU B 1 406 ? 3.555 -8.891 -25.891 1 96.88 406 LEU B N 1
ATOM 6926 C CA . LEU B 1 406 ? 4.234 -9.203 -27.141 1 96.88 406 LEU B CA 1
ATOM 6927 C C . LEU B 1 406 ? 3.258 -9.766 -28.172 1 96.88 406 LEU B C 1
ATOM 6929 O O . LEU B 1 406 ? 2.521 -10.711 -27.875 1 96.88 406 LEU B O 1
ATOM 6933 N N . GLU B 1 407 ? 3.256 -9.18 -29.328 1 97.12 407 GLU B N 1
ATOM 6934 C CA . GLU B 1 407 ? 2.467 -9.656 -30.453 1 97.12 407 GLU B CA 1
ATOM 6935 C C . GLU B 1 407 ? 3.359 -10.039 -31.625 1 97.12 407 GLU B C 1
ATOM 6937 O O . GLU B 1 407 ? 4.375 -9.383 -31.875 1 97.12 407 GLU B O 1
ATOM 6942 N N . VAL B 1 408 ? 3.031 -11.07 -32.25 1 97.06 408 VAL B N 1
ATOM 6943 C CA . VAL B 1 408 ? 3.73 -11.531 -33.438 1 97.06 408 VAL B CA 1
ATOM 6944 C C . VAL B 1 408 ? 2.74 -11.672 -34.594 1 97.06 408 VAL B C 1
ATOM 6946 O O . VAL B 1 408 ? 1.703 -12.32 -34.469 1 97.06 408 VAL B O 1
ATOM 6949 N N . GLY B 1 409 ? 3.107 -11.07 -35.719 1 96.31 409 GLY B N 1
ATOM 6950 C CA . GLY B 1 409 ? 2.24 -11.164 -36.906 1 96.31 409 GLY B CA 1
ATOM 6951 C C . GLY B 1 409 ? 0.905 -10.469 -36.688 1 96.31 409 GLY B C 1
ATOM 6952 O O . GLY B 1 409 ? -0.123 -10.945 -37.188 1 96.31 409 GLY B O 1
ATOM 6953 N N . GLY B 1 410 ? 0.817 -9.531 -35.844 1 94.94 410 GLY B N 1
ATOM 6954 C CA . GLY B 1 410 ? -0.378 -8.719 -35.719 1 94.94 410 GLY B CA 1
ATOM 6955 C C . GLY B 1 410 ? -1.271 -9.164 -34.562 1 94.94 410 GLY B C 1
ATOM 6956 O O . GLY B 1 410 ? -2.359 -8.617 -34.375 1 94.94 410 GLY B O 1
ATOM 6957 N N . GLY B 1 411 ? -0.803 -10.117 -33.875 1 96.69 411 GLY B N 1
ATOM 6958 C CA . GLY B 1 411 ? -1.587 -10.586 -32.75 1 96.69 411 GLY B CA 1
ATOM 6959 C C . GLY B 1 411 ? -0.864 -11.625 -31.891 1 96.69 411 GLY B C 1
ATOM 6960 O O . GLY B 1 411 ? 0.365 -11.711 -31.922 1 96.69 411 GLY B O 1
ATOM 6961 N N . PHE B 1 412 ? -1.682 -12.383 -31.125 1 97.31 412 PHE B N 1
ATOM 6962 C CA . PHE B 1 412 ? -1.084 -13.32 -30.188 1 97.31 412 PHE B CA 1
ATOM 6963 C C . PHE B 1 412 ? -1.055 -14.734 -30.766 1 97.31 412 PHE B C 1
ATOM 6965 O O . PHE B 1 412 ? -0.393 -15.617 -30.219 1 97.31 412 PHE B O 1
ATOM 6972 N N . GLU B 1 413 ? -1.698 -14.953 -31.859 1 96.56 413 GLU B N 1
ATOM 6973 C CA . GLU B 1 413 ? -1.956 -16.281 -32.375 1 96.56 413 GLU B CA 1
ATOM 6974 C C . GLU B 1 413 ? -0.66 -16.969 -32.812 1 96.56 413 GLU B C 1
ATOM 6976 O O . GLU B 1 413 ? -0.454 -18.156 -32.5 1 96.56 413 GLU B O 1
ATOM 6981 N N . LEU B 1 414 ? 0.187 -16.25 -33.5 1 96.81 414 LEU B N 1
ATOM 6982 C CA . LEU B 1 414 ? 1.419 -16.844 -34 1 96.81 414 LEU B CA 1
ATOM 6983 C C . LEU B 1 414 ? 2.334 -17.25 -32.844 1 96.81 414 LEU B C 1
ATOM 6985 O O . LEU B 1 414 ? 2.926 -18.328 -32.844 1 96.81 414 LEU B O 1
ATOM 6989 N N . LEU B 1 415 ? 2.445 -16.391 -31.891 1 97.31 415 LEU B N 1
ATOM 6990 C CA . LEU B 1 415 ? 3.25 -16.703 -30.719 1 97.31 415 LEU B CA 1
ATOM 6991 C C . LEU B 1 415 ? 2.666 -17.906 -29.969 1 97.31 415 LEU B C 1
ATOM 6993 O O . LEU B 1 415 ? 3.395 -18.828 -29.594 1 97.31 415 LEU B O 1
ATOM 6997 N N . HIS B 1 416 ? 1.329 -17.922 -29.766 1 97.62 416 HIS B N 1
ATOM 6998 C CA . HIS B 1 416 ? 0.654 -19 -29.047 1 97.62 416 HIS B CA 1
ATOM 6999 C C . HIS B 1 416 ? 0.818 -20.328 -29.766 1 97.62 416 HIS B C 1
ATOM 7001 O O . HIS B 1 416 ? 1.114 -21.344 -29.141 1 97.62 416 HIS B O 1
ATOM 7007 N N . SER B 1 417 ? 0.687 -20.281 -31.047 1 96.38 417 SER B N 1
ATOM 7008 C CA . SER B 1 417 ? 0.768 -21.516 -31.828 1 96.38 417 SER B CA 1
ATOM 7009 C C . SER B 1 417 ? 2.178 -22.094 -31.797 1 96.38 417 SER B C 1
ATOM 7011 O O . SER B 1 417 ? 2.367 -23.281 -32.031 1 96.38 417 SER B O 1
ATOM 7013 N N . ALA B 1 418 ? 3.143 -21.219 -31.531 1 96.62 418 ALA B N 1
ATOM 7014 C CA . ALA B 1 418 ? 4.535 -21.656 -31.484 1 96.62 418 ALA B CA 1
ATOM 7015 C C . ALA B 1 418 ? 4.855 -22.312 -30.141 1 96.62 418 ALA B C 1
ATOM 7017 O O . ALA B 1 418 ? 5.867 -23.016 -30.016 1 96.62 418 ALA B O 1
ATOM 7018 N N . MET B 1 419 ? 4.035 -22.141 -29.141 1 96.69 419 MET B N 1
ATOM 7019 C CA . MET B 1 419 ? 4.316 -22.625 -27.797 1 96.69 419 MET B CA 1
ATOM 7020 C C . MET B 1 419 ? 3.826 -24.062 -27.625 1 96.69 419 MET B C 1
ATOM 7022 O O . MET B 1 419 ? 2.711 -24.391 -28.031 1 96.69 419 MET B O 1
ATOM 7026 N N . ALA B 1 420 ? 4.648 -24.875 -27.078 1 96.69 420 ALA B N 1
ATOM 7027 C CA . ALA B 1 420 ? 4.348 -26.266 -26.75 1 96.69 420 ALA B CA 1
ATOM 7028 C C . ALA B 1 420 ? 5.133 -26.719 -25.516 1 96.69 420 ALA B C 1
ATOM 7030 O O . ALA B 1 420 ? 6.102 -26.062 -25.125 1 96.69 420 ALA B O 1
ATOM 7031 N N . VAL B 1 421 ? 4.707 -27.797 -24.922 1 97.38 421 VAL B N 1
ATOM 7032 C CA . VAL B 1 421 ? 5.262 -28.266 -23.672 1 97.38 421 VAL B CA 1
ATOM 7033 C C . VAL B 1 421 ? 6.715 -28.688 -23.859 1 97.38 421 VAL B C 1
ATOM 7035 O O . VAL B 1 421 ? 7.496 -28.734 -22.906 1 97.38 421 VAL B O 1
ATOM 7038 N N . ASP B 1 422 ? 7.152 -28.922 -25.141 1 95 422 ASP B N 1
ATOM 7039 C CA . ASP B 1 422 ? 8.484 -29.469 -25.391 1 95 422 ASP B CA 1
ATOM 7040 C C . ASP B 1 422 ? 9.289 -28.531 -26.297 1 95 422 ASP B C 1
ATOM 7042 O O . ASP B 1 422 ? 10.273 -28.953 -26.906 1 95 422 ASP B O 1
ATOM 7046 N N . THR B 1 423 ? 8.828 -27.297 -26.422 1 95 423 THR B N 1
ATOM 7047 C CA . THR B 1 423 ? 9.453 -26.406 -27.406 1 95 423 THR B CA 1
ATOM 7048 C C . THR B 1 423 ? 9.797 -25.062 -26.766 1 95 423 THR B C 1
ATOM 7050 O O . THR B 1 423 ? 8.938 -24.422 -26.156 1 95 423 THR B O 1
ATOM 7053 N N . PHE B 1 424 ? 11.078 -24.656 -26.953 1 96.88 424 PHE B N 1
ATOM 7054 C CA . PHE B 1 424 ? 11.5 -23.312 -26.594 1 96.88 424 PHE B CA 1
ATOM 7055 C C . PHE B 1 424 ? 11.227 -22.344 -27.75 1 96.88 424 PHE B C 1
ATOM 7057 O O . PHE B 1 424 ? 11.086 -22.766 -28.906 1 96.88 424 PHE B O 1
ATOM 7064 N N . ILE B 1 425 ? 11.133 -21.047 -27.406 1 97.69 425 ILE B N 1
ATOM 7065 C CA . ILE B 1 425 ? 10.945 -20.031 -28.438 1 97.69 425 ILE B CA 1
ATOM 7066 C C . ILE B 1 425 ? 12.086 -19.016 -28.375 1 97.69 425 ILE B C 1
ATOM 7068 O O . ILE B 1 425 ? 12.359 -18.438 -27.312 1 97.69 425 ILE B O 1
ATOM 7072 N N . LEU B 1 426 ? 12.781 -18.859 -29.453 1 97.44 426 LEU B N 1
ATOM 7073 C CA . LEU B 1 426 ? 13.742 -17.766 -29.594 1 97.44 426 LEU B CA 1
ATOM 7074 C C . LEU B 1 426 ? 13.141 -16.594 -30.344 1 97.44 426 LEU B C 1
ATOM 7076 O O . LEU B 1 426 ? 12.727 -16.734 -31.5 1 97.44 426 LEU B O 1
ATOM 7080 N N . LEU B 1 427 ? 13.023 -15.492 -29.656 1 97.62 427 LEU B N 1
ATOM 7081 C CA . LEU B 1 427 ? 12.562 -14.242 -30.266 1 97.62 427 LEU B CA 1
ATOM 7082 C C . LEU B 1 427 ? 13.742 -13.375 -30.672 1 97.62 427 LEU B C 1
ATOM 7084 O O . LEU B 1 427 ? 14.602 -13.047 -29.859 1 97.62 427 LEU B O 1
ATOM 7088 N N . VAL B 1 428 ? 13.789 -13.062 -31.953 1 96.94 428 VAL B N 1
ATOM 7089 C CA . VAL B 1 428 ? 14.844 -12.188 -32.438 1 96.94 428 VAL B CA 1
ATOM 7090 C C . VAL B 1 428 ? 14.227 -10.953 -33.094 1 96.94 428 VAL B C 1
ATOM 7092 O O . VAL B 1 428 ? 13.539 -11.055 -34.125 1 96.94 428 VAL B O 1
ATOM 7095 N N . ARG B 1 429 ? 14.453 -9.828 -32.5 1 95.38 429 ARG B N 1
ATOM 7096 C CA . ARG B 1 429 ? 13.867 -8.586 -33 1 95.38 429 ARG B CA 1
ATOM 7097 C C . ARG B 1 429 ? 14.859 -7.824 -33.844 1 95.38 429 ARG B C 1
ATOM 7099 O O . ARG B 1 429 ? 14.469 -7.07 -34.75 1 95.38 429 ARG B O 1
ATOM 7106 N N . ASP B 1 430 ? 16.156 -8.039 -33.656 1 93.12 430 ASP B N 1
ATOM 7107 C CA . ASP B 1 430 ? 17.219 -7.379 -34.406 1 93.12 430 ASP B CA 1
ATOM 7108 C C . ASP B 1 430 ? 17.688 -8.227 -35.594 1 93.12 430 ASP B C 1
ATOM 7110 O O . ASP B 1 430 ? 18.25 -9.305 -35.406 1 93.12 430 ASP B O 1
ATOM 7114 N N . LEU B 1 431 ? 17.641 -7.676 -36.75 1 92.19 431 LEU B N 1
ATOM 7115 C CA . LEU B 1 431 ? 17.984 -8.383 -37.969 1 92.19 431 LEU B CA 1
ATOM 7116 C C . LEU B 1 431 ? 19.453 -8.766 -38 1 92.19 431 LEU B C 1
ATOM 7118 O O . LEU B 1 431 ? 19.828 -9.805 -38.531 1 92.19 431 LEU B O 1
ATOM 7122 N N . ASN B 1 432 ? 20.203 -8.016 -37.344 1 91.06 432 ASN B N 1
ATOM 7123 C CA . ASN B 1 432 ? 21.656 -8.234 -37.375 1 91.06 432 ASN B CA 1
ATOM 7124 C C . ASN B 1 432 ? 22.062 -9.383 -36.469 1 91.06 432 ASN B C 1
ATOM 7126 O O . ASN B 1 432 ? 23.141 -9.953 -36.625 1 91.06 432 ASN B O 1
ATOM 7130 N N . LEU B 1 433 ? 21.188 -9.711 -35.562 1 92.62 433 LEU B N 1
ATOM 7131 C CA . LEU B 1 433 ? 21.531 -10.75 -34.594 1 92.62 433 LEU B CA 1
ATOM 7132 C C . LEU B 1 433 ? 21.016 -12.109 -35.062 1 92.62 433 LEU B C 1
ATOM 7134 O O . LEU B 1 433 ? 21.422 -13.141 -34.531 1 92.62 433 LEU B O 1
ATOM 7138 N N . GLU B 1 434 ? 20.141 -12.109 -35.969 1 93 434 GLU B N 1
ATOM 7139 C CA . GLU B 1 434 ? 19.422 -13.32 -36.375 1 93 434 GLU B CA 1
ATOM 7140 C C . GLU B 1 434 ? 20.391 -14.398 -36.844 1 93 434 GLU B C 1
ATOM 7142 O O . GLU B 1 434 ? 20.344 -15.539 -36.344 1 93 434 GLU B O 1
ATOM 7147 N N . PRO B 1 435 ? 21.375 -14.07 -37.75 1 92.75 435 PRO B N 1
ATOM 7148 C CA . PRO B 1 435 ? 22.297 -15.117 -38.188 1 92.75 435 PRO B CA 1
ATOM 7149 C C . PRO B 1 435 ? 23.172 -15.648 -37.062 1 92.75 435 PRO B C 1
ATOM 7151 O O . PRO B 1 435 ? 23.406 -16.859 -36.969 1 92.75 435 PRO B O 1
ATOM 7154 N N . LEU B 1 436 ? 23.547 -14.789 -36.281 1 91.81 436 LEU B N 1
ATOM 7155 C CA . LEU B 1 436 ? 24.391 -15.172 -35.156 1 91.81 436 LEU B CA 1
ATOM 7156 C C . LEU B 1 436 ? 23.641 -16.109 -34.188 1 91.81 436 LEU B C 1
ATOM 7158 O O . LEU B 1 436 ? 24.172 -17.156 -33.812 1 91.81 436 LEU B O 1
ATOM 7162 N N . LEU B 1 437 ? 22.484 -15.734 -33.844 1 94.5 437 LEU B N 1
ATOM 7163 C CA . LEU B 1 437 ? 21.703 -16.516 -32.906 1 94.5 437 LEU B CA 1
ATOM 7164 C C . LEU B 1 437 ? 21.281 -17.844 -33.5 1 94.5 437 LEU B C 1
ATOM 7166 O O . LEU B 1 437 ? 21.25 -18.875 -32.812 1 94.5 437 LEU B O 1
ATOM 7170 N N . SER B 1 438 ? 20.984 -17.781 -34.75 1 92.88 438 SER B N 1
ATOM 7171 C CA . SER B 1 438 ? 20.656 -19.016 -35.469 1 92.88 438 SER B CA 1
ATOM 7172 C C . SER B 1 438 ? 21.812 -20.016 -35.375 1 92.88 438 SER B C 1
ATOM 7174 O O . SER B 1 438 ? 21.594 -21.203 -35.156 1 92.88 438 SER B O 1
ATOM 7176 N N . ASP B 1 439 ? 22.969 -19.516 -35.562 1 92.56 439 ASP B N 1
ATOM 7177 C CA . ASP B 1 439 ? 24.156 -20.344 -35.5 1 92.56 439 ASP B CA 1
ATOM 7178 C C . ASP B 1 439 ? 24.359 -20.875 -34.062 1 92.56 439 ASP B C 1
ATOM 7180 O O . ASP B 1 439 ? 24.703 -22.031 -33.875 1 92.56 439 ASP B O 1
ATOM 7184 N N . CYS B 1 440 ? 24.125 -20.062 -33.125 1 91.62 440 CYS B N 1
ATOM 7185 C CA . CYS B 1 440 ? 24.344 -20.406 -31.734 1 91.62 440 CYS B CA 1
ATOM 7186 C C . CYS B 1 440 ? 23.422 -21.531 -31.297 1 91.62 440 CYS B C 1
ATOM 7188 O O . CYS B 1 440 ? 23.812 -22.406 -30.516 1 91.62 440 CYS B O 1
ATOM 7190 N N . ILE B 1 441 ? 22.172 -21.562 -31.812 1 93.12 441 ILE B N 1
ATOM 7191 C CA . ILE B 1 441 ? 21.188 -22.5 -31.281 1 93.12 441 ILE B CA 1
ATOM 7192 C C . ILE B 1 441 ? 21.078 -23.719 -32.188 1 93.12 441 ILE B C 1
ATOM 7194 O O . ILE B 1 441 ? 20.328 -24.656 -31.891 1 93.12 441 ILE B O 1
ATOM 7198 N N . SER B 1 442 ? 21.828 -23.781 -33.25 1 93.75 442 SER B N 1
ATOM 7199 C CA . SER B 1 442 ? 21.719 -24.797 -34.281 1 93.75 442 SER B CA 1
ATOM 7200 C C . SER B 1 442 ? 21.766 -26.203 -33.688 1 93.75 442 SER B C 1
ATOM 7202 O O . SER B 1 442 ? 21.031 -27.094 -34.125 1 93.75 442 SER B O 1
ATOM 7204 N N . PRO B 1 443 ? 22.609 -26.453 -32.688 1 92.38 443 PRO B N 1
ATOM 7205 C CA . PRO B 1 443 ? 22.641 -27.797 -32.094 1 92.38 443 PRO B CA 1
ATOM 7206 C C . PRO B 1 443 ? 21.328 -28.188 -31.438 1 92.38 443 PRO B C 1
ATOM 7208 O O . PRO B 1 443 ? 21.047 -29.375 -31.25 1 92.38 443 PRO B O 1
ATOM 7211 N N . TRP B 1 444 ? 20.5 -27.219 -31.078 1 93.38 444 TRP B N 1
ATOM 7212 C CA . TRP B 1 444 ? 19.234 -27.453 -30.375 1 93.38 444 TRP B CA 1
ATOM 7213 C C . TRP B 1 444 ? 18.047 -27.125 -31.25 1 93.38 444 TRP B C 1
ATOM 7215 O O . TRP B 1 444 ? 16.922 -26.969 -30.766 1 93.38 444 TRP B O 1
ATOM 7225 N N . ALA B 1 445 ? 18.219 -27.047 -32.5 1 92.44 445 ALA B N 1
ATOM 7226 C CA . ALA B 1 445 ? 17.219 -26.562 -33.469 1 92.44 445 ALA B CA 1
ATOM 7227 C C . ALA B 1 445 ? 15.953 -27.406 -33.375 1 92.44 445 ALA B C 1
ATOM 7229 O O . ALA B 1 445 ? 14.852 -26.891 -33.625 1 92.44 445 ALA B O 1
ATOM 7230 N N . ALA B 1 446 ? 16.094 -28.641 -33 1 91.19 446 ALA B N 1
ATOM 7231 C CA . ALA B 1 446 ? 14.945 -29.547 -32.938 1 91.19 446 ALA B CA 1
ATOM 7232 C C . ALA B 1 446 ? 14.008 -29.172 -31.797 1 91.19 446 ALA B C 1
ATOM 7234 O O . ALA B 1 446 ? 12.828 -29.531 -31.797 1 91.19 446 ALA B O 1
ATOM 7235 N N . TYR B 1 447 ? 14.484 -28.391 -30.875 1 93.25 447 TYR B N 1
ATOM 7236 C CA . TYR B 1 447 ? 13.719 -28.109 -29.672 1 93.25 447 TYR B CA 1
ATOM 7237 C C . TYR B 1 447 ? 13.391 -26.625 -29.562 1 93.25 447 TYR B C 1
ATOM 7239 O O . TYR B 1 447 ? 12.797 -26.172 -28.578 1 93.25 447 TYR B O 1
ATOM 7247 N N . ILE B 1 448 ? 13.797 -25.828 -30.562 1 96.19 448 ILE B N 1
ATOM 7248 C CA . ILE B 1 448 ? 13.625 -24.375 -30.484 1 96.19 448 ILE B CA 1
ATOM 7249 C C . ILE B 1 448 ? 12.922 -23.875 -31.75 1 96.19 448 ILE B C 1
ATOM 7251 O O . ILE B 1 448 ? 13.344 -24.156 -32.875 1 96.19 448 ILE B O 1
ATOM 7255 N N . LYS B 1 449 ? 11.852 -23.219 -31.578 1 96.62 449 LYS B N 1
ATOM 7256 C CA . LYS B 1 449 ? 11.219 -22.469 -32.656 1 96.62 449 LYS B CA 1
ATOM 7257 C C . LYS B 1 449 ? 11.672 -21.016 -32.688 1 96.62 449 LYS B C 1
ATOM 7259 O O . LYS B 1 449 ? 11.656 -20.359 -31.641 1 96.62 449 LYS B O 1
ATOM 7264 N N . CYS B 1 450 ? 12.062 -20.531 -33.781 1 96.62 450 CYS B N 1
ATOM 7265 C CA . CYS B 1 450 ? 12.562 -19.172 -33.906 1 96.62 450 CYS B CA 1
ATOM 7266 C C . CYS B 1 450 ? 11.523 -18.266 -34.562 1 96.62 450 CYS B C 1
ATOM 7268 O O . CYS B 1 450 ? 10.906 -18.625 -35.562 1 96.62 450 CYS B O 1
ATOM 7270 N N . LEU B 1 451 ? 11.266 -17.188 -33.938 1 97.25 451 LEU B N 1
ATOM 7271 C CA . LEU B 1 451 ? 10.5 -16.078 -34.5 1 97.25 451 LEU B CA 1
ATOM 7272 C C . LEU B 1 451 ? 11.391 -14.859 -34.719 1 97.25 451 LEU B C 1
ATOM 7274 O O . LEU B 1 451 ? 11.953 -14.312 -33.75 1 97.25 451 LEU B O 1
ATOM 7278 N N . GLY B 1 452 ? 11.445 -14.422 -35.969 1 95.94 452 GLY B N 1
ATOM 7279 C CA . GLY B 1 452 ? 12.422 -13.414 -36.312 1 95.94 452 GLY B CA 1
ATOM 7280 C C . GLY B 1 452 ? 11.805 -12.078 -36.688 1 95.94 452 GLY B C 1
ATOM 7281 O O . GLY B 1 452 ? 10.594 -11.883 -36.531 1 95.94 452 GLY B O 1
ATOM 7282 N N . PRO B 1 453 ? 12.68 -11.195 -37.125 1 94.12 453 PRO B N 1
ATOM 7283 C CA . PRO B 1 453 ? 12.242 -9.836 -37.438 1 94.12 453 PRO B CA 1
ATOM 7284 C C . PRO B 1 453 ? 11.164 -9.812 -38.531 1 94.12 453 PRO B C 1
ATOM 7286 O O . PRO B 1 453 ? 10.305 -8.93 -38.531 1 94.12 453 PRO B O 1
ATOM 7289 N N . ASN B 1 454 ? 11.195 -10.734 -39.375 1 94.5 454 ASN B N 1
ATOM 7290 C CA . ASN B 1 454 ? 10.258 -10.75 -40.469 1 94.5 454 ASN B CA 1
ATOM 7291 C C . ASN B 1 454 ? 8.891 -11.273 -40.062 1 94.5 454 ASN B C 1
ATOM 7293 O O . ASN B 1 454 ? 7.926 -11.203 -40.812 1 94.5 454 ASN B O 1
ATOM 7297 N N . ASP B 1 455 ? 8.781 -11.719 -38.875 1 95.88 455 ASP B N 1
ATOM 7298 C CA . ASP B 1 455 ? 7.516 -12.25 -38.375 1 95.88 455 ASP B CA 1
ATOM 7299 C C . ASP B 1 455 ? 6.641 -11.141 -37.781 1 95.88 455 ASP B C 1
ATOM 7301 O O . ASP B 1 455 ? 5.504 -11.391 -37.375 1 95.88 455 ASP B O 1
ATOM 7305 N N . GLY B 1 456 ? 7.113 -9.922 -37.781 1 95.44 456 GLY B N 1
ATOM 7306 C CA . GLY B 1 456 ? 6.324 -8.797 -37.281 1 95.44 456 GLY B CA 1
ATOM 7307 C C . GLY B 1 456 ? 6.18 -8.766 -35.781 1 95.44 456 GLY B C 1
ATOM 7308 O O . GLY B 1 456 ? 5.062 -8.68 -35.25 1 95.44 456 GLY B O 1
ATOM 7309 N N . ILE B 1 457 ? 7.309 -8.82 -35.062 1 96.56 457 ILE B N 1
ATOM 7310 C CA . ILE B 1 457 ? 7.309 -8.797 -33.625 1 96.56 457 ILE B CA 1
ATOM 7311 C C . ILE B 1 457 ? 7.102 -7.363 -33.125 1 96.56 457 ILE B C 1
ATOM 7313 O O . ILE B 1 457 ? 7.898 -6.473 -33.438 1 96.56 457 ILE B O 1
ATOM 7317 N N . VAL B 1 458 ? 6.008 -7.125 -32.344 1 96.12 458 VAL B N 1
ATOM 7318 C CA . VAL B 1 458 ? 5.688 -5.816 -31.797 1 96.12 458 VAL B CA 1
ATOM 7319 C C . VAL B 1 458 ? 5.457 -5.949 -30.297 1 96.12 458 VAL B C 1
ATOM 7321 O O . VAL B 1 458 ? 4.754 -6.852 -29.844 1 96.12 458 VAL B O 1
ATOM 7324 N N . SER B 1 459 ? 6.141 -5.082 -29.516 1 95.69 459 SER B N 1
ATOM 7325 C CA . SER B 1 459 ? 5.914 -5.051 -28.078 1 95.69 459 SER B CA 1
ATOM 7326 C C . SER B 1 459 ? 5.172 -3.787 -27.656 1 95.69 459 SER B C 1
ATOM 7328 O O . SER B 1 459 ? 5.188 -2.787 -28.375 1 95.69 459 SER B O 1
ATOM 7330 N N . PHE B 1 460 ? 4.406 -3.768 -26.578 1 92.69 460 PHE B N 1
ATOM 7331 C CA . PHE B 1 460 ? 3.709 -2.584 -26.094 1 92.69 460 PHE B CA 1
ATOM 7332 C C . PHE B 1 460 ? 3.871 -2.441 -24.578 1 92.69 460 PHE B C 1
ATOM 7334 O O . PHE B 1 460 ? 3.117 -1.709 -23.938 1 92.69 460 PHE B O 1
ATOM 7341 N N . GLY B 1 461 ? 4.84 -3.031 -24 1 89.31 461 GLY B N 1
ATOM 7342 C CA . GLY B 1 461 ? 5.195 -2.875 -22.609 1 89.31 461 GLY B CA 1
ATOM 7343 C C . GLY B 1 461 ? 6.594 -2.33 -22.406 1 89.31 461 GLY B C 1
ATOM 7344 O O . GLY B 1 461 ? 7.496 -2.605 -23.203 1 89.31 461 GLY B O 1
ATOM 7345 N N . GLN B 1 462 ? 6.82 -1.626 -21.312 1 89.81 462 GLN B N 1
ATOM 7346 C CA . GLN B 1 462 ? 8.109 -1.004 -21.031 1 89.81 462 GLN B CA 1
ATOM 7347 C C . GLN B 1 462 ? 9.188 -2.057 -20.781 1 89.81 462 GLN B C 1
ATOM 7349 O O . GLN B 1 462 ? 10.375 -1.798 -20.969 1 89.81 462 GLN B O 1
ATOM 7354 N N . GLN B 1 463 ? 8.75 -3.252 -20.406 1 92 463 GLN B N 1
ATOM 7355 C CA . GLN B 1 463 ? 9.688 -4.305 -20.047 1 92 463 GLN B CA 1
ATOM 7356 C C . GLN B 1 463 ? 10.477 -4.781 -21.266 1 92 463 GLN B C 1
ATOM 7358 O O . GLN B 1 463 ? 11.523 -5.418 -21.125 1 92 463 GLN B O 1
ATOM 7363 N N . TRP B 1 464 ? 9.992 -4.457 -22.438 1 95.56 464 TRP B N 1
ATOM 7364 C CA . TRP B 1 464 ? 10.617 -4.941 -23.656 1 95.56 464 TRP B CA 1
ATOM 7365 C C . TRP B 1 464 ? 11.484 -3.859 -24.297 1 95.56 464 TRP B C 1
ATOM 7367 O O . TRP B 1 464 ? 12.055 -4.059 -25.375 1 95.56 464 TRP B O 1
ATOM 7377 N N . GLU B 1 465 ? 11.555 -2.709 -23.625 1 93.88 465 GLU B N 1
ATOM 7378 C CA . GLU B 1 465 ? 12.391 -1.63 -24.141 1 93.88 465 GLU B CA 1
ATOM 7379 C C . GLU B 1 465 ? 13.844 -2.066 -24.266 1 93.88 465 GLU B C 1
ATOM 7381 O O . GLU B 1 465 ? 14.422 -2.602 -23.328 1 93.88 465 GLU B O 1
ATOM 7386 N N . GLY B 1 466 ? 14.344 -1.909 -25.422 1 94.25 466 GLY B N 1
ATOM 7387 C CA . GLY B 1 466 ? 15.75 -2.188 -25.672 1 94.25 466 GLY B CA 1
ATOM 7388 C C . GLY B 1 466 ? 16.047 -3.668 -25.844 1 94.25 466 GLY B C 1
ATOM 7389 O O . GLY B 1 466 ? 17.203 -4.066 -25.938 1 94.25 466 GLY B O 1
ATOM 7390 N N . VAL B 1 467 ? 15.055 -4.527 -25.891 1 96.25 467 VAL B N 1
ATOM 7391 C CA . VAL B 1 467 ? 15.273 -5.965 -26 1 96.25 467 VAL B CA 1
ATOM 7392 C C . VAL B 1 467 ? 15.453 -6.34 -27.484 1 96.25 467 VAL B C 1
ATOM 7394 O O . VAL B 1 467 ? 14.547 -6.148 -28.297 1 96.25 467 VAL B O 1
ATOM 7397 N N . ASP B 1 468 ? 16.562 -6.949 -27.828 1 95.56 468 ASP B N 1
ATOM 7398 C CA . ASP B 1 468 ? 16.891 -7.363 -29.188 1 95.56 468 ASP B CA 1
ATOM 7399 C C . ASP B 1 468 ? 16.531 -8.828 -29.406 1 95.56 468 ASP B C 1
ATOM 7401 O O . ASP B 1 468 ? 16.219 -9.234 -30.531 1 95.56 468 ASP B O 1
ATOM 7405 N N . ALA B 1 469 ? 16.656 -9.609 -28.406 1 96.12 469 ALA B N 1
ATOM 7406 C CA . ALA B 1 469 ? 16.328 -11.031 -28.484 1 96.12 469 ALA B CA 1
ATOM 7407 C C . ALA B 1 469 ? 16 -11.602 -27.109 1 96.12 469 ALA B C 1
ATOM 7409 O O . ALA B 1 469 ? 16.422 -11.047 -26.078 1 96.12 469 ALA B O 1
ATOM 7410 N N . ALA B 1 470 ? 15.25 -12.664 -27.078 1 97.06 470 ALA B N 1
ATOM 7411 C CA . ALA B 1 470 ? 14.891 -13.336 -25.844 1 97.06 470 ALA B CA 1
ATOM 7412 C C . ALA B 1 470 ? 14.602 -14.82 -26.078 1 97.06 470 ALA B C 1
ATOM 7414 O O . ALA B 1 470 ? 14.125 -15.195 -27.156 1 97.06 470 ALA B O 1
ATOM 7415 N N . LEU B 1 471 ? 14.922 -15.633 -25.125 1 97 471 LEU B N 1
ATOM 7416 C CA . LEU B 1 471 ? 14.586 -17.047 -25.125 1 97 471 LEU B CA 1
ATOM 7417 C C . LEU B 1 471 ? 13.492 -17.359 -24.109 1 97 471 LEU B C 1
ATOM 7419 O O . LEU B 1 471 ? 13.586 -16.953 -22.953 1 97 471 LEU B O 1
ATOM 7423 N N . VAL B 1 472 ? 12.43 -18.031 -24.562 1 97.56 472 VAL B N 1
ATOM 7424 C CA . VAL B 1 472 ? 11.273 -18.344 -23.734 1 97.56 472 VAL B CA 1
ATOM 7425 C C . VAL B 1 472 ? 11.188 -19.844 -23.516 1 97.56 472 VAL B C 1
ATOM 7427 O O . VAL B 1 472 ? 11.258 -20.625 -24.469 1 97.56 472 VAL B O 1
ATOM 7430 N N . ARG B 1 473 ? 10.992 -20.234 -22.266 1 97.06 473 ARG B N 1
ATOM 7431 C CA . ARG B 1 473 ? 10.805 -21.641 -21.906 1 97.06 473 ARG B CA 1
ATOM 7432 C C . ARG B 1 473 ? 9.422 -22.141 -22.312 1 97.06 473 ARG B C 1
ATOM 7434 O O . ARG B 1 473 ? 8.516 -21.344 -22.547 1 97.06 473 ARG B O 1
ATOM 7441 N N . PRO B 1 474 ? 9.25 -23.453 -22.297 1 97 474 PRO B N 1
ATOM 7442 C CA . PRO B 1 474 ? 7.945 -24.016 -22.641 1 97 474 PRO B CA 1
ATOM 7443 C C . PRO B 1 474 ? 6.844 -23.578 -21.672 1 97 474 PRO B C 1
ATOM 7445 O O . PRO B 1 474 ? 5.664 -23.562 -22.047 1 97 474 PRO B O 1
ATOM 7448 N N . ASP B 1 475 ? 7.18 -23.219 -20.438 1 96.88 475 ASP B N 1
ATOM 7449 C CA . ASP B 1 475 ? 6.172 -22.75 -19.5 1 96.88 475 ASP B CA 1
ATOM 7450 C C . ASP B 1 475 ? 5.996 -21.234 -19.578 1 96.88 475 ASP B C 1
ATOM 7452 O O . ASP B 1 475 ? 5.516 -20.609 -18.641 1 96.88 475 ASP B O 1
ATOM 7456 N N . ALA B 1 476 ? 6.469 -20.609 -20.625 1 97.12 476 ALA B N 1
ATOM 7457 C CA . ALA B 1 476 ? 6.207 -19.234 -21.047 1 97.12 476 ALA B CA 1
ATOM 7458 C C . ALA B 1 476 ? 7.047 -18.25 -20.234 1 97.12 476 ALA B C 1
ATOM 7460 O O . ALA B 1 476 ? 6.75 -17.047 -20.219 1 97.12 476 ALA B O 1
ATOM 7461 N N . ARG B 1 477 ? 8.102 -18.719 -19.578 1 97.06 477 ARG B N 1
ATOM 7462 C CA . ARG B 1 477 ? 8.992 -17.844 -18.844 1 97.06 477 ARG B CA 1
ATOM 7463 C C . ARG B 1 477 ? 10.203 -17.453 -19.688 1 97.06 477 ARG B C 1
ATOM 7465 O O . ARG B 1 477 ? 10.789 -18.297 -20.359 1 97.06 477 ARG B O 1
ATOM 7472 N N . VAL B 1 478 ? 10.547 -16.188 -19.594 1 97.12 478 VAL B N 1
ATOM 7473 C CA . VAL B 1 478 ? 11.758 -15.719 -20.25 1 97.12 478 VAL B CA 1
ATOM 7474 C C . VAL B 1 478 ? 12.984 -16.172 -19.469 1 97.12 478 VAL B C 1
ATOM 7476 O O . VAL B 1 478 ? 13.047 -15.984 -18.25 1 97.12 478 VAL B O 1
ATOM 7479 N N . VAL B 1 479 ? 13.938 -16.766 -20.188 1 95.44 479 VAL B N 1
ATOM 7480 C CA . VAL B 1 479 ? 15.07 -17.297 -19.438 1 95.44 479 VAL B CA 1
ATOM 7481 C C . VAL B 1 479 ? 16.375 -16.672 -19.922 1 95.44 479 VAL B C 1
ATOM 7483 O O . VAL B 1 479 ? 17.422 -16.844 -19.312 1 95.44 479 VAL B O 1
ATOM 7486 N N . TRP B 1 480 ? 16.391 -15.922 -21 1 94.44 480 TRP B N 1
ATOM 7487 C CA . TRP B 1 480 ? 17.547 -15.227 -21.547 1 94.44 480 TRP B CA 1
ATOM 7488 C C . TRP B 1 480 ? 17.109 -13.992 -22.328 1 94.44 480 TRP B C 1
ATOM 7490 O O . TRP B 1 480 ? 16.109 -14.023 -23.047 1 94.44 480 TRP B O 1
ATOM 7500 N N . VAL B 1 481 ? 17.828 -12.883 -22.109 1 94.88 481 VAL B N 1
ATOM 7501 C CA . VAL B 1 481 ? 17.516 -11.633 -22.797 1 94.88 481 VAL B CA 1
ATOM 7502 C C . VAL B 1 481 ? 18.812 -10.992 -23.312 1 94.88 481 VAL B C 1
ATOM 7504 O O . VAL B 1 481 ? 19.844 -11.047 -22.641 1 94.88 481 VAL B O 1
ATOM 7507 N N . CYS B 1 482 ? 18.766 -10.539 -24.562 1 93.75 482 CYS B N 1
ATOM 7508 C CA . CYS B 1 482 ? 19.797 -9.68 -25.141 1 93.75 482 CYS B CA 1
ATOM 7509 C C . CYS B 1 482 ? 19.25 -8.289 -25.422 1 93.75 482 CYS B C 1
ATOM 7511 O O . CYS B 1 482 ? 18.359 -8.133 -26.25 1 93.75 482 CYS B O 1
ATOM 7513 N N . ARG B 1 483 ? 19.766 -7.32 -24.672 1 93.5 483 ARG B N 1
ATOM 7514 C CA . ARG B 1 483 ? 19.359 -5.941 -24.922 1 93.5 483 ARG B CA 1
ATOM 7515 C C . ARG B 1 483 ? 20.391 -5.211 -25.766 1 93.5 483 ARG B C 1
ATOM 7517 O O . ARG B 1 483 ? 21.516 -5.695 -25.938 1 93.5 483 ARG B O 1
ATOM 7524 N N . ASP B 1 484 ? 19.984 -4.07 -26.328 1 88.44 484 ASP B N 1
ATOM 7525 C CA . ASP B 1 484 ? 20.875 -3.281 -27.188 1 88.44 484 ASP B CA 1
ATOM 7526 C C . ASP B 1 484 ? 22.109 -2.816 -26.422 1 88.44 484 ASP B C 1
ATOM 7528 O O . ASP B 1 484 ? 23.188 -2.652 -27 1 88.44 484 ASP B O 1
ATOM 7532 N N . SER B 1 485 ? 21.969 -2.703 -25.094 1 80 485 SER B N 1
ATOM 7533 C CA . SER B 1 485 ? 23.078 -2.266 -24.25 1 80 485 SER B CA 1
ATOM 7534 C C . SER B 1 485 ? 24 -3.43 -23.906 1 80 485 SER B C 1
ATOM 7536 O O . SER B 1 485 ? 25.109 -3.223 -23.406 1 80 485 SER B O 1
ATOM 7538 N N . SER B 1 486 ? 23.672 -4.68 -24.266 1 78.69 486 SER B N 1
ATOM 7539 C CA . SER B 1 486 ? 24.438 -5.867 -23.922 1 78.69 486 SER B CA 1
ATOM 7540 C C . SER B 1 486 ? 25.641 -6.043 -24.859 1 78.69 486 SER B C 1
ATOM 7542 O O . SER B 1 486 ? 25.516 -5.836 -26.078 1 78.69 486 SER B O 1
ATOM 7544 N N . PRO B 1 487 ? 26.797 -6.355 -24.266 1 79.25 487 PRO B N 1
ATOM 7545 C CA . PRO B 1 487 ? 27.922 -6.668 -25.141 1 79.25 487 PRO B CA 1
ATOM 7546 C C . PRO B 1 487 ? 27.672 -7.895 -26.016 1 79.25 487 PRO B C 1
ATOM 7548 O O . PRO B 1 487 ? 27.297 -8.953 -25.5 1 79.25 487 PRO B O 1
ATOM 7551 N N . ARG B 1 488 ? 27.906 -7.793 -27.281 1 78.88 488 ARG B N 1
ATOM 7552 C CA . ARG B 1 488 ? 27.594 -8.828 -28.266 1 78.88 488 ARG B CA 1
ATOM 7553 C C . ARG B 1 488 ? 28.578 -9.992 -28.156 1 78.88 488 ARG B C 1
ATOM 7555 O O . ARG B 1 488 ? 28.25 -11.125 -28.531 1 78.88 488 ARG B O 1
ATOM 7562 N N . GLU B 1 489 ? 29.688 -9.742 -27.594 1 80.38 489 GLU B N 1
ATOM 7563 C CA . GLU B 1 489 ? 30.766 -10.734 -27.547 1 80.38 489 GLU B CA 1
ATOM 7564 C C . GLU B 1 489 ? 30.375 -11.914 -26.656 1 80.38 489 GLU B C 1
ATOM 7566 O O . GLU B 1 489 ? 30.906 -13.023 -26.828 1 80.38 489 GLU B O 1
ATOM 7571 N N . HIS B 1 490 ? 29.438 -11.711 -25.781 1 84.31 490 HIS B N 1
ATOM 7572 C CA . HIS B 1 490 ? 29.156 -12.766 -24.812 1 84.31 490 HIS B CA 1
ATOM 7573 C C . HIS B 1 490 ? 27.812 -13.445 -25.109 1 84.31 490 HIS B C 1
ATOM 7575 O O . HIS B 1 490 ? 27.391 -14.328 -24.359 1 84.31 490 HIS B O 1
ATOM 7581 N N . ILE B 1 491 ? 27.312 -13.141 -26.234 1 87.44 491 ILE B N 1
ATOM 7582 C CA . ILE B 1 491 ? 25.984 -13.656 -26.562 1 87.44 491 ILE B CA 1
ATOM 7583 C C . ILE B 1 491 ? 26.047 -15.164 -26.781 1 87.44 491 ILE B C 1
ATOM 7585 O O . ILE B 1 491 ? 25.25 -15.914 -26.219 1 87.44 491 ILE B O 1
ATOM 7589 N N . HIS B 1 492 ? 27.062 -15.625 -27.516 1 88.25 492 HIS B N 1
ATOM 7590 C CA . HIS B 1 492 ? 27.203 -17.031 -27.844 1 88.25 492 HIS B CA 1
ATOM 7591 C C . HIS B 1 492 ? 27.391 -17.875 -26.594 1 88.25 492 HIS B C 1
ATOM 7593 O O . HIS B 1 492 ? 26.688 -18.875 -26.406 1 88.25 492 HIS B O 1
ATOM 7599 N N . LEU B 1 493 ? 28.219 -17.406 -25.766 1 87.38 493 LEU B N 1
ATOM 7600 C CA . LEU B 1 493 ? 28.531 -18.156 -24.562 1 87.38 493 LEU B CA 1
ATOM 7601 C C . LEU B 1 493 ? 27.344 -18.203 -23.609 1 87.38 493 LEU B C 1
ATOM 7603 O O . LEU B 1 493 ? 27.062 -19.234 -23.016 1 87.38 493 LEU B O 1
ATOM 7607 N N . SER B 1 494 ? 26.672 -17.156 -23.531 1 89.25 494 SER B N 1
ATOM 7608 C CA . SER B 1 494 ? 25.594 -17.047 -22.547 1 89.25 494 SER B CA 1
ATOM 7609 C C . SER B 1 494 ? 24.406 -17.922 -22.953 1 89.25 494 SER B C 1
ATOM 7611 O O . SER B 1 494 ? 23.859 -18.656 -22.125 1 89.25 494 SER B O 1
ATOM 7613 N N . ILE B 1 495 ? 24.031 -17.859 -24.156 1 91.12 495 ILE B N 1
ATOM 7614 C CA . ILE B 1 495 ? 22.844 -18.594 -24.578 1 91.12 495 ILE B CA 1
ATOM 7615 C C . ILE B 1 495 ? 23.156 -20.078 -24.672 1 91.12 495 ILE B C 1
ATOM 7617 O O . ILE B 1 495 ? 22.312 -20.922 -24.344 1 91.12 495 ILE B O 1
ATOM 7621 N N . ARG B 1 496 ? 24.312 -20.469 -25.062 1 89.69 496 ARG B N 1
ATOM 7622 C CA . ARG B 1 496 ? 24.688 -21.891 -25.156 1 89.69 496 ARG B CA 1
ATOM 7623 C C . ARG B 1 496 ? 24.734 -22.531 -23.781 1 89.69 496 ARG B C 1
ATOM 7625 O O . ARG B 1 496 ? 24.266 -23.656 -23.609 1 89.69 496 ARG B O 1
ATOM 7632 N N . LYS B 1 497 ? 25.359 -21.812 -22.938 1 88.44 497 LYS B N 1
ATOM 7633 C CA . LYS B 1 497 ? 25.422 -22.344 -21.578 1 88.44 497 LYS B CA 1
ATOM 7634 C C . LYS B 1 497 ? 24.031 -22.641 -21.031 1 88.44 497 LYS B C 1
ATOM 7636 O O . LYS B 1 497 ? 23.797 -23.688 -20.422 1 88.44 497 LYS B O 1
ATOM 7641 N N . LEU B 1 498 ? 23.156 -21.766 -21.266 1 91.38 498 LEU B N 1
ATOM 7642 C CA . LEU B 1 498 ? 21.797 -21.922 -20.781 1 91.38 498 LEU B CA 1
ATOM 7643 C C . LEU B 1 498 ? 21.109 -23.109 -21.453 1 91.38 498 LEU B C 1
ATOM 7645 O O . LEU B 1 498 ? 20.422 -23.891 -20.781 1 91.38 498 LEU B O 1
ATOM 7649 N N . LEU B 1 499 ? 21.266 -23.219 -22.703 1 91 499 LEU B N 1
ATOM 7650 C CA . LEU B 1 499 ? 20.625 -24.281 -23.453 1 91 499 LEU B CA 1
ATOM 7651 C C . LEU B 1 499 ? 21.172 -25.656 -23.062 1 91 499 LEU B C 1
ATOM 7653 O O . LEU B 1 499 ? 20.438 -26.641 -23.016 1 91 499 LEU B O 1
ATOM 7657 N N . GLU B 1 500 ? 22.422 -25.672 -22.75 1 87.38 500 GLU B N 1
ATOM 7658 C CA . GLU B 1 500 ? 23.016 -26.922 -22.281 1 87.38 500 GLU B CA 1
ATOM 7659 C C . GLU B 1 500 ? 22.422 -27.344 -20.938 1 87.38 500 GLU B C 1
ATOM 7661 O O . GLU B 1 500 ? 22.297 -28.531 -20.656 1 87.38 500 GLU B O 1
ATOM 7666 N N . GLU B 1 501 ? 22.047 -26.344 -20.25 1 86.88 501 GLU B N 1
ATOM 7667 C CA . GLU B 1 501 ? 21.469 -26.609 -18.938 1 86.88 501 GLU B CA 1
ATOM 7668 C C . GLU B 1 501 ? 20 -27.031 -19.047 1 86.88 501 GLU B C 1
ATOM 7670 O O . GLU B 1 501 ? 19.516 -27.828 -18.219 1 86.88 501 GLU B O 1
ATOM 7675 N N . LEU B 1 502 ? 19.328 -26.594 -20.062 1 89.75 502 LEU B N 1
ATOM 7676 C CA . LEU B 1 502 ? 17.875 -26.719 -20.062 1 89.75 502 LEU B CA 1
ATOM 7677 C C . LEU B 1 502 ? 17.406 -27.703 -21.141 1 89.75 502 LEU B C 1
ATOM 7679 O O . LEU B 1 502 ? 16.266 -28.172 -21.094 1 89.75 502 LEU B O 1
ATOM 7683 N N . CYS B 1 503 ? 18.188 -27.953 -22.078 1 85.19 503 CYS B N 1
ATOM 7684 C CA . CYS B 1 503 ? 17.797 -28.812 -23.188 1 85.19 503 CYS B CA 1
ATOM 7685 C C . CYS B 1 503 ? 18.672 -30.062 -23.25 1 85.19 503 CYS B C 1
ATOM 7687 O O . CYS B 1 503 ? 19.031 -30.625 -22.219 1 85.19 503 CYS B O 1
ATOM 7689 N N . LYS B 1 504 ? 19.312 -30.266 -24.438 1 77.31 504 LYS B N 1
ATOM 7690 C CA . LYS B 1 504 ? 20.125 -31.453 -24.688 1 77.31 504 LYS B CA 1
ATOM 7691 C C . LYS B 1 504 ? 21.609 -31.156 -24.469 1 77.31 504 LYS B C 1
ATOM 7693 O O . LYS B 1 504 ? 22.094 -30.094 -24.844 1 77.31 504 LYS B O 1
ATOM 7698 N N . GLU B 1 505 ? 22.094 -32.156 -23.703 1 71.38 505 GLU B N 1
ATOM 7699 C CA . GLU B 1 505 ? 23.547 -32.062 -23.625 1 71.38 505 GLU B CA 1
ATOM 7700 C C . GLU B 1 505 ? 24.188 -32.406 -24.984 1 71.38 505 GLU B C 1
ATOM 7702 O O . GLU B 1 505 ? 23.812 -33.375 -25.625 1 71.38 505 GLU B O 1
ATOM 7707 N N . ILE B 1 506 ? 24.844 -31.516 -25.594 1 65.88 506 ILE B N 1
ATOM 7708 C CA . ILE B 1 506 ? 25.562 -31.766 -26.844 1 65.88 506 ILE B CA 1
ATOM 7709 C C . ILE B 1 506 ? 27 -32.156 -26.547 1 65.88 506 ILE B C 1
ATOM 7711 O O . ILE B 1 506 ? 27.656 -31.516 -25.703 1 65.88 506 ILE B O 1
#

Nearest PDB structures (foldseek):
  7vwp-assembly2_B  TM=8.778E-01  e=4.975E-47  Micromonospora rosaria
  7vwp-assembly1_A  TM=8.754E-01  e=7.123E-47  Micromonospora rosaria
  7vwp-assembly1_D-2  TM=8.827E-01  e=4.549E-46  Micromonospora rosaria
  6brd-assembly1_A  TM=8.604E-01  e=5.607E-47  Streptomyces venezuelae ATCC 10712
  8jqo-assembly2_C-2  TM=8.491E-01  e=2.919E-27  Xylophilus ampelinus

Sequence (1012 aa):
MPDIIIVGAGPTGLWLALELRSAGLEVTVIEKNINRDIRSRAAAMAAGSLETFATRGIAQRFIDAGTPIHSIHYGSSESRLHMSRESLGTKHPHSLMIPQAVTEQLLVELCQEKGVEFFFGHLASGLVQDSNTVAVETETGDGTKSTFTASWLVGCDGTKSAIRKLANFEFPGTDGNISGWLADVLATDPPSQPLSVNNEYGSFLMQPLGYQKYYRLTGVSIGTMNLPPSAIPTLDNVKSFATEALGTDFGIHSPLWLSRFSNTTRLATNFRSGRVFIAGDAAHQFFPAGGQGITTGIQDAANLAWKLVAVAQRRLTGENADELLNTYSTERKLALQAIIKSTLAQTALYASSNSVQSALADVVYELIAHPDLNKLLVRRITGFGDPFPTKEGGQDPLVGARVTHLEVGGGFELLHSAMAVDTFILLVRDLNLEPLLSDCISPWAAYIKCLGPNDGIVSFGQQWEGVDAALVRPDARVVWVCRDSSPREHIHLSIRKLLEELCKEIMPDIIIVGAGPTGLWLALELRSAGLEVTVIEKNINRDIRSRAAAMAAGSLETFATRGIAQRFIDAGTPIHSIHYGSSESRLHMSRESLGTKHPHSLMIPQAVTEQLLVELCQEKGVEFFFGHLASGLVQDSNTVAVETETGDGTKSTFTASWLVGCDGTKSAIRKLANFEFPGTDGNISGWLADVLATDPPSQPLSVNNEYGSFLMQPLGYQKYYRLTGVSIGTMNLPPSAIPTLDNVKSFATEALGTDFGIHSPLWLSRFSNTTRLATNFRSGRVFIAGDAAHQFFPAGGQGITTGIQDAANLAWKLVAVAQRRLTGENADELLNTYSTERKLALQAIIKSTLAQTALYASSNSVQSALADVVYELIAHPDLNKLLVRRITGFGDPFPTKEGGQDPLVGARVTHLEVGGGFELLHSAMAVDTFILLVRDLNLEPLLSDCISPWAAYIKCLGPNDGIVSFGQQWEGVDAALVRPDARVVWVCRDSSPREHIHLSIRKLLEELCKEI

Organism: NCBI:txid398673

Radius of gyration: 33.62 Å; Cα contacts (8 Å, |Δi|>4): 2221; chains: 2; bounding box: 65×101×85 Å

Solvent-accessible surface area (backbone atoms only — not comparable to full-atom values): 51069 Å² total; per-residue (Å²): 122,38,46,32,36,32,36,18,71,43,63,30,28,37,51,29,48,38,47,38,34,73,72,68,47,44,43,36,38,33,19,53,56,75,69,84,59,79,72,46,92,45,38,50,43,30,28,36,43,46,49,56,33,39,32,69,72,51,32,64,67,52,58,73,60,29,37,80,37,50,59,45,56,60,52,28,30,73,61,56,26,56,48,30,56,85,55,55,25,47,90,60,35,33,27,30,18,29,34,37,41,56,54,35,50,54,39,49,52,53,25,49,75,67,63,48,43,76,40,64,29,31,34,70,76,43,66,51,72,58,98,67,37,32,35,40,30,28,35,31,93,88,64,52,71,48,76,48,55,18,47,28,36,34,23,23,44,30,80,77,22,53,50,39,58,64,65,65,48,52,67,54,71,47,76,56,71,45,20,33,38,39,36,32,22,32,49,78,54,64,74,96,55,73,43,38,39,62,52,92,56,22,18,42,35,41,34,71,28,37,50,91,75,28,28,38,33,38,32,28,37,68,91,54,18,73,48,57,54,84,62,50,59,49,73,63,56,53,35,50,48,33,30,71,70,69,72,43,47,37,60,58,45,77,69,78,43,63,36,38,44,48,45,33,31,33,45,37,82,55,36,62,56,91,53,34,35,44,33,30,41,36,34,36,44,54,36,75,55,69,49,41,61,63,38,49,8,43,51,42,25,42,56,43,34,32,47,50,49,38,38,76,70,59,37,24,58,69,68,54,29,52,52,49,56,52,45,46,37,57,40,51,50,53,23,45,53,53,50,46,37,51,22,30,19,25,53,44,48,30,58,41,87,45,72,37,47,41,26,33,42,51,51,52,45,57,52,43,62,36,68,71,46,18,34,53,50,37,26,45,60,25,63,60,52,57,58,49,84,73,75,70,94,85,68,60,80,56,49,43,31,58,76,51,29,60,27,27,64,85,32,52,61,59,53,24,71,60,43,36,53,77,26,28,38,38,40,28,59,36,71,82,46,43,66,58,52,51,61,58,43,50,92,47,45,91,38,41,47,76,45,43,49,88,46,45,70,46,70,81,44,78,83,53,64,58,53,32,29,37,35,29,42,44,67,41,25,22,73,42,75,39,39,75,88,50,69,72,86,51,47,59,60,54,55,42,55,48,41,46,63,72,47,42,74,124,122,38,45,31,37,30,35,19,71,42,64,31,28,36,50,29,47,38,48,38,35,74,73,69,46,43,43,36,38,33,18,53,57,77,69,83,59,79,71,45,93,45,37,49,41,30,28,38,42,45,48,57,33,40,32,69,72,50,31,64,68,54,57,73,62,30,37,80,39,49,59,44,56,59,51,28,28,72,60,56,26,56,47,30,56,84,54,54,24,49,92,61,36,33,27,31,19,29,35,36,41,56,55,36,49,54,41,49,52,52,24,48,75,66,62,48,42,77,41,63,30,30,33,69,77,42,65,51,72,59,98,68,37,31,36,38,30,27,34,32,92,87,64,53,71,49,76,47,56,18,47,29,37,36,23,23,45,30,79,78,22,53,50,39,56,63,64,65,49,56,65,54,72,46,77,56,74,42,21,33,39,39,36,31,23,32,49,78,52,63,74,96,55,72,43,36,40,62,50,91,55,21,21,43,36,41,34,70,27,36,50,92,76,29,27,37,34,39,34,30,39,69,90,52,17,73,48,56,54,83,62,52,58,48,72,64,56,52,34,49,50,33,30,71,70,69,72,43,46,38,60,58,44,78,68,78,43,62,37,38,43,48,48,33,31,31,44,38,82,52,36,61,55,91,53,35,34,44,34,29,42,35,34,36,44,56,37,74,56,69,48,40,61,63,38,49,9,43,50,42,23,43,55,43,33,31,48,50,48,38,37,75,70,59,40,23,57,70,69,53,29,52,53,50,57,50,43,45,36,55,40,49,50,52,25,46,52,51,51,47,36,52,23,31,20,24,52,44,46,30,58,42,86,46,71,35,47,42,25,31,39,52,50,51,43,57,51,44,61,37,68,68,47,17,34,53,50,36,26,45,60,26,64,60,52,55,58,49,84,73,75,69,93,84,68,60,79,55,48,43,30,56,77,51,28,60,28,27,64,85,33,50,62,58,54,24,72,60,42,36,54,75,25,27,38,37,40,28,60,37,72,83,47,43,66,58,51,50,61,58,43,50,93,47,47,92,40,42,48,77,46,42,49,88,45,45,69,45,71,81,43,79,81,52,64,57,52,32,30,34,34,28,42,43,66,40,26,23,72,42,77,40,38,74,87,50,68,71,85,51,48,59,61,54,54,43,55,50,42,44,60,72,42,48,71,125

InterPro domains:
  IPR002938 FAD-binding domain [PF01494] (3-341)
  IPR036188 FAD/NAD(P)-binding domain superfamily [G3DSA:3.50.50.60] (4-340)
  IPR036188 FAD/NAD(P)-binding domain superfamily [SSF51905] (2-369)
  IPR050641 Rifampicin monooxygenase-like [PTHR43004] (3-345)

Secondary structure (DSSP, 8-state):
--SEEEE--SHHHHHHHHHHHHTT--EEEEES-SS--SS-S--EE-HHHHHHHHTTT-HHHHHHHSEEE-EE-STT-SSPEE--HHHH-SSS-SEEE--HHHHHHHHHHHHHHHT-EEEET-EEEEEEE-SS-EEEEEE-TT--EEEEEESEEEE---TT-HHHHHTT----EE----EEEEEEEEESS--SS-EEEEETTEEEEEEE-SSTT-EEEEEEETTTTTS-TTSPPPHHHHHHHHHHHHS--TTEEEEEEEEEEE--EEE-S-SEETTEEE-GGGTEE---TTS-HHHHHHHHHHHHHHHHHHHHTTSS-HHHHHHHHHHHHHHHHHHHHHHHHHHHHHHHHH---SHHHHHHHHHHHHHHTSHHHHHHHHHHHTTS-------STT--TTTTSBP-SEEETTBSHHHHHH-BTTBEEEEE--TTTHHHHHHHHGGGGGGEEEE-GGG-EEE-SGGGTTEEEEEE-TTSBEEEEEETTS-GGGHHHHHHHHHHHHT---/--SEEEE--SHHHHHHHHHHHHTT--EEEEES-SS--SS-S--EE-HHHHHHHHTTT-HHHHHHHSEEE-EE-STT-SSPEE--HHHH-SSS-SEEE--HHHHHHHHHHHHHHHT-EEEET-EEEEEEE-SS-EEEEEE-TT--EEEEEESEEEE---TT-HHHHHTT----EE----EEEEEEEEESS--SS-EEEEETTEEEEEEE-SSTT-EEEEEEETTTTTS-TTSPPPHHHHHHHHHHHHS--TTEEEEEEEEEEE--EEE-S-SEETTEEE-GGGTEE---TTS-HHHHHHHHHHHHHHHHHHHHTTSS-HHHHHHHHHHHHHHHHHHHHHHHHHHHHHHHHH---SHHHHHHHHHHHHHHTSHHHHHHHHHHHTTS-------STT--TTTTSBP-SEEETTBSHHHHHH-BTTBEEEEE--TTTHHHHHHHHGGGGGGEEEE-GGG-EEE-SGGGTTEEEEEE-TTSBEEEEEETTS-GGGHHHHHHHHHHHHS---